Protein 2M7O (pdb70)

B-factor: mean 37.81, std 23.3, range [0.01, 75.54]

InterPro domains:
  IPR028105 Protein of unknown function DUF4651 [PF15513] (37-97)

Secondary structure (DSSP, 8-state):
---------HHHHHHHHHHHHTTT--EEE---SEE-SSSSEEE--EEETTS-EEEEEEETTEEEEEE---

Sequence (70 aa):
GDDRKLMKTQEELTEIVRDHFSDMGEIATLYVQVYESSLESLVGGVIFEDGRHYTFVYENEDLVYEEEVLGDDRKLMKTQEELTEIVRDHFSDMGEIATLYVQVYESSLESLVGGVIFEDGRHYTFVYENEDLVYEEEVLGDDRKLMKTQEELTEIVRDHFSDMGEIATLYVQVYESSLESLVGGVIFEDGRHYTFVYENEDLVYEEEVLGDDRKLMKTQEELTEIVRDHFSDMGEIATLYVQVYESSLESLVGGVIFEDGRHYTFVYENEDLVYEEEVLGDDRKLMKTQEELTEIVRDHFSDMGEIATLYVQVYESSLESLVGGVIFEDGRHYTFVYENEDLVYEEEVLGDDRKLMKTQEELTEIVRDHFSDMGEIATLYVQVYESSLESLVGGVIFEDGRHYTFVYENEDLVYEEEVLGDDRKLMKTQEELTEIVRDHFSDMGEIATLYVQVYESSLESLVGGVIFEDGRHYTFVYENEDLVYEEEVLGDDRKLMKTQEELTEIVRDHFSDMGEIATLYVQVYESSLESLVGGVIFEDGRHYTFVYENEDLVYEEEVLGDDRKLMKTQEELTEIVRDHFSDMGEIATLYVQVYESSLESLVGGVIFEDGRHYTFVYENEDLVYEEEVLGDDRKLMKTQEELTEIVRDHFSDMGEIATLYVQVYESSLESLVGGVIFEDGRHYTFVYENEDLVYEEEVLGDDRKLMKTQEELTEIVRDHFSDMGEIATLYVQVYESSLESLVGGVIFEDGRHYTFVYENEDLVYEEEVLGDDRKLMKTQEELTEIVRDHFSDMGEIATLYVQVYESSLESLVGGVIFEDGRHYTFVYENEDLVYEEEVLGDDRKLMKTQEELTEIVRDHFSDMGEIATLYVQVYESSLESLVGGVIFEDGRHYTFVYENEDLVYEEEVLGDDRKLMKTQEELTEIVRDHFSDMGEIATLYVQVYESSLESLVGGVIFEDGRHYTFVYENEDLVYEEEVLGDDRKLMKTQEELTEIVRDHFSDMGEIATLYVQVYESSLESLVGGVIFEDGRHYTFVYENEDLVYEEEVLGDDRKLMKTQEELTEIVRDHFSDMGEIATLYVQVYESSLESLVGGVIFEDGRHYTFVYENEDLVYEEEVLGDDRKLMKTQEELTEIVRDHFSDMGEIATLYVQVYESSLESLVGGVIFEDGRHYTFVYENEDLVYEEEVLGDDRKLMKTQEELTEIVRDHFSDMGEIATLYVQVYESSLESLVGGVIFEDGRHYTFVYENEDLVYEEEVLGDDRKLMKTQEELTEIVRDHFSDMGEIATLYVQVYESSLESLVGGVIFEDGRHYTFVYENEDLVYEEEVLGDDRKLMKTQEELTEIVRDHFSDMGEIATLYVQVYESSLESLVGGVIFEDGRHYTFVYENEDLVYEEEVL

CATH classification: 3.10.450.400

Radius of gyration: 13.52 Å; Cα contacts (8 Å, |Δi|>4): 108; chains: 1; bounding box: 52×24×19 Å

Foldseek 3Di:
DPPPDAEQDLCRLQVVVLVVCVVPPAFDDGDFPDDPRVANWTWDWTQGPVGWTWTWTDDRHDIDIDGDDD

Solvent-accessible surface area: 5642 Å² total; per-residue (Å²): 122,151,138,219,205,163,74,72,64,84,122,69,0,22,80,41,1,121,107,79,17,60,130,111,34,137,46,49,69,47,95,32,126,76,79,37,74,97,124,81,26,2,52,3,5,0,51,17,144,124,68,116,71,54,55,4,51,40,82,115,151,86,48,62,132,126,107,67,115,214

Nearest PDB structures (foldseek):
  2m7o-assembly1_A  TM=9.252E-01  e=2.414E-10  Streptococcus pneumoniae TIGR4
  4yhc-assembly1_A  TM=7.033E-01  e=2.924E+00  Schizosaccharomyces pombe 972h-
  5igw-assembly1_A  TM=5.290E-01  e=4.435E+00  Escherichia coli
  4yhc-assembly2_B  TM=6.800E-01  e=8.537E+00  Schizosaccharomyces pombe 972h-
  7w19-assembly1_A  TM=5.124E-01  e=7.579E+00  Acinetobacter baumannii

Structure (mmCIF, N/CA/C/O backbone):
data_2M7O
#
_entry.id   2M7O
#
loop_
_atom_site.group_PDB
_atom_site.id
_atom_site.type_symbol
_atom_site.label_atom_id
_atom_site.label_alt_id
_atom_site.label_comp_id
_atom_site.label_asym_id
_atom_site.label_entity_id
_atom_site.label_seq_id
_atom_site.pdbx_PDB_ins_code
_atom_site.Cartn_x
_atom_site.Cartn_y
_atom_site.Cartn_z
_atom_site.occupancy
_atom_site.B_iso_or_equiv
_atom_site.auth_seq_id
_atom_site.auth_comp_id
_atom_site.auth_asym_id
_atom_site.auth_atom_id
_atom_site.pdbx_PDB_model_num
ATOM 1 N N . GLY A 1 1 ? 33.043 2.507 3.102 1.00 13.03 1 GLY A N 1
ATOM 2 C CA . GLY A 1 1 ? 32.685 2.834 1.715 1.00 71.35 1 GLY A CA 1
ATOM 3 C C . GLY A 1 1 ? 31.410 2.076 1.419 1.00 22.43 1 GLY A C 1
ATOM 4 O O . GLY A 1 1 ? 31.398 0.855 1.568 1.00 72.21 1 GLY A O 1
ATOM 8 N N . ASP A 1 2 ? 30.320 2.787 1.137 1.00 23.54 2 ASP A N 1
ATOM 9 C CA . ASP A 1 2 ? 29.009 2.379 1.630 1.00 42.42 2 ASP A CA 1
ATOM 10 C C . ASP A 1 2 ? 28.024 2.427 0.473 1.00 63.53 2 ASP A C 1
ATOM 11 O O . ASP A 1 2 ? 27.350 3.430 0.238 1.00 12.02 2 ASP A O 1
ATOM 19 N N . ASP A 1 3 ? 28.011 1.330 -0.279 1.00 62.34 3 ASP A N 1
ATOM 20 C CA . ASP A 1 3 ? 27.242 1.103 -1.500 1.00 54.24 3 ASP A CA 1
ATOM 21 C C . ASP A 1 3 ? 26.726 -0.338 -1.441 1.00 32.12 3 ASP A C 1
ATOM 22 O O . ASP A 1 3 ? 27.172 -1.225 -2.174 1.00 14.34 3 ASP A O 1
ATOM 30 N N . ARG A 1 4 ? 25.876 -0.625 -0.451 1.00 51.42 4 ARG A N 1
ATOM 31 C CA . ARG A 1 4 ? 25.207 -1.922 -0.296 1.00 54.04 4 ARG A CA 1
ATOM 32 C C . ARG A 1 4 ? 23.837 -1.765 0.375 1.00 74.22 4 ARG A C 1
ATOM 33 O O . ARG A 1 4 ? 23.279 -2.718 0.929 1.00 23.23 4 ARG A O 1
ATOM 51 N N . LYS A 1 5 ? 23.283 -0.550 0.380 1.00 53.24 5 LYS A N 1
ATOM 52 C CA . LYS A 1 5 ? 21.988 -0.253 0.963 1.00 54.22 5 LYS A CA 1
ATOM 53 C C . LYS A 1 5 ? 20.903 -0.889 0.099 1.00 62.51 5 LYS A C 1
ATOM 54 O O . LYS A 1 5 ? 20.704 -0.464 -1.041 1.00 72.31 5 LYS A O 1
ATOM 69 N N . LEU A 1 6 ? 20.222 -1.914 0.606 1.00 4.01 6 LEU A N 1
ATOM 70 C CA . LEU A 1 6 ? 19.155 -2.600 -0.109 1.00 64.42 6 LEU A CA 1
ATOM 71 C C . LEU A 1 6 ? 17.846 -2.103 0.473 1.00 42.01 6 LEU A C 1
ATOM 72 O O . LEU A 1 6 ? 17.692 -2.112 1.699 1.00 12.22 6 LEU A O 1
ATOM 87 N N . MET A 1 7 ? 16.920 -1.664 -0.376 1.00 24.14 7 MET A N 1
ATOM 88 C CA . MET A 1 7 ? 15.602 -1.210 0.023 1.00 34.42 7 MET A CA 1
ATOM 89 C C . MET A 1 7 ? 14.535 -2.193 -0.469 1.00 75.24 7 MET A C 1
ATOM 90 O O . MET A 1 7 ? 14.832 -3.351 -0.784 1.00 73.44 7 MET A O 1
ATOM 102 N N . LYS A 1 8 ? 13.271 -1.791 -0.378 1.00 22.42 8 LYS A N 1
ATOM 103 C CA . LYS A 1 8 ? 12.105 -2.605 -0.710 1.00 1.04 8 LYS A CA 1
ATOM 104 C C . LYS A 1 8 ? 11.978 -2.802 -2.226 1.00 42.41 8 LYS A C 1
ATOM 105 O O . LYS A 1 8 ? 12.898 -2.482 -2.981 1.00 73.13 8 LYS A O 1
ATOM 120 N N . THR A 1 9 ? 10.873 -3.377 -2.685 1.00 14.44 9 THR A N 1
ATOM 121 C CA . THR A 1 9 ? 10.567 -3.562 -4.097 1.00 13.40 9 THR A CA 1
ATOM 122 C C . THR A 1 9 ? 9.095 -3.220 -4.322 1.00 52.24 9 THR A C 1
ATOM 123 O O . THR A 1 9 ? 8.335 -3.055 -3.359 1.00 75.15 9 THR A O 1
ATOM 134 N N . GLN A 1 10 ? 8.681 -3.179 -5.590 1.00 3.04 10 GLN A N 1
ATOM 135 C CA . GLN A 1 10 ? 7.289 -3.023 -5.978 1.00 35.41 10 GLN A CA 1
ATOM 136 C C . GLN A 1 10 ? 6.488 -4.263 -5.567 1.00 72.14 10 GLN A C 1
ATOM 137 O O . GLN A 1 10 ? 5.286 -4.163 -5.353 1.00 41.03 10 GLN A O 1
ATOM 149 N N . GLU A 1 11 ? 7.144 -5.419 -5.431 1.00 53.11 11 GLU A N 1
ATOM 150 C CA . GLU A 1 11 ? 6.606 -6.576 -4.742 1.00 43.24 11 GLU A CA 1
ATOM 151 C C . GLU A 1 11 ? 6.382 -6.229 -3.276 1.00 63.22 11 GLU A C 1
ATOM 152 O O . GLU A 1 11 ? 5.238 -6.219 -2.841 1.00 33.50 11 GLU A O 1
ATOM 162 N N . GLU A 1 12 ? 7.443 -5.941 -2.515 1.00 41.34 12 GLU A N 1
ATOM 163 C CA . GLU A 1 12 ? 7.362 -5.866 -1.063 1.00 73.31 12 GLU A CA 1
ATOM 164 C C . GLU A 1 12 ? 6.407 -4.778 -0.580 1.00 55.43 12 GLU A C 1
ATOM 165 O O . GLU A 1 12 ? 5.577 -5.061 0.278 1.00 60.51 12 GLU A O 1
ATOM 175 N N . LEU A 1 13 ? 6.501 -3.543 -1.094 1.00 34.13 13 LEU A N 1
ATOM 176 C CA . LEU A 1 13 ? 5.622 -2.460 -0.634 1.00 64.32 13 LEU A CA 1
ATOM 177 C C . LEU A 1 13 ? 4.159 -2.841 -0.859 1.00 72.15 13 LEU A C 1
ATOM 178 O O . LEU A 1 13 ? 3.312 -2.574 -0.007 1.00 22.33 13 LEU A O 1
ATOM 193 N N . THR A 1 14 ? 3.864 -3.501 -1.978 1.00 31.13 14 THR A N 1
ATOM 194 C CA . THR A 1 14 ? 2.528 -3.981 -2.272 1.00 55.14 14 THR A CA 1
ATOM 195 C C . THR A 1 14 ? 2.173 -5.167 -1.370 1.00 1.41 14 THR A C 1
ATOM 196 O O . THR A 1 14 ? 1.066 -5.206 -0.842 1.00 55.02 14 THR A O 1
ATOM 207 N N . GLU A 1 15 ? 3.084 -6.122 -1.158 1.00 43.24 15 GLU A N 1
ATOM 208 C CA . GLU A 1 15 ? 2.851 -7.297 -0.332 1.00 21.41 15 GLU A CA 1
ATOM 209 C C . GLU A 1 15 ? 2.561 -6.916 1.108 1.00 1.14 15 GLU A C 1
ATOM 210 O O . GLU A 1 15 ? 1.745 -7.594 1.722 1.00 60.21 15 GLU A O 1
ATOM 220 N N . ILE A 1 16 ? 3.162 -5.846 1.634 1.00 74.52 16 ILE A N 1
ATOM 221 C CA . ILE A 1 16 ? 2.847 -5.330 2.960 1.00 40.32 16 ILE A CA 1
ATOM 222 C C . ILE A 1 16 ? 1.364 -4.957 2.980 1.00 15.32 16 ILE A C 1
ATOM 223 O O . ILE A 1 16 ? 0.581 -5.519 3.746 1.00 22.54 16 ILE A O 1
ATOM 238 N N . VAL A 1 17 ? 0.965 -4.028 2.115 1.00 40.22 17 VAL A N 1
ATOM 239 C CA . VAL A 1 17 ? -0.387 -3.489 2.038 1.00 75.24 17 VAL A CA 1
ATOM 240 C C . VAL A 1 17 ? -1.416 -4.598 1.763 1.00 44.14 17 VAL A C 1
ATOM 241 O O . VAL A 1 17 ? -2.513 -4.608 2.331 1.00 51.03 17 VAL A O 1
ATOM 254 N N . ARG A 1 18 ? -1.080 -5.551 0.897 1.00 14.42 18 ARG A N 1
ATOM 255 C CA . ARG A 1 18 ? -1.948 -6.655 0.524 1.00 12.40 18 ARG A CA 1
ATOM 256 C C . ARG A 1 18 ? -2.099 -7.624 1.684 1.00 54.23 18 ARG A C 1
ATOM 257 O O . ARG A 1 18 ? -3.233 -7.950 2.029 1.00 0.20 18 ARG A O 1
ATOM 275 N N . ASP A 1 19 ? -0.993 -8.054 2.296 1.00 55.42 19 ASP A N 1
ATOM 276 C CA . ASP A 1 19 ? -0.994 -8.970 3.440 1.00 52.14 19 ASP A CA 1
ATOM 277 C C . ASP A 1 19 ? -1.791 -8.366 4.590 1.00 73.21 19 ASP A C 1
ATOM 278 O O . ASP A 1 19 ? -2.494 -9.080 5.298 1.00 62.24 19 ASP A O 1
ATOM 286 N N . HIS A 1 20 ? -1.747 -7.034 4.719 1.00 32.32 20 HIS A N 1
ATOM 287 C CA . HIS A 1 20 ? -2.510 -6.333 5.742 1.00 14.10 20 HIS A CA 1
ATOM 288 C C . HIS A 1 20 ? -4.006 -6.477 5.477 1.00 31.02 20 HIS A C 1
ATOM 289 O O . HIS A 1 20 ? -4.757 -6.977 6.314 1.00 73.01 20 HIS A O 1
ATOM 302 N N . PHE A 1 21 ? -4.472 -6.002 4.322 1.00 40.45 21 PHE A N 1
ATOM 303 C CA . PHE A 1 21 ? -5.908 -5.920 4.078 1.00 20.02 21 PHE A CA 1
ATOM 304 C C . PHE A 1 21 ? -6.539 -7.294 3.836 1.00 33.33 21 PHE A C 1
ATOM 305 O O . PHE A 1 21 ? -7.731 -7.466 4.082 1.00 52.24 21 PHE A O 1
ATOM 321 N N . SER A 1 22 ? -5.754 -8.298 3.441 1.00 74.31 22 SER A N 1
ATOM 322 C CA . SER A 1 22 ? -6.214 -9.684 3.387 1.00 12.42 22 SER A CA 1
ATOM 323 C C . SER A 1 22 ? -6.683 -10.181 4.762 1.00 35.01 22 SER A C 1
ATOM 324 O O . SER A 1 22 ? -7.437 -11.151 4.851 1.00 32.01 22 SER A O 1
ATOM 331 N N . ASP A 1 23 ? -6.286 -9.510 5.842 1.00 44.33 23 ASP A N 1
ATOM 332 C CA . ASP A 1 23 ? -6.639 -9.872 7.208 1.00 34.35 23 ASP A CA 1
ATOM 333 C C . ASP A 1 23 ? -7.819 -9.034 7.716 1.00 24.33 23 ASP A C 1
ATOM 334 O O . ASP A 1 23 ? -8.165 -9.074 8.897 1.00 43.13 23 ASP A O 1
ATOM 342 N N . MET A 1 24 ? -8.416 -8.221 6.837 1.00 35.40 24 MET A N 1
ATOM 343 C CA . MET A 1 24 ? -9.467 -7.265 7.164 1.00 74.01 24 MET A CA 1
ATOM 344 C C . MET A 1 24 ? -10.614 -7.283 6.144 1.00 74.42 24 MET A C 1
ATOM 345 O O . MET A 1 24 ? -11.543 -6.480 6.284 1.00 43.12 24 MET A O 1
ATOM 357 N N . GLY A 1 25 ? -10.575 -8.153 5.130 1.00 12.10 25 GLY A N 1
ATOM 358 C CA . GLY A 1 25 ? -11.676 -8.370 4.197 1.00 61.11 25 GLY A CA 1
ATOM 359 C C . GLY A 1 25 ? -11.171 -8.904 2.862 1.00 61.33 25 GLY A C 1
ATOM 360 O O . GLY A 1 25 ? -10.169 -9.628 2.816 1.00 11.41 25 GLY A O 1
ATOM 364 N N . GLU A 1 26 ? -11.885 -8.592 1.778 1.00 24.11 26 GLU A N 1
ATOM 365 C CA . GLU A 1 26 ? -11.649 -9.142 0.454 1.00 55.40 26 GLU A CA 1
ATOM 366 C C . GLU A 1 26 ? -11.663 -8.029 -0.583 1.00 74.33 26 GLU A C 1
ATOM 367 O O . GLU A 1 26 ? -12.578 -7.205 -0.645 1.00 63.42 26 GLU A O 1
ATOM 377 N N . ILE A 1 27 ? -10.632 -8.036 -1.413 1.00 55.43 27 ILE A N 1
ATOM 378 C CA . ILE A 1 27 ? -10.330 -7.007 -2.375 1.00 71.25 27 ILE A CA 1
ATOM 379 C C . ILE A 1 27 ? -10.920 -7.433 -3.730 1.00 24.51 27 ILE A C 1
ATOM 380 O O . ILE A 1 27 ? -10.755 -8.573 -4.166 1.00 32.53 27 ILE A O 1
ATOM 395 N N . ALA A 1 28 ? -11.628 -6.514 -4.389 1.00 71.03 28 ALA A N 1
ATOM 396 C CA . ALA A 1 28 ? -12.007 -6.605 -5.791 1.00 4.20 28 ALA A CA 1
ATOM 397 C C . ALA A 1 28 ? -10.792 -6.337 -6.671 1.00 74.32 28 ALA A C 1
ATOM 398 O O . ALA A 1 28 ? -10.547 -7.102 -7.601 1.00 41.33 28 ALA A O 1
ATOM 405 N N . THR A 1 29 ? -10.052 -5.257 -6.414 1.00 21.24 29 THR A N 1
ATOM 406 C CA . THR A 1 29 ? -8.891 -4.859 -7.197 1.00 41.34 29 THR A CA 1
ATOM 407 C C . THR A 1 29 ? -7.868 -4.227 -6.269 1.00 23.54 29 THR A C 1
ATOM 408 O O . THR A 1 29 ? -8.195 -3.344 -5.469 1.00 34.53 29 THR A O 1
ATOM 419 N N . LEU A 1 30 ? -6.622 -4.674 -6.420 1.00 0.41 30 LEU A N 1
ATOM 420 C CA . LEU A 1 30 ? -5.437 -4.085 -5.830 1.00 52.24 30 LEU A CA 1
ATOM 421 C C . LEU A 1 30 ? -4.545 -3.678 -7.005 1.00 20.20 30 LEU A C 1
ATOM 422 O O . LEU A 1 30 ? -4.482 -4.352 -8.037 1.00 11.41 30 LEU A O 1
ATOM 437 N N . TYR A 1 31 ? -3.902 -2.531 -6.882 1.00 12.02 31 TYR A N 1
ATOM 438 C CA . TYR A 1 31 ? -2.894 -1.986 -7.781 1.00 14.04 31 TYR A CA 1
ATOM 439 C C . TYR A 1 31 ? -2.141 -0.933 -6.988 1.00 4.02 31 TYR A C 1
ATOM 440 O O . TYR A 1 31 ? -2.466 -0.653 -5.830 1.00 41.34 31 TYR A O 1
ATOM 457 N N . VAL A 1 32 ? -1.144 -0.332 -7.610 1.00 22.52 32 VAL A N 1
ATOM 458 C CA . VAL A 1 32 ? -0.441 0.799 -7.054 1.00 60.35 32 VAL A CA 1
ATOM 459 C C . VAL A 1 32 ? -0.582 1.878 -8.105 1.00 41.35 32 VAL A C 1
ATOM 460 O O . VAL A 1 32 ? -0.523 1.604 -9.308 1.00 12.00 32 VAL A O 1
ATOM 473 N N . GLN A 1 33 ? -0.819 3.107 -7.672 1.00 63.51 33 GLN A N 1
ATOM 474 C CA . GLN A 1 33 ? -0.851 4.237 -8.588 1.00 23.33 33 GLN A CA 1
ATOM 475 C C . GLN A 1 33 ? 0.446 5.042 -8.529 1.00 21.12 33 GLN A C 1
ATOM 476 O O . GLN A 1 33 ? 0.629 5.972 -9.318 1.00 53.22 33 GLN A O 1
ATOM 488 N N . VAL A 1 34 ? 1.374 4.670 -7.647 1.00 54.32 34 VAL A N 1
ATOM 489 C CA . VAL A 1 34 ? 2.541 5.469 -7.294 1.00 13.33 34 VAL A CA 1
ATOM 490 C C . VAL A 1 34 ? 3.442 4.557 -6.476 1.00 24.32 34 VAL A C 1
ATOM 491 O O . VAL A 1 34 ? 3.013 4.018 -5.461 1.00 53.13 34 VAL A O 1
ATOM 504 N N . TYR A 1 35 ? 4.629 4.273 -7.005 1.00 53.11 35 TYR A N 1
ATOM 505 C CA . TYR A 1 35 ? 5.579 3.360 -6.401 1.00 0.21 35 TYR A CA 1
ATOM 506 C C . TYR A 1 35 ? 6.915 4.054 -6.349 1.00 72.55 35 TYR A C 1
ATOM 507 O O . TYR A 1 35 ? 7.415 4.607 -7.334 1.00 53.15 35 TYR A O 1
ATOM 524 N N . GLU A 1 36 ? 7.490 3.970 -5.170 1.00 15.00 36 GLU A N 1
ATOM 525 C CA . GLU A 1 36 ? 8.770 4.510 -4.822 1.00 40.25 36 GLU A CA 1
ATOM 526 C C . GLU A 1 36 ? 9.806 3.402 -4.855 1.00 75.51 36 GLU A C 1
ATOM 527 O O . GLU A 1 36 ? 9.977 2.661 -3.900 1.00 3.10 36 GLU A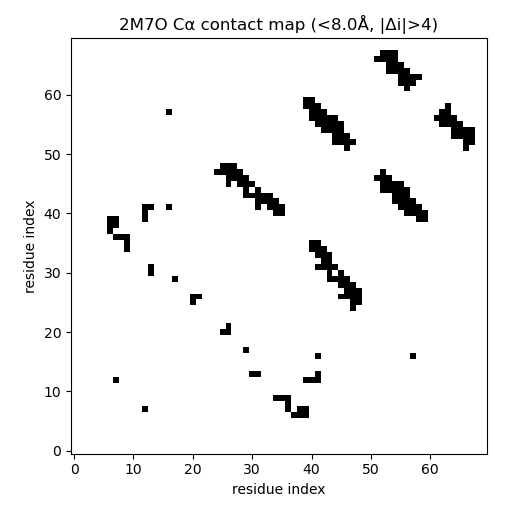 O 1
ATOM 537 N N . SER A 1 37 ? 10.533 3.304 -5.963 1.00 15.22 37 SER A N 1
ATOM 538 C CA . SER A 1 37 ? 11.768 2.537 -6.040 1.00 4.10 37 SER A CA 1
ATOM 539 C C . SER A 1 37 ? 12.947 3.248 -5.343 1.00 15.40 37 SER A C 1
ATOM 540 O O . SER A 1 37 ? 14.081 2.773 -5.441 1.00 34.31 37 SER A O 1
ATOM 547 N N . SER A 1 38 ? 12.708 4.380 -4.666 1.00 54.41 38 SER A N 1
ATOM 548 C CA . SER A 1 38 ? 13.729 5.226 -4.039 1.00 20.21 38 SER A CA 1
ATOM 549 C C . SER A 1 38 ? 13.481 5.444 -2.539 1.00 32.52 38 SER A C 1
ATOM 550 O O . SER A 1 38 ? 14.363 5.950 -1.849 1.00 14.30 38 SER A O 1
ATOM 557 N N . LEU A 1 39 ? 12.293 5.086 -2.042 1.00 54.15 39 LEU A N 1
ATOM 558 C CA . LEU A 1 39 ? 11.836 5.209 -0.660 1.00 11.31 39 LEU A CA 1
ATOM 559 C C . LEU A 1 39 ? 10.971 3.976 -0.385 1.00 23.51 39 LEU A C 1
ATOM 560 O O . LEU A 1 39 ? 10.844 3.117 -1.253 1.00 12.42 39 LEU A O 1
ATOM 575 N N . GLU A 1 40 ? 10.355 3.850 0.785 1.00 13.13 40 GLU A N 1
ATOM 576 C CA . GLU A 1 40 ? 9.553 2.702 1.156 1.00 34.31 40 GLU A CA 1
ATOM 577 C C . GLU A 1 40 ? 8.159 3.238 1.490 1.00 64.33 40 GLU A C 1
ATOM 578 O O . GLU A 1 40 ? 7.828 3.445 2.657 1.00 35.30 40 GLU A O 1
ATOM 588 N N . SER A 1 41 ? 7.355 3.514 0.463 1.00 11.21 41 SER A N 1
ATOM 589 C CA . SER A 1 41 ? 6.029 4.109 0.591 1.00 0.41 41 SER A CA 1
ATOM 590 C C . SER A 1 41 ? 5.087 3.381 -0.383 1.00 20.14 41 SER A C 1
ATOM 591 O O . SER A 1 41 ? 5.562 2.732 -1.319 1.00 42.41 41 SER A O 1
ATOM 598 N N . LEU A 1 42 ? 3.766 3.432 -0.176 1.00 24.41 42 LEU A N 1
ATOM 599 C CA . LEU A 1 42 ? 2.824 2.756 -1.072 1.00 35.53 42 LEU A CA 1
ATOM 600 C C . LEU A 1 42 ? 1.466 3.464 -1.034 1.00 4.01 42 LEU A C 1
ATOM 601 O O . LEU A 1 42 ? 0.850 3.504 0.040 1.00 74.53 42 LEU A O 1
ATOM 616 N N . VAL A 1 43 ? 0.966 3.948 -2.178 1.00 3.01 43 VAL A N 1
ATOM 617 C CA . VAL A 1 43 ? -0.399 4.456 -2.334 1.00 4.43 43 VAL A CA 1
ATOM 618 C C . VAL A 1 43 ? -1.041 3.888 -3.610 1.00 73.35 43 VAL A C 1
ATOM 619 O O . VAL A 1 43 ? -0.425 3.712 -4.670 1.00 15.11 43 VAL A O 1
ATOM 632 N N . GLY A 1 44 ? -2.340 3.620 -3.521 1.00 52.13 44 GLY A N 1
ATOM 633 C CA . GLY A 1 44 ? -3.204 3.274 -4.638 1.00 60.22 44 GLY A CA 1
ATOM 634 C C . GLY A 1 44 ? -4.633 2.978 -4.188 1.00 64.45 44 GLY A C 1
ATOM 635 O O . GLY A 1 44 ? -5.360 2.317 -4.939 1.00 12.13 44 GLY A O 1
ATOM 639 N N . GLY A 1 45 ? -5.048 3.400 -2.981 1.00 32.24 45 GLY A N 1
ATOM 640 C CA . GLY A 1 45 ? -6.266 2.933 -2.352 1.00 24.32 45 GLY A CA 1
ATOM 641 C C . GLY A 1 45 ? -6.404 1.422 -2.402 1.00 33.21 45 GLY A C 1
ATOM 642 O O . GLY A 1 45 ? -5.402 0.703 -2.425 1.00 35.24 45 GLY A O 1
ATOM 646 N N . VAL A 1 46 ? -7.638 0.935 -2.367 1.00 11.32 46 VAL A N 1
ATOM 647 C CA . VAL A 1 46 ? -8.006 -0.465 -2.491 1.00 63.31 46 VAL A CA 1
ATOM 648 C C . VAL A 1 46 ? -9.522 -0.520 -2.652 1.00 23.14 46 VAL A C 1
ATOM 649 O O . VAL A 1 46 ? -10.242 0.274 -2.036 1.00 73.03 46 VAL A O 1
ATOM 662 N N . ILE A 1 47 ? -9.996 -1.420 -3.511 1.00 33.24 47 ILE A N 1
ATOM 663 C CA . ILE A 1 47 ? -11.374 -1.518 -3.968 1.00 55.22 47 ILE A CA 1
ATOM 664 C C . ILE A 1 47 ? -11.857 -2.877 -3.465 1.00 62.45 47 ILE A C 1
ATOM 665 O O . ILE A 1 47 ? -11.222 -3.880 -3.792 1.00 31.04 47 ILE A O 1
ATOM 680 N N . PHE A 1 48 ? -12.905 -2.929 -2.641 1.00 72.24 48 PHE A N 1
ATOM 681 C CA . PHE A 1 48 ? -13.537 -4.168 -2.172 1.00 61.33 48 PHE A CA 1
ATOM 682 C C . PHE A 1 48 ? -14.646 -4.578 -3.143 1.00 75.02 48 PHE A C 1
ATOM 683 O O . PHE A 1 48 ? -15.247 -3.711 -3.776 1.00 41.12 48 PHE A O 1
ATOM 699 N N . GLU A 1 49 ? -15.008 -5.865 -3.172 1.00 32.31 49 GLU A N 1
ATOM 700 C CA . GLU A 1 49 ? -16.148 -6.373 -3.957 1.00 54.15 49 GLU A CA 1
ATOM 701 C C . GLU A 1 49 ? -17.456 -5.694 -3.551 1.00 60.31 49 GLU A C 1
ATOM 702 O O . GLU A 1 49 ? -18.342 -5.467 -4.375 1.00 0.14 49 GLU A O 1
ATOM 712 N N . ASP A 1 50 ? -17.553 -5.345 -2.270 1.00 21.22 50 ASP A N 1
ATOM 713 C CA . ASP A 1 50 ? -18.782 -4.902 -1.623 1.00 63.13 50 ASP A CA 1
ATOM 714 C C . ASP A 1 50 ? -19.051 -3.411 -1.831 1.00 74.01 50 ASP A C 1
ATOM 715 O O . ASP A 1 50 ? -20.057 -2.887 -1.357 1.00 12.33 50 ASP A O 1
ATOM 723 N N . GLY A 1 51 ? -18.150 -2.723 -2.537 1.00 13.44 51 GLY A N 1
ATOM 724 C CA . GLY A 1 51 ? -18.287 -1.324 -2.898 1.00 13.14 51 GLY A CA 1
ATOM 725 C C . GLY A 1 51 ? -17.819 -0.403 -1.779 1.00 2.24 51 GLY A C 1
ATOM 726 O O . GLY A 1 51 ? -18.593 0.418 -1.276 1.00 22.20 51 GLY A O 1
ATOM 730 N N . ARG A 1 52 ? -16.552 -0.527 -1.375 1.00 21.23 52 ARG A N 1
ATOM 731 C CA . ARG A 1 52 ? -15.916 0.226 -0.305 1.00 13.21 52 ARG A CA 1
ATOM 732 C C . ARG A 1 52 ? -14.532 0.625 -0.817 1.00 11.42 52 ARG A C 1
ATOM 733 O O . ARG A 1 52 ? -13.575 -0.130 -0.641 1.00 51.11 52 ARG A O 1
ATOM 751 N N . HIS A 1 53 ? -14.420 1.753 -1.518 1.00 12.40 53 HIS A N 1
ATOM 752 C CA . HIS A 1 53 ? -13.132 2.271 -1.980 1.00 53.54 53 HIS A CA 1
ATOM 753 C C . HIS A 1 53 ? -12.520 3.076 -0.836 1.00 24.42 53 HIS A C 1
ATOM 754 O O . HIS A 1 53 ? -13.129 4.037 -0.356 1.00 4.42 53 HIS A O 1
ATOM 767 N N . TYR A 1 54 ? -11.318 2.693 -0.407 1.00 24.00 54 TYR A N 1
ATOM 768 C CA . TYR A 1 54 ? -10.554 3.420 0.597 1.00 52.33 54 TYR A CA 1
ATOM 769 C C . TYR A 1 54 ? -9.233 3.836 -0.033 1.00 0.12 54 TYR A C 1
ATOM 770 O O . TYR A 1 54 ? -8.666 3.063 -0.803 1.00 0.42 54 TYR A O 1
ATOM 787 N N . THR A 1 55 ? -8.723 5.020 0.291 1.00 1.34 55 THR A N 1
ATOM 788 C CA . THR A 1 55 ? -7.330 5.407 0.078 1.00 51.13 55 THR A CA 1
ATOM 789 C C . THR A 1 55 ? -6.501 4.776 1.206 1.00 0.41 55 THR A C 1
ATOM 790 O O . THR A 1 55 ? -7.038 4.406 2.254 1.00 15.50 55 THR A O 1
ATOM 801 N N . PHE A 1 56 ? -5.205 4.594 0.974 1.00 23.23 56 PHE A N 1
ATOM 802 C CA . PHE A 1 56 ? -4.268 3.870 1.822 1.00 23.12 56 PHE A CA 1
ATOM 803 C C . PHE A 1 56 ? -2.924 4.532 1.544 1.00 12.32 56 PHE A C 1
ATOM 804 O O . PHE A 1 56 ? -2.576 4.695 0.371 1.00 75.52 56 PHE A O 1
ATOM 820 N N . VAL A 1 57 ? -2.206 4.937 2.589 1.00 33.10 57 VAL A N 1
ATOM 821 C CA . VAL A 1 57 ? -0.862 5.478 2.502 1.00 72.54 57 VAL A CA 1
ATOM 822 C C . VAL A 1 57 ? -0.058 4.841 3.623 1.00 12.24 57 VAL A C 1
ATOM 823 O O . VAL A 1 57 ? -0.309 5.063 4.808 1.00 63.53 57 VAL A O 1
ATOM 836 N N . TYR A 1 58 ? 0.846 3.950 3.228 1.00 52.22 58 TYR A N 1
ATOM 837 C CA . TYR A 1 58 ? 1.869 3.427 4.111 1.00 51.22 58 TYR A CA 1
ATOM 838 C C . TYR A 1 58 ? 3.058 4.365 3.982 1.00 62.52 58 TYR A C 1
ATOM 839 O O . TYR A 1 58 ? 3.666 4.419 2.913 1.00 63.21 58 TYR A O 1
ATOM 856 N N . GLU A 1 59 ? 3.356 5.116 5.039 1.00 63.22 59 GLU A N 1
ATOM 857 C CA . GLU A 1 59 ? 4.458 6.064 5.113 1.00 35.44 59 GLU A CA 1
ATOM 858 C C . GLU A 1 59 ? 5.300 5.701 6.340 1.00 2.11 59 GLU A C 1
ATOM 859 O O . GLU A 1 59 ? 4.957 6.047 7.469 1.00 52.42 59 GLU A O 1
ATOM 869 N N . ASN A 1 60 ? 6.401 4.971 6.129 1.00 21.42 60 ASN A N 1
ATOM 870 C CA . ASN A 1 60 ? 7.358 4.503 7.140 1.00 32.52 60 ASN A CA 1
ATOM 871 C C . ASN A 1 60 ? 6.741 3.483 8.107 1.00 33.10 60 ASN A C 1
ATOM 872 O O . ASN A 1 60 ? 7.078 2.296 8.083 1.00 24.50 60 ASN A O 1
ATOM 882 N N . GLU A 1 61 ? 5.856 3.953 8.982 1.00 13.21 61 GLU A N 1
ATOM 883 C CA . GLU A 1 61 ? 5.197 3.244 10.070 1.00 41.03 61 GLU A CA 1
ATOM 884 C C . GLU A 1 61 ? 3.766 3.752 10.302 1.00 52.04 61 GLU A C 1
ATOM 885 O O . GLU A 1 61 ? 2.982 3.067 10.958 1.00 12.11 61 GLU A O 1
ATOM 895 N N . ASP A 1 62 ? 3.396 4.907 9.741 1.00 40.15 62 ASP A N 1
ATOM 896 C CA . ASP A 1 62 ? 2.027 5.400 9.697 1.00 74.43 62 ASP A CA 1
ATOM 897 C C . ASP A 1 62 ? 1.363 4.665 8.531 1.00 22.53 62 ASP A C 1
ATOM 898 O O . ASP A 1 62 ? 1.720 4.894 7.375 1.00 72.45 62 ASP A O 1
ATOM 906 N N . LEU A 1 63 ? 0.421 3.758 8.791 1.00 61.43 63 LEU A N 1
ATOM 907 C CA . LEU A 1 63 ? -0.429 3.206 7.744 1.00 42.25 63 LEU A CA 1
ATOM 908 C C . LEU A 1 63 ? -1.784 3.889 7.856 1.00 44.15 63 LEU A C 1
ATOM 909 O O . LEU A 1 63 ? -2.704 3.394 8.512 1.00 62.33 63 LEU A O 1
ATOM 924 N N . VAL A 1 64 ? -1.877 5.074 7.261 1.00 4.12 64 VAL A N 1
ATOM 925 C CA . VAL A 1 64 ? -3.084 5.885 7.262 1.00 61.32 64 VAL A CA 1
ATOM 926 C C . VAL A 1 64 ? -4.005 5.386 6.145 1.00 34.42 64 VAL A C 1
ATOM 927 O O . VAL A 1 64 ? -3.553 4.824 5.142 1.00 33.20 64 VAL A O 1
ATOM 940 N N . TYR A 1 65 ? -5.304 5.634 6.284 1.00 24.21 65 TYR A N 1
ATOM 941 C CA . TYR A 1 65 ? -6.314 5.316 5.288 1.00 13.53 65 TYR A CA 1
ATOM 942 C C . TYR A 1 65 ? -7.527 6.211 5.518 1.00 64.12 65 TYR A C 1
ATOM 943 O O . TYR A 1 65 ? -7.678 6.781 6.601 1.00 54.51 65 TYR A O 1
ATOM 960 N N . GLU A 1 66 ? -8.422 6.300 4.536 1.00 53.43 66 GLU A N 1
ATOM 961 C CA . GLU A 1 66 ? -9.711 6.969 4.680 1.00 41.33 66 GLU A CA 1
ATOM 962 C C . GLU A 1 66 ? -10.620 6.545 3.528 1.00 73.14 66 GLU A C 1
ATOM 963 O O . GLU A 1 66 ? -10.151 5.912 2.582 1.00 23.41 66 GLU A O 1
ATOM 973 N N . GLU A 1 67 ? -11.921 6.831 3.609 1.00 61.11 67 GLU A N 1
ATOM 974 C CA . GLU A 1 67 ? -12.859 6.568 2.518 1.00 55.14 67 GLU A CA 1
ATOM 975 C C . GLU A 1 67 ? -12.526 7.508 1.360 1.00 71.23 67 GLU A C 1
ATOM 976 O O . GLU A 1 67 ? -12.130 8.653 1.590 1.00 15.33 67 GLU A O 1
ATOM 986 N N . GLU A 1 68 ? -12.687 7.053 0.120 1.00 75.34 68 GLU A N 1
ATOM 987 C CA . GLU A 1 68 ? -12.648 7.936 -1.035 1.00 71.13 68 GLU A CA 1
ATOM 988 C C . GLU A 1 68 ? -14.004 8.639 -1.147 1.00 75.04 68 GLU A C 1
ATOM 989 O O . GLU A 1 68 ? -15.016 7.999 -1.447 1.00 0.11 68 GLU A O 1
ATOM 999 N N . VAL A 1 69 ? -14.030 9.939 -0.864 1.00 11.14 69 VAL A N 1
ATOM 1000 C CA . VAL A 1 69 ? -15.160 10.846 -1.008 1.00 52.43 69 VAL A CA 1
ATOM 1001 C C . VAL A 1 69 ? -14.600 12.156 -1.556 1.00 45.34 69 VAL A C 1
ATOM 1002 O O . VAL A 1 69 ? -13.783 12.817 -0.906 1.00 61.12 69 VAL A O 1
ATOM 1015 N N . LEU A 1 70 ? -14.996 12.490 -2.779 1.00 14.53 70 LEU A N 1
ATOM 1016 C CA . LEU A 1 70 ? -14.740 13.763 -3.441 1.00 52.45 70 LEU A CA 1
ATOM 1017 C C . LEU A 1 70 ? -15.997 14.599 -3.347 1.00 71.13 70 LEU A C 1
ATOM 1018 O O . LEU A 1 70 ? -15.901 15.735 -2.845 1.00 11.11 70 LEU A O 1
ATOM 1033 N N . GLY A 1 1 ? 32.550 0.883 0.589 1.00 40.42 1 GLY A N 2
ATOM 1034 C CA . GLY A 1 1 ? 32.096 2.136 1.201 1.00 33.30 1 GLY A CA 2
ATOM 1035 C C . GLY A 1 1 ? 30.680 1.960 1.720 1.00 12.30 1 GLY A C 2
ATOM 1036 O O . GLY A 1 1 ? 30.382 0.957 2.362 1.00 0.21 1 GLY A O 2
ATOM 1040 N N . ASP A 1 2 ? 29.821 2.949 1.480 1.00 60.12 2 ASP A N 2
ATOM 1041 C CA . ASP A 1 2 ? 28.395 2.956 1.825 1.00 3.01 2 ASP A CA 2
ATOM 1042 C C . ASP A 1 2 ? 27.548 2.158 0.826 1.00 0.10 2 ASP A C 2
ATOM 1043 O O . ASP A 1 2 ? 26.398 1.829 1.118 1.00 61.54 2 ASP A O 2
ATOM 1051 N N . ASP A 1 3 ? 28.130 1.828 -0.323 1.00 0.15 3 ASP A N 2
ATOM 1052 C CA . ASP A 1 3 ? 27.586 1.267 -1.560 1.00 51.41 3 ASP A CA 2
ATOM 1053 C C . ASP A 1 3 ? 27.010 -0.154 -1.464 1.00 41.32 3 ASP A C 2
ATOM 1054 O O . ASP A 1 3 ? 26.579 -0.701 -2.478 1.00 72.13 3 ASP A O 2
ATOM 1062 N N . ARG A 1 4 ? 27.006 -0.797 -0.294 1.00 24.30 4 ARG A N 2
ATOM 1063 C CA . ARG A 1 4 ? 26.817 -2.246 -0.171 1.00 25.41 4 ARG A CA 2
ATOM 1064 C C . ARG A 1 4 ? 25.447 -2.562 0.432 1.00 14.32 4 ARG A C 2
ATOM 1065 O O . ARG A 1 4 ? 25.366 -3.226 1.477 1.00 22.24 4 ARG A O 2
ATOM 1083 N N . LYS A 1 5 ? 24.369 -2.012 -0.133 1.00 75.53 5 LYS A N 2
ATOM 1084 C CA . LYS A 1 5 ? 23.057 -1.975 0.489 1.00 31.42 5 LYS A CA 2
ATOM 1085 C C . LYS A 1 5 ? 21.958 -1.706 -0.524 1.00 41.14 5 LYS A C 2
ATOM 1086 O O . LYS A 1 5 ? 22.166 -0.895 -1.429 1.00 5.33 5 LYS A O 2
ATOM 1101 N N . LEU A 1 6 ? 20.795 -2.328 -0.328 1.00 32.53 6 LEU A N 2
ATOM 1102 C CA . LEU A 1 6 ? 19.649 -2.311 -1.232 1.00 60.31 6 LEU A CA 2
ATOM 1103 C C . LEU A 1 6 ? 18.369 -1.997 -0.454 1.00 14.14 6 LEU A C 2
ATOM 1104 O O . LEU A 1 6 ? 18.389 -1.920 0.780 1.00 32.20 6 LEU A O 2
ATOM 1119 N N . MET A 1 7 ? 17.255 -1.816 -1.170 1.00 75.24 7 MET A N 2
ATOM 1120 C CA . MET A 1 7 ? 15.950 -1.440 -0.636 1.00 2.41 7 MET A CA 2
ATOM 1121 C C . MET A 1 7 ? 14.839 -2.409 -1.062 1.00 21.52 7 MET A C 2
ATOM 1122 O O . MET A 1 7 ? 15.058 -3.332 -1.855 1.00 52.05 7 MET A O 2
ATOM 1134 N N . LYS A 1 8 ? 13.630 -2.179 -0.535 1.00 74.34 8 LYS A N 2
ATOM 1135 C CA . LYS A 1 8 ? 12.407 -2.919 -0.850 1.00 42.23 8 LYS A CA 2
ATOM 1136 C C . LYS A 1 8 ? 12.017 -2.769 -2.329 1.00 0.22 8 LYS A C 2
ATOM 1137 O O . LYS A 1 8 ? 12.475 -1.854 -3.022 1.00 20.42 8 LYS A O 2
ATOM 1152 N N . THR A 1 9 ? 11.179 -3.672 -2.819 1.00 20.41 9 THR A N 2
ATOM 1153 C CA . THR A 1 9 ? 10.636 -3.713 -4.174 1.00 74.41 9 THR A CA 2
ATOM 1154 C C . THR A 1 9 ? 9.248 -3.060 -4.211 1.00 35.30 9 THR A C 2
ATOM 1155 O O . THR A 1 9 ? 8.700 -2.693 -3.166 1.00 0.31 9 THR A O 2
ATOM 1166 N N . GLN A 1 10 ? 8.640 -2.957 -5.401 1.00 64.32 10 GLN A N 2
ATOM 1167 C CA . GLN A 1 10 ? 7.206 -2.709 -5.489 1.00 64.13 10 GLN A CA 2
ATOM 1168 C C . GLN A 1 10 ? 6.459 -3.891 -4.865 1.00 23.15 10 GLN A C 2
ATOM 1169 O O . GLN A 1 10 ? 5.474 -3.671 -4.161 1.00 1.20 10 GLN A O 2
ATOM 1181 N N . GLU A 1 11 ? 6.908 -5.130 -5.108 1.00 14.31 11 GLU A N 2
ATOM 1182 C CA . GLU A 1 11 ? 6.293 -6.323 -4.564 1.00 20.34 11 GLU A CA 2
ATOM 1183 C C . GLU A 1 11 ? 6.241 -6.253 -3.038 1.00 42.22 11 GLU A C 2
ATOM 1184 O O . GLU A 1 11 ? 5.153 -6.382 -2.499 1.00 22.42 11 GLU A O 2
ATOM 1194 N N . GLU A 1 12 ? 7.355 -5.941 -2.364 1.00 73.31 12 GLU A N 2
ATOM 1195 C CA . GLU A 1 12 ? 7.445 -5.734 -0.915 1.00 52.11 12 GLU A CA 2
ATOM 1196 C C . GLU A 1 12 ? 6.363 -4.778 -0.431 1.00 13.12 12 GLU A C 2
ATOM 1197 O O . GLU A 1 12 ? 5.561 -5.122 0.430 1.00 23.12 12 GLU A O 2
ATOM 1207 N N . LEU A 1 13 ? 6.338 -3.564 -0.983 1.00 31.20 13 LEU A N 2
ATOM 1208 C CA . LEU A 1 13 ? 5.396 -2.524 -0.583 1.00 0.03 13 LEU A CA 2
ATOM 1209 C C . LEU A 1 13 ? 3.957 -3.016 -0.748 1.00 63.41 13 LEU A C 2
ATOM 1210 O O . LEU A 1 13 ? 3.123 -2.792 0.125 1.00 12.42 13 LEU A O 2
ATOM 1225 N N . THR A 1 14 ? 3.663 -3.707 -1.848 1.00 0.10 14 THR A N 2
ATOM 1226 C CA . THR A 1 14 ? 2.350 -4.286 -2.096 1.00 3.30 14 THR A CA 2
ATOM 1227 C C . THR A 1 14 ? 2.055 -5.386 -1.061 1.00 24.10 14 THR A C 2
ATOM 1228 O O . THR A 1 14 ? 0.938 -5.483 -0.553 1.00 63.21 14 THR A O 2
ATOM 1239 N N . GLU A 1 15 ? 3.033 -6.241 -0.767 1.00 5.41 15 GLU A N 2
ATOM 1240 C CA . GLU A 1 15 ? 2.928 -7.400 0.099 1.00 32.33 15 GLU A CA 2
ATOM 1241 C C . GLU A 1 15 ? 2.715 -7.007 1.549 1.00 23.30 15 GLU A C 2
ATOM 1242 O O . GLU A 1 15 ? 1.971 -7.714 2.225 1.00 71.15 15 GLU A O 2
ATOM 1252 N N . ILE A 1 16 ? 3.334 -5.922 2.025 1.00 20.24 16 ILE A N 2
ATOM 1253 C CA . ILE A 1 16 ? 3.129 -5.410 3.378 1.00 13.32 16 ILE A CA 2
ATOM 1254 C C . ILE A 1 16 ? 1.648 -5.064 3.500 1.00 14.02 16 ILE A C 2
ATOM 1255 O O . ILE A 1 16 ? 0.936 -5.671 4.297 1.00 62.45 16 ILE A O 2
ATOM 1270 N N . VAL A 1 17 ? 1.168 -4.115 2.689 1.00 43.05 17 VAL A N 2
ATOM 1271 C CA . VAL A 1 17 ? -0.200 -3.632 2.798 1.00 42.35 17 VAL A CA 2
ATOM 1272 C C . VAL A 1 17 ? -1.164 -4.809 2.662 1.00 35.21 17 VAL A C 2
ATOM 1273 O O . VAL A 1 17 ? -2.041 -4.969 3.501 1.00 72.32 17 VAL A O 2
ATOM 1286 N N . ARG A 1 18 ? -1.008 -5.663 1.647 1.00 53.01 18 ARG A N 2
ATOM 1287 C CA . ARG A 1 18 ? -1.938 -6.764 1.404 1.00 22.24 18 ARG A CA 2
ATOM 1288 C C . ARG A 1 18 ? -1.927 -7.782 2.548 1.00 74.14 18 ARG A C 2
ATOM 1289 O O . ARG A 1 18 ? -2.998 -8.235 2.951 1.00 62.31 18 ARG A O 2
ATOM 1307 N N . ASP A 1 19 ? -0.753 -8.128 3.088 1.00 22.11 19 ASP A N 2
ATOM 1308 C CA . ASP A 1 19 ? -0.635 -9.037 4.236 1.00 55.23 19 ASP A CA 2
ATOM 1309 C C . ASP A 1 19 ? -1.414 -8.490 5.424 1.00 62.23 19 ASP A C 2
ATOM 1310 O O . ASP A 1 19 ? -2.023 -9.245 6.182 1.00 41.43 19 ASP A O 2
ATOM 1318 N N . HIS A 1 20 ? -1.435 -7.167 5.549 1.00 15.41 20 HIS A N 2
ATOM 1319 C CA . HIS A 1 20 ? -2.108 -6.463 6.629 1.00 75.12 20 HIS A CA 2
ATOM 1320 C C . HIS A 1 20 ? -3.587 -6.224 6.335 1.00 4.01 20 HIS A C 2
ATOM 1321 O O . HIS A 1 20 ? -4.252 -5.546 7.124 1.00 62.12 20 HIS A O 2
ATOM 1334 N N . PHE A 1 21 ? -4.109 -6.758 5.228 1.00 40.55 21 PHE A N 2
ATOM 1335 C CA . PHE A 1 21 ? -5.443 -6.435 4.759 1.00 13.40 21 PHE A CA 2
ATOM 1336 C C . PHE A 1 21 ? -6.320 -7.604 4.366 1.00 31.45 21 PHE A C 2
ATOM 1337 O O . PHE A 1 21 ? -7.528 -7.397 4.247 1.00 41.02 21 PHE A O 2
ATOM 1353 N N . SER A 1 22 ? -5.793 -8.828 4.279 1.00 24.22 22 SER A N 2
ATOM 1354 C CA . SER A 1 22 ? -6.672 -9.978 4.120 1.00 63.41 22 SER A CA 2
ATOM 1355 C C . SER A 1 22 ? -7.639 -10.095 5.305 1.00 63.15 22 SER A C 2
ATOM 1356 O O . SER A 1 22 ? -8.684 -10.731 5.169 1.00 4.21 22 SER A O 2
ATOM 1363 N N . ASP A 1 23 ? -7.335 -9.470 6.453 1.00 45.34 23 ASP A N 2
ATOM 1364 C CA . ASP A 1 23 ? -8.157 -9.627 7.653 1.00 31.20 23 ASP A CA 2
ATOM 1365 C C . ASP A 1 23 ? -9.194 -8.515 7.772 1.00 65.52 23 ASP A C 2
ATOM 1366 O O . ASP A 1 23 ? -9.991 -8.520 8.710 1.00 14.45 23 ASP A O 2
ATOM 1374 N N . MET A 1 24 ? -9.203 -7.558 6.840 1.00 25.20 24 MET A N 2
ATOM 1375 C CA . MET A 1 24 ? -10.073 -6.390 6.866 1.00 15.44 24 MET A CA 2
ATOM 1376 C C . MET A 1 24 ? -10.999 -6.328 5.653 1.00 75.35 24 MET A C 2
ATOM 1377 O O . MET A 1 24 ? -11.708 -5.331 5.501 1.00 61.24 24 MET A O 2
ATOM 1389 N N . GLY A 1 25 ? -11.066 -7.393 4.845 1.00 11.54 25 GLY A N 2
ATOM 1390 C CA . GLY A 1 25 ? -12.162 -7.589 3.903 1.00 20.32 25 GLY A CA 2
ATOM 1391 C C . GLY A 1 25 ? -11.718 -8.117 2.546 1.00 72.12 25 GLY A C 2
ATOM 1392 O O . GLY A 1 25 ? -10.587 -8.566 2.353 1.00 1.33 25 GLY A O 2
ATOM 1396 N N . GLU A 1 26 ? -12.656 -8.076 1.604 1.00 15.21 26 GLU A N 2
ATOM 1397 C CA . GLU A 1 26 ? -12.568 -8.638 0.266 1.00 54.41 26 GLU A CA 2
ATOM 1398 C C . GLU A 1 26 ? -12.268 -7.514 -0.740 1.00 73.21 26 GLU A C 2
ATOM 1399 O O . GLU A 1 26 ? -13.111 -6.866 -1.364 1.00 74.44 26 GLU A O 2
ATOM 1409 N N . ILE A 1 27 ? -10.983 -7.268 -0.863 1.00 73.34 27 ILE A N 2
ATOM 1410 C CA . ILE A 1 27 ? -10.378 -6.447 -1.888 1.00 33.32 27 ILE A CA 2
ATOM 1411 C C . ILE A 1 27 ? -10.694 -7.090 -3.249 1.00 45.04 27 ILE A C 2
ATOM 1412 O O . ILE A 1 27 ? -10.696 -8.316 -3.391 1.00 51.44 27 ILE A O 2
ATOM 1427 N N . ALA A 1 28 ? -10.961 -6.249 -4.246 1.00 44.22 28 ALA A N 2
ATOM 1428 C CA . ALA A 1 28 ? -11.133 -6.593 -5.650 1.00 75.43 28 ALA A CA 2
ATOM 1429 C C . ALA A 1 28 ? -9.895 -6.191 -6.450 1.00 0.35 28 ALA A C 2
ATOM 1430 O O . ALA A 1 28 ? -9.368 -6.949 -7.264 1.00 14.55 28 ALA A O 2
ATOM 1437 N N . THR A 1 29 ? -9.476 -4.938 -6.266 1.00 15.45 29 THR A N 2
ATOM 1438 C CA . THR A 1 29 ? -8.402 -4.321 -7.014 1.00 23.10 29 THR A CA 2
ATOM 1439 C C . THR A 1 29 ? -7.478 -3.684 -5.985 1.00 53.04 29 THR A C 2
ATOM 1440 O O . THR A 1 29 ? -7.785 -2.638 -5.406 1.00 75.42 29 THR A O 2
ATOM 1451 N N . LEU A 1 30 ? -6.383 -4.386 -5.704 1.00 74.33 30 LEU A N 2
ATOM 1452 C CA . LEU A 1 30 ? -5.217 -3.909 -4.988 1.00 20.53 30 LEU A CA 2
ATOM 1453 C C . LEU A 1 30 ? -4.211 -3.614 -6.093 1.00 43.43 30 LEU A C 2
ATOM 1454 O O . LEU A 1 30 ? -3.894 -4.501 -6.889 1.00 4.24 30 LEU A O 2
ATOM 1469 N N . TYR A 1 31 ? -3.781 -2.364 -6.250 1.00 24.13 31 TYR A N 2
ATOM 1470 C CA . TYR A 1 31 ? -2.674 -2.030 -7.141 1.00 44.11 31 TYR A CA 2
ATOM 1471 C C . TYR A 1 31 ? -1.930 -0.846 -6.551 1.00 64.43 31 TYR A C 2
ATOM 1472 O O . TYR A 1 31 ? -2.234 -0.377 -5.450 1.00 1.20 31 TYR A O 2
ATOM 1489 N N . VAL A 1 32 ? -0.950 -0.357 -7.292 1.00 73.14 32 VAL A N 2
ATOM 1490 C CA . VAL A 1 32 ? -0.184 0.802 -6.915 1.00 13.15 32 VAL A CA 2
ATOM 1491 C C . VAL A 1 32 ? -0.298 1.766 -8.074 1.00 15.11 32 VAL A C 2
ATOM 1492 O O . VAL A 1 32 ? -0.068 1.389 -9.224 1.00 74.14 32 VAL A O 2
ATOM 1505 N N . GLN A 1 33 ? -0.628 3.020 -7.777 1.00 51.05 33 GLN A N 2
ATOM 1506 C CA . GLN A 1 33 ? -0.565 4.087 -8.760 1.00 24.22 33 GLN A CA 2
ATOM 1507 C C . GLN A 1 33 ? 0.724 4.904 -8.650 1.00 54.42 33 GLN A C 2
ATOM 1508 O O . GLN A 1 33 ? 0.968 5.771 -9.491 1.00 63.33 33 GLN A O 2
ATOM 1520 N N . VAL A 1 34 ? 1.571 4.593 -7.669 1.00 61.42 34 VAL A N 2
ATOM 1521 C CA . VAL A 1 34 ? 2.701 5.422 -7.245 1.00 31.51 34 VAL A CA 2
ATOM 1522 C C . VAL A 1 34 ? 3.596 4.517 -6.393 1.00 62.34 34 VAL A C 2
ATOM 1523 O O . VAL A 1 34 ? 3.212 4.138 -5.292 1.00 21.31 34 VAL A O 2
ATOM 1536 N N . TYR A 1 35 ? 4.723 4.073 -6.955 1.00 64.12 35 TYR A N 2
ATOM 1537 C CA . TYR A 1 35 ? 5.698 3.195 -6.311 1.00 52.03 35 TYR A CA 2
ATOM 1538 C C . TYR A 1 35 ? 6.976 3.995 -6.147 1.00 4.01 35 TYR A C 2
ATOM 1539 O O . TYR A 1 35 ? 7.479 4.576 -7.116 1.00 75.34 35 TYR A O 2
ATOM 1556 N N . GLU A 1 36 ? 7.512 4.011 -4.930 1.00 60.51 36 GLU A N 2
ATOM 1557 C CA . GLU A 1 36 ? 8.706 4.776 -4.624 1.00 23.54 36 GLU A CA 2
ATOM 1558 C C . GLU A 1 36 ? 9.951 3.948 -4.944 1.00 11.10 36 GLU A C 2
ATOM 1559 O O . GLU A 1 36 ? 10.361 3.096 -4.172 1.00 22.44 36 GLU A O 2
ATOM 1569 N N . SER A 1 37 ? 10.567 4.210 -6.100 1.00 34.13 37 SER A N 2
ATOM 1570 C CA . SER A 1 37 ? 11.780 3.544 -6.578 1.00 64.23 37 SER A CA 2
ATOM 1571 C C . SER A 1 37 ? 13.027 3.929 -5.759 1.00 25.45 37 SER A C 2
ATOM 1572 O O . SER A 1 37 ? 14.103 3.385 -6.013 1.00 72.52 37 SER A O 2
ATOM 1579 N N . SER A 1 38 ? 12.917 4.838 -4.783 1.00 12.11 38 SER A N 2
ATOM 1580 C CA . SER A 1 38 ? 14.035 5.260 -3.937 1.00 72.14 38 SER A CA 2
ATOM 1581 C C . SER A 1 38 ? 13.697 5.294 -2.437 1.00 55.24 38 SER A C 2
ATOM 1582 O O . SER A 1 38 ? 14.593 5.507 -1.616 1.00 33.40 38 SER A O 2
ATOM 1589 N N . LEU A 1 39 ? 12.418 5.149 -2.069 1.00 0.05 39 LEU A N 2
ATOM 1590 C CA . LEU A 1 39 ? 11.916 5.074 -0.703 1.00 64.51 39 LEU A CA 2
ATOM 1591 C C . LEU A 1 39 ? 11.172 3.743 -0.567 1.00 72.55 39 LEU A C 2
ATOM 1592 O O . LEU A 1 39 ? 11.307 2.880 -1.428 1.00 33.21 39 LEU A O 2
ATOM 1607 N N . GLU A 1 40 ? 10.353 3.557 0.463 1.00 71.25 40 GLU A N 2
ATOM 1608 C CA . GLU A 1 40 ? 9.603 2.336 0.688 1.00 22.32 40 GLU A CA 2
ATOM 1609 C C . GLU A 1 40 ? 8.108 2.667 0.868 1.00 3.31 40 GLU A C 2
ATOM 1610 O O . GLU A 1 40 ? 7.437 2.120 1.741 1.00 53.21 40 GLU A O 2
ATOM 1620 N N . SER A 1 41 ? 7.591 3.602 0.072 1.00 22.43 41 SER A N 2
ATOM 1621 C CA . SER A 1 41 ? 6.286 4.234 0.227 1.00 54.31 41 SER A CA 2
ATOM 1622 C C . SER A 1 41 ? 5.293 3.599 -0.752 1.00 3.14 41 SER A C 2
ATOM 1623 O O . SER A 1 41 ? 5.691 3.182 -1.844 1.00 64.33 41 SER A O 2
ATOM 1630 N N . LEU A 1 42 ? 4.018 3.498 -0.352 1.00 3.10 42 LEU A N 2
ATOM 1631 C CA . LEU A 1 42 ? 2.989 2.779 -1.099 1.00 40.03 42 LEU A CA 2
ATOM 1632 C C . LEU A 1 42 ? 1.664 3.526 -1.014 1.00 24.12 42 LEU A C 2
ATOM 1633 O O . LEU A 1 42 ? 1.103 3.669 0.078 1.00 33.12 42 LEU A O 2
ATOM 1648 N N . VAL A 1 43 ? 1.149 3.977 -2.159 1.00 20.10 43 VAL A N 2
ATOM 1649 C CA . VAL A 1 43 ? -0.159 4.618 -2.261 1.00 41.14 43 VAL A CA 2
ATOM 1650 C C . VAL A 1 43 ? -0.901 4.090 -3.495 1.00 23.31 43 VAL A C 2
ATOM 1651 O O . VAL A 1 43 ? -0.318 3.554 -4.447 1.00 32.53 43 VAL A O 2
ATOM 1664 N N . GLY A 1 44 ? -2.216 4.284 -3.487 1.00 41.33 44 GLY A N 2
ATOM 1665 C CA . GLY A 1 44 ? -3.095 4.078 -4.616 1.00 11.32 44 GLY A CA 2
ATOM 1666 C C . GLY A 1 44 ? -4.385 3.393 -4.217 1.00 35.14 44 GLY A C 2
ATOM 1667 O O . GLY A 1 44 ? -4.882 2.542 -4.965 1.00 4.04 44 GLY A O 2
ATOM 1671 N N . GLY A 1 45 ? -4.917 3.744 -3.038 1.00 42.34 45 GLY A N 2
ATOM 1672 C CA . GLY A 1 45 ? -6.187 3.248 -2.578 1.00 4.21 45 GLY A CA 2
ATOM 1673 C C . GLY A 1 45 ? -6.261 1.736 -2.505 1.00 61.25 45 GLY A C 2
ATOM 1674 O O . GLY A 1 45 ? -5.244 1.033 -2.476 1.00 5.23 45 GLY A O 2
ATOM 1678 N N . VAL A 1 46 ? -7.484 1.237 -2.420 1.00 53.21 46 VAL A N 2
ATOM 1679 C CA . VAL A 1 46 ? -7.829 -0.171 -2.399 1.00 75.52 46 VAL A CA 2
ATOM 1680 C C . VAL A 1 46 ? -9.335 -0.236 -2.636 1.00 43.22 46 VAL A C 2
ATOM 1681 O O . VAL A 1 46 ? -10.087 0.541 -2.044 1.00 61.53 46 VAL A O 2
ATOM 1694 N N . ILE A 1 47 ? -9.761 -1.093 -3.559 1.00 53.42 47 ILE A N 2
ATOM 1695 C CA . ILE A 1 47 ? -11.129 -1.157 -4.058 1.00 42.23 47 ILE A CA 2
ATOM 1696 C C . ILE A 1 47 ? -11.643 -2.533 -3.678 1.00 43.04 47 ILE A C 2
ATOM 1697 O O . ILE A 1 47 ? -10.989 -3.516 -4.026 1.00 35.31 47 ILE A O 2
ATOM 1712 N N . PHE A 1 48 ? -12.756 -2.609 -2.956 1.00 31.44 48 PHE A N 2
ATOM 1713 C CA . PHE A 1 48 ? -13.406 -3.863 -2.571 1.00 33.30 48 PHE A CA 2
ATOM 1714 C C . PHE A 1 48 ? -14.349 -4.342 -3.674 1.00 3.21 48 PHE A C 2
ATOM 1715 O O . PHE A 1 48 ? -14.777 -3.556 -4.527 1.00 42.41 48 PHE A O 2
ATOM 1731 N N . GLU A 1 49 ? -14.737 -5.617 -3.604 1.00 34.25 49 GLU A N 2
ATOM 1732 C CA . GLU A 1 49 ? -15.749 -6.202 -4.481 1.00 5.34 49 GLU A CA 2
ATOM 1733 C C . GLU A 1 49 ? -17.121 -5.565 -4.216 1.00 3.34 49 GLU A C 2
ATOM 1734 O O . GLU A 1 49 ? -17.937 -5.434 -5.126 1.00 22.45 49 GLU A O 2
ATOM 1744 N N . ASP A 1 50 ? -17.338 -5.103 -2.981 1.00 3.11 50 ASP A N 2
ATOM 1745 C CA . ASP A 1 50 ? -18.603 -4.627 -2.415 1.00 3.34 50 ASP A CA 2
ATOM 1746 C C . ASP A 1 50 ? -18.852 -3.134 -2.693 1.00 34.20 50 ASP A C 2
ATOM 1747 O O . ASP A 1 50 ? -19.749 -2.518 -2.117 1.00 43.13 50 ASP A O 2
ATOM 1755 N N . GLY A 1 51 ? -18.021 -2.534 -3.548 1.00 15.21 51 GLY A N 2
ATOM 1756 C CA . GLY A 1 51 ? -18.114 -1.151 -3.997 1.00 3.21 51 GLY A CA 2
ATOM 1757 C C . GLY A 1 51 ? -17.612 -0.161 -2.981 1.00 22.12 51 GLY A C 2
ATOM 1758 O O . GLY A 1 51 ? -18.284 0.838 -2.706 1.00 60.31 51 GLY A O 2
ATOM 1762 N N . ARG A 1 52 ? -16.445 -0.439 -2.413 1.00 25.43 52 ARG A N 2
ATOM 1763 C CA . ARG A 1 52 ? -15.910 0.325 -1.303 1.00 73.33 52 ARG A CA 2
ATOM 1764 C C . ARG A 1 52 ? -14.499 0.703 -1.708 1.00 61.14 52 ARG A C 2
ATOM 1765 O O . ARG A 1 52 ? -13.611 -0.154 -1.687 1.00 42.25 52 ARG A O 2
ATOM 1783 N N . HIS A 1 53 ? -14.321 1.922 -2.202 1.00 11.35 53 HIS A N 2
ATOM 1784 C CA . HIS A 1 53 ? -12.994 2.466 -2.473 1.00 23.23 53 HIS A CA 2
ATOM 1785 C C . HIS A 1 53 ? -12.525 3.191 -1.218 1.00 71.11 53 HIS A C 2
ATOM 1786 O O . HIS A 1 53 ? -13.299 3.892 -0.555 1.00 23.42 53 HIS A O 2
ATOM 1799 N N . TYR A 1 54 ? -11.245 3.030 -0.915 1.00 21.54 54 TYR A N 2
ATOM 1800 C CA . TYR A 1 54 ? -10.546 3.625 0.204 1.00 65.12 54 TYR A CA 2
ATOM 1801 C C . TYR A 1 54 ? -9.210 4.153 -0.314 1.00 21.31 54 TYR A C 2
ATOM 1802 O O . TYR A 1 54 ? -8.729 3.697 -1.349 1.00 3.53 54 TYR A O 2
ATOM 1819 N N . THR A 1 55 ? -8.570 5.062 0.410 1.00 35.40 55 THR A N 2
ATOM 1820 C CA . THR A 1 55 ? -7.369 5.788 0.030 1.00 43.42 55 THR A CA 2
ATOM 1821 C C . THR A 1 55 ? -6.315 5.488 1.096 1.00 14.02 55 THR A C 2
ATOM 1822 O O . THR A 1 55 ? -6.344 6.073 2.183 1.00 71.22 55 THR A O 2
ATOM 1833 N N . PHE A 1 56 ? -5.461 4.497 0.826 1.00 40.23 56 PHE A N 2
ATOM 1834 C CA . PHE A 1 56 ? -4.354 4.144 1.703 1.00 51.51 56 PHE A CA 2
ATOM 1835 C C . PHE A 1 56 ? -3.246 5.180 1.620 1.00 52.11 56 PHE A C 2
ATOM 1836 O O . PHE A 1 56 ? -2.974 5.707 0.537 1.00 21.12 56 PHE A O 2
ATOM 1852 N N . VAL A 1 57 ? -2.511 5.324 2.720 1.00 23.43 57 VAL A N 2
ATOM 1853 C CA . VAL A 1 57 ? -1.169 5.868 2.720 1.00 4.34 57 VAL A CA 2
ATOM 1854 C C . VAL A 1 57 ? -0.307 5.015 3.653 1.00 14.45 57 VAL A C 2
ATOM 1855 O O . VAL A 1 57 ? -0.569 4.944 4.852 1.00 20.23 57 VAL A O 2
ATOM 1868 N N . TYR A 1 58 ? 0.679 4.310 3.098 1.00 64.24 58 TYR A N 2
ATOM 1869 C CA . TYR A 1 58 ? 1.816 3.804 3.860 1.00 42.11 58 TYR A CA 2
ATOM 1870 C C . TYR A 1 58 ? 2.902 4.881 3.803 1.00 14.01 58 TYR A C 2
ATOM 1871 O O . TYR A 1 58 ? 3.329 5.263 2.707 1.00 20.10 58 TYR A O 2
ATOM 1888 N N . GLU A 1 59 ? 3.314 5.405 4.958 1.00 60.12 59 GLU A N 2
ATOM 1889 C CA . GLU A 1 59 ? 4.226 6.540 5.079 1.00 33.13 59 GLU A CA 2
ATOM 1890 C C . GLU A 1 59 ? 5.353 6.166 6.042 1.00 40.41 59 GLU A C 2
ATOM 1891 O O . GLU A 1 59 ? 5.322 6.449 7.239 1.00 71.42 59 GLU A O 2
ATOM 1901 N N . ASN A 1 60 ? 6.375 5.495 5.522 1.00 40.24 60 ASN A N 2
ATOM 1902 C CA . ASN A 1 60 ? 7.509 4.986 6.284 1.00 22.54 60 ASN A CA 2
ATOM 1903 C C . ASN A 1 60 ? 7.117 3.827 7.197 1.00 21.43 60 ASN A C 2
ATOM 1904 O O . ASN A 1 60 ? 7.483 2.686 6.915 1.00 24.22 60 ASN A O 2
ATOM 1914 N N . GLU A 1 61 ? 6.413 4.102 8.292 1.00 73.43 61 GLU A N 2
ATOM 1915 C CA . GLU A 1 61 ? 6.162 3.141 9.375 1.00 23.34 61 GLU A CA 2
ATOM 1916 C C . GLU A 1 61 ? 4.731 3.223 9.905 1.00 44.03 61 GLU A C 2
ATOM 1917 O O . GLU A 1 61 ? 4.364 2.421 10.769 1.00 4.44 61 GLU A O 2
ATOM 1927 N N . ASP A 1 62 ? 3.911 4.109 9.341 1.00 72.54 62 ASP A N 2
ATOM 1928 C CA . ASP A 1 62 ? 2.486 4.243 9.613 1.00 13.01 62 ASP A CA 2
ATOM 1929 C C . ASP A 1 62 ? 1.731 3.778 8.363 1.00 44.01 62 ASP A C 2
ATOM 1930 O O . ASP A 1 62 ? 2.162 4.057 7.240 1.00 61.11 62 ASP A O 2
ATOM 1938 N N . LEU A 1 63 ? 0.617 3.062 8.539 1.00 43.42 63 LEU A N 2
ATOM 1939 C CA . LEU A 1 63 ? -0.338 2.682 7.501 1.00 61.44 63 LEU A CA 2
ATOM 1940 C C . LEU A 1 63 ? -1.662 3.311 7.905 1.00 25.10 63 LEU A C 2
ATOM 1941 O O . LEU A 1 63 ? -2.339 2.804 8.801 1.00 54.01 63 LEU A O 2
ATOM 1956 N N . VAL A 1 64 ? -2.041 4.408 7.261 1.00 23.30 64 VAL A N 2
ATOM 1957 C CA . VAL A 1 64 ? -3.281 5.106 7.560 1.00 13.53 64 VAL A CA 2
ATOM 1958 C C . VAL A 1 64 ? -4.253 4.875 6.398 1.00 0.02 64 VAL A C 2
ATOM 1959 O O . VAL A 1 64 ? -3.842 4.644 5.253 1.00 32.30 64 VAL A O 2
ATOM 1972 N N . TYR A 1 65 ? -5.551 4.885 6.699 1.00 55.41 65 TYR A N 2
ATOM 1973 C CA . TYR A 1 65 ? -6.613 4.551 5.767 1.00 41.32 65 TYR A CA 2
ATOM 1974 C C . TYR A 1 65 ? -7.816 5.453 5.957 1.00 11.21 65 TYR A C 2
ATOM 1975 O O . TYR A 1 65 ? -8.044 5.990 7.042 1.00 52.52 65 TYR A O 2
ATOM 1992 N N . GLU A 1 66 ? -8.602 5.590 4.895 1.00 71.52 66 GLU A N 2
ATOM 1993 C CA . GLU A 1 66 ? -9.749 6.469 4.792 1.00 5.30 66 GLU A CA 2
ATOM 1994 C C . GLU A 1 66 ? -10.580 5.993 3.612 1.00 64.21 66 GLU A C 2
ATOM 1995 O O . GLU A 1 66 ? -10.086 5.335 2.699 1.00 55.22 66 GLU A O 2
ATOM 2005 N N . GLU A 1 67 ? -11.868 6.270 3.678 1.00 13.12 67 GLU A N 2
ATOM 2006 C CA . GLU A 1 67 ? -12.870 5.887 2.710 1.00 31.41 67 GLU A CA 2
ATOM 2007 C C . GLU A 1 67 ? -12.994 7.038 1.712 1.00 60.13 67 GLU A C 2
ATOM 2008 O O . GLU A 1 67 ? -12.927 8.213 2.085 1.00 11.01 67 GLU A O 2
ATOM 2018 N N . GLU A 1 68 ? -13.155 6.709 0.434 1.00 31.23 68 GLU A N 2
ATOM 2019 C CA . GLU A 1 68 ? -13.310 7.713 -0.597 1.00 44.52 68 GLU A CA 2
ATOM 2020 C C . GLU A 1 68 ? -14.700 8.316 -0.426 1.00 13.20 68 GLU A C 2
ATOM 2021 O O . GLU A 1 68 ? -15.700 7.589 -0.478 1.00 11.42 68 GLU A O 2
ATOM 2031 N N . VAL A 1 69 ? -14.767 9.630 -0.220 1.00 20.42 69 VAL A N 2
ATOM 2032 C CA . VAL A 1 69 ? -16.008 10.386 -0.249 1.00 3.41 69 VAL A CA 2
ATOM 2033 C C . VAL A 1 69 ? -15.916 11.322 -1.449 1.00 0.50 69 VAL A C 2
ATOM 2034 O O . VAL A 1 69 ? -15.124 12.272 -1.468 1.00 75.43 69 VAL A O 2
ATOM 2047 N N . LEU A 1 70 ? -16.696 11.015 -2.479 1.00 20.41 70 LEU A N 2
ATOM 2048 C CA . LEU A 1 70 ? -17.063 11.915 -3.557 1.00 73.43 70 LEU A CA 2
ATOM 2049 C C . LEU A 1 70 ? -18.549 12.183 -3.428 1.00 4.30 70 LEU A C 2
ATOM 2050 O O . LEU A 1 70 ? -19.003 13.224 -3.946 1.00 24.22 70 LEU A O 2
ATOM 2065 N N . GLY A 1 1 ? 28.612 2.570 -2.850 1.00 74.41 1 GLY A N 3
ATOM 2066 C CA . GLY A 1 1 ? 27.818 1.594 -2.102 1.00 72.20 1 GLY A CA 3
ATOM 2067 C C . GLY A 1 1 ? 27.871 0.267 -2.826 1.00 41.34 1 GLY A C 3
ATOM 2068 O O . GLY A 1 1 ? 28.962 -0.277 -2.984 1.00 73.24 1 GLY A O 3
ATOM 2072 N N . ASP A 1 2 ? 26.719 -0.204 -3.309 1.00 33.45 2 ASP A N 3
ATOM 2073 C CA . ASP A 1 2 ? 26.526 -1.400 -4.132 1.00 62.14 2 ASP A CA 3
ATOM 2074 C C . ASP A 1 2 ? 27.299 -2.611 -3.607 1.00 15.25 2 ASP A C 3
ATOM 2075 O O . ASP A 1 2 ? 28.288 -3.060 -4.186 1.00 3.43 2 ASP A O 3
ATOM 2083 N N . ASP A 1 3 ? 26.805 -3.141 -2.491 1.00 44.11 3 ASP A N 3
ATOM 2084 C CA . ASP A 1 3 ? 27.405 -4.190 -1.672 1.00 61.21 3 ASP A CA 3
ATOM 2085 C C . ASP A 1 3 ? 26.270 -5.048 -1.108 1.00 52.32 3 ASP A C 3
ATOM 2086 O O . ASP A 1 3 ? 26.061 -6.190 -1.531 1.00 21.05 3 ASP A O 3
ATOM 2094 N N . ARG A 1 4 ? 25.457 -4.462 -0.223 1.00 72.22 4 ARG A N 3
ATOM 2095 C CA . ARG A 1 4 ? 24.334 -5.125 0.445 1.00 23.13 4 ARG A CA 3
ATOM 2096 C C . ARG A 1 4 ? 23.243 -4.118 0.825 1.00 71.23 4 ARG A C 3
ATOM 2097 O O . ARG A 1 4 ? 22.571 -4.281 1.845 1.00 64.10 4 ARG A O 3
ATOM 2115 N N . LYS A 1 5 ? 23.104 -3.020 0.073 1.00 71.10 5 LYS A N 3
ATOM 2116 C CA . LYS A 1 5 ? 22.469 -1.797 0.509 1.00 42.31 5 LYS A CA 3
ATOM 2117 C C . LYS A 1 5 ? 21.396 -1.329 -0.447 1.00 22.33 5 LYS A C 3
ATOM 2118 O O . LYS A 1 5 ? 21.639 -0.480 -1.312 1.00 54.30 5 LYS A O 3
ATOM 2133 N N . LEU A 1 6 ? 20.209 -1.909 -0.307 1.00 35.05 6 LEU A N 3
ATOM 2134 C CA . LEU A 1 6 ? 19.074 -1.670 -1.189 1.00 44.23 6 LEU A CA 3
ATOM 2135 C C . LEU A 1 6 ? 17.932 -1.088 -0.363 1.00 41.52 6 LEU A C 3
ATOM 2136 O O . LEU A 1 6 ? 17.788 -1.429 0.816 1.00 72.03 6 LEU A O 3
ATOM 2151 N N . MET A 1 7 ? 17.128 -0.224 -0.982 1.00 3.12 7 MET A N 3
ATOM 2152 C CA . MET A 1 7 ? 15.863 0.251 -0.447 1.00 61.35 7 MET A CA 3
ATOM 2153 C C . MET A 1 7 ? 14.836 -0.882 -0.515 1.00 63.44 7 MET A C 3
ATOM 2154 O O . MET A 1 7 ? 15.088 -1.947 -1.100 1.00 62.22 7 MET A O 3
ATOM 2166 N N . LYS A 1 8 ? 13.627 -0.605 -0.020 1.00 42.31 8 LYS A N 3
ATOM 2167 C CA . LYS A 1 8 ? 12.439 -1.367 -0.400 1.00 33.14 8 LYS A CA 3
ATOM 2168 C C . LYS A 1 8 ? 12.242 -1.335 -1.919 1.00 20.30 8 LYS A C 3
ATOM 2169 O O . LYS A 1 8 ? 12.985 -0.681 -2.658 1.00 15.13 8 LYS A O 3
ATOM 2184 N N . THR A 1 9 ? 11.302 -2.140 -2.388 1.00 24.00 9 THR A N 3
ATOM 2185 C CA . THR A 1 9 ? 10.937 -2.329 -3.780 1.00 21.41 9 THR A CA 3
ATOM 2186 C C . THR A 1 9 ? 9.412 -2.331 -3.858 1.00 1.40 9 THR A C 3
ATOM 2187 O O . THR A 1 9 ? 8.740 -2.384 -2.821 1.00 3.10 9 THR A O 3
ATOM 2198 N N . GLN A 1 10 ? 8.852 -2.294 -5.070 1.00 21.04 10 GLN A N 3
ATOM 2199 C CA . GLN A 1 10 ? 7.407 -2.277 -5.237 1.00 40.45 10 G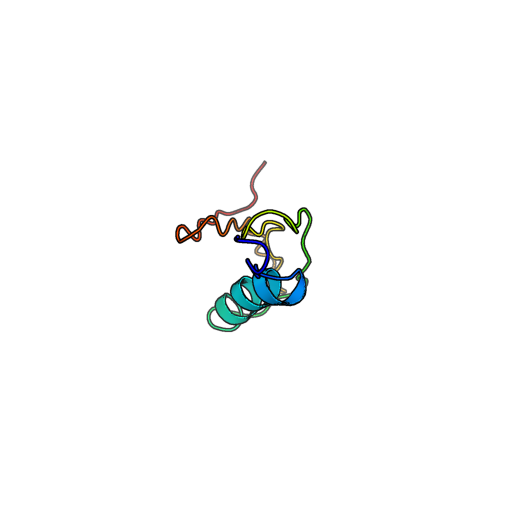LN A CA 3
ATOM 2200 C C . GLN A 1 10 ? 6.790 -3.531 -4.617 1.00 31.13 10 GLN A C 3
ATOM 2201 O O . GLN A 1 10 ? 5.707 -3.435 -4.049 1.00 41.35 10 GLN A O 3
ATOM 2213 N N . GLU A 1 11 ? 7.501 -4.666 -4.653 1.00 41.31 11 GLU A N 3
ATOM 2214 C CA . GLU A 1 11 ? 7.075 -5.907 -4.016 1.00 23.23 11 GLU A CA 3
ATOM 2215 C C . GLU A 1 11 ? 6.917 -5.739 -2.520 1.00 41.14 11 GLU A C 3
ATOM 2216 O O . GLU A 1 11 ? 5.832 -5.997 -2.017 1.00 34.04 11 GLU A O 3
ATOM 2226 N N . GLU A 1 12 ? 7.981 -5.307 -1.838 1.00 31.30 12 GLU A N 3
ATOM 2227 C CA . GLU A 1 12 ? 8.007 -5.078 -0.398 1.00 72.42 12 GLU A CA 3
ATOM 2228 C C . GLU A 1 12 ? 6.818 -4.214 -0.008 1.00 20.00 12 GLU A C 3
ATOM 2229 O O . GLU A 1 12 ? 5.989 -4.599 0.810 1.00 61.13 12 GLU A O 3
ATOM 2239 N N . LEU A 1 13 ? 6.724 -3.041 -0.625 1.00 3.34 13 LEU A N 3
ATOM 2240 C CA . LEU A 1 13 ? 5.741 -2.034 -0.274 1.00 14.40 13 LEU A CA 3
ATOM 2241 C C . LEU A 1 13 ? 4.327 -2.597 -0.481 1.00 3.21 13 LEU A C 3
ATOM 2242 O O . LEU A 1 13 ? 3.461 -2.433 0.382 1.00 31.33 13 LEU A O 3
ATOM 2257 N N . THR A 1 14 ? 4.103 -3.302 -1.589 1.00 74.02 14 THR A N 3
ATOM 2258 C CA . THR A 1 14 ? 2.843 -3.974 -1.875 1.00 34.21 14 THR A CA 3
ATOM 2259 C C . THR A 1 14 ? 2.573 -5.105 -0.865 1.00 52.31 14 THR A C 3
ATOM 2260 O O . THR A 1 14 ? 1.442 -5.187 -0.395 1.00 73.15 14 THR A O 3
ATOM 2271 N N . GLU A 1 15 ? 3.553 -5.938 -0.484 1.00 42.43 15 GLU A N 3
ATOM 2272 C CA . GLU A 1 15 ? 3.383 -7.045 0.464 1.00 33.10 15 GLU A CA 3
ATOM 2273 C C . GLU A 1 15 ? 2.902 -6.488 1.797 1.00 51.35 15 GLU A C 3
ATOM 2274 O O . GLU A 1 15 ? 1.936 -6.987 2.365 1.00 51.11 15 GLU A O 3
ATOM 2284 N N . ILE A 1 16 ? 3.566 -5.439 2.280 1.00 0.14 16 ILE A N 3
ATOM 2285 C CA . ILE A 1 16 ? 3.297 -4.830 3.572 1.00 3.53 16 ILE A CA 3
ATOM 2286 C C . ILE A 1 16 ? 1.837 -4.357 3.621 1.00 75.34 16 ILE A C 3
ATOM 2287 O O . ILE A 1 16 ? 1.119 -4.628 4.586 1.00 13.33 16 ILE A O 3
ATOM 2302 N N . VAL A 1 17 ? 1.384 -3.650 2.583 1.00 0.23 17 VAL A N 3
ATOM 2303 C CA . VAL A 1 17 ? -0.010 -3.248 2.431 1.00 22.10 17 VAL A CA 3
ATOM 2304 C C . VAL A 1 17 ? -0.929 -4.465 2.346 1.00 75.22 17 VAL A C 3
ATOM 2305 O O . VAL A 1 17 ? -1.943 -4.530 3.044 1.00 35.43 17 VAL A O 3
ATOM 2318 N N . ARG A 1 18 ? -0.597 -5.430 1.491 1.00 1.24 18 ARG A N 3
ATOM 2319 C CA . ARG A 1 18 ? -1.425 -6.590 1.212 1.00 62.15 18 ARG A CA 3
ATOM 2320 C C . ARG A 1 18 ? -1.706 -7.362 2.481 1.00 60.12 18 ARG A C 3
ATOM 2321 O O . ARG A 1 18 ? -2.871 -7.647 2.739 1.00 20.04 18 ARG A O 3
ATOM 2339 N N . ASP A 1 19 ? -0.672 -7.657 3.268 1.00 44.34 19 ASP A N 3
ATOM 2340 C CA . ASP A 1 19 ? -0.756 -8.542 4.427 1.00 11.43 19 ASP A CA 3
ATOM 2341 C C . ASP A 1 19 ? -1.689 -7.981 5.500 1.00 20.20 19 ASP A C 3
ATOM 2342 O O . ASP A 1 19 ? -2.191 -8.706 6.358 1.00 24.14 19 ASP A O 3
ATOM 2350 N N . HIS A 1 20 ? -1.953 -6.675 5.437 1.00 61.02 20 HIS A N 3
ATOM 2351 C CA . HIS A 1 20 ? -2.836 -6.001 6.381 1.00 53.53 20 HIS A CA 3
ATOM 2352 C C . HIS A 1 20 ? -4.273 -5.944 5.865 1.00 35.12 20 HIS A C 3
ATOM 2353 O O . HIS A 1 20 ? -5.194 -5.703 6.649 1.00 74.02 20 HIS A O 3
ATOM 2366 N N . PHE A 1 21 ? -4.493 -6.158 4.568 1.00 54.55 21 PHE A N 3
ATOM 2367 C CA . PHE A 1 21 ? -5.747 -5.851 3.899 1.00 35.31 21 PHE A CA 3
ATOM 2368 C C . PHE A 1 21 ? -6.474 -7.093 3.381 1.00 22.42 21 PHE A C 3
ATOM 2369 O O . PHE A 1 21 ? -7.708 -7.123 3.380 1.00 64.41 21 PHE A O 3
ATOM 2385 N N . SER A 1 22 ? -5.749 -8.157 3.010 1.00 74.21 22 SER A N 3
ATOM 2386 C CA . SER A 1 22 ? -6.376 -9.434 2.651 1.00 3.10 22 SER A CA 3
ATOM 2387 C C . SER A 1 22 ? -7.272 -9.941 3.777 1.00 2.24 22 SER A C 3
ATOM 2388 O O . SER A 1 22 ? -8.247 -10.646 3.547 1.00 75.02 22 SER A O 3
ATOM 2395 N N . ASP A 1 23 ? -6.959 -9.545 5.005 1.00 55.15 23 ASP A N 3
ATOM 2396 C CA . ASP A 1 23 ? -7.597 -10.036 6.206 1.00 63.34 23 ASP A CA 3
ATOM 2397 C C . ASP A 1 23 ? -8.906 -9.315 6.493 1.00 31.43 23 ASP A C 3
ATOM 2398 O O . ASP A 1 23 ? -9.690 -9.788 7.307 1.00 63.44 23 ASP A O 3
ATOM 2406 N N . MET A 1 24 ? -9.179 -8.180 5.842 1.00 21.33 24 MET A N 3
ATOM 2407 C CA . MET A 1 24 ? -10.050 -7.142 6.347 1.00 24.22 24 MET A CA 3
ATOM 2408 C C . MET A 1 24 ? -11.340 -7.031 5.502 1.00 11.51 24 MET A C 3
ATOM 2409 O O . MET A 1 24 ? -12.025 -6.001 5.499 1.00 24.34 24 MET A O 3
ATOM 2421 N N . GLY A 1 25 ? -11.703 -8.110 4.803 1.00 34.24 25 GLY A N 3
ATOM 2422 C CA . GLY A 1 25 ? -12.911 -8.253 4.005 1.00 15.42 25 GLY A CA 3
ATOM 2423 C C . GLY A 1 25 ? -12.540 -8.883 2.670 1.00 35.44 25 GLY A C 3
ATOM 2424 O O . GLY A 1 25 ? -11.846 -9.902 2.651 1.00 12.21 25 GLY A O 3
ATOM 2428 N N . GLU A 1 26 ? -12.998 -8.305 1.559 1.00 21.13 26 GLU A N 3
ATOM 2429 C CA . GLU A 1 26 ? -12.739 -8.799 0.209 1.00 0.11 26 GLU A CA 3
ATOM 2430 C C . GLU A 1 26 ? -12.361 -7.651 -0.713 1.00 72.11 26 GLU A C 3
ATOM 2431 O O . GLU A 1 26 ? -13.228 -6.968 -1.269 1.00 4.24 26 GLU A O 3
ATOM 2441 N N . ILE A 1 27 ? -11.055 -7.451 -0.864 1.00 63.03 27 ILE A N 3
ATOM 2442 C CA . ILE A 1 27 ? -10.503 -6.569 -1.877 1.00 60.02 27 ILE A CA 3
ATOM 2443 C C . ILE A 1 27 ? -10.888 -7.139 -3.245 1.00 24.41 27 ILE A C 3
ATOM 2444 O O . ILE A 1 27 ? -10.899 -8.357 -3.449 1.00 60.35 27 ILE A O 3
ATOM 2459 N N . ALA A 1 28 ? -11.144 -6.245 -4.193 1.00 63.01 28 ALA A N 3
ATOM 2460 C CA . ALA A 1 28 ? -11.331 -6.537 -5.601 1.00 12.22 28 ALA A CA 3
ATOM 2461 C C . ALA A 1 28 ? -10.038 -6.172 -6.337 1.00 41.11 28 ALA A C 3
ATOM 2462 O O . ALA A 1 28 ? -9.399 -7.033 -6.938 1.00 11.20 28 ALA A O 3
ATOM 2469 N N . THR A 1 29 ? -9.601 -4.917 -6.242 1.00 43.33 29 THR A N 3
ATOM 2470 C CA . THR A 1 29 ? -8.530 -4.315 -7.041 1.00 12.23 29 THR A CA 3
ATOM 2471 C C . THR A 1 29 ? -7.514 -3.757 -6.034 1.00 23.41 29 THR A C 3
ATOM 2472 O O . THR A 1 29 ? -7.865 -2.868 -5.254 1.00 12.43 29 THR A O 3
ATOM 2483 N N . LEU A 1 30 ? -6.296 -4.330 -5.996 1.00 3.52 30 LEU A N 3
ATOM 2484 C CA . LEU A 1 30 ? -5.141 -3.858 -5.220 1.00 1.11 30 LEU A CA 3
ATOM 2485 C C . LEU A 1 30 ? -4.012 -3.481 -6.181 1.00 55.55 30 LEU A C 3
ATOM 2486 O O . LEU A 1 30 ? -3.564 -4.320 -6.963 1.00 60.45 30 LEU A O 3
ATOM 2501 N N . TYR A 1 31 ? -3.603 -2.209 -6.185 1.00 75.35 31 TYR A N 3
ATOM 2502 C CA . TYR A 1 31 ? -2.632 -1.626 -7.108 1.00 34.01 31 TYR A CA 3
ATOM 2503 C C . TYR A 1 31 ? -1.964 -0.474 -6.373 1.00 34.31 31 TYR A C 3
ATOM 2504 O O . TYR A 1 31 ? -2.213 -0.266 -5.181 1.00 34.33 31 TYR A O 3
ATOM 2521 N N . VAL A 1 32 ? -1.134 0.285 -7.076 1.00 3.54 32 VAL A N 3
ATOM 2522 C CA . VAL A 1 32 ? -0.439 1.420 -6.512 1.00 20.14 32 VAL A CA 3
ATOM 2523 C C . VAL A 1 32 ? -0.497 2.514 -7.563 1.00 3.32 32 VAL A C 3
ATOM 2524 O O . VAL A 1 32 ? -0.197 2.257 -8.728 1.00 44.43 32 VAL A O 3
ATOM 2537 N N . GLN A 1 33 ? -0.885 3.732 -7.197 1.00 73.24 33 GLN A N 3
ATOM 2538 C CA . GLN A 1 33 ? -0.855 4.849 -8.141 1.00 31.21 33 GLN A CA 3
ATOM 2539 C C . GLN A 1 33 ? 0.495 5.577 -8.134 1.00 62.14 33 GLN A C 3
ATOM 2540 O O . GLN A 1 33 ? 0.715 6.429 -9.000 1.00 31.11 33 GLN A O 3
ATOM 2552 N N . VAL A 1 34 ? 1.400 5.230 -7.214 1.00 40.43 34 VAL A N 3
ATOM 2553 C CA . VAL A 1 34 ? 2.664 5.912 -6.944 1.00 43.15 34 VAL A CA 3
ATOM 2554 C C . VAL A 1 34 ? 3.587 4.928 -6.204 1.00 63.25 34 VAL A C 3
ATOM 2555 O O . VAL A 1 34 ? 3.373 4.631 -5.031 1.00 63.02 34 VAL A O 3
ATOM 2568 N N . TYR A 1 35 ? 4.550 4.335 -6.916 1.00 52.15 35 TYR A N 3
ATOM 2569 C CA . TYR A 1 35 ? 5.616 3.522 -6.335 1.00 14.23 35 TYR A CA 3
ATOM 2570 C C . TYR A 1 35 ? 6.798 4.451 -6.088 1.00 43.31 35 TYR A C 3
ATOM 2571 O O . TYR A 1 35 ? 7.387 4.965 -7.043 1.00 34.10 35 TYR A O 3
ATOM 2588 N N . GLU A 1 36 ? 7.145 4.673 -4.821 1.00 41.24 36 GLU A N 3
ATOM 2589 C CA . GLU A 1 36 ? 8.378 5.364 -4.490 1.00 72.24 36 GLU A CA 3
ATOM 2590 C C . GLU A 1 36 ? 9.514 4.354 -4.584 1.00 15.31 36 GLU A C 3
ATOM 2591 O O . GLU A 1 36 ? 9.633 3.460 -3.747 1.00 13.40 36 GLU A O 3
ATOM 2601 N N . SER A 1 37 ? 10.348 4.488 -5.609 1.00 44.25 37 SER A N 3
ATOM 2602 C CA . SER A 1 37 ? 11.517 3.646 -5.818 1.00 72.43 37 SER A CA 3
ATOM 2603 C C . SER A 1 37 ? 12.725 4.084 -4.966 1.00 20.22 37 SER A C 3
ATOM 2604 O O . SER A 1 37 ? 13.661 3.297 -4.775 1.00 62.15 37 SER A O 3
ATOM 2611 N N . SER A 1 38 ? 12.698 5.305 -4.414 1.00 61.33 38 SER A N 3
ATOM 2612 C CA . SER A 1 38 ? 13.785 5.903 -3.634 1.00 73.43 38 SER A CA 3
ATOM 2613 C C . SER A 1 38 ? 13.371 6.337 -2.222 1.00 73.44 38 SER A C 3
ATOM 2614 O O . SER A 1 38 ? 14.238 6.502 -1.361 1.00 51.11 38 SER A O 3
ATOM 2621 N N . LEU A 1 39 ? 12.072 6.465 -1.950 1.00 12.44 39 LEU A N 3
ATOM 2622 C CA . LEU A 1 39 ? 11.531 6.493 -0.592 1.00 21.30 39 LEU A CA 3
ATOM 2623 C C . LEU A 1 39 ? 10.904 5.123 -0.351 1.00 23.22 39 LEU A C 3
ATOM 2624 O O . LEU A 1 39 ? 11.121 4.196 -1.135 1.00 15.51 39 LEU A O 3
ATOM 2639 N N . GLU A 1 40 ? 10.116 4.974 0.707 1.00 32.42 40 GLU A N 3
ATOM 2640 C CA . GLU A 1 40 ? 9.430 3.742 1.036 1.00 42.15 40 GLU A CA 3
ATOM 2641 C C . GLU A 1 40 ? 7.991 4.139 1.371 1.00 43.54 40 GLU A C 3
ATOM 2642 O O . GLU A 1 40 ? 7.650 4.413 2.525 1.00 40.34 40 GLU A O 3
ATOM 2652 N N . SER A 1 41 ? 7.190 4.289 0.316 1.00 33.43 41 SER A N 3
ATOM 2653 C CA . SER A 1 41 ? 5.814 4.769 0.330 1.00 23.04 41 SER A CA 3
ATOM 2654 C C . SER A 1 41 ? 4.978 3.839 -0.544 1.00 63.42 41 SER A C 3
ATOM 2655 O O . SER A 1 41 ? 5.455 3.384 -1.587 1.00 40.15 41 SER A O 3
ATOM 2662 N N . LEU A 1 42 ? 3.727 3.608 -0.148 1.00 53.11 42 LEU A N 3
ATOM 2663 C CA . LEU A 1 42 ? 2.728 2.879 -0.918 1.00 62.34 42 LEU A CA 3
ATOM 2664 C C . LEU A 1 42 ? 1.427 3.654 -0.778 1.00 62.22 42 LEU A C 3
ATOM 2665 O O . LEU A 1 42 ? 0.877 3.708 0.324 1.00 0.12 42 LEU A O 3
ATOM 2680 N N . VAL A 1 43 ? 0.951 4.269 -1.864 1.00 3.11 43 VAL A N 3
ATOM 2681 C CA . VAL A 1 43 ? -0.328 4.977 -1.909 1.00 20.22 43 VAL A CA 3
ATOM 2682 C C . VAL A 1 43 ? -1.046 4.591 -3.215 1.00 52.45 43 VAL A C 3
ATOM 2683 O O . VAL A 1 43 ? -0.427 4.092 -4.167 1.00 75.32 43 VAL A O 3
ATOM 2696 N N . GLY A 1 44 ? -2.364 4.787 -3.275 1.00 53.21 44 GLY A N 3
ATOM 2697 C CA . GLY A 1 44 ? -3.186 4.395 -4.413 1.00 55.52 44 GLY A CA 3
ATOM 2698 C C . GLY A 1 44 ? -4.539 3.823 -4.021 1.00 35.12 44 GLY A C 3
ATOM 2699 O O . GLY A 1 44 ? -5.361 3.618 -4.913 1.00 20.43 44 GLY A O 3
ATOM 2703 N N . GLY A 1 45 ? -4.770 3.542 -2.731 1.00 71.14 45 GLY A N 3
ATOM 2704 C CA . GLY A 1 45 ? -5.941 2.831 -2.265 1.00 75.21 45 GLY A CA 3
ATOM 2705 C C . GLY A 1 45 ? -6.167 1.436 -2.859 1.00 35.03 45 GLY A C 3
ATOM 2706 O O . GLY A 1 45 ? -5.325 0.890 -3.578 1.00 52.55 45 GLY A O 3
ATOM 2710 N N . VAL A 1 46 ? -7.293 0.820 -2.485 1.00 42.43 46 VAL A N 3
ATOM 2711 C CA . VAL A 1 46 ? -7.822 -0.418 -3.054 1.00 60.11 46 VAL A CA 3
ATOM 2712 C C . VAL A 1 46 ? -9.342 -0.317 -3.139 1.00 0.21 46 VAL A C 3
ATOM 2713 O O . VAL A 1 46 ? -9.950 0.390 -2.334 1.00 31.42 46 VAL A O 3
ATOM 2726 N N . ILE A 1 47 ? -9.950 -1.059 -4.061 1.00 63.14 47 ILE A N 3
ATOM 2727 C CA . ILE A 1 47 ? -11.394 -1.161 -4.238 1.00 21.12 47 ILE A CA 3
ATOM 2728 C C . ILE A 1 47 ? -11.801 -2.548 -3.746 1.00 75.42 47 ILE A C 3
ATOM 2729 O O . ILE A 1 47 ? -11.066 -3.503 -3.999 1.00 21.32 47 ILE A O 3
ATOM 2744 N N . PHE A 1 48 ? -12.956 -2.673 -3.091 1.00 54.13 48 PHE A N 3
ATOM 2745 C CA . PHE A 1 48 ? -13.565 -3.926 -2.634 1.00 21.44 48 PHE A CA 3
ATOM 2746 C C . PHE A 1 48 ? -14.774 -4.269 -3.504 1.00 63.42 48 PHE A C 3
ATOM 2747 O O . PHE A 1 48 ? -15.311 -3.397 -4.183 1.00 41.23 48 PHE A O 3
ATOM 2763 N N . GLU A 1 49 ? -15.250 -5.510 -3.428 1.00 62.25 49 GLU A N 3
ATOM 2764 C CA . GLU A 1 49 ? -16.469 -5.962 -4.100 1.00 40.42 49 GLU A CA 3
ATOM 2765 C C . GLU A 1 49 ? -17.722 -5.310 -3.495 1.00 64.11 49 GLU A C 3
ATOM 2766 O O . GLU A 1 49 ? -18.588 -4.846 -4.233 1.00 41.22 49 GLU A O 3
ATOM 2776 N N . ASP A 1 50 ? -17.787 -5.160 -2.169 1.00 32.03 50 ASP A N 3
ATOM 2777 C CA . ASP A 1 50 ? -18.954 -4.650 -1.429 1.00 74.24 50 ASP A CA 3
ATOM 2778 C C . ASP A 1 50 ? -18.981 -3.112 -1.445 1.00 33.00 50 ASP A C 3
ATOM 2779 O O . ASP A 1 50 ? -19.570 -2.462 -0.577 1.00 60.11 50 ASP A O 3
ATOM 2787 N N . GLY A 1 51 ? -18.292 -2.508 -2.410 1.00 61.35 51 GLY A N 3
ATOM 2788 C CA . GLY A 1 51 ? -18.204 -1.079 -2.620 1.00 75.01 51 GLY A CA 3
ATOM 2789 C C . GLY A 1 51 ? -17.486 -0.378 -1.471 1.00 60.11 51 GLY A C 3
ATOM 2790 O O . GLY A 1 51 ? -18.053 0.489 -0.803 1.00 63.11 51 GLY A O 3
ATOM 2794 N N . ARG A 1 52 ? -16.229 -0.753 -1.221 1.00 53.12 52 ARG A N 3
ATOM 2795 C CA . ARG A 1 52 ? -15.440 -0.256 -0.094 1.00 40.42 52 ARG A CA 3
ATOM 2796 C C . ARG A 1 52 ? -14.099 0.215 -0.661 1.00 73.44 52 ARG A C 3
ATOM 2797 O O . ARG A 1 52 ? -13.192 -0.595 -0.848 1.00 20.10 52 ARG A O 3
ATOM 2815 N N . HIS A 1 53 ? -14.001 1.477 -1.066 1.00 71.45 53 HIS A N 3
ATOM 2816 C CA . HIS A 1 53 ? -12.787 2.037 -1.655 1.00 34.00 53 HIS A CA 3
ATOM 2817 C C . HIS A 1 53 ? -12.008 2.685 -0.516 1.00 1.20 53 HIS A C 3
ATOM 2818 O O . HIS A 1 53 ? -12.575 3.497 0.208 1.00 60.44 53 HIS A O 3
ATOM 2831 N N . TYR A 1 54 ? -10.736 2.343 -0.315 1.00 53.51 54 TYR A N 3
ATOM 2832 C CA . TYR A 1 54 ? -9.978 2.800 0.848 1.00 53.21 54 TYR A CA 3
ATOM 2833 C C . TYR A 1 54 ? -8.608 3.287 0.436 1.00 12.13 54 TYR A C 3
ATOM 2834 O O . TYR A 1 54 ? -7.898 2.565 -0.254 1.00 41.25 54 TYR A O 3
ATOM 2851 N N . THR A 1 55 ? -8.197 4.460 0.908 1.00 54.45 55 THR A N 3
ATOM 2852 C CA . THR A 1 55 ? -6.929 5.101 0.564 1.00 51.21 55 THR A CA 3
ATOM 2853 C C . THR A 1 55 ? -5.847 4.729 1.577 1.00 53.55 55 THR A C 3
ATOM 2854 O O . THR A 1 55 ? -5.461 5.532 2.431 1.00 74.22 55 THR A O 3
ATOM 2865 N N . PHE A 1 56 ? -5.351 3.494 1.481 1.00 41.51 56 PHE A N 3
ATOM 2866 C CA . PHE A 1 56 ? -4.148 3.103 2.200 1.00 32.40 56 PHE A CA 3
ATOM 2867 C C . PHE A 1 56 ? -2.992 4.019 1.815 1.00 14.10 56 PHE A C 3
ATOM 2868 O O . PHE A 1 56 ? -2.758 4.281 0.631 1.00 42.31 56 PHE A O 3
ATOM 2884 N N . VAL A 1 57 ? -2.273 4.472 2.834 1.00 24.03 57 VAL A N 3
ATOM 2885 C CA . VAL A 1 57 ? -1.024 5.196 2.744 1.00 43.54 57 VAL A CA 3
ATOM 2886 C C . VAL A 1 57 ? -0.129 4.621 3.831 1.00 22.34 57 VAL A C 3
ATOM 2887 O O . VAL A 1 57 ? -0.390 4.802 5.019 1.00 74.25 57 VAL A O 3
ATOM 2900 N N . TYR A 1 58 ? 0.879 3.861 3.422 1.00 42.12 58 TYR A N 3
ATOM 2901 C CA . TYR A 1 58 ? 1.980 3.466 4.290 1.00 1.23 58 TYR A CA 3
ATOM 2902 C C . TYR A 1 58 ? 3.084 4.494 4.104 1.00 51.54 58 TYR A C 3
ATOM 2903 O O . TYR A 1 58 ? 3.518 4.723 2.970 1.00 71.24 58 TYR A O 3
ATOM 2920 N N . GLU A 1 59 ? 3.514 5.152 5.174 1.00 71.44 59 GLU A N 3
ATOM 2921 C CA . GLU A 1 59 ? 4.594 6.119 5.167 1.00 73.14 59 GLU A CA 3
ATOM 2922 C C . GLU A 1 59 ? 5.674 5.633 6.125 1.00 62.11 59 GLU A C 3
ATOM 2923 O O . GLU A 1 59 ? 5.503 5.660 7.339 1.00 34.40 59 GLU A O 3
ATOM 2933 N N . ASN A 1 60 ? 6.760 5.112 5.553 1.00 60.21 60 ASN A N 3
ATOM 2934 C CA . ASN A 1 60 ? 7.921 4.516 6.203 1.00 61.15 60 ASN A CA 3
ATOM 2935 C C . ASN A 1 60 ? 7.618 3.312 7.089 1.00 24.14 60 ASN A C 3
ATOM 2936 O O . ASN A 1 60 ? 8.097 2.216 6.785 1.00 55.11 60 ASN A O 3
ATOM 2946 N N . GLU A 1 61 ? 6.864 3.516 8.165 1.00 34.33 61 GLU A N 3
ATOM 2947 C CA . GLU A 1 61 ? 6.398 2.508 9.108 1.00 63.25 61 GLU A CA 3
ATOM 2948 C C . GLU A 1 61 ? 4.962 2.746 9.615 1.00 3.51 61 GLU A C 3
ATOM 2949 O O . GLU A 1 61 ? 4.432 1.888 10.326 1.00 55.53 61 GLU A O 3
ATOM 2959 N N . ASP A 1 62 ? 4.323 3.879 9.316 1.00 51.25 62 ASP A N 3
ATOM 2960 C CA . ASP A 1 62 ? 2.971 4.218 9.782 1.00 74.12 62 ASP A CA 3
ATOM 2961 C C . ASP A 1 62 ? 1.981 3.904 8.661 1.00 3.22 62 ASP A C 3
ATOM 2962 O O . ASP A 1 62 ? 2.322 4.089 7.493 1.00 42.21 62 ASP A O 3
ATOM 2970 N N . LEU A 1 63 ? 0.762 3.442 8.976 1.00 43.44 63 LEU A N 3
ATOM 2971 C CA . LEU A 1 63 ? -0.279 3.152 7.985 1.00 55.41 63 LEU A CA 3
ATOM 2972 C C . LEU A 1 63 ? -1.568 3.871 8.376 1.00 12.21 63 LEU A C 3
ATOM 2973 O O . LEU A 1 63 ? -2.065 3.679 9.490 1.00 71.05 63 LEU A O 3
ATOM 2988 N N . VAL A 1 64 ? -2.116 4.677 7.465 1.00 75.11 64 VAL A N 3
ATOM 2989 C CA . VAL A 1 64 ? -3.347 5.440 7.655 1.00 13.24 64 VAL A CA 3
ATOM 2990 C C . VAL A 1 64 ? -4.302 5.135 6.487 1.00 52.15 64 VAL A C 3
ATOM 2991 O O . VAL A 1 64 ? -3.854 4.825 5.377 1.00 0.30 64 VAL A O 3
ATOM 3004 N N . TYR A 1 65 ? -5.616 5.239 6.707 1.00 32.31 65 TYR A N 3
ATOM 3005 C CA . TYR A 1 65 ? -6.673 5.185 5.697 1.00 31.32 65 TYR A CA 3
ATOM 3006 C C . TYR A 1 65 ? -7.929 5.902 6.207 1.00 32.30 65 TYR A C 3
ATOM 3007 O O . TYR A 1 65 ? -7.997 6.265 7.380 1.00 2.34 65 TYR A O 3
ATOM 3024 N N . GLU A 1 66 ? -8.959 6.054 5.365 1.00 23.32 66 GLU A N 3
ATOM 3025 C CA . GLU A 1 66 ? -10.313 6.363 5.830 1.00 55.34 66 GLU A CA 3
ATOM 3026 C C . GLU A 1 66 ? -11.334 5.707 4.907 1.00 54.21 66 GLU A C 3
ATOM 3027 O O . GLU A 1 66 ? -11.792 4.618 5.236 1.00 24.13 66 GLU A O 3
ATOM 3037 N N . GLU A 1 67 ? -11.641 6.315 3.765 1.00 74.25 67 GLU A N 3
ATOM 3038 C CA . GLU A 1 67 ? -12.439 5.835 2.651 1.00 22.42 67 GLU A CA 3
ATOM 3039 C C . GLU A 1 67 ? -12.075 6.750 1.467 1.00 1.12 67 GLU A C 3
ATOM 3040 O O . GLU A 1 67 ? -11.575 7.860 1.681 1.00 20.20 67 GLU A O 3
ATOM 3050 N N . GLU A 1 68 ? -12.272 6.295 0.231 1.00 71.15 68 GLU A N 3
ATOM 3051 C CA . GLU A 1 68 ? -12.026 7.059 -0.981 1.00 2.23 68 GLU A CA 3
ATOM 3052 C C . GLU A 1 68 ? -13.364 7.564 -1.506 1.00 75.35 68 GLU A C 3
ATOM 3053 O O . GLU A 1 68 ? -14.222 6.772 -1.907 1.00 61.14 68 GLU A O 3
ATOM 3063 N N . VAL A 1 69 ? -13.537 8.881 -1.522 1.00 44.12 69 VAL A N 3
ATOM 3064 C CA . VAL A 1 69 ? -14.662 9.562 -2.140 1.00 35.12 69 VAL A CA 3
ATOM 3065 C C . VAL A 1 69 ? -14.068 10.688 -2.981 1.00 22.02 69 VAL A C 3
ATOM 3066 O O . VAL A 1 69 ? -13.626 11.717 -2.451 1.00 54.43 69 VAL A O 3
ATOM 3079 N N . LEU A 1 70 ? -13.933 10.420 -4.278 1.00 4.33 70 LEU A N 3
ATOM 3080 C CA . LEU A 1 70 ? -13.599 11.403 -5.296 1.00 71.12 70 LEU A CA 3
ATOM 3081 C C . LEU A 1 70 ? -14.674 12.466 -5.379 1.00 15.23 70 LEU A C 3
ATOM 3082 O O . LEU A 1 70 ? -14.311 13.606 -5.746 1.00 55.32 70 LEU A O 3
ATOM 3097 N N . GLY A 1 1 ? 30.070 -7.867 1.640 1.00 44.22 1 GLY A N 4
ATOM 3098 C CA . GLY A 1 1 ? 30.458 -6.896 2.670 1.00 54.44 1 GLY A CA 4
ATOM 3099 C C . GLY A 1 1 ? 29.229 -6.211 3.242 1.00 12.30 1 GLY A C 4
ATOM 3100 O O . GLY A 1 1 ? 28.093 -6.559 2.895 1.00 11.10 1 GLY A O 4
ATOM 3104 N N . ASP A 1 2 ? 29.465 -5.256 4.135 1.00 2.40 2 ASP A N 4
ATOM 3105 C CA . ASP A 1 2 ? 28.496 -4.290 4.634 1.00 23.11 2 ASP A CA 4
ATOM 3106 C C . ASP A 1 2 ? 28.314 -3.130 3.654 1.00 75.13 2 ASP A C 4
ATOM 3107 O O . ASP A 1 2 ? 28.883 -3.135 2.564 1.00 11.24 2 ASP A O 4
ATOM 3115 N N . ASP A 1 3 ? 27.434 -2.202 4.041 1.00 61.15 3 ASP A N 4
ATOM 3116 C CA . ASP A 1 3 ? 27.100 -0.914 3.428 1.00 41.02 3 ASP A CA 4
ATOM 3117 C C . ASP A 1 3 ? 26.921 -0.978 1.907 1.00 33.41 3 ASP A C 4
ATOM 3118 O O . ASP A 1 3 ? 27.652 -0.369 1.126 1.00 53.31 3 ASP A O 4
ATOM 3126 N N . ARG A 1 4 ? 25.906 -1.738 1.485 1.00 64.33 4 ARG A N 4
ATOM 3127 C CA . ARG A 1 4 ? 25.599 -2.006 0.075 1.00 42.34 4 ARG A CA 4
ATOM 3128 C C . ARG A 1 4 ? 24.096 -2.250 -0.111 1.00 53.12 4 ARG A C 4
ATOM 3129 O O . ARG A 1 4 ? 23.692 -3.195 -0.804 1.00 72.25 4 ARG A O 4
ATOM 3147 N N . LYS A 1 5 ? 23.261 -1.513 0.626 1.00 11.41 5 LYS A N 4
ATOM 3148 C CA . LYS A 1 5 ? 21.825 -1.733 0.724 1.00 3.10 5 LYS A CA 4
ATOM 3149 C C . LYS A 1 5 ? 21.079 -1.355 -0.561 1.00 1.13 5 LYS A C 4
ATOM 3150 O O . LYS A 1 5 ? 21.678 -0.973 -1.570 1.00 63.33 5 LYS A O 4
ATOM 3165 N N . LEU A 1 6 ? 19.755 -1.489 -0.528 1.00 41.34 6 LEU A N 4
ATOM 3166 C CA . LEU A 1 6 ? 18.823 -1.054 -1.564 1.00 55.02 6 LEU A CA 4
ATOM 3167 C C . LEU A 1 6 ? 17.611 -0.352 -0.941 1.00 15.21 6 LEU A C 4
ATOM 3168 O O . LEU A 1 6 ? 17.480 -0.343 0.285 1.00 74.54 6 LEU A O 4
ATOM 3183 N N . MET A 1 7 ? 16.737 0.234 -1.760 1.00 53.32 7 MET A N 4
ATOM 3184 C CA . MET A 1 7 ? 15.405 0.673 -1.363 1.00 1.03 7 MET A CA 4
ATOM 3185 C C . MET A 1 7 ? 14.387 -0.415 -1.701 1.00 41.02 7 MET A C 4
ATOM 3186 O O . MET A 1 7 ? 14.662 -1.272 -2.544 1.00 20.22 7 MET A O 4
ATOM 3198 N N . LYS A 1 8 ? 13.206 -0.361 -1.083 1.00 12.23 8 LYS A N 4
ATOM 3199 C CA . LYS A 1 8 ? 12.147 -1.348 -1.289 1.00 64.54 8 LYS A CA 4
ATOM 3200 C C . LYS A 1 8 ? 11.637 -1.338 -2.728 1.00 72.12 8 LYS A C 4
ATOM 3201 O O . LYS A 1 8 ? 11.502 -0.286 -3.365 1.00 35.54 8 LYS A O 4
ATOM 3216 N N . THR A 1 9 ? 11.345 -2.526 -3.250 1.00 44.13 9 THR A N 4
ATOM 3217 C CA . THR A 1 9 ? 10.825 -2.687 -4.597 1.00 64.22 9 THR A CA 4
ATOM 3218 C C . THR A 1 9 ? 9.333 -2.358 -4.656 1.00 24.22 9 THR A C 4
ATOM 3219 O O . THR A 1 9 ? 8.668 -2.181 -3.632 1.00 44.24 9 THR A O 4
ATOM 3230 N N . GLN A 1 10 ? 8.806 -2.302 -5.879 1.00 23.30 10 GLN A N 4
ATOM 3231 C CA . GLN A 1 10 ? 7.384 -2.230 -6.159 1.00 44.11 10 GLN A CA 4
ATOM 3232 C C . GLN A 1 10 ? 6.695 -3.408 -5.475 1.00 34.42 10 GLN A C 4
ATOM 3233 O O . GLN A 1 10 ? 5.691 -3.172 -4.799 1.00 44.32 10 GLN A O 4
ATOM 3245 N N . GLU A 1 11 ? 7.252 -4.623 -5.614 1.00 72.34 11 GLU A N 4
ATOM 3246 C CA . GLU A 1 11 ? 6.765 -5.823 -4.969 1.00 54.12 11 GLU A CA 4
ATOM 3247 C C . GLU A 1 11 ? 6.664 -5.611 -3.463 1.00 22.20 11 GLU A C 4
ATOM 3248 O O . GLU A 1 11 ? 5.562 -5.741 -2.952 1.00 44.43 11 GLU A O 4
ATOM 3258 N N . GLU A 1 12 ? 7.744 -5.234 -2.761 1.00 4.21 12 GLU A N 4
ATOM 3259 C CA . GLU A 1 12 ? 7.712 -5.089 -1.305 1.00 40.25 12 GLU A CA 4
ATOM 3260 C C . GLU A 1 12 ? 6.620 -4.117 -0.872 1.00 3.00 12 GLU A C 4
ATOM 3261 O O . GLU A 1 12 ? 5.846 -4.419 0.031 1.00 72.54 12 GLU A O 4
ATOM 3271 N N . LEU A 1 13 ? 6.555 -2.939 -1.491 1.00 1.42 13 LEU A N 4
ATOM 3272 C CA . LEU A 1 13 ? 5.618 -1.913 -1.050 1.00 3.30 13 LEU A CA 4
ATOM 3273 C C . LEU A 1 13 ? 4.167 -2.366 -1.272 1.00 20.11 13 LEU A C 4
ATOM 3274 O O . LEU A 1 13 ? 3.322 -2.186 -0.392 1.00 72.21 13 LEU A O 4
ATOM 3289 N N . THR A 1 14 ? 3.864 -2.985 -2.414 1.00 64.15 14 THR A N 4
ATOM 3290 C CA . THR A 1 14 ? 2.565 -3.605 -2.672 1.00 31.54 14 THR A CA 4
ATOM 3291 C C . THR A 1 14 ? 2.285 -4.742 -1.681 1.00 31.43 14 THR A C 4
ATOM 3292 O O . THR A 1 14 ? 1.175 -4.815 -1.147 1.00 40.14 14 THR A O 4
ATOM 3303 N N . GLU A 1 15 ? 3.266 -5.607 -1.429 1.00 4.30 15 GLU A N 4
ATOM 3304 C CA . GLU A 1 15 ? 3.179 -6.743 -0.528 1.00 22.51 15 GLU A CA 4
ATOM 3305 C C . GLU A 1 15 ? 2.790 -6.266 0.857 1.00 3.42 15 GLU A C 4
ATOM 3306 O O . GLU A 1 15 ? 1.781 -6.728 1.363 1.00 4.03 15 GLU A O 4
ATOM 3316 N N . ILE A 1 16 ? 3.514 -5.304 1.436 1.00 75.51 16 ILE A N 4
ATOM 3317 C CA . ILE A 1 16 ? 3.230 -4.747 2.757 1.00 12.03 16 ILE A CA 4
ATOM 3318 C C . ILE A 1 16 ? 1.753 -4.334 2.834 1.00 53.33 16 ILE A C 4
ATOM 3319 O O . ILE A 1 16 ? 1.042 -4.699 3.771 1.00 12.23 16 ILE A O 4
ATOM 3334 N N . VAL A 1 17 ? 1.265 -3.584 1.839 1.00 24.24 17 VAL A N 4
ATOM 3335 C CA . VAL A 1 17 ? -0.112 -3.111 1.847 1.00 43.11 17 VAL A CA 4
ATOM 3336 C C . VAL A 1 17 ? -1.094 -4.291 1.781 1.00 1.13 17 VAL A C 4
ATOM 3337 O O . VAL A 1 17 ? -2.098 -4.308 2.506 1.00 12.10 17 VAL A O 4
ATOM 3350 N N . ARG A 1 18 ? -0.829 -5.285 0.933 1.00 43.35 18 ARG A N 4
ATOM 3351 C CA . ARG A 1 18 ? -1.697 -6.446 0.785 1.00 40.41 18 ARG A CA 4
ATOM 3352 C C . ARG A 1 18 ? -1.697 -7.289 2.040 1.00 74.11 18 ARG A C 4
ATOM 3353 O O . ARG A 1 18 ? -2.765 -7.650 2.510 1.00 35.34 18 ARG A O 4
ATOM 3371 N N . ASP A 1 19 ? -0.520 -7.605 2.556 1.00 40.42 19 ASP A N 4
ATOM 3372 C CA . ASP A 1 19 ? -0.269 -8.591 3.594 1.00 23.14 19 ASP A CA 4
ATOM 3373 C C . ASP A 1 19 ? -0.843 -8.158 4.942 1.00 64.52 19 ASP A C 4
ATOM 3374 O O . ASP A 1 19 ? -0.961 -8.966 5.863 1.00 32.43 19 ASP A O 4
ATOM 3382 N N . HIS A 1 20 ? -1.220 -6.882 5.046 1.00 43.43 20 HIS A N 4
ATOM 3383 C CA . HIS A 1 20 ? -2.073 -6.360 6.108 1.00 63.14 20 HIS A CA 4
ATOM 3384 C C . HIS A 1 20 ? -3.538 -6.650 5.766 1.00 15.32 20 HIS A C 4
ATOM 3385 O O . HIS A 1 20 ? -4.255 -7.309 6.522 1.00 71.13 20 HIS A O 4
ATOM 3398 N N . PHE A 1 21 ? -4.022 -6.104 4.644 1.00 31.13 21 PHE A N 4
ATOM 3399 C CA . PHE A 1 21 ? -5.444 -6.107 4.311 1.00 60.25 21 PHE A CA 4
ATOM 3400 C C . PHE A 1 21 ? -5.972 -7.526 4.009 1.00 42.04 21 PHE A C 4
ATOM 3401 O O . PHE A 1 21 ? -7.172 -7.766 4.122 1.00 35.52 21 PHE A O 4
ATOM 3417 N N . SER A 1 22 ? -5.103 -8.494 3.698 1.00 35.20 22 SER A N 4
ATOM 3418 C CA . SER A 1 22 ? -5.464 -9.891 3.475 1.00 51.33 22 SER A CA 4
ATOM 3419 C C . SER A 1 22 ? -6.242 -10.460 4.652 1.00 31.30 22 SER A C 4
ATOM 3420 O O . SER A 1 22 ? -7.113 -11.313 4.477 1.00 13.03 22 SER A O 4
ATOM 3427 N N . ASP A 1 23 ? -5.922 -9.974 5.847 1.00 44.34 23 ASP A N 4
ATOM 3428 C CA . ASP A 1 23 ? -6.400 -10.535 7.093 1.00 21.50 23 ASP A CA 4
ATOM 3429 C C . ASP A 1 23 ? -7.706 -9.859 7.505 1.00 13.41 23 ASP A C 4
ATOM 3430 O O . ASP A 1 23 ? -8.363 -10.324 8.433 1.00 31.10 23 ASP A O 4
ATOM 3438 N N . MET A 1 24 ? -8.096 -8.767 6.832 1.00 72.42 24 MET A N 4
ATOM 3439 C CA . MET A 1 24 ? -9.185 -7.876 7.237 1.00 23.31 24 MET A CA 4
ATOM 3440 C C . MET A 1 24 ? -10.392 -7.970 6.289 1.00 73.43 24 MET A C 4
ATOM 3441 O O . MET A 1 24 ? -11.320 -7.165 6.394 1.00 23.42 24 MET A O 4
ATOM 3453 N N . GLY A 1 25 ? -10.417 -8.937 5.365 1.00 11.14 25 GLY A N 4
ATOM 3454 C CA . GLY A 1 25 ? -11.574 -9.211 4.516 1.00 4.20 25 GLY A CA 4
ATOM 3455 C C . GLY A 1 25 ? -11.144 -9.587 3.104 1.00 42.14 25 GLY A C 4
ATOM 3456 O O . GLY A 1 25 ? -10.067 -10.154 2.919 1.00 3.41 25 GLY A O 4
ATOM 3460 N N . GLU A 1 26 ? -11.996 -9.325 2.111 1.00 43.52 26 GLU A N 4
ATOM 3461 C CA . GLU A 1 26 ? -11.775 -9.690 0.716 1.00 35.31 26 GLU A CA 4
ATOM 3462 C C . GLU A 1 26 ? -11.749 -8.431 -0.138 1.00 14.52 26 GLU A C 4
ATOM 3463 O O . GLU A 1 26 ? -12.782 -7.834 -0.467 1.00 52.34 26 GLU A O 4
ATOM 3473 N N . ILE A 1 27 ? -10.523 -8.029 -0.454 1.00 11.20 27 ILE A N 4
ATOM 3474 C CA . ILE A 1 27 ? -10.197 -6.964 -1.381 1.00 35.33 27 ILE A CA 4
ATOM 3475 C C . ILE A 1 27 ? -10.611 -7.470 -2.768 1.00 20.44 27 ILE A C 4
ATOM 3476 O O . ILE A 1 27 ? -10.313 -8.611 -3.126 1.00 42.33 27 ILE A O 4
ATOM 3491 N N . ALA A 1 28 ? -11.266 -6.624 -3.554 1.00 55.51 28 ALA A N 4
ATOM 3492 C CA . ALA A 1 28 ? -11.509 -6.866 -4.969 1.00 22.00 28 ALA A CA 4
ATOM 3493 C C . ALA A 1 28 ? -10.234 -6.523 -5.735 1.00 72.22 28 ALA A C 4
ATOM 3494 O O . ALA A 1 28 ? -9.644 -7.394 -6.375 1.00 71.35 28 ALA A O 4
ATOM 3501 N N . THR A 1 29 ? -9.781 -5.272 -5.646 1.00 43.32 29 THR A N 4
ATOM 3502 C CA . THR A 1 29 ? -8.680 -4.752 -6.447 1.00 22.24 29 THR A CA 4
ATOM 3503 C C . THR A 1 29 ? -7.670 -4.076 -5.532 1.00 44.32 29 THR A C 4
ATOM 3504 O O . THR A 1 29 ? -8.024 -3.208 -4.725 1.00 23.24 29 THR A O 4
ATOM 3515 N N . LEU A 1 30 ? -6.406 -4.466 -5.689 1.00 1.50 30 LEU A N 4
ATOM 3516 C CA . LEU A 1 30 ? -5.253 -3.880 -5.031 1.00 35.11 30 LEU A CA 4
ATOM 3517 C C . LEU A 1 30 ? -4.257 -3.551 -6.135 1.00 13.53 30 LEU A C 4
ATOM 3518 O O . LEU A 1 30 ? -3.894 -4.421 -6.929 1.00 32.32 30 LEU A O 4
ATOM 3533 N N . TYR A 1 31 ? -3.901 -2.276 -6.256 1.00 62.03 31 TYR A N 4
ATOM 3534 C CA . TYR A 1 31 ? -3.042 -1.720 -7.295 1.00 40.53 31 TYR A CA 4
ATOM 3535 C C . TYR A 1 31 ? -2.387 -0.465 -6.733 1.00 1.12 31 TYR A C 4
ATOM 3536 O O . TYR A 1 31 ? -2.631 -0.104 -5.577 1.00 64.04 31 TYR A O 4
ATOM 3553 N N . VAL A 1 32 ? -1.563 0.199 -7.529 1.00 54.15 32 VAL A N 4
ATOM 3554 C CA . VAL A 1 32 ? -0.816 1.369 -7.122 1.00 60.35 32 VAL A CA 4
ATOM 3555 C C . VAL A 1 32 ? -1.077 2.420 -8.192 1.00 55.12 32 VAL A C 4
ATOM 3556 O O . VAL A 1 32 ? -1.107 2.130 -9.395 1.00 11.11 32 VAL A O 4
ATOM 3569 N N . GLN A 1 33 ? -1.284 3.660 -7.762 1.00 3.30 33 GLN A N 4
ATOM 3570 C CA . GLN A 1 33 ? -1.377 4.793 -8.674 1.00 74.24 33 GLN A CA 4
ATOM 3571 C C . GLN A 1 33 ? -0.101 5.645 -8.651 1.00 3.24 33 GLN A C 4
ATOM 3572 O O . GLN A 1 33 ? 0.029 6.577 -9.448 1.00 52.54 33 GLN A O 4
ATOM 3584 N N . VAL A 1 34 ? 0.880 5.310 -7.809 1.00 3.31 34 VAL A N 4
ATOM 3585 C CA . VAL A 1 34 ? 2.031 6.164 -7.512 1.00 10.42 34 VAL A CA 4
ATOM 3586 C C . VAL A 1 34 ? 3.046 5.311 -6.731 1.00 73.15 34 VAL A C 4
ATOM 3587 O O . VAL A 1 34 ? 2.710 4.791 -5.671 1.00 64.34 34 VAL A O 4
ATOM 3600 N N . TYR A 1 35 ? 4.243 5.069 -7.272 1.00 43.11 35 TYR A N 4
ATOM 3601 C CA . TYR A 1 35 ? 5.278 4.233 -6.661 1.00 61.31 35 TYR A CA 4
ATOM 3602 C C . TYR A 1 35 ? 6.509 5.094 -6.393 1.00 23.40 35 TYR A C 4
ATOM 3603 O O . TYR A 1 35 ? 7.074 5.695 -7.316 1.00 63.15 35 TYR A O 4
ATOM 3620 N N . GLU A 1 36 ? 6.929 5.140 -5.131 1.00 50.21 36 GLU A N 4
ATOM 3621 C CA . GLU A 1 36 ? 8.085 5.900 -4.692 1.00 24.30 36 GLU A CA 4
ATOM 3622 C C . GLU A 1 36 ? 9.332 5.017 -4.783 1.00 10.12 36 GLU A C 4
ATOM 3623 O O . GLU A 1 36 ? 9.680 4.303 -3.850 1.00 12.40 36 GLU A O 4
ATOM 3633 N N . SER A 1 37 ? 10.014 5.070 -5.926 1.00 21.50 37 SER A N 4
ATOM 3634 C CA . SER A 1 37 ? 11.220 4.306 -6.228 1.00 43.45 37 SER A CA 4
ATOM 3635 C C . SER A 1 37 ? 12.446 4.775 -5.429 1.00 25.11 37 SER A C 4
ATOM 3636 O O . SER A 1 37 ? 13.483 4.106 -5.448 1.00 61.25 37 SER A O 4
ATOM 3643 N N . SER A 1 38 ? 12.361 5.920 -4.748 1.00 23.41 38 SER A N 4
ATOM 3644 C CA . SER A 1 38 ? 13.477 6.546 -4.048 1.00 41.05 38 SER A CA 4
ATOM 3645 C C . SER A 1 38 ? 13.191 6.689 -2.548 1.00 21.12 38 SER A C 4
ATOM 3646 O O . SER A 1 38 ? 14.019 7.228 -1.814 1.00 52.01 38 SER A O 4
ATOM 3653 N N . LEU A 1 39 ? 12.030 6.219 -2.083 1.00 42.14 39 LEU A N 4
ATOM 3654 C CA . LEU A 1 39 ? 11.572 6.226 -0.700 1.00 21.12 39 LEU A CA 4
ATOM 3655 C C . LEU A 1 39 ? 10.855 4.887 -0.489 1.00 3.20 39 LEU A C 4
ATOM 3656 O O . LEU A 1 39 ? 11.184 3.918 -1.174 1.00 0.24 39 LEU A O 4
ATOM 3671 N N . GLU A 1 40 ? 9.929 4.787 0.465 1.00 62.11 40 GLU A N 4
ATOM 3672 C CA . GLU A 1 40 ? 9.216 3.555 0.771 1.00 71.14 40 GLU A CA 4
ATOM 3673 C C . GLU A 1 40 ? 7.737 3.924 0.988 1.00 52.24 40 GLU A C 4
ATOM 3674 O O . GLU A 1 40 ? 7.225 3.819 2.101 1.00 75.24 40 GLU A O 4
ATOM 3684 N N . SER A 1 41 ? 7.055 4.407 -0.060 1.00 13.43 41 SER A N 4
ATOM 3685 C CA . SER A 1 41 ? 5.683 4.913 0.010 1.00 41.01 41 SER A CA 4
ATOM 3686 C C . SER A 1 41 ? 4.792 4.093 -0.925 1.00 61.43 41 SER A C 4
ATOM 3687 O O . SER A 1 41 ? 5.213 3.767 -2.043 1.00 52.15 41 SER A O 4
ATOM 3694 N N . LEU A 1 42 ? 3.568 3.780 -0.485 1.00 22.21 42 LEU A N 4
ATOM 3695 C CA . LEU A 1 42 ? 2.569 3.081 -1.288 1.00 24.50 42 LEU A CA 4
ATOM 3696 C C . LEU A 1 42 ? 1.227 3.795 -1.130 1.00 61.22 42 LEU A C 4
ATOM 3697 O O . LEU A 1 42 ? 0.630 3.762 -0.050 1.00 11.44 42 LEU A O 4
ATOM 3712 N N . VAL A 1 43 ? 0.734 4.412 -2.204 1.00 54.42 43 VAL A N 4
ATOM 3713 C CA . VAL A 1 43 ? -0.580 5.047 -2.272 1.00 70.22 43 VAL A CA 4
ATOM 3714 C C . VAL A 1 43 ? -1.288 4.587 -3.564 1.00 12.20 43 VAL A C 4
ATOM 3715 O O . VAL A 1 43 ? -0.652 4.159 -4.539 1.00 1.21 43 VAL A O 4
ATOM 3728 N N . GLY A 1 44 ? -2.624 4.643 -3.593 1.00 23.43 44 GLY A N 4
ATOM 3729 C CA . GLY A 1 44 ? -3.416 4.287 -4.768 1.00 44.21 44 GLY A CA 4
ATOM 3730 C C . GLY A 1 44 ? -4.763 3.648 -4.467 1.00 51.21 44 GLY A C 4
ATOM 3731 O O . GLY A 1 44 ? -5.369 3.132 -5.401 1.00 52.44 44 GLY A O 4
ATOM 3735 N N . GLY A 1 45 ? -5.240 3.649 -3.221 1.00 21.32 45 GLY A N 4
ATOM 3736 C CA . GLY A 1 45 ? -6.500 3.036 -2.855 1.00 54.12 45 GLY A CA 4
ATOM 3737 C C . GLY A 1 45 ? -6.532 1.506 -2.930 1.00 24.21 45 GLY A C 4
ATOM 3738 O O . GLY A 1 45 ? -5.629 0.844 -3.449 1.00 61.45 45 GLY A O 4
ATOM 3742 N N . VAL A 1 46 ? -7.607 0.937 -2.387 1.00 24.33 46 VAL A N 4
ATOM 3743 C CA . VAL A 1 46 ? -7.939 -0.486 -2.376 1.00 40.44 46 VAL A CA 4
ATOM 3744 C C . VAL A 1 46 ? -9.456 -0.597 -2.367 1.00 33.03 46 VAL A C 4
ATOM 3745 O O . VAL A 1 46 ? -10.128 0.077 -1.584 1.00 41.54 46 VAL A O 4
ATOM 3758 N N . ILE A 1 47 ? -9.987 -1.401 -3.283 1.00 72.04 47 ILE A N 4
ATOM 3759 C CA . ILE A 1 47 ? -11.404 -1.545 -3.570 1.00 0.34 47 ILE A CA 4
ATOM 3760 C C . ILE A 1 47 ? -11.797 -2.888 -2.956 1.00 72.15 47 ILE A C 4
ATOM 3761 O O . ILE A 1 47 ? -11.166 -3.891 -3.289 1.00 42.55 47 ILE A O 4
ATOM 3776 N N . PHE A 1 48 ? -12.785 -2.938 -2.061 1.00 51.31 48 PHE A N 4
ATOM 3777 C CA . PHE A 1 48 ? -13.330 -4.191 -1.532 1.00 63.23 48 PHE A CA 4
ATOM 3778 C C . PHE A 1 48 ? -14.442 -4.739 -2.415 1.00 52.44 48 PHE A C 4
ATOM 3779 O O . PHE A 1 48 ? -15.163 -3.969 -3.046 1.00 54.44 48 PHE A O 4
ATOM 3795 N N . GLU A 1 49 ? -14.648 -6.057 -2.365 1.00 32.34 49 GLU A N 4
ATOM 3796 C CA . GLU A 1 49 ? -15.730 -6.736 -3.068 1.00 72.25 49 GLU A CA 4
ATOM 3797 C C . GLU A 1 49 ? -17.075 -6.189 -2.587 1.00 31.21 49 GLU A C 4
ATOM 3798 O O . GLU A 1 49 ? -17.950 -5.849 -3.384 1.00 33.11 49 GLU A O 4
ATOM 3808 N N . ASP A 1 50 ? -17.210 -6.048 -1.268 1.00 3.12 50 ASP A N 4
ATOM 3809 C CA . ASP A 1 50 ? -18.429 -5.650 -0.568 1.00 60.11 50 ASP A CA 4
ATOM 3810 C C . ASP A 1 50 ? -18.485 -4.130 -0.386 1.00 75.01 50 ASP A C 4
ATOM 3811 O O . ASP A 1 50 ? -19.111 -3.604 0.534 1.00 72.12 50 ASP A O 4
ATOM 3819 N N . GLY A 1 51 ? -17.782 -3.410 -1.260 1.00 4.44 51 GLY A N 4
ATOM 3820 C CA . GLY A 1 51 ? -18.051 -2.019 -1.551 1.00 13.41 51 GLY A CA 4
ATOM 3821 C C . GLY A 1 51 ? -17.454 -1.052 -0.549 1.00 32.12 51 GLY A C 4
ATOM 3822 O O . GLY A 1 51 ? -18.172 -0.201 -0.022 1.00 31.41 51 GLY A O 4
ATOM 3826 N N . ARG A 1 52 ? -16.154 -1.183 -0.275 1.00 40.42 52 ARG A N 4
ATOM 3827 C CA . ARG A 1 52 ? -15.459 -0.421 0.762 1.00 0.52 52 ARG A CA 4
ATOM 3828 C C . ARG A 1 52 ? -14.161 0.090 0.145 1.00 2.11 52 ARG A C 4
ATOM 3829 O O . ARG A 1 52 ? -13.156 -0.621 0.125 1.00 43.43 52 ARG A O 4
ATOM 3847 N N . HIS A 1 53 ? -14.224 1.238 -0.524 1.00 63.21 53 HIS A N 4
ATOM 3848 C CA . HIS A 1 53 ? -13.096 1.823 -1.230 1.00 15.53 53 HIS A CA 4
ATOM 3849 C C . HIS A 1 53 ? -12.370 2.744 -0.251 1.00 61.05 53 HIS A C 4
ATOM 3850 O O . HIS A 1 53 ? -12.968 3.682 0.283 1.00 33.21 53 HIS A O 4
ATOM 3863 N N . TYR A 1 54 ? -11.080 2.497 -0.027 1.00 33.02 54 TYR A N 4
ATOM 3864 C CA . TYR A 1 54 ? -10.277 3.199 0.968 1.00 32.31 54 TYR A CA 4
ATOM 3865 C C . TYR A 1 54 ? -8.973 3.653 0.339 1.00 24.23 54 TYR A C 4
ATOM 3866 O O . TYR A 1 54 ? -8.309 2.859 -0.321 1.00 51.24 54 TYR A O 4
ATOM 3883 N N . THR A 1 55 ? -8.592 4.910 0.549 1.00 44.23 55 THR A N 4
ATOM 3884 C CA . THR A 1 55 ? -7.519 5.614 -0.168 1.00 52.42 55 THR A CA 4
ATOM 3885 C C . THR A 1 55 ? -6.178 5.421 0.558 1.00 33.00 55 THR A C 4
ATOM 3886 O O . THR A 1 55 ? -5.514 6.398 0.905 1.00 13.40 55 THR A O 4
ATOM 3897 N N . PHE A 1 56 ? -5.825 4.159 0.840 1.00 31.21 56 PHE A N 4
ATOM 3898 C CA . PHE A 1 56 ? -4.697 3.766 1.686 1.00 44.15 56 PHE A CA 4
ATOM 3899 C C . PHE A 1 56 ? -3.446 4.580 1.353 1.00 71.35 56 PHE A C 4
ATOM 3900 O O . PHE A 1 56 ? -2.980 4.543 0.213 1.00 64.51 56 PHE A O 4
ATOM 3916 N N . VAL A 1 57 ? -2.918 5.282 2.356 1.00 10.21 57 VAL A N 4
ATOM 3917 C CA . VAL A 1 57 ? -1.600 5.885 2.334 1.00 52.22 57 VAL A CA 4
ATOM 3918 C C . VAL A 1 57 ? -0.761 5.062 3.300 1.00 1.32 57 VAL A C 4
ATOM 3919 O O . VAL A 1 57 ? -1.130 4.932 4.468 1.00 52.32 57 VAL A O 4
ATOM 3932 N N . TYR A 1 58 ? 0.341 4.499 2.818 1.00 42.24 58 TYR A N 4
ATOM 3933 C CA . TYR A 1 58 ? 1.447 4.047 3.642 1.00 43.41 58 TYR A CA 4
ATOM 3934 C C . TYR A 1 58 ? 2.593 5.022 3.396 1.00 13.43 58 TYR A C 4
ATOM 3935 O O . TYR A 1 58 ? 3.262 4.938 2.368 1.00 41.11 58 TYR A O 4
ATOM 3952 N N . GLU A 1 59 ? 2.756 5.992 4.297 1.00 54.12 59 GLU A N 4
ATOM 3953 C CA . GLU A 1 59 ? 3.903 6.889 4.335 1.00 61.22 59 GLU A CA 4
ATOM 3954 C C . GLU A 1 59 ? 4.964 6.170 5.144 1.00 3.03 59 GLU A C 4
ATOM 3955 O O . GLU A 1 59 ? 4.816 6.074 6.359 1.00 10.33 59 GLU A O 4
ATOM 3965 N N . ASN A 1 60 ? 6.024 5.697 4.490 1.00 54.01 60 ASN A N 4
ATOM 3966 C CA . ASN A 1 60 ? 7.306 5.316 5.080 1.00 5.14 60 ASN A CA 4
ATOM 3967 C C . ASN A 1 60 ? 7.244 4.090 5.983 1.00 64.14 60 ASN A C 4
ATOM 3968 O O . ASN A 1 60 ? 7.85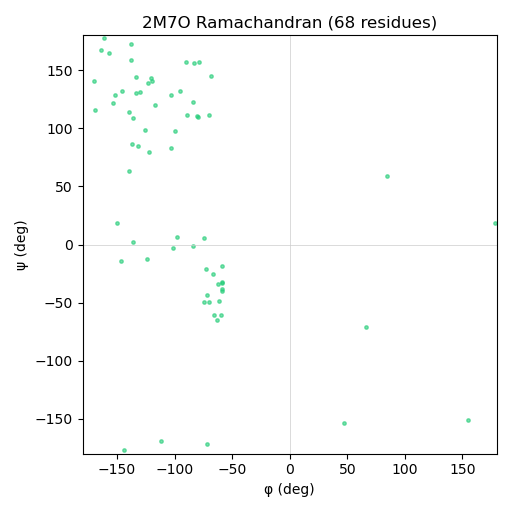5 3.071 5.675 1.00 72.12 60 ASN A O 4
ATOM 3978 N N . GLU A 1 61 ? 6.593 4.216 7.131 1.00 34.23 61 GLU A N 4
ATOM 3979 C CA . GLU A 1 61 ? 6.404 3.208 8.154 1.00 31.41 61 GLU A CA 4
ATOM 3980 C C . GLU A 1 61 ? 4.982 3.310 8.745 1.00 1.02 61 GLU A C 4
ATOM 3981 O O . GLU A 1 61 ? 4.735 2.717 9.798 1.00 3.32 61 GLU A O 4
ATOM 3991 N N . ASP A 1 62 ? 4.061 4.082 8.151 1.00 54.14 62 ASP A N 4
ATOM 3992 C CA . ASP A 1 62 ? 2.804 4.508 8.772 1.00 24.32 62 ASP A CA 4
ATOM 3993 C C . ASP A 1 62 ? 1.625 4.416 7.800 1.00 63.53 62 ASP A C 4
ATOM 3994 O O . ASP A 1 62 ? 1.467 5.243 6.895 1.00 2.03 62 ASP A O 4
ATOM 4002 N N . LEU A 1 63 ? 0.803 3.374 7.965 1.00 51.15 63 LEU A N 4
ATOM 4003 C CA . LEU A 1 63 ? -0.458 3.188 7.248 1.00 11.24 63 LEU A CA 4
ATOM 4004 C C . LEU A 1 63 ? -1.532 4.023 7.932 1.00 52.05 63 LEU A C 4
ATOM 4005 O O . LEU A 1 63 ? -1.833 3.779 9.104 1.00 11.02 63 LEU A O 4
ATOM 4020 N N . VAL A 1 64 ? -2.170 4.931 7.195 1.00 55.12 64 VAL A N 4
ATOM 4021 C CA . VAL A 1 64 ? -3.405 5.569 7.625 1.00 13.31 64 VAL A CA 4
ATOM 4022 C C . VAL A 1 64 ? -4.392 5.536 6.460 1.00 4.04 64 VAL A C 4
ATOM 4023 O O . VAL A 1 64 ? -4.066 5.915 5.327 1.00 53.31 64 VAL A O 4
ATOM 4036 N N . TYR A 1 65 ? -5.622 5.112 6.740 1.00 13.31 65 TYR A N 4
ATOM 4037 C CA . TYR A 1 65 ? -6.704 5.071 5.768 1.00 54.22 65 TYR A CA 4
ATOM 4038 C C . TYR A 1 65 ? -7.901 5.909 6.213 1.00 23.54 65 TYR A C 4
ATOM 4039 O O . TYR A 1 65 ? -7.927 6.416 7.333 1.00 14.00 65 TYR A O 4
ATOM 4056 N N . GLU A 1 66 ? -8.886 6.066 5.329 1.00 31.42 66 GLU A N 4
ATOM 4057 C CA . GLU A 1 66 ? -10.072 6.880 5.534 1.00 65.22 66 GLU A CA 4
ATOM 4058 C C . GLU A 1 66 ? -11.196 6.404 4.611 1.00 21.00 66 GLU A C 4
ATOM 4059 O O . GLU A 1 66 ? -11.944 5.522 5.028 1.00 4.51 66 GLU A O 4
ATOM 4069 N N . GLU A 1 67 ? -11.278 6.874 3.360 1.00 71.03 67 GLU A N 4
ATOM 4070 C CA . GLU A 1 67 ? -12.337 6.590 2.392 1.00 74.15 67 GLU A CA 4
ATOM 4071 C C . GLU A 1 67 ? -11.967 7.210 1.035 1.00 50.11 67 GLU A C 4
ATOM 4072 O O . GLU A 1 67 ? -11.085 8.067 0.952 1.00 10.21 67 GLU A O 4
ATOM 4082 N N . GLU A 1 68 ? -12.581 6.722 -0.043 1.00 61.01 68 GLU A N 4
ATOM 4083 C CA . GLU A 1 68 ? -12.476 7.257 -1.393 1.00 41.45 68 GLU A CA 4
ATOM 4084 C C . GLU A 1 68 ? -13.111 8.653 -1.469 1.00 73.31 68 GLU A C 4
ATOM 4085 O O . GLU A 1 68 ? -14.239 8.865 -1.028 1.00 73.03 68 GLU A O 4
ATOM 4095 N N . VAL A 1 69 ? -12.354 9.623 -1.976 1.00 50.52 69 VAL A N 4
ATOM 4096 C CA . VAL A 1 69 ? -12.807 10.974 -2.249 1.00 73.01 69 VAL A CA 4
ATOM 4097 C C . VAL A 1 69 ? -12.058 11.342 -3.533 1.00 74.15 69 VAL A C 4
ATOM 4098 O O . VAL A 1 69 ? -10.830 11.488 -3.523 1.00 4.43 69 VAL A O 4
ATOM 4111 N N . LEU A 1 70 ? -12.777 11.328 -4.658 1.00 1.43 70 LEU A N 4
ATOM 4112 C CA . LEU A 1 70 ? -12.250 11.430 -6.019 1.00 74.03 70 LEU A CA 4
ATOM 4113 C C . LEU A 1 70 ? -13.128 12.352 -6.849 1.00 74.25 70 LEU A C 4
ATOM 4114 O O . LEU A 1 70 ? -13.768 13.247 -6.255 1.00 12.50 70 LEU A O 4
ATOM 4129 N N . GLY A 1 1 ? 30.571 -7.206 4.270 1.00 4.40 1 GLY A N 5
ATOM 4130 C CA . GLY A 1 1 ? 31.054 -5.879 3.867 1.00 62.31 1 GLY A CA 5
ATOM 4131 C C . GLY A 1 1 ? 29.886 -4.928 3.963 1.00 35.12 1 GLY A C 5
ATOM 4132 O O . GLY A 1 1 ? 28.825 -5.230 3.415 1.00 11.24 1 GLY A O 5
ATOM 4136 N N . ASP A 1 2 ? 30.042 -3.842 4.724 1.00 33.10 2 ASP A N 5
ATOM 4137 C CA . ASP A 1 2 ? 28.910 -3.031 5.169 1.00 55.31 2 ASP A CA 5
ATOM 4138 C C . ASP A 1 2 ? 28.607 -1.870 4.226 1.00 73.43 2 ASP A C 5
ATOM 4139 O O . ASP A 1 2 ? 27.727 -1.069 4.524 1.00 0.34 2 ASP A O 5
ATOM 4147 N N . ASP A 1 3 ? 29.253 -1.795 3.061 1.00 62.13 3 ASP A N 5
ATOM 4148 C CA . ASP A 1 3 ? 28.696 -1.103 1.900 1.00 40.01 3 ASP A CA 5
ATOM 4149 C C . ASP A 1 3 ? 28.170 -2.161 0.935 1.00 71.41 3 ASP A C 5
ATOM 4150 O O . ASP A 1 3 ? 28.940 -2.799 0.207 1.00 40.43 3 ASP A O 5
ATOM 4158 N N . ARG A 1 4 ? 26.861 -2.396 0.999 1.00 62.33 4 ARG A N 5
ATOM 4159 C CA . ARG A 1 4 ? 26.036 -2.964 -0.062 1.00 33.51 4 ARG A CA 5
ATOM 4160 C C . ARG A 1 4 ? 24.578 -2.591 0.234 1.00 64.25 4 ARG A C 5
ATOM 4161 O O . ARG A 1 4 ? 23.694 -3.452 0.177 1.00 32.20 4 ARG A O 5
ATOM 4179 N N . LYS A 1 5 ? 24.296 -1.371 0.705 1.00 23.14 5 LYS A N 5
ATOM 4180 C CA . LYS A 1 5 ? 22.971 -1.070 1.213 1.00 40.01 5 LYS A CA 5
ATOM 4181 C C . LYS A 1 5 ? 22.025 -0.844 0.047 1.00 60.51 5 LYS A C 5
ATOM 4182 O O . LYS A 1 5 ? 22.179 0.118 -0.707 1.00 11.44 5 LYS A O 5
ATOM 4197 N N . LEU A 1 6 ? 21.053 -1.737 -0.098 1.00 55.45 6 LEU A N 5
ATOM 4198 C CA . LEU A 1 6 ? 20.055 -1.694 -1.156 1.00 22.42 6 LEU A CA 5
ATOM 4199 C C . LEU A 1 6 ? 18.727 -1.344 -0.501 1.00 55.01 6 LEU A C 5
ATOM 4200 O O . LEU A 1 6 ? 18.395 -1.947 0.524 1.00 63.22 6 LEU A O 5
ATOM 4215 N N . MET A 1 7 ? 17.990 -0.385 -1.060 1.00 54.33 7 MET A N 5
ATOM 4216 C CA . MET A 1 7 ? 16.642 -0.054 -0.619 1.00 55.33 7 MET A CA 5
ATOM 4217 C C . MET A 1 7 ? 15.649 -1.136 -1.072 1.00 11.11 7 MET A C 5
ATOM 4218 O O . MET A 1 7 ? 16.017 -2.059 -1.810 1.00 0.22 7 MET A O 5
ATOM 4230 N N . LYS A 1 8 ? 14.397 -0.989 -0.631 1.00 0.12 8 LYS A N 5
ATOM 4231 C CA . LYS A 1 8 ? 13.265 -1.871 -0.923 1.00 13.44 8 LYS A CA 5
ATOM 4232 C C . LYS A 1 8 ? 12.961 -1.970 -2.419 1.00 33.12 8 LYS A C 5
ATOM 4233 O O . LYS A 1 8 ? 13.615 -1.336 -3.252 1.00 12.14 8 LYS A O 5
ATOM 4248 N N . THR A 1 9 ? 11.965 -2.788 -2.754 1.00 35.53 9 THR A N 5
ATOM 4249 C CA . THR A 1 9 ? 11.482 -2.980 -4.108 1.00 14.03 9 THR A CA 5
ATOM 4250 C C . THR A 1 9 ? 9.964 -2.769 -4.151 1.00 55.24 9 THR A C 5
ATOM 4251 O O . THR A 1 9 ? 9.304 -2.684 -3.108 1.00 11.41 9 THR A O 5
ATOM 4262 N N . GLN A 1 10 ? 9.419 -2.707 -5.371 1.00 75.55 10 GLN A N 5
ATOM 4263 C CA . GLN A 1 10 ? 7.995 -2.558 -5.670 1.00 73.42 10 GLN A CA 5
ATOM 4264 C C . GLN A 1 10 ? 7.195 -3.673 -4.987 1.00 20.32 10 GLN A C 5
ATOM 4265 O O . GLN A 1 10 ? 6.109 -3.410 -4.473 1.00 11.32 10 GLN A O 5
ATOM 4277 N N . GLU A 1 11 ? 7.777 -4.877 -4.911 1.00 22.22 11 GLU A N 5
ATOM 4278 C CA . GLU A 1 11 ? 7.262 -6.027 -4.177 1.00 62.45 11 GLU A CA 5
ATOM 4279 C C . GLU A 1 11 ? 6.927 -5.641 -2.746 1.00 23.23 11 GLU A C 5
ATOM 4280 O O . GLU A 1 11 ? 5.771 -5.758 -2.348 1.00 31.21 11 GLU A O 5
ATOM 4290 N N . GLU A 1 12 ? 7.945 -5.223 -1.984 1.00 14.00 12 GLU A N 5
ATOM 4291 C CA . GLU A 1 12 ? 7.872 -5.071 -0.539 1.00 40.01 12 GLU A CA 5
ATOM 4292 C C . GLU A 1 12 ? 6.766 -4.091 -0.167 1.00 32.52 12 GLU A C 5
ATOM 4293 O O . GLU A 1 12 ? 5.915 -4.402 0.660 1.00 42.35 12 GLU A O 5
ATOM 4303 N N . LEU A 1 13 ? 6.754 -2.915 -0.791 1.00 40.31 13 LEU A N 5
ATOM 4304 C CA . LEU A 1 13 ? 5.777 -1.867 -0.508 1.00 63.25 13 LEU A CA 5
ATOM 4305 C C . LEU A 1 13 ? 4.364 -2.391 -0.740 1.00 3.30 13 LEU A C 5
ATOM 4306 O O . LEU A 1 13 ? 3.481 -2.203 0.097 1.00 32.42 13 LEU A O 5
ATOM 4321 N N . THR A 1 14 ? 4.131 -3.028 -1.885 1.00 63.23 14 THR A N 5
ATOM 4322 C CA . THR A 1 14 ? 2.821 -3.551 -2.213 1.00 3.14 14 THR A CA 5
ATOM 4323 C C . THR A 1 14 ? 2.448 -4.686 -1.259 1.00 40.12 14 THR A C 5
ATOM 4324 O O . THR A 1 14 ? 1.290 -4.733 -0.840 1.00 12.10 14 THR A O 5
ATOM 4335 N N . GLU A 1 15 ? 3.384 -5.568 -0.902 1.00 4.14 15 GLU A N 5
ATOM 4336 C CA . GLU A 1 15 ? 3.134 -6.705 -0.029 1.00 41.23 15 GLU A CA 5
ATOM 4337 C C . GLU A 1 15 ? 2.793 -6.270 1.385 1.00 23.12 15 GLU A C 5
ATOM 4338 O O . GLU A 1 15 ? 1.882 -6.858 1.959 1.00 14.00 15 GLU A O 5
ATOM 4348 N N . ILE A 1 16 ? 3.434 -5.222 1.915 1.00 71.55 16 ILE A N 5
ATOM 4349 C CA . ILE A 1 16 ? 3.070 -4.638 3.202 1.00 4.34 16 ILE A CA 5
ATOM 4350 C C . ILE A 1 16 ? 1.585 -4.287 3.139 1.00 22.42 16 ILE A C 5
ATOM 4351 O O . ILE A 1 16 ? 0.780 -4.790 3.920 1.00 24.40 16 ILE A O 5
ATOM 4366 N N . VAL A 1 17 ? 1.201 -3.446 2.182 1.00 12.00 17 VAL A N 5
ATOM 4367 C CA . VAL A 1 17 ? -0.165 -2.961 2.082 1.00 34.10 17 VAL A CA 5
ATOM 4368 C C . VAL A 1 17 ? -1.146 -4.108 1.762 1.00 21.23 17 VAL A C 5
ATOM 4369 O O . VAL A 1 17 ? -2.298 -4.064 2.193 1.00 14.31 17 VAL A O 5
ATOM 4382 N N . ARG A 1 18 ? -0.715 -5.169 1.065 1.00 34.34 18 ARG A N 5
ATOM 4383 C CA . ARG A 1 18 ? -1.529 -6.363 0.838 1.00 35.44 18 ARG A CA 5
ATOM 4384 C C . ARG A 1 18 ? -1.790 -7.068 2.156 1.00 41.14 18 ARG A C 5
ATOM 4385 O O . ARG A 1 18 ? -2.948 -7.226 2.522 1.00 2.32 18 ARG A O 5
ATOM 4403 N N . ASP A 1 19 ? -0.735 -7.476 2.858 1.00 2.31 19 ASP A N 5
ATOM 4404 C CA . ASP A 1 19 ? -0.786 -8.182 4.134 1.00 75.31 19 ASP A CA 5
ATOM 4405 C C . ASP A 1 19 ? -1.668 -7.406 5.104 1.00 2.01 19 ASP A C 5
ATOM 4406 O O . ASP A 1 19 ? -2.562 -7.966 5.733 1.00 60.31 19 ASP A O 5
ATOM 4414 N N . HIS A 1 20 ? -1.488 -6.083 5.129 1.00 23.40 20 HIS A N 5
ATOM 4415 C CA . HIS A 1 20 ? -2.182 -5.200 6.061 1.00 62.41 20 HIS A CA 5
ATOM 4416 C C . HIS A 1 20 ? -3.675 -5.041 5.754 1.00 24.31 20 HIS A C 5
ATOM 4417 O O . HIS A 1 20 ? -4.379 -4.440 6.569 1.00 71.22 20 HIS A O 5
ATOM 4430 N N . PHE A 1 21 ? -4.182 -5.582 4.643 1.00 24.12 21 PHE A N 5
ATOM 4431 C CA . PHE A 1 21 ? -5.601 -5.646 4.329 1.00 1.00 21 PHE A CA 5
ATOM 4432 C C . PHE A 1 21 ? -6.100 -7.079 4.134 1.00 20.43 21 PHE A C 5
ATOM 4433 O O . PHE A 1 21 ? -7.297 -7.333 4.248 1.00 2.05 21 PHE A O 5
ATOM 4449 N N . SER A 1 22 ? -5.222 -8.040 3.862 1.00 75.14 22 SER A N 5
ATOM 4450 C CA . SER A 1 22 ? -5.581 -9.411 3.528 1.00 62.32 22 SER A CA 5
ATOM 4451 C C . SER A 1 22 ? -6.365 -10.087 4.661 1.00 75.40 22 SER A C 5
ATOM 4452 O O . SER A 1 22 ? -7.107 -11.034 4.405 1.00 20.45 22 SER A O 5
ATOM 4459 N N . ASP A 1 23 ? -6.293 -9.564 5.887 1.00 34.14 23 ASP A N 5
ATOM 4460 C CA . ASP A 1 23 ? -7.006 -10.091 7.051 1.00 60.53 23 ASP A CA 5
ATOM 4461 C C . ASP A 1 23 ? -8.161 -9.145 7.421 1.00 23.33 23 ASP A C 5
ATOM 4462 O O . ASP A 1 23 ? -8.481 -8.947 8.595 1.00 64.14 23 ASP A O 5
ATOM 4470 N N . MET A 1 24 ? -8.784 -8.502 6.430 1.00 3.22 24 MET A N 5
ATOM 4471 C CA . MET A 1 24 ? -9.980 -7.675 6.600 1.00 44.40 24 MET A CA 5
ATOM 4472 C C . MET A 1 24 ? -11.043 -7.927 5.514 1.00 60.51 24 MET A C 5
ATOM 4473 O O . MET A 1 24 ? -12.013 -7.168 5.441 1.00 72.54 24 MET A O 5
ATOM 4485 N N . GLY A 1 25 ? -10.922 -8.980 4.695 1.00 2.03 25 GLY A N 5
ATOM 4486 C CA . GLY A 1 25 ? -11.932 -9.332 3.693 1.00 13.14 25 GLY A CA 5
ATOM 4487 C C . GLY A 1 25 ? -11.342 -9.647 2.325 1.00 42.00 25 GLY A C 5
ATOM 4488 O O . GLY A 1 25 ? -10.158 -9.982 2.213 1.00 72.34 25 GLY A O 5
ATOM 4492 N N . GLU A 1 26 ? -12.173 -9.532 1.285 1.00 35.42 26 GLU A N 5
ATOM 4493 C CA . GLU A 1 26 ? -11.807 -9.768 -0.106 1.00 71.13 26 GLU A CA 5
ATOM 4494 C C . GLU A 1 26 ? -11.721 -8.441 -0.845 1.00 15.43 26 GLU A C 5
ATOM 4495 O O . GLU A 1 26 ? -12.741 -7.786 -1.110 1.00 21.51 26 GLU A O 5
ATOM 4505 N N . ILE A 1 27 ? -10.486 -8.081 -1.181 1.00 55.40 27 ILE A N 5
ATOM 4506 C CA . ILE A 1 27 ? -10.182 -7.031 -2.133 1.00 61.54 27 ILE A CA 5
ATOM 4507 C C . ILE A 1 27 ? -10.735 -7.469 -3.501 1.00 31.23 27 ILE A C 5
ATOM 4508 O O . ILE A 1 27 ? -10.462 -8.583 -3.946 1.00 72.34 27 ILE A O 5
ATOM 4523 N N . ALA A 1 28 ? -11.467 -6.593 -4.195 1.00 43.41 28 ALA A N 5
ATOM 4524 C CA . ALA A 1 28 ? -11.874 -6.797 -5.583 1.00 60.43 28 ALA A CA 5
ATOM 4525 C C . ALA A 1 28 ? -10.753 -6.431 -6.549 1.00 0.01 28 ALA A C 5
ATOM 4526 O O . ALA A 1 28 ? -10.639 -7.032 -7.611 1.00 33.55 28 ALA A O 5
ATOM 4533 N N . THR A 1 29 ? -9.971 -5.399 -6.249 1.00 13.42 29 THR A N 5
ATOM 4534 C CA . THR A 1 29 ? -8.872 -4.936 -7.081 1.00 33.33 29 THR A CA 5
ATOM 4535 C C . THR A 1 29 ? -7.839 -4.381 -6.125 1.00 0.35 29 THR A C 5
ATOM 4536 O O . THR A 1 29 ? -8.157 -3.470 -5.353 1.00 31.41 29 THR A O 5
ATOM 4547 N N . LEU A 1 30 ? -6.624 -4.913 -6.182 1.00 4.24 30 LEU A N 5
ATOM 4548 C CA . LEU A 1 30 ? -5.445 -4.401 -5.506 1.00 0.22 30 LEU A CA 5
ATOM 4549 C C . LEU A 1 30 ? -4.526 -3.905 -6.624 1.00 14.43 30 LEU A C 5
ATOM 4550 O O . LEU A 1 30 ? -4.364 -4.585 -7.638 1.00 60.53 30 LEU A O 5
ATOM 4565 N N . TYR A 1 31 ? -3.991 -2.697 -6.507 1.00 60.14 31 TYR A N 5
ATOM 4566 C CA . TYR A 1 31 ? -3.013 -2.124 -7.426 1.00 1.00 31 TYR A CA 5
ATOM 4567 C C . TYR A 1 31 ? -2.171 -1.112 -6.657 1.00 61.53 31 TYR A C 5
ATOM 4568 O O . TYR A 1 31 ? -2.238 -1.022 -5.430 1.00 22.51 31 TYR A O 5
ATOM 4585 N N . VAL A 1 32 ? -1.355 -0.366 -7.383 1.00 1.33 32 VAL A N 5
ATOM 4586 C CA . VAL A 1 32 ? -0.610 0.776 -6.896 1.00 35.20 32 VAL A CA 5
ATOM 4587 C C . VAL A 1 32 ? -0.881 1.852 -7.932 1.00 73.41 32 VAL A C 5
ATOM 4588 O O . VAL A 1 32 ? -1.032 1.544 -9.120 1.00 4.02 32 VAL A O 5
ATOM 4601 N N . GLN A 1 33 ? -0.957 3.107 -7.512 1.00 21.51 33 GLN A N 5
ATOM 4602 C CA . GLN A 1 33 ? -0.962 4.229 -8.443 1.00 44.31 33 GLN A CA 5
ATOM 4603 C C . GLN A 1 33 ? 0.348 5.010 -8.397 1.00 52.24 33 GLN A C 5
ATOM 4604 O O . GLN A 1 33 ? 0.536 5.926 -9.198 1.00 61.41 33 GLN A O 5
ATOM 4616 N N . VAL A 1 34 ? 1.281 4.624 -7.529 1.00 2.43 34 VAL A N 5
ATOM 4617 C CA . VAL A 1 34 ? 2.493 5.386 -7.260 1.00 64.54 34 VAL A CA 5
ATOM 4618 C C . VAL A 1 34 ? 3.469 4.452 -6.548 1.00 40.42 34 VAL A C 5
ATOM 4619 O O . VAL A 1 34 ? 3.194 3.965 -5.453 1.00 3.20 34 VAL A O 5
ATOM 4632 N N . TYR A 1 35 ? 4.561 4.120 -7.230 1.00 55.15 35 TYR A N 5
ATOM 4633 C CA . TYR A 1 35 ? 5.643 3.312 -6.704 1.00 11.34 35 TYR A CA 5
ATOM 4634 C C . TYR A 1 35 ? 6.829 4.255 -6.529 1.00 32.21 35 TYR A C 5
ATOM 4635 O O . TYR A 1 35 ? 7.418 4.703 -7.520 1.00 14.33 35 TYR A O 5
ATOM 4652 N N . GLU A 1 36 ? 7.171 4.575 -5.284 1.00 43.12 36 GLU A N 5
ATOM 4653 C CA . GLU A 1 36 ? 8.382 5.323 -4.989 1.00 3.24 36 GLU A CA 5
ATOM 4654 C C . GLU A 1 36 ? 9.603 4.456 -5.324 1.00 53.34 36 GLU A C 5
ATOM 4655 O O . GLU A 1 36 ? 9.975 3.567 -4.568 1.00 31.52 36 GLU A O 5
ATOM 4665 N N . SER A 1 37 ? 10.229 4.711 -6.472 1.00 3.20 37 SER A N 5
ATOM 4666 C CA . SER A 1 37 ? 11.419 4.001 -6.924 1.00 24.23 37 SER A CA 5
ATOM 4667 C C . SER A 1 37 ? 12.676 4.394 -6.133 1.00 53.24 37 SER A C 5
ATOM 4668 O O . SER A 1 37 ? 13.666 3.664 -6.187 1.00 42.13 37 SER A O 5
ATOM 4675 N N . SER A 1 38 ? 12.670 5.522 -5.416 1.00 55.05 38 SER A N 5
ATOM 4676 C CA . SER A 1 38 ? 13.817 5.988 -4.640 1.00 3.01 38 SER A CA 5
ATOM 4677 C C . SER A 1 38 ? 13.494 6.141 -3.153 1.00 24.34 38 SER A C 5
ATOM 4678 O O . SER A 1 38 ? 14.363 6.576 -2.398 1.00 24.10 38 SER A O 5
ATOM 4685 N N . LEU A 1 39 ? 12.274 5.828 -2.712 1.00 21.31 39 LEU A N 5
ATOM 4686 C CA . LEU A 1 39 ? 11.865 5.871 -1.314 1.00 22.41 39 LEU A CA 5
ATOM 4687 C C . LEU A 1 39 ? 11.006 4.634 -1.054 1.00 42.43 39 LEU A C 5
ATOM 4688 O O . LEU A 1 39 ? 10.936 3.745 -1.897 1.00 13.20 39 LEU A O 5
ATOM 4703 N N . GLU A 1 40 ? 10.339 4.552 0.090 1.00 52.23 40 GLU A N 5
ATOM 4704 C CA . GLU A 1 40 ? 9.657 3.365 0.547 1.00 24.53 40 GLU A CA 5
ATOM 4705 C C . GLU A 1 40 ? 8.259 3.830 0.962 1.00 75.41 40 GLU A C 5
ATOM 4706 O O . GLU A 1 40 ? 8.004 4.121 2.133 1.00 15.31 40 GLU A O 5
ATOM 4716 N N . SER A 1 41 ? 7.389 4.033 -0.031 1.00 4.01 41 SER A N 5
ATOM 4717 C CA . SER A 1 41 ? 6.032 4.565 0.117 1.00 44.05 41 SER A CA 5
ATOM 4718 C C . SER A 1 41 ? 5.074 3.794 -0.796 1.00 42.13 41 SER A C 5
ATOM 4719 O O . SER A 1 41 ? 5.510 3.253 -1.816 1.00 64.35 41 SER A O 5
ATOM 4726 N N . LEU A 1 42 ? 3.784 3.742 -0.445 1.00 4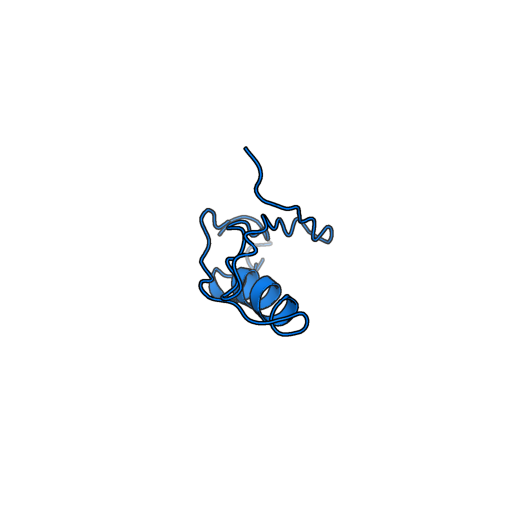.44 42 LEU A N 5
ATOM 4727 C CA . LEU A 1 42 ? 2.776 3.016 -1.210 1.00 13.22 42 LEU A CA 5
ATOM 4728 C C . LEU A 1 42 ? 1.424 3.703 -1.068 1.00 75.32 42 LEU A C 5
ATOM 4729 O O . LEU A 1 42 ? 0.857 3.717 0.032 1.00 14.00 42 LEU A O 5
ATOM 4744 N N . VAL A 1 43 ? 0.873 4.217 -2.169 1.00 35.20 43 VAL A N 5
ATOM 4745 C CA . VAL A 1 43 ? -0.498 4.723 -2.198 1.00 51.32 43 VAL A CA 5
ATOM 4746 C C . VAL A 1 43 ? -1.229 4.158 -3.426 1.00 23.24 43 VAL A C 5
ATOM 4747 O O . VAL A 1 43 ? -0.626 3.702 -4.409 1.00 44.14 43 VAL A O 5
ATOM 4760 N N . GLY A 1 44 ? -2.558 4.184 -3.371 1.00 61.22 44 GLY A N 5
ATOM 4761 C CA . GLY A 1 44 ? -3.418 3.748 -4.450 1.00 44.14 44 GLY A CA 5
ATOM 4762 C C . GLY A 1 44 ? -4.846 3.420 -4.022 1.00 3.40 44 GLY A C 5
ATOM 4763 O O . GLY A 1 44 ? -5.594 2.959 -4.886 1.00 15.22 44 GLY A O 5
ATOM 4767 N N . GLY A 1 45 ? -5.275 3.629 -2.764 1.00 75.13 45 GLY A N 5
ATOM 4768 C CA . GLY A 1 45 ? -6.501 3.033 -2.260 1.00 73.54 45 GLY A CA 5
ATOM 4769 C C . GLY A 1 45 ? -6.596 1.528 -2.504 1.00 22.13 45 GLY A C 5
ATOM 4770 O O . GLY A 1 45 ? -5.593 0.871 -2.799 1.00 41.05 45 GLY A O 5
ATOM 4774 N N . VAL A 1 46 ? -7.781 0.957 -2.289 1.00 41.20 46 VAL A N 5
ATOM 4775 C CA . VAL A 1 46 ? -8.083 -0.462 -2.451 1.00 41.01 46 VAL A CA 5
ATOM 4776 C C . VAL A 1 46 ? -9.607 -0.616 -2.538 1.00 75.30 46 VAL A C 5
ATOM 4777 O O . VAL A 1 46 ? -10.337 0.004 -1.758 1.00 55.43 46 VAL A O 5
ATOM 4790 N N . ILE A 1 47 ? -10.091 -1.362 -3.539 1.00 55.41 47 ILE A N 5
ATOM 4791 C CA . ILE A 1 47 ? -11.508 -1.566 -3.869 1.00 32.15 47 ILE A CA 5
ATOM 4792 C C . ILE A 1 47 ? -11.888 -2.958 -3.342 1.00 74.14 47 ILE A C 5
ATOM 4793 O O . ILE A 1 47 ? -11.111 -3.899 -3.516 1.00 60.32 47 ILE A O 5
ATOM 4808 N N . PHE A 1 48 ? -13.069 -3.122 -2.740 1.00 4.33 48 PHE A N 5
ATOM 4809 C CA . PHE A 1 48 ? -13.540 -4.387 -2.161 1.00 23.25 48 PHE A CA 5
ATOM 4810 C C . PHE A 1 48 ? -14.654 -4.991 -3.012 1.00 74.43 48 PHE A C 5
ATOM 4811 O O . PHE A 1 48 ? -15.365 -4.280 -3.723 1.00 31.51 48 PHE A O 5
ATOM 4827 N N . GLU A 1 49 ? -14.867 -6.301 -2.904 1.00 55.43 49 GLU A N 5
ATOM 4828 C CA . GLU A 1 49 ? -15.949 -7.000 -3.602 1.00 44.31 49 GLU A CA 5
ATOM 4829 C C . GLU A 1 49 ? -17.315 -6.602 -3.051 1.00 4.25 49 GLU A C 5
ATOM 4830 O O . GLU A 1 49 ? -18.263 -6.438 -3.812 1.00 20.31 49 GLU A O 5
ATOM 4840 N N . ASP A 1 50 ? -17.419 -6.372 -1.743 1.00 34.54 50 ASP A N 5
ATOM 4841 C CA . ASP A 1 50 ? -18.666 -5.928 -1.112 1.00 64.40 50 ASP A CA 5
ATOM 4842 C C . ASP A 1 50 ? -18.929 -4.431 -1.360 1.00 3.25 50 ASP A C 5
ATOM 4843 O O . ASP A 1 50 ? -19.944 -3.893 -0.922 1.00 22.21 50 ASP A O 5
ATOM 4851 N N . GLY A 1 51 ? -18.028 -3.755 -2.085 1.00 40.20 51 GLY A N 5
ATOM 4852 C CA . GLY A 1 51 ? -18.160 -2.384 -2.553 1.00 72.13 51 GLY A CA 5
ATOM 4853 C C . GLY A 1 51 ? -17.727 -1.379 -1.498 1.00 4.04 51 GLY A C 5
ATOM 4854 O O . GLY A 1 51 ? -18.526 -0.547 -1.071 1.00 42.12 51 GLY A O 5
ATOM 4858 N N . ARG A 1 52 ? -16.469 -1.447 -1.052 1.00 61.22 52 ARG A N 5
ATOM 4859 C CA . ARG A 1 52 ? -15.964 -0.716 0.109 1.00 33.15 52 ARG A CA 5
ATOM 4860 C C . ARG A 1 52 ? -14.613 -0.087 -0.255 1.00 54.12 52 ARG A C 5
ATOM 4861 O O . ARG A 1 52 ? -13.567 -0.695 -0.028 1.00 72.21 52 ARG A O 5
ATOM 4879 N N . HIS A 1 53 ? -14.616 1.074 -0.912 1.00 72.32 53 HIS A N 5
ATOM 4880 C CA . HIS A 1 53 ? -13.398 1.734 -1.381 1.00 51.24 53 HIS A CA 5
ATOM 4881 C C . HIS A 1 53 ? -12.762 2.470 -0.202 1.00 4.23 53 HIS A C 5
ATOM 4882 O O . HIS A 1 53 ? -13.465 3.224 0.479 1.00 73.34 53 HIS A O 5
ATOM 4895 N N . TYR A 1 54 ? -11.452 2.302 0.016 1.00 74.51 54 TYR A N 5
ATOM 4896 C CA . TYR A 1 54 ? -10.696 3.065 1.006 1.00 51.43 54 TYR A CA 5
ATOM 4897 C C . TYR A 1 54 ? -9.379 3.543 0.396 1.00 55.24 54 TYR A C 5
ATOM 4898 O O . TYR A 1 54 ? -8.728 2.789 -0.325 1.00 3.42 54 TYR A O 5
ATOM 4915 N N . THR A 1 55 ? -8.967 4.772 0.697 1.00 71.23 55 THR A N 5
ATOM 4916 C CA . THR A 1 55 ? -7.743 5.446 0.270 1.00 2.41 55 THR A CA 5
ATOM 4917 C C . THR A 1 55 ? -6.672 5.239 1.350 1.00 73.23 55 THR A C 5
ATOM 4918 O O . THR A 1 55 ? -6.357 6.128 2.142 1.00 52.21 55 THR A O 5
ATOM 4929 N N . PHE A 1 56 ? -6.132 4.019 1.386 1.00 74.13 56 PHE A N 5
ATOM 4930 C CA . PHE A 1 56 ? -4.885 3.687 2.066 1.00 13.00 56 PHE A CA 5
ATOM 4931 C C . PHE A 1 56 ? -3.748 4.541 1.500 1.00 21.14 56 PHE A C 5
ATOM 4932 O O . PHE A 1 56 ? -3.614 4.684 0.278 1.00 24.32 56 PHE A O 5
ATOM 4948 N N . VAL A 1 57 ? -2.952 5.091 2.416 1.00 2.40 57 VAL A N 5
ATOM 4949 C CA . VAL A 1 57 ? -1.770 5.908 2.222 1.00 51.41 57 VAL A CA 5
ATOM 4950 C C . VAL A 1 57 ? -0.745 5.376 3.227 1.00 63.22 57 VAL A C 5
ATOM 4951 O O . VAL A 1 57 ? -0.949 5.488 4.433 1.00 12.00 57 VAL A O 5
ATOM 4964 N N . TYR A 1 58 ? 0.318 4.725 2.755 1.00 63.51 58 TYR A N 5
ATOM 4965 C CA . TYR A 1 58 ? 1.419 4.254 3.596 1.00 35.51 58 TYR A CA 5
ATOM 4966 C C . TYR A 1 58 ? 2.605 5.204 3.468 1.00 32.54 58 TYR A C 5
ATOM 4967 O O . TYR A 1 58 ? 3.202 5.289 2.391 1.00 43.12 58 TYR A O 5
ATOM 4984 N N . GLU A 1 59 ? 2.942 5.899 4.556 1.00 30.33 59 GLU A N 5
ATOM 4985 C CA . GLU A 1 59 ? 4.095 6.787 4.651 1.00 72.55 59 GLU A CA 5
ATOM 4986 C C . GLU A 1 59 ? 5.061 6.230 5.705 1.00 34.40 59 GLU A C 5
ATOM 4987 O O . GLU A 1 59 ? 4.898 6.429 6.908 1.00 63.51 59 GLU A O 5
ATOM 4997 N N . ASN A 1 60 ? 6.051 5.475 5.224 1.00 44.23 60 ASN A N 5
ATOM 4998 C CA . ASN A 1 60 ? 7.105 4.701 5.883 1.00 63.23 60 ASN A CA 5
ATOM 4999 C C . ASN A 1 60 ? 6.650 3.680 6.922 1.00 61.21 60 ASN A C 5
ATOM 5000 O O . ASN A 1 60 ? 7.121 2.544 6.888 1.00 70.21 60 ASN A O 5
ATOM 5010 N N . GLU A 1 61 ? 5.823 4.088 7.882 1.00 71.55 61 GLU A N 5
ATOM 5011 C CA . GLU A 1 61 ? 5.301 3.288 8.989 1.00 71.32 61 GLU A CA 5
ATOM 5012 C C . GLU A 1 61 ? 3.864 3.700 9.348 1.00 14.22 61 GLU A C 5
ATOM 5013 O O . GLU A 1 61 ? 3.149 2.903 9.956 1.00 65.12 61 GLU A O 5
ATOM 5023 N N . ASP A 1 62 ? 3.426 4.912 8.991 1.00 74.13 62 ASP A N 5
ATOM 5024 C CA . ASP A 1 62 ? 2.077 5.416 9.252 1.00 34.12 62 ASP A CA 5
ATOM 5025 C C . ASP A 1 62 ? 1.166 4.865 8.155 1.00 70.52 62 ASP A C 5
ATOM 5026 O O . ASP A 1 62 ? 1.453 5.075 6.972 1.00 33.50 62 ASP A O 5
ATOM 5034 N N . LEU A 1 63 ? 0.101 4.133 8.502 1.00 30.40 63 LEU A N 5
ATOM 5035 C CA . LEU A 1 63 ? -0.882 3.637 7.537 1.00 74.42 63 LEU A CA 5
ATOM 5036 C C . LEU A 1 63 ? -2.159 4.464 7.695 1.00 74.54 63 LEU A C 5
ATOM 5037 O O . LEU A 1 63 ? -3.031 4.162 8.516 1.00 24.22 63 LEU A O 5
ATOM 5052 N N . VAL A 1 64 ? -2.288 5.528 6.913 1.00 10.24 64 VAL A N 5
ATOM 5053 C CA . VAL A 1 64 ? -3.419 6.442 6.963 1.00 43.25 64 VAL A CA 5
ATOM 5054 C C . VAL A 1 64 ? -4.502 5.947 5.996 1.00 24.33 64 VAL A C 5
ATOM 5055 O O . VAL A 1 64 ? -4.199 5.599 4.856 1.00 43.41 64 VAL A O 5
ATOM 5068 N N . TYR A 1 65 ? -5.763 5.928 6.433 1.00 52.12 65 TYR A N 5
ATOM 5069 C CA . TYR A 1 65 ? -6.907 5.468 5.648 1.00 25.41 65 TYR A CA 5
ATOM 5070 C C . TYR A 1 65 ? -7.980 6.538 5.624 1.00 30.45 65 TYR A C 5
ATOM 5071 O O . TYR A 1 65 ? -8.149 7.272 6.595 1.00 31.13 65 TYR A O 5
ATOM 5088 N N . GLU A 1 66 ? -8.764 6.589 4.556 1.00 44.40 66 GLU A N 5
ATOM 5089 C CA . GLU A 1 66 ? -10.102 7.145 4.593 1.00 11.33 66 GLU A CA 5
ATOM 5090 C C . GLU A 1 66 ? -10.933 6.447 3.511 1.00 50.10 66 GLU A C 5
ATOM 5091 O O . GLU A 1 66 ? -10.486 5.441 2.962 1.00 15.15 66 GLU A O 5
ATOM 5101 N N . GLU A 1 67 ? -12.152 6.913 3.250 1.00 73.43 67 GLU A N 5
ATOM 5102 C CA . GLU A 1 67 ? -13.204 6.242 2.491 1.00 3.22 67 GLU A CA 5
ATOM 5103 C C . GLU A 1 67 ? -13.549 7.168 1.324 1.00 34.42 67 GLU A C 5
ATOM 5104 O O . GLU A 1 67 ? -13.782 8.351 1.572 1.00 4.22 67 GLU A O 5
ATOM 5114 N N . GLU A 1 68 ? -13.499 6.709 0.066 1.00 60.42 68 GLU A N 5
ATOM 5115 C CA . GLU A 1 68 ? -13.574 7.627 -1.075 1.00 14.42 68 GLU A CA 5
ATOM 5116 C C . GLU A 1 68 ? -14.964 8.250 -1.174 1.00 51.44 68 GLU A C 5
ATOM 5117 O O . GLU A 1 68 ? -15.942 7.564 -1.504 1.00 60.43 68 GLU A O 5
ATOM 5127 N N . VAL A 1 69 ? -15.038 9.557 -0.939 1.00 20.44 69 VAL A N 5
ATOM 5128 C CA . VAL A 1 69 ? -16.223 10.356 -1.155 1.00 13.15 69 VAL A CA 5
ATOM 5129 C C . VAL A 1 69 ? -15.753 11.712 -1.697 1.00 3.41 69 VAL A C 5
ATOM 5130 O O . VAL A 1 69 ? -14.974 12.408 -1.031 1.00 52.10 69 VAL A O 5
ATOM 5143 N N . LEU A 1 70 ? -16.186 12.068 -2.909 1.00 34.11 70 LEU A N 5
ATOM 5144 C CA . LEU A 1 70 ? -16.146 13.428 -3.461 1.00 13.03 70 LEU A CA 5
ATOM 5145 C C . LEU A 1 70 ? -17.550 13.817 -3.886 1.00 62.21 70 LEU A C 5
ATOM 5146 O O . LEU A 1 70 ? -18.249 12.967 -4.477 1.00 63.13 70 LEU A O 5
ATOM 5161 N N . GLY A 1 1 ? 30.857 -7.340 -1.805 1.00 10.21 1 GLY A N 6
ATOM 5162 C CA . GLY A 1 1 ? 31.375 -5.967 -1.785 1.00 22.45 1 GLY A CA 6
ATOM 5163 C C . GLY A 1 1 ? 30.207 -5.041 -2.030 1.00 22.31 1 GLY A C 6
ATOM 5164 O O . GLY A 1 1 ? 29.840 -4.787 -3.176 1.00 61.23 1 GLY A O 6
ATOM 5168 N N . ASP A 1 2 ? 29.564 -4.628 -0.948 1.00 31.05 2 ASP A N 6
ATOM 5169 C CA . ASP A 1 2 ? 28.203 -4.124 -0.865 1.00 44.32 2 ASP A CA 6
ATOM 5170 C C . ASP A 1 2 ? 28.024 -3.537 0.536 1.00 13.43 2 ASP A C 6
ATOM 5171 O O . ASP A 1 2 ? 28.899 -3.705 1.391 1.00 30.25 2 ASP A O 6
ATOM 5179 N N . ASP A 1 3 ? 26.920 -2.816 0.758 1.00 42.33 3 ASP A N 6
ATOM 5180 C CA . ASP A 1 3 ? 26.585 -2.259 2.070 1.00 72.40 3 ASP A CA 6
ATOM 5181 C C . ASP A 1 3 ? 25.066 -2.237 2.287 1.00 42.12 3 ASP A C 6
ATOM 5182 O O . ASP A 1 3 ? 24.541 -3.113 2.972 1.00 65.31 3 ASP A O 6
ATOM 5190 N N . ARG A 1 4 ? 24.323 -1.263 1.734 1.00 63.21 4 ARG A N 6
ATOM 5191 C CA . ARG A 1 4 ? 22.891 -1.138 2.055 1.00 51.34 4 ARG A CA 6
ATOM 5192 C C . ARG A 1 4 ? 22.056 -0.543 0.920 1.00 42.52 4 ARG A C 6
ATOM 5193 O O . ARG A 1 4 ? 20.891 -0.210 1.119 1.00 42.24 4 ARG A O 6
ATOM 5211 N N . LYS A 1 5 ? 22.628 -0.356 -0.267 1.00 63.23 5 LYS A N 6
ATOM 5212 C CA . LYS A 1 5 ? 22.092 0.500 -1.326 1.00 63.13 5 LYS A CA 6
ATOM 5213 C C . LYS A 1 5 ? 20.885 -0.068 -2.084 1.00 52.52 5 LYS A C 6
ATOM 5214 O O . LYS A 1 5 ? 20.866 -0.048 -3.313 1.00 32.42 5 LYS A O 6
ATOM 5229 N N . LEU A 1 6 ? 19.884 -0.603 -1.398 1.00 54.30 6 LEU A N 6
ATOM 5230 C CA . LEU A 1 6 ? 18.844 -1.451 -1.961 1.00 52.52 6 LEU A CA 6
ATOM 5231 C C . LEU A 1 6 ? 17.544 -1.025 -1.299 1.00 73.30 6 LEU A C 6
ATOM 5232 O O . LEU A 1 6 ? 17.393 -1.239 -0.095 1.00 3.33 6 LEU A O 6
ATOM 5247 N N . MET A 1 7 ? 16.642 -0.360 -2.022 1.00 22.44 7 MET A N 6
ATOM 5248 C CA . MET A 1 7 ? 15.387 0.097 -1.457 1.00 52.10 7 MET A CA 6
ATOM 5249 C C . MET A 1 7 ? 14.375 -1.036 -1.483 1.00 30.31 7 MET A C 6
ATOM 5250 O O . MET A 1 7 ? 14.545 -2.023 -2.211 1.00 5.31 7 MET A O 6
ATOM 5262 N N . LYS A 1 8 ? 13.295 -0.862 -0.720 1.00 45.23 8 LYS A N 6
ATOM 5263 C CA . LYS A 1 8 ? 12.151 -1.761 -0.758 1.00 30.33 8 LYS A CA 6
ATOM 5264 C C . LYS A 1 8 ? 11.681 -1.926 -2.199 1.00 5.32 8 LYS A C 6
ATOM 5265 O O . LYS A 1 8 ? 11.523 -0.942 -2.929 1.00 63.34 8 LYS A O 6
ATOM 5280 N N . THR A 1 9 ? 11.549 -3.169 -2.636 1.00 25.32 9 THR A N 6
ATOM 5281 C CA . THR A 1 9 ? 11.054 -3.483 -3.958 1.00 1.15 9 THR A CA 6
ATOM 5282 C C . THR A 1 9 ? 9.559 -3.173 -4.032 1.00 52.10 9 THR A C 6
ATOM 5283 O O . THR A 1 9 ? 8.900 -2.919 -3.015 1.00 63.20 9 THR A O 6
ATOM 5294 N N . GLN A 1 10 ? 9.009 -3.224 -5.246 1.00 45.42 10 GLN A N 6
ATOM 5295 C CA . GLN A 1 10 ? 7.574 -3.142 -5.459 1.00 2.21 10 GLN A CA 6
ATOM 5296 C C . GLN A 1 10 ? 6.908 -4.316 -4.730 1.00 43.24 10 GLN A C 6
ATOM 5297 O O . GLN A 1 10 ? 5.814 -4.149 -4.189 1.00 71.30 10 GLN A O 6
ATOM 5309 N N . GLU A 1 11 ? 7.603 -5.462 -4.680 1.00 32.21 11 GLU A N 6
ATOM 5310 C CA . GLU A 1 11 ? 7.262 -6.608 -3.857 1.00 44.34 11 GLU A CA 6
ATOM 5311 C C . GLU A 1 11 ? 7.160 -6.211 -2.395 1.00 52.10 11 GLU A C 6
ATOM 5312 O O . GLU A 1 11 ? 6.066 -6.331 -1.871 1.00 22.43 11 GLU A O 6
ATOM 5322 N N . GLU A 1 12 ? 8.234 -5.754 -1.740 1.00 25.25 12 GLU A N 6
ATOM 5323 C CA . GLU A 1 12 ? 8.229 -5.467 -0.300 1.00 42.51 12 GLU A CA 6
ATOM 5324 C C . GLU A 1 12 ? 7.038 -4.582 0.086 1.00 5.12 12 GLU A C 6
ATOM 5325 O O . GLU A 1 12 ? 6.277 -4.917 0.992 1.00 42.20 12 GLU A O 6
ATOM 5335 N N . LEU A 1 13 ? 6.864 -3.457 -0.613 1.00 74.21 13 LEU A N 6
ATOM 5336 C CA . LEU A 1 13 ? 5.796 -2.500 -0.327 1.00 2.42 13 LEU A CA 6
ATOM 5337 C C . LEU A 1 13 ? 4.428 -3.162 -0.517 1.00 72.12 13 LEU A C 6
ATOM 5338 O O . LEU A 1 13 ? 3.542 -3.008 0.322 1.00 51.13 13 LEU A O 6
ATOM 5353 N N . THR A 1 14 ? 4.242 -3.917 -1.599 1.00 30.21 14 THR A N 6
ATOM 5354 C CA . THR A 1 14 ? 3.003 -4.649 -1.845 1.00 62.21 14 THR A CA 6
ATOM 5355 C C . THR A 1 14 ? 2.767 -5.737 -0.795 1.00 30.43 14 THR A C 6
ATOM 5356 O O . THR A 1 14 ? 1.638 -5.855 -0.330 1.00 51.31 14 THR A O 6
ATOM 5367 N N . GLU A 1 15 ? 3.777 -6.526 -0.424 1.00 2.44 15 GLU A N 6
ATOM 5368 C CA . GLU A 1 15 ? 3.682 -7.610 0.546 1.00 24.42 15 GLU A CA 6
ATOM 5369 C C . GLU A 1 15 ? 3.193 -7.038 1.873 1.00 52.41 15 GLU A C 6
ATOM 5370 O O . GLU A 1 15 ? 2.253 -7.584 2.435 1.00 70.02 15 GLU A O 6
ATOM 5380 N N . ILE A 1 16 ? 3.767 -5.919 2.333 1.00 30.03 16 ILE A N 6
ATOM 5381 C CA . ILE A 1 16 ? 3.336 -5.198 3.532 1.00 44.10 16 ILE A CA 6
ATOM 5382 C C . ILE A 1 16 ? 1.825 -4.929 3.457 1.00 23.45 16 ILE A C 6
ATOM 5383 O O . ILE A 1 16 ? 1.053 -5.361 4.316 1.00 21.05 16 ILE A O 6
ATOM 5398 N N . VAL A 1 17 ? 1.389 -4.205 2.428 1.00 62.14 17 VAL A N 6
ATOM 5399 C CA . VAL A 1 17 ? 0.011 -3.740 2.335 1.00 73.32 17 VAL A CA 6
ATOM 5400 C C . VAL A 1 17 ? -0.958 -4.915 2.125 1.00 43.22 17 VAL A C 6
ATOM 5401 O O . VAL A 1 17 ? -2.087 -4.891 2.625 1.00 32.23 17 VAL A O 6
ATOM 5414 N N . ARG A 1 18 ? -0.542 -5.964 1.411 1.00 65.43 18 ARG A N 6
ATOM 5415 C CA . ARG A 1 18 ? -1.358 -7.151 1.191 1.00 14.21 18 ARG A CA 6
ATOM 5416 C C . ARG A 1 18 ? -1.515 -7.909 2.490 1.00 2.13 18 ARG A C 6
ATOM 5417 O O . ARG A 1 18 ? -2.643 -8.227 2.844 1.00 52.34 18 ARG A O 6
ATOM 5435 N N . ASP A 1 19 ? -0.413 -8.177 3.188 1.00 64.10 19 ASP A N 6
ATOM 5436 C CA . ASP A 1 19 ? -0.377 -8.866 4.474 1.00 11.25 19 ASP A CA 6
ATOM 5437 C C . ASP A 1 19 ? -1.339 -8.195 5.446 1.00 22.04 19 ASP A C 6
ATOM 5438 O O . ASP A 1 19 ? -2.051 -8.874 6.182 1.00 23.34 19 ASP A O 6
ATOM 5446 N N . HIS A 1 20 ? -1.439 -6.864 5.379 1.00 53.30 20 HIS A N 6
ATOM 5447 C CA . HIS A 1 20 ? -2.384 -6.120 6.203 1.00 32.14 20 HIS A CA 6
ATOM 5448 C C . HIS A 1 20 ? -3.828 -6.326 5.720 1.00 44.53 20 HIS A C 6
ATOM 5449 O O . HIS A 1 20 ? -4.689 -6.729 6.508 1.00 12.11 20 HIS A O 6
ATOM 5462 N N . PHE A 1 21 ? -4.144 -6.009 4.458 1.00 33.34 21 PHE A N 6
ATOM 5463 C CA . PHE A 1 21 ? -5.543 -5.978 4.023 1.00 70.24 21 PHE A CA 6
ATOM 5464 C C . PHE A 1 21 ? -6.141 -7.374 3.786 1.00 43.32 21 PHE A C 6
ATOM 5465 O O . PHE A 1 21 ? -7.361 -7.525 3.817 1.00 5.14 21 PHE A O 6
ATOM 5481 N N . SER A 1 22 ? -5.331 -8.418 3.598 1.00 33.41 22 SER A N 6
ATOM 5482 C CA . SER A 1 22 ? -5.827 -9.779 3.385 1.00 51.23 22 SER A CA 6
ATOM 5483 C C . SER A 1 22 ? -6.664 -10.261 4.581 1.00 63.41 22 SER A C 6
ATOM 5484 O O . SER A 1 22 ? -7.507 -11.148 4.429 1.00 45.02 22 SER A O 6
ATOM 5491 N N . ASP A 1 23 ? -6.482 -9.660 5.758 1.00 54.44 23 ASP A N 6
ATOM 5492 C CA . ASP A 1 23 ? -7.173 -10.029 6.992 1.00 44.01 23 ASP A CA 6
ATOM 5493 C C . ASP A 1 23 ? -8.348 -9.091 7.284 1.00 62.32 23 ASP A C 6
ATOM 5494 O O . ASP A 1 23 ? -8.966 -9.171 8.346 1.00 10.14 23 ASP A O 6
ATOM 5502 N N . MET A 1 24 ? -8.676 -8.204 6.338 1.00 22.34 24 MET A N 6
ATOM 5503 C CA . MET A 1 24 ? -9.782 -7.260 6.436 1.00 13.02 24 MET A CA 6
ATOM 5504 C C . MET A 1 24 ? -10.741 -7.378 5.242 1.00 14.13 24 MET A C 6
ATOM 5505 O O . MET A 1 24 ? -11.631 -6.536 5.106 1.00 43.03 24 MET A O 6
ATOM 5517 N N . GLY A 1 25 ? -10.611 -8.409 4.397 1.00 23.32 25 GLY A N 6
ATOM 5518 C CA . GLY A 1 25 ? -11.662 -8.773 3.450 1.00 5.14 25 GLY A CA 6
ATOM 5519 C C . GLY A 1 25 ? -11.142 -9.289 2.116 1.00 51.42 25 GLY A C 6
ATOM 5520 O O . GLY A 1 25 ? -10.145 -10.012 2.059 1.00 12.32 25 GLY A O 6
ATOM 5524 N N . GLU A 1 26 ? -11.888 -8.977 1.052 1.00 45.42 26 GLU A N 6
ATOM 5525 C CA . GLU A 1 26 ? -11.751 -9.528 -0.290 1.00 11.03 26 GLU A CA 6
ATOM 5526 C C . GLU A 1 26 ? -11.593 -8.363 -1.261 1.00 4.31 26 GLU A C 6
ATOM 5527 O O . GLU A 1 26 ? -12.551 -7.704 -1.672 1.00 3.42 26 GLU A O 6
ATOM 5537 N N . ILE A 1 27 ? -10.327 -8.069 -1.539 1.00 45.15 27 ILE A N 6
ATOM 5538 C CA . ILE A 1 27 ? -9.872 -6.993 -2.398 1.00 23.41 27 ILE A CA 6
ATOM 5539 C C . ILE A 1 27 ? -10.325 -7.305 -3.835 1.00 21.13 27 ILE A C 6
ATOM 5540 O O . ILE A 1 27 ? -10.255 -8.461 -4.261 1.00 5.42 27 ILE A O 6
ATOM 5555 N N . ALA A 1 28 ? -10.733 -6.290 -4.611 1.00 34.11 28 ALA A N 6
ATOM 5556 C CA . ALA A 1 28 ? -11.219 -6.502 -5.984 1.00 63.35 28 ALA A CA 6
ATOM 5557 C C . ALA A 1 28 ? -10.186 -6.124 -7.046 1.00 30.20 28 ALA A C 6
ATOM 5558 O O . ALA A 1 28 ? -10.238 -6.640 -8.163 1.00 5.40 28 ALA A O 6
ATOM 5565 N N . THR A 1 29 ? -9.280 -5.193 -6.746 1.00 32.24 29 THR A N 6
ATOM 5566 C CA . THR A 1 29 ? -8.183 -4.783 -7.615 1.00 50.35 29 THR A CA 6
ATOM 5567 C C . THR A 1 29 ? -7.157 -4.108 -6.724 1.00 23.43 29 THR A C 6
ATOM 5568 O O . THR A 1 29 ? -7.273 -2.915 -6.438 1.00 1.21 29 THR A O 6
ATOM 5579 N N . LEU A 1 30 ? -6.194 -4.869 -6.213 1.00 1.34 30 LEU A N 6
ATOM 5580 C CA . LEU A 1 30 ? -5.028 -4.293 -5.564 1.00 71.25 30 LEU A CA 6
ATOM 5581 C C . LEU A 1 30 ? -4.081 -3.835 -6.682 1.00 12.52 30 LEU A C 6
ATOM 5582 O O . LEU A 1 30 ? -3.909 -4.538 -7.678 1.00 41.45 30 LEU A O 6
ATOM 5597 N N . TYR A 1 31 ? -3.522 -2.633 -6.573 1.00 2.13 31 TYR A N 6
ATOM 5598 C CA . TYR A 1 31 ? -2.534 -2.064 -7.492 1.00 51.30 31 TYR A CA 6
ATOM 5599 C C . TYR A 1 31 ? -1.848 -0.912 -6.773 1.00 54.21 31 TYR A C 6
ATOM 5600 O O . TYR A 1 31 ? -2.301 -0.503 -5.696 1.00 62.03 31 TYR A O 6
ATOM 5617 N N . VAL A 1 32 ? -0.799 -0.351 -7.363 1.00 74.33 32 VAL A N 6
ATOM 5618 C CA . VAL A 1 32 ? -0.117 0.808 -6.813 1.00 61.34 32 VAL A CA 6
ATOM 5619 C C . VAL A 1 32 ? 0.040 1.805 -7.948 1.00 14.42 32 VAL A C 6
ATOM 5620 O O . VAL A 1 32 ? 0.568 1.438 -8.999 1.00 63.23 32 VAL A O 6
ATOM 5633 N N . GLN A 1 33 ? -0.378 3.059 -7.759 1.00 63.02 33 GLN A N 6
ATOM 5634 C CA . GLN A 1 33 ? -0.234 4.039 -8.831 1.00 73.24 33 GLN A CA 6
ATOM 5635 C C . GLN A 1 33 ? 1.191 4.606 -8.875 1.00 4.41 33 GLN A C 6
ATOM 5636 O O . GLN A 1 33 ? 1.615 5.191 -9.879 1.00 45.20 33 GLN A O 6
ATOM 5648 N N . VAL A 1 34 ? 1.927 4.443 -7.777 1.00 30.13 34 VAL A N 6
ATOM 5649 C CA . VAL A 1 34 ? 3.038 5.294 -7.378 1.00 74.00 34 VAL A CA 6
ATOM 5650 C C . VAL A 1 34 ? 3.927 4.449 -6.463 1.00 44.23 34 VAL A C 6
ATOM 5651 O O . VAL A 1 34 ? 3.860 4.509 -5.240 1.00 10.43 34 VAL A O 6
ATOM 5664 N N . TYR A 1 35 ? 4.705 3.560 -7.072 1.00 61.03 35 TYR A N 6
ATOM 5665 C CA . TYR A 1 35 ? 5.731 2.800 -6.383 1.00 62.21 35 TYR A CA 6
ATOM 5666 C C . TYR A 1 35 ? 6.896 3.759 -6.149 1.00 13.24 35 TYR A C 6
ATOM 5667 O O . TYR A 1 35 ? 7.498 4.227 -7.123 1.00 30.42 35 TYR A O 6
ATOM 5684 N N . GLU A 1 36 ? 7.172 4.141 -4.899 1.00 72.32 36 GLU A N 6
ATOM 5685 C CA . GLU A 1 36 ? 8.425 4.823 -4.599 1.00 42.53 36 GLU A CA 6
ATOM 5686 C C . GLU A 1 36 ? 9.542 3.784 -4.616 1.00 74.42 36 GLU A C 6
ATOM 5687 O O . GLU A 1 36 ? 9.380 2.705 -4.051 1.00 62.20 36 GLU A O 6
ATOM 5697 N N . SER A 1 37 ? 10.650 4.098 -5.288 1.00 51.43 37 SER A N 6
ATOM 5698 C CA . SER A 1 37 ? 11.765 3.203 -5.503 1.00 31.41 37 SER A CA 6
ATOM 5699 C C . SER A 1 37 ? 13.099 3.807 -5.067 1.00 51.42 37 SER A C 6
ATOM 5700 O O . SER A 1 37 ? 14.120 3.107 -5.063 1.00 1.15 37 SER A O 6
ATOM 5707 N N . SER A 1 38 ? 13.115 5.098 -4.723 1.00 42.24 38 SER A N 6
ATOM 5708 C CA . SER A 1 38 ? 14.218 5.752 -4.038 1.00 61.04 38 SER A CA 6
ATOM 5709 C C . SER A 1 38 ? 13.858 5.958 -2.565 1.00 23.23 38 SER A C 6
ATOM 5710 O O . SER A 1 38 ? 14.738 6.264 -1.761 1.00 50.24 38 SER A O 6
ATOM 5717 N N . LEU A 1 39 ? 12.592 5.756 -2.200 1.00 2.13 39 LEU A N 6
ATOM 5718 C CA . LEU A 1 39 ? 12.049 5.785 -0.853 1.00 30.05 39 LEU A CA 6
ATOM 5719 C C . LEU A 1 39 ? 11.190 4.525 -0.702 1.00 2.33 39 LEU A C 6
ATOM 5720 O O . LEU A 1 39 ? 11.221 3.647 -1.569 1.00 44.40 39 LEU A O 6
ATOM 5735 N N . GLU A 1 40 ? 10.431 4.411 0.387 1.00 10.23 40 GLU A N 6
ATOM 5736 C CA . GLU A 1 40 ? 9.702 3.211 0.746 1.00 4.22 40 GLU A CA 6
ATOM 5737 C C . GLU A 1 40 ? 8.282 3.615 1.166 1.00 61.22 40 GLU A C 6
ATOM 5738 O O . GLU A 1 40 ? 7.976 3.702 2.356 1.00 2.11 40 GLU A O 6
ATOM 5748 N N . SER A 1 41 ? 7.430 3.911 0.180 1.00 25.34 41 SER A N 6
ATOM 5749 C CA . SER A 1 41 ? 6.092 4.467 0.368 1.00 34.12 41 SER A CA 6
ATOM 5750 C C . SER A 1 41 ? 5.132 3.759 -0.589 1.00 2.11 41 SER A C 6
ATOM 5751 O O . SER A 1 41 ? 5.467 3.597 -1.768 1.00 25.33 41 SER A O 6
ATOM 5758 N N . LEU A 1 42 ? 3.954 3.337 -0.113 1.00 31.13 42 LEU A N 6
ATOM 5759 C CA . LEU A 1 42 ? 2.931 2.711 -0.952 1.00 1.14 42 LEU A CA 6
ATOM 5760 C C . LEU A 1 42 ? 1.656 3.544 -0.865 1.00 22.04 42 LEU A C 6
ATOM 5761 O O . LEU A 1 42 ? 1.035 3.597 0.201 1.00 61.13 42 LEU A O 6
ATOM 5776 N N . VAL A 1 43 ? 1.223 4.139 -1.977 1.00 74.11 43 VAL A N 6
ATOM 5777 C CA . VAL A 1 43 ? -0.078 4.800 -2.091 1.00 32.35 43 VAL A CA 6
ATOM 5778 C C . VAL A 1 43 ? -0.808 4.220 -3.299 1.00 74.02 43 VAL A C 6
ATOM 5779 O O . VAL A 1 43 ? -0.171 3.796 -4.274 1.00 25.05 43 VAL A O 6
ATOM 5792 N N . GLY A 1 44 ? -2.143 4.248 -3.277 1.00 43.33 44 GLY A N 6
ATOM 5793 C CA . GLY A 1 44 ? -2.878 3.894 -4.474 1.00 65.44 44 GLY A CA 6
ATOM 5794 C C . GLY A 1 44 ? -4.381 3.714 -4.374 1.00 53.33 44 GLY A C 6
ATOM 5795 O O . GLY A 1 44 ? -4.973 3.351 -5.395 1.00 65.33 44 GLY A O 6
ATOM 5799 N N . GLY A 1 45 ? -5.012 3.908 -3.210 1.00 73.41 45 GLY A N 6
ATOM 5800 C CA . GLY A 1 45 ? -6.354 3.415 -2.982 1.00 3.02 45 GLY A CA 6
ATOM 5801 C C . GLY A 1 45 ? -6.465 1.894 -3.100 1.00 42.01 45 GLY A C 6
ATOM 5802 O O . GLY A 1 45 ? -5.552 1.190 -3.545 1.00 64.44 45 GLY A O 6
ATOM 5806 N N . VAL A 1 46 ? -7.607 1.374 -2.668 1.00 4.24 46 VAL A N 6
ATOM 5807 C CA . VAL A 1 46 ? -7.930 -0.040 -2.694 1.00 3.34 46 VAL A CA 6
ATOM 5808 C C . VAL A 1 46 ? -9.417 -0.198 -2.987 1.00 11.32 46 VAL A C 6
ATOM 5809 O O . VAL A 1 46 ? -10.258 0.222 -2.194 1.00 43.11 46 VAL A O 6
ATOM 5822 N N . ILE A 1 47 ? -9.735 -0.743 -4.158 1.00 44.03 47 ILE A N 6
ATOM 5823 C CA . ILE A 1 47 ? -11.066 -1.124 -4.606 1.00 30.13 47 ILE A CA 6
ATOM 5824 C C . ILE A 1 47 ? -11.372 -2.533 -4.063 1.00 11.20 47 ILE A C 6
ATOM 5825 O O . ILE A 1 47 ? -10.490 -3.408 -4.067 1.00 72.55 47 ILE A O 6
ATOM 5840 N N . PHE A 1 48 ? -12.616 -2.763 -3.638 1.00 13.21 48 PHE A N 6
ATOM 5841 C CA . PHE A 1 48 ? -13.100 -3.976 -2.979 1.00 50.45 48 PHE A CA 6
ATOM 5842 C C . PHE A 1 48 ? -14.307 -4.556 -3.708 1.00 2.33 48 PHE A C 6
ATOM 5843 O O . PHE A 1 48 ? -14.944 -3.875 -4.510 1.00 13.31 48 PHE A O 6
ATOM 5859 N N . GLU A 1 49 ? -14.665 -5.796 -3.373 1.00 41.05 49 GLU A N 6
ATOM 5860 C CA . GLU A 1 49 ? -15.792 -6.514 -3.978 1.00 10.23 49 GLU A CA 6
ATOM 5861 C C . GLU A 1 49 ? -17.169 -5.944 -3.601 1.00 2.00 49 GLU A C 6
ATOM 5862 O O . GLU A 1 49 ? -18.199 -6.374 -4.120 1.00 1.12 49 GLU A O 6
ATOM 5872 N N . ASP A 1 50 ? -17.212 -5.006 -2.659 1.00 74.33 50 ASP A N 6
ATOM 5873 C CA . ASP A 1 50 ? -18.450 -4.522 -2.037 1.00 44.32 50 ASP A CA 6
ATOM 5874 C C . ASP A 1 50 ? -18.653 -3.015 -2.190 1.00 24.12 50 ASP A C 6
ATOM 5875 O O . ASP A 1 50 ? -19.576 -2.453 -1.606 1.00 1.30 50 ASP A O 6
ATOM 5883 N N . GLY A 1 51 ? -17.784 -2.346 -2.955 1.00 24.10 51 GLY A N 6
ATOM 5884 C CA . GLY A 1 51 ? -17.863 -0.908 -3.218 1.00 5.21 51 GLY A CA 6
ATOM 5885 C C . GLY A 1 51 ? -17.075 -0.059 -2.219 1.00 31.44 51 GLY A C 6
ATOM 5886 O O . GLY A 1 51 ? -16.978 1.156 -2.393 1.00 52.11 51 GLY A O 6
ATOM 5890 N N . ARG A 1 52 ? -16.488 -0.682 -1.194 1.00 11.43 52 ARG A N 6
ATOM 5891 C CA . ARG A 1 52 ? -15.669 -0.045 -0.167 1.00 34.12 52 ARG A CA 6
ATOM 5892 C C . ARG A 1 52 ? -14.321 0.395 -0.730 1.00 42.03 52 ARG A C 6
ATOM 5893 O O . ARG A 1 52 ? -13.315 -0.294 -0.572 1.00 73.25 52 ARG A O 6
ATOM 5911 N N . HIS A 1 53 ? -14.292 1.548 -1.378 1.00 13.43 53 HIS A N 6
ATOM 5912 C CA . HIS A 1 53 ? -13.068 2.177 -1.842 1.00 41.13 53 HIS A CA 6
ATOM 5913 C C . HIS A 1 53 ? -12.511 3.020 -0.698 1.00 5.00 53 HIS A C 6
ATOM 5914 O O . HIS A 1 53 ? -13.228 3.854 -0.130 1.00 73.13 53 HIS A O 6
ATOM 5927 N N . TYR A 1 54 ? -11.235 2.802 -0.383 1.00 24.41 54 TYR A N 6
ATOM 5928 C CA . TYR A 1 54 ? -10.487 3.537 0.626 1.00 45.04 54 TYR A CA 6
ATOM 5929 C C . TYR A 1 54 ? -9.132 3.953 0.045 1.00 41.21 54 TYR A C 6
ATOM 5930 O O . TYR A 1 54 ? -8.584 3.246 -0.800 1.00 4.02 54 TYR A O 6
ATOM 5947 N N . THR A 1 55 ? -8.572 5.072 0.499 1.00 53.02 55 THR A N 6
ATOM 5948 C CA . THR A 1 55 ? -7.341 5.710 0.037 1.00 33.42 55 THR A CA 6
ATOM 5949 C C . THR A 1 55 ? -6.205 5.362 1.008 1.00 11.04 55 THR A C 6
ATOM 5950 O O . THR A 1 55 ? -5.835 6.133 1.890 1.00 74.15 55 THR A O 6
ATOM 5961 N N . PHE A 1 56 ? -5.673 4.147 0.865 1.00 2.23 56 PHE A N 6
ATOM 5962 C CA . PHE A 1 56 ? -4.507 3.676 1.608 1.00 73.23 56 PHE A CA 6
ATOM 5963 C C . PHE A 1 56 ? -3.255 4.460 1.216 1.00 61.22 56 PHE A C 6
ATOM 5964 O O . PHE A 1 56 ? -2.988 4.678 0.026 1.00 25.04 56 PHE A O 6
ATOM 5980 N N . VAL A 1 57 ? -2.485 4.830 2.240 1.00 72.21 57 VAL A N 6
ATOM 5981 C CA . VAL A 1 57 ? -1.186 5.473 2.169 1.00 62.42 57 VAL A CA 6
ATOM 5982 C C . VAL A 1 57 ? -0.366 4.929 3.342 1.00 24.04 57 VAL A C 6
ATOM 5983 O O . VAL A 1 57 ? -0.718 5.101 4.509 1.00 44.10 57 VAL A O 6
ATOM 5996 N N . TYR A 1 58 ? 0.690 4.190 3.017 1.00 13.12 58 TYR A N 6
ATOM 5997 C CA . TYR A 1 58 ? 1.667 3.648 3.956 1.00 70.13 58 TYR A CA 6
ATOM 5998 C C . TYR A 1 58 ? 2.997 4.372 3.789 1.00 65.30 58 TYR A C 6
ATOM 5999 O O . TYR A 1 58 ? 3.479 4.497 2.659 1.00 4.12 58 TYR A O 6
ATOM 6016 N N . GLU A 1 59 ? 3.585 4.809 4.903 1.00 51.54 59 GLU A N 6
ATOM 6017 C CA . GLU A 1 59 ? 4.824 5.572 4.958 1.00 25.42 59 GLU A CA 6
ATOM 6018 C C . GLU A 1 59 ? 5.620 5.147 6.203 1.00 11.12 59 GLU A C 6
ATOM 6019 O O . GLU A 1 59 ? 5.371 5.619 7.317 1.00 14.15 59 GLU A O 6
ATOM 6029 N N . ASN A 1 60 ? 6.579 4.232 6.010 1.00 52.51 60 ASN A N 6
ATOM 6030 C CA . ASN A 1 60 ? 7.554 3.685 6.967 1.00 44.23 60 ASN A CA 6
ATOM 6031 C C . ASN A 1 60 ? 6.955 2.836 8.082 1.00 50.22 60 ASN A C 6
ATOM 6032 O O . ASN A 1 60 ? 7.436 1.743 8.366 1.00 70.00 60 ASN A O 6
ATOM 6042 N N . GLU A 1 61 ? 5.986 3.393 8.793 1.00 73.31 61 GLU A N 6
ATOM 6043 C CA . GLU A 1 61 ? 5.329 2.808 9.946 1.00 63.30 61 GLU A CA 6
ATOM 6044 C C . GLU A 1 61 ? 3.952 3.432 10.198 1.00 63.04 61 GLU A C 6
ATOM 6045 O O . GLU A 1 61 ? 3.162 2.845 10.938 1.00 32.33 61 GLU A O 6
ATOM 6055 N N . ASP A 1 62 ? 3.636 4.572 9.569 1.00 1.23 62 ASP A N 6
ATOM 6056 C CA . ASP A 1 62 ? 2.285 5.119 9.563 1.00 22.32 62 ASP A CA 6
ATOM 6057 C C . ASP A 1 62 ? 1.531 4.432 8.435 1.00 21.25 62 ASP A C 6
ATOM 6058 O O . ASP A 1 62 ? 2.079 4.244 7.345 1.00 54.14 62 ASP A O 6
ATOM 6066 N N . LEU A 1 63 ? 0.273 4.074 8.676 1.00 62.10 63 LEU A N 6
ATOM 6067 C CA . LEU A 1 63 ? -0.636 3.576 7.658 1.00 11.24 63 LEU A CA 6
ATOM 6068 C C . LEU A 1 63 ? -1.951 4.321 7.840 1.00 11.44 63 LEU A C 6
ATOM 6069 O O . LEU A 1 63 ? -2.719 4.012 8.755 1.00 32.32 63 LEU A O 6
ATOM 6084 N N . VAL A 1 64 ? -2.189 5.322 6.999 1.00 32.33 64 VAL A N 6
ATOM 6085 C CA . VAL A 1 64 ? -3.348 6.197 7.085 1.00 54.34 64 VAL A CA 6
ATOM 6086 C C . VAL A 1 64 ? -4.337 5.754 5.999 1.00 2.54 64 VAL A C 6
ATOM 6087 O O . VAL A 1 64 ? -3.964 5.121 5.003 1.00 30.03 64 VAL A O 6
ATOM 6100 N N . TYR A 1 65 ? -5.607 6.099 6.182 1.00 72.22 65 TYR A N 6
ATOM 6101 C CA . TYR A 1 65 ? -6.699 5.732 5.300 1.00 72.32 65 TYR A CA 6
ATOM 6102 C C . TYR A 1 65 ? -7.777 6.800 5.359 1.00 30.33 65 TYR A C 6
ATOM 6103 O O . TYR A 1 65 ? -7.913 7.500 6.357 1.00 4.42 65 TYR A O 6
ATOM 6120 N N . GLU A 1 66 ? -8.577 6.878 4.307 1.00 62.44 66 GLU A N 6
ATOM 6121 C CA . GLU A 1 66 ? -9.853 7.563 4.253 1.00 3.43 66 GLU A CA 6
ATOM 6122 C C . GLU A 1 66 ? -10.662 6.915 3.134 1.00 70.35 66 GLU A C 6
ATOM 6123 O O . GLU A 1 66 ? -10.242 5.882 2.612 1.00 14.30 66 GLU A O 6
ATOM 6133 N N . GLU A 1 67 ? -11.833 7.448 2.792 1.00 34.23 67 GLU A N 6
ATOM 6134 C CA . GLU A 1 67 ? -12.814 6.805 1.958 1.00 32.13 67 GLU A CA 6
ATOM 6135 C C . GLU A 1 67 ? -13.287 7.748 0.854 1.00 44.34 67 GLU A C 6
ATOM 6136 O O . GLU A 1 67 ? -13.318 8.973 1.026 1.00 71.53 67 GLU A O 6
ATOM 6146 N N . GLU A 1 68 ? -13.708 7.174 -0.270 1.00 43.44 68 GLU A N 6
ATOM 6147 C CA . GLU A 1 68 ? -14.203 7.923 -1.423 1.00 63.55 68 GLU A CA 6
ATOM 6148 C C . GLU A 1 68 ? -15.713 8.175 -1.255 1.00 52.11 68 GLU A C 6
ATOM 6149 O O . GLU A 1 68 ? -16.535 7.735 -2.068 1.00 11.12 68 GLU A O 6
ATOM 6159 N N . VAL A 1 69 ? -16.098 8.838 -0.165 1.00 23.42 69 VAL A N 6
ATOM 6160 C CA . VAL A 1 69 ? -17.472 9.242 0.106 1.00 50.41 69 VAL A CA 6
ATOM 6161 C C . VAL A 1 69 ? -17.400 10.711 0.524 1.00 62.32 69 VAL A C 6
ATOM 6162 O O . VAL A 1 69 ? -17.354 11.025 1.714 1.00 2.32 69 VAL A O 6
ATOM 6175 N N . LEU A 1 70 ? -17.289 11.591 -0.473 1.00 14.20 70 LEU A N 6
ATOM 6176 C CA . LEU A 1 70 ? -17.284 13.043 -0.288 1.00 72.31 70 LEU A CA 6
ATOM 6177 C C . LEU A 1 70 ? -18.708 13.498 -0.009 1.00 32.14 70 LEU A C 6
ATOM 6178 O O . LEU A 1 70 ? -19.096 13.582 1.178 1.00 45.13 70 LEU A O 6
ATOM 6193 N N . GLY A 1 1 ? 20.858 8.729 2.280 1.00 3.43 1 GLY A N 7
ATOM 6194 C CA . GLY A 1 1 ? 20.800 7.917 3.503 1.00 12.33 1 GLY A CA 7
ATOM 6195 C C . GLY A 1 1 ? 21.417 6.548 3.326 1.00 33.54 1 GLY A C 7
ATOM 6196 O O . GLY A 1 1 ? 22.196 6.108 4.172 1.00 51.14 1 GLY A O 7
ATOM 6200 N N . ASP A 1 2 ? 21.040 5.824 2.273 1.00 32.54 2 ASP A N 7
ATOM 6201 C CA . ASP A 1 2 ? 21.745 4.616 1.853 1.00 42.14 2 ASP A CA 7
ATOM 6202 C C . ASP A 1 2 ? 23.225 4.901 1.607 1.00 25.13 2 ASP A C 7
ATOM 6203 O O . ASP A 1 2 ? 23.628 6.031 1.320 1.00 64.22 2 ASP A O 7
ATOM 6211 N N . ASP A 1 3 ? 24.002 3.824 1.673 1.00 11.44 3 ASP A N 7
ATOM 6212 C CA . ASP A 1 3 ? 25.396 3.727 1.264 1.00 10.01 3 ASP A CA 7
ATOM 6213 C C . ASP A 1 3 ? 25.595 2.427 0.482 1.00 21.12 3 ASP A C 7
ATOM 6214 O O . ASP A 1 3 ? 26.127 2.450 -0.628 1.00 72.50 3 ASP A O 7
ATOM 6222 N N . ARG A 1 4 ? 25.150 1.285 1.021 1.00 33.22 4 ARG A N 7
ATOM 6223 C CA . ARG A 1 4 ? 25.423 -0.028 0.463 1.00 74.20 4 ARG A CA 7
ATOM 6224 C C . ARG A 1 4 ? 24.446 -1.025 1.075 1.00 11.11 4 ARG A C 7
ATOM 6225 O O . ARG A 1 4 ? 24.753 -1.689 2.071 1.00 3.14 4 ARG A O 7
ATOM 6243 N N . LYS A 1 5 ? 23.248 -1.105 0.506 1.00 14.01 5 LYS A N 7
ATOM 6244 C CA . LYS A 1 5 ? 22.210 -2.063 0.857 1.00 22.25 5 LYS A CA 7
ATOM 6245 C C . LYS A 1 5 ? 21.236 -2.196 -0.309 1.00 42.13 5 LYS A C 7
ATOM 6246 O O . LYS A 1 5 ? 21.420 -1.547 -1.344 1.00 31.25 5 LYS A O 7
ATOM 6261 N N . LEU A 1 6 ? 20.184 -2.993 -0.117 1.00 70.31 6 LEU A N 7
ATOM 6262 C CA . LEU A 1 6 ? 19.093 -3.183 -1.063 1.00 70.20 6 LEU A CA 7
ATOM 6263 C C . LEU A 1 6 ? 17.849 -2.540 -0.477 1.00 11.01 6 LEU A C 7
ATOM 6264 O O . LEU A 1 6 ? 17.505 -2.850 0.668 1.00 52.03 6 LEU A O 7
ATOM 6279 N N . MET A 1 7 ? 17.137 -1.715 -1.242 1.00 4.33 7 MET A N 7
ATOM 6280 C CA . MET A 1 7 ? 15.834 -1.197 -0.849 1.00 10.34 7 MET A CA 7
ATOM 6281 C C . MET A 1 7 ? 14.786 -2.313 -0.907 1.00 73.44 7 MET A C 7
ATOM 6282 O O . MET A 1 7 ? 15.075 -3.449 -1.307 1.00 4.12 7 MET A O 7
ATOM 6294 N N . LYS A 1 8 ? 13.555 -2.013 -0.500 1.00 50.13 8 LYS A N 7
ATOM 6295 C CA . LYS A 1 8 ? 12.418 -2.900 -0.751 1.00 22.41 8 LYS A CA 7
ATOM 6296 C C . LYS A 1 8 ? 12.061 -2.843 -2.239 1.00 73.50 8 LYS A C 7
ATOM 6297 O O . LYS A 1 8 ? 12.425 -1.882 -2.922 1.00 13.02 8 LYS A O 7
ATOM 6312 N N . THR A 1 9 ? 11.324 -3.830 -2.744 1.00 22.34 9 THR A N 7
ATOM 6313 C CA . THR A 1 9 ? 10.904 -3.875 -4.142 1.00 65.54 9 THR A CA 7
ATOM 6314 C C . THR A 1 9 ? 9.388 -3.724 -4.247 1.00 5.41 9 THR A C 7
ATOM 6315 O O . THR A 1 9 ? 8.676 -3.708 -3.239 1.00 25.55 9 THR A O 7
ATOM 6326 N N . GLN A 1 10 ? 8.900 -3.655 -5.489 1.00 71.52 10 GLN A N 7
ATOM 6327 C CA . GLN A 1 10 ? 7.485 -3.602 -5.821 1.00 45.32 10 GLN A CA 7
ATOM 6328 C C . GLN A 1 10 ? 6.742 -4.756 -5.150 1.00 21.15 10 GLN A C 7
ATOM 6329 O O . GLN A 1 10 ? 5.637 -4.543 -4.655 1.00 50.30 10 GLN A O 7
ATOM 6341 N N . GLU A 1 11 ? 7.349 -5.949 -5.124 1.00 70.32 11 GLU A N 7
ATOM 6342 C CA . GLU A 1 11 ? 6.809 -7.110 -4.443 1.00 72.23 11 GLU A CA 7
ATOM 6343 C C . GLU A 1 11 ? 6.550 -6.764 -2.993 1.00 44.11 11 GLU A C 7
ATOM 6344 O O . GLU A 1 11 ? 5.385 -6.727 -2.610 1.00 33.41 11 GLU A O 7
ATOM 6354 N N . GLU A 1 12 ? 7.608 -6.480 -2.228 1.00 73.42 12 GLU A N 7
ATOM 6355 C CA . GLU A 1 12 ? 7.525 -6.381 -0.785 1.00 13.23 12 GLU A CA 7
ATOM 6356 C C . GLU A 1 12 ? 6.531 -5.295 -0.408 1.00 44.12 12 GLU A C 7
ATOM 6357 O O . GLU A 1 12 ? 5.625 -5.545 0.381 1.00 32.44 12 GLU A O 7
ATOM 6367 N N . LEU A 1 13 ? 6.648 -4.100 -1.004 1.00 44.03 13 LEU A N 7
ATOM 6368 C CA . LEU A 1 13 ? 5.749 -3.004 -0.668 1.00 24.32 13 LEU A CA 7
ATOM 6369 C C . LEU A 1 13 ? 4.293 -3.420 -0.901 1.00 65.10 13 LEU A C 7
ATOM 6370 O O . LEU A 1 13 ? 3.448 -3.075 -0.074 1.00 33.41 13 LEU A O 7
ATOM 6385 N N . THR A 1 14 ? 3.998 -4.159 -1.975 1.00 24.35 14 THR A N 7
ATOM 6386 C CA . THR A 1 14 ? 2.657 -4.658 -2.251 1.00 65.33 14 THR A CA 7
ATOM 6387 C C . THR A 1 14 ? 2.265 -5.749 -1.247 1.00 1.04 14 THR A C 7
ATOM 6388 O O . THR A 1 14 ? 1.200 -5.631 -0.646 1.00 2.41 14 THR A O 7
ATOM 6399 N N . GLU A 1 15 ? 3.084 -6.794 -1.062 1.00 4.02 15 GLU A N 7
ATOM 6400 C CA . GLU A 1 15 ? 2.825 -7.953 -0.200 1.00 21.23 15 GLU A CA 7
ATOM 6401 C C . GLU A 1 15 ? 2.495 -7.506 1.214 1.00 11.05 15 GLU A C 7
ATOM 6402 O O . GLU A 1 15 ? 1.557 -8.023 1.809 1.00 61.20 15 GLU A O 7
ATOM 6412 N N . ILE A 1 16 ? 3.232 -6.528 1.734 1.00 52.00 16 ILE A N 7
ATOM 6413 C CA . ILE A 1 16 ? 3.008 -5.922 3.034 1.00 62.54 16 ILE A CA 7
ATOM 6414 C C . ILE A 1 16 ? 1.556 -5.421 3.113 1.00 13.03 16 ILE A C 7
ATOM 6415 O O . ILE A 1 16 ? 0.804 -5.787 4.020 1.00 64.43 16 ILE A O 7
ATOM 6430 N N . VAL A 1 17 ? 1.167 -4.556 2.175 1.00 4.14 17 VAL A N 7
ATOM 6431 C CA . VAL A 1 17 ? -0.128 -3.884 2.142 1.00 71.53 17 VAL A CA 7
ATOM 6432 C C . VAL A 1 17 ? -1.261 -4.894 1.924 1.00 65.44 17 VAL A C 7
ATOM 6433 O O . VAL A 1 17 ? -2.352 -4.736 2.481 1.00 62.41 17 VAL A O 7
ATOM 6446 N N . ARG A 1 18 ? -1.009 -5.911 1.098 1.00 41.02 18 ARG A N 7
ATOM 6447 C CA . ARG A 1 18 ? -1.861 -7.072 0.899 1.00 33.23 18 ARG A CA 7
ATOM 6448 C C . ARG A 1 18 ? -2.096 -7.733 2.244 1.00 5.01 18 ARG A C 7
ATOM 6449 O O . ARG A 1 18 ? -3.235 -7.754 2.687 1.00 62.52 18 ARG A O 7
ATOM 6467 N N . ASP A 1 19 ? -1.044 -8.203 2.913 1.00 42.22 19 ASP A N 7
ATOM 6468 C CA . ASP A 1 19 ? -1.166 -9.010 4.124 1.00 42.20 19 ASP A CA 7
ATOM 6469 C C . ASP A 1 19 ? -1.838 -8.259 5.273 1.00 24.15 19 ASP A C 7
ATOM 6470 O O . ASP A 1 19 ? -2.533 -8.873 6.080 1.00 70.14 19 ASP A O 7
ATOM 6478 N N . HIS A 1 20 ? -1.701 -6.927 5.346 1.00 12.13 20 HIS A N 7
ATOM 6479 C CA . HIS A 1 20 ? -2.461 -6.155 6.321 1.00 24.23 20 HIS A CA 7
ATOM 6480 C C . HIS A 1 20 ? -3.963 -6.231 6.016 1.00 30.42 20 HIS A C 7
ATOM 6481 O O . HIS A 1 20 ? -4.772 -6.399 6.931 1.00 31.15 20 HIS A O 7
ATOM 6494 N N . PHE A 1 21 ? -4.357 -6.039 4.750 1.00 5.12 21 PHE A N 7
ATOM 6495 C CA . PHE A 1 21 ? -5.758 -5.868 4.374 1.00 73.03 21 PHE A CA 7
ATOM 6496 C C . PHE A 1 21 ? -6.471 -7.188 4.061 1.00 51.51 21 PHE A C 7
ATOM 6497 O O . PHE A 1 21 ? -7.689 -7.268 4.217 1.00 44.13 21 PHE A O 7
ATOM 6513 N N . SER A 1 22 ? -5.761 -8.242 3.670 1.00 65.14 22 SER A N 7
ATOM 6514 C CA . SER A 1 22 ? -6.355 -9.522 3.300 1.00 23.32 22 SER A CA 7
ATOM 6515 C C . SER A 1 22 ? -7.070 -10.172 4.492 1.00 52.41 22 SER A C 7
ATOM 6516 O O . SER A 1 22 ? -7.910 -11.059 4.322 1.00 45.51 22 SER A O 7
ATOM 6523 N N . ASP A 1 23 ? -6.776 -9.720 5.711 1.00 31.42 23 ASP A N 7
ATOM 6524 C CA . ASP A 1 23 ? -7.376 -10.194 6.956 1.00 63.14 23 ASP A CA 7
ATOM 6525 C C . ASP A 1 23 ? -8.501 -9.263 7.411 1.00 34.25 23 ASP A C 7
ATOM 6526 O O . ASP A 1 23 ? -9.135 -9.521 8.434 1.00 54.40 23 ASP A O 7
ATOM 6534 N N . MET A 1 24 ? -8.779 -8.195 6.661 1.00 71.44 24 MET A N 7
ATOM 6535 C CA . MET A 1 24 ? -9.772 -7.170 6.958 1.00 41.32 24 MET A CA 7
ATOM 6536 C C . MET A 1 24 ? -10.807 -7.042 5.827 1.00 25.23 24 MET A C 7
ATOM 6537 O O . MET A 1 24 ? -11.570 -6.075 5.820 1.00 2.45 24 MET A O 7
ATOM 6549 N N . GLY A 1 25 ? -10.864 -7.998 4.890 1.00 10.25 25 GLY A N 7
ATOM 6550 C CA . GLY A 1 25 ? -12.031 -8.210 4.038 1.00 63.21 25 GLY A CA 7
ATOM 6551 C C . GLY A 1 25 ? -11.703 -8.392 2.557 1.00 71.53 25 GLY A C 7
ATOM 6552 O O . GLY A 1 25 ? -10.550 -8.609 2.173 1.00 4.23 25 GLY A O 7
ATOM 6556 N N . GLU A 1 26 ? -12.748 -8.381 1.724 1.00 3.21 26 GLU A N 7
ATOM 6557 C CA . GLU A 1 26 ? -12.669 -8.753 0.316 1.00 42.12 26 GLU A CA 7
ATOM 6558 C C . GLU A 1 26 ? -12.381 -7.539 -0.557 1.00 21.21 26 GLU A C 7
ATOM 6559 O O . GLU A 1 26 ? -13.269 -6.781 -0.964 1.00 63.22 26 GLU A O 7
ATOM 6569 N N . ILE A 1 27 ? -11.096 -7.380 -0.853 1.00 32.44 27 ILE A N 7
ATOM 6570 C CA . ILE A 1 27 ? -10.623 -6.479 -1.883 1.00 10.33 27 ILE A CA 7
ATOM 6571 C C . ILE A 1 27 ? -11.117 -7.024 -3.232 1.00 63.21 27 ILE A C 7
ATOM 6572 O O . ILE A 1 27 ? -10.858 -8.178 -3.581 1.00 45.42 27 ILE A O 7
ATOM 6587 N N . ALA A 1 28 ? -11.825 -6.186 -3.990 1.00 31.54 28 ALA A N 7
ATOM 6588 C CA . ALA A 1 28 ? -12.135 -6.411 -5.394 1.00 52.20 28 ALA A CA 7
ATOM 6589 C C . ALA A 1 28 ? -10.870 -6.162 -6.212 1.00 13.01 28 ALA A C 7
ATOM 6590 O O . ALA A 1 28 ? -10.359 -7.070 -6.870 1.00 14.43 28 ALA A O 7
ATOM 6597 N N . THR A 1 29 ? -10.333 -4.942 -6.154 1.00 22.13 29 THR A N 7
ATOM 6598 C CA . THR A 1 29 ? -9.238 -4.483 -6.998 1.00 51.42 29 THR A CA 7
ATOM 6599 C C . THR A 1 29 ? -8.109 -3.954 -6.109 1.00 31.53 29 THR A C 7
ATOM 6600 O O . THR A 1 29 ? -8.307 -3.009 -5.334 1.00 63.53 29 THR A O 7
ATOM 6611 N N . LEU A 1 30 ? -6.933 -4.580 -6.235 1.00 44.01 30 LEU A N 7
ATOM 6612 C CA . LEU A 1 30 ? -5.695 -4.268 -5.527 1.00 63.30 30 LEU A CA 7
ATOM 6613 C C . LEU A 1 30 ? -4.651 -3.931 -6.584 1.00 44.21 30 LEU A C 7
ATOM 6614 O O . LEU A 1 30 ? -4.300 -4.773 -7.419 1.00 22.15 30 LEU A O 7
ATOM 6629 N N . TYR A 1 31 ? -4.220 -2.675 -6.627 1.00 42.22 31 TYR A N 7
ATOM 6630 C CA . TYR A 1 31 ? -3.284 -2.118 -7.601 1.00 4.41 31 TYR A CA 7
ATOM 6631 C C . TYR A 1 31 ? -2.435 -1.046 -6.937 1.00 31.44 31 TYR A C 7
ATOM 6632 O O . TYR A 1 31 ? -2.712 -0.654 -5.800 1.00 34.51 31 TYR A O 7
ATOM 6649 N N . VAL A 1 32 ? -1.428 -0.560 -7.661 1.00 2.12 32 VAL A N 7
ATOM 6650 C CA . VAL A 1 32 ? -0.595 0.529 -7.192 1.00 41.21 32 VAL A CA 7
ATOM 6651 C C . VAL A 1 32 ? -0.459 1.547 -8.330 1.00 3.32 32 VAL A C 7
ATOM 6652 O O . VAL A 1 32 ? -0.150 1.173 -9.474 1.00 61.23 32 VAL A O 7
ATOM 6665 N N . GLN A 1 33 ? -0.684 2.834 -8.040 1.00 70.42 33 GLN A N 7
ATOM 6666 C CA . GLN A 1 33 ? -0.463 3.917 -9.001 1.00 14.31 33 GLN A CA 7
ATOM 6667 C C . GLN A 1 33 ? 0.980 4.451 -8.902 1.00 52.15 33 GLN A C 7
ATOM 6668 O O . GLN A 1 33 ? 1.426 5.207 -9.768 1.00 12.41 33 GLN A O 7
ATOM 6680 N N . VAL A 1 34 ? 1.771 4.032 -7.910 1.00 62.44 34 VAL A N 7
ATOM 6681 C CA . VAL A 1 34 ? 3.064 4.639 -7.606 1.00 23.23 34 VAL A CA 7
ATOM 6682 C C . VAL A 1 34 ? 3.905 3.673 -6.763 1.00 32.14 34 VAL A C 7
ATOM 6683 O O . VAL A 1 34 ? 3.478 3.230 -5.700 1.00 64.45 34 VAL A O 7
ATOM 6696 N N . TYR A 1 35 ? 5.085 3.310 -7.259 1.00 25.32 35 TYR A N 7
ATOM 6697 C CA . TYR A 1 35 ? 6.018 2.402 -6.608 1.00 61.23 35 TYR A CA 7
ATOM 6698 C C . TYR A 1 35 ? 7.318 3.173 -6.433 1.00 74.14 35 TYR A C 7
ATOM 6699 O O . TYR A 1 35 ? 7.939 3.576 -7.425 1.00 41.41 35 TYR A O 7
ATOM 6716 N N . GLU A 1 36 ? 7.705 3.397 -5.177 1.00 71.41 36 GLU A N 7
ATOM 6717 C CA . GLU A 1 36 ? 8.996 3.970 -4.851 1.00 53.05 36 GLU A CA 7
ATOM 6718 C C . GLU A 1 36 ? 10.077 2.907 -5.077 1.00 45.11 36 GLU A C 7
ATOM 6719 O O . GLU A 1 36 ? 10.290 2.056 -4.217 1.00 45.32 36 GLU A O 7
ATOM 6729 N N . SER A 1 37 ? 10.764 2.944 -6.222 1.00 1.02 37 SER A N 7
ATOM 6730 C CA . SER A 1 37 ? 11.860 2.026 -6.530 1.00 45.21 37 SER A CA 7
ATOM 6731 C C . SER A 1 37 ? 13.229 2.482 -5.984 1.00 54.11 37 SER A C 7
ATOM 6732 O O . SER A 1 37 ? 14.255 1.897 -6.344 1.00 74.50 37 SER A O 7
ATOM 6739 N N . SER A 1 38 ? 13.248 3.536 -5.161 1.00 30.53 38 SER A N 7
ATOM 6740 C CA . SER A 1 38 ? 14.408 3.952 -4.380 1.00 54.15 38 SER A CA 7
ATOM 6741 C C . SER A 1 38 ? 14.081 4.058 -2.885 1.00 43.13 38 SER A C 7
ATOM 6742 O O . SER A 1 38 ? 14.975 4.380 -2.107 1.00 70.21 38 SER A O 7
ATOM 6749 N N . LEU A 1 39 ? 12.830 3.869 -2.455 1.00 31.24 39 LEU A N 7
ATOM 6750 C CA . LEU A 1 39 ? 12.364 4.124 -1.090 1.00 74.43 39 LEU A CA 7
ATOM 6751 C C . LEU A 1 39 ? 11.351 3.036 -0.721 1.00 4.20 39 LEU A C 7
ATOM 6752 O O . LEU A 1 39 ? 11.209 2.051 -1.443 1.00 12.32 39 LEU A O 7
ATOM 6767 N N . GLU A 1 40 ? 10.666 3.169 0.412 1.00 30.50 40 GLU A N 7
ATOM 6768 C CA . GLU A 1 40 ? 9.750 2.174 0.931 1.00 50.42 40 GLU A CA 7
ATOM 6769 C C . GLU A 1 40 ? 8.395 2.854 1.149 1.00 30.14 40 GLU A C 7
ATOM 6770 O O . GLU A 1 40 ? 8.027 3.209 2.269 1.00 42.01 40 GLU A O 7
ATOM 6780 N N . SER A 1 41 ? 7.674 3.085 0.056 1.00 51.34 41 SER A N 7
ATOM 6781 C CA . SER A 1 41 ? 6.408 3.811 0.016 1.00 64.31 41 SER A CA 7
ATOM 6782 C C . SER A 1 41 ? 5.471 3.044 -0.912 1.00 62.42 41 SER A C 7
ATOM 6783 O O . SER A 1 41 ? 5.922 2.539 -1.948 1.00 74.45 41 SER A O 7
ATOM 6790 N N . LEU A 1 42 ? 4.187 2.952 -0.553 1.00 43.05 42 LEU A N 7
ATOM 6791 C CA . LEU A 1 42 ? 3.190 2.222 -1.329 1.00 34.42 42 LEU A CA 7
ATOM 6792 C C . LEU A 1 42 ? 1.861 2.954 -1.216 1.00 2.33 42 LEU A C 7
ATOM 6793 O O . LEU A 1 42 ? 1.279 3.028 -0.129 1.00 32.22 42 LEU A O 7
ATOM 6808 N N . VAL A 1 43 ? 1.361 3.503 -2.320 1.00 70.33 43 VAL A N 7
ATOM 6809 C CA . VAL A 1 43 ? 0.096 4.228 -2.354 1.00 1.23 43 VAL A CA 7
ATOM 6810 C C . VAL A 1 43 ? -0.691 3.756 -3.568 1.00 44.34 43 VAL A C 7
ATOM 6811 O O . VAL A 1 43 ? -0.112 3.420 -4.609 1.00 53.03 43 VAL A O 7
ATOM 6824 N N . GLY A 1 44 ? -2.017 3.779 -3.454 1.00 31.33 44 GLY A N 7
ATOM 6825 C CA . GLY A 1 44 ? -2.865 3.553 -4.606 1.00 41.23 44 GLY A CA 7
ATOM 6826 C C . GLY A 1 44 ? -4.246 3.047 -4.237 1.00 23.30 44 GLY A C 7
ATOM 6827 O O . GLY A 1 44 ? -4.730 2.143 -4.921 1.00 45.24 44 GLY A O 7
ATOM 6831 N N . GLY A 1 45 ? -4.874 3.569 -3.176 1.00 2.44 45 GLY A N 7
ATOM 6832 C CA . GLY A 1 45 ? -6.213 3.135 -2.828 1.00 1.04 45 GLY A CA 7
ATOM 6833 C C . GLY A 1 45 ? -6.301 1.641 -2.517 1.00 11.11 45 GLY A C 7
ATOM 6834 O O . GLY A 1 45 ? -5.300 0.969 -2.244 1.00 23.13 45 GLY A O 7
ATOM 6838 N N . VAL A 1 46 ? -7.527 1.130 -2.537 1.00 1.32 46 VAL A N 7
ATOM 6839 C CA . VAL A 1 46 ? -7.930 -0.271 -2.528 1.00 25.23 46 VAL A CA 7
ATOM 6840 C C . VAL A 1 46 ? -9.449 -0.255 -2.668 1.00 22.51 46 VAL A C 7
ATOM 6841 O O . VAL A 1 46 ? -10.112 0.565 -2.029 1.00 24.40 46 VAL A O 7
ATOM 6854 N N . ILE A 1 47 ? -10.007 -1.092 -3.540 1.00 25.32 47 ILE A N 7
ATOM 6855 C CA . ILE A 1 47 ? -11.428 -1.068 -3.876 1.00 4.02 47 ILE A CA 7
ATOM 6856 C C . ILE A 1 47 ? -11.976 -2.413 -3.434 1.00 72.34 47 ILE A C 7
ATOM 6857 O O . ILE A 1 47 ? -11.480 -3.454 -3.867 1.00 52.21 47 ILE A O 7
ATOM 6872 N N . PHE A 1 48 ? -12.946 -2.397 -2.529 1.00 52.12 48 PHE A N 7
ATOM 6873 C CA . PHE A 1 48 ? -13.610 -3.593 -2.026 1.00 62.44 48 PHE A CA 7
ATOM 6874 C C . PHE A 1 48 ? -14.744 -4.033 -2.942 1.00 51.30 48 PHE A C 7
ATOM 6875 O O . PHE A 1 48 ? -15.329 -3.225 -3.669 1.00 14.31 48 PHE A O 7
ATOM 6891 N N . GLU A 1 49 ? -15.124 -5.299 -2.789 1.00 53.14 49 GLU A N 7
ATOM 6892 C CA . GLU A 1 49 ? -16.325 -5.899 -3.365 1.00 52.14 49 GLU A CA 7
ATOM 6893 C C . GLU A 1 49 ? -17.597 -5.181 -2.900 1.00 43.33 49 GLU A C 7
ATOM 6894 O O . GLU A 1 49 ? -18.581 -5.052 -3.628 1.00 70.31 49 GLU A O 7
ATOM 6904 N N . ASP A 1 50 ? -17.555 -4.638 -1.686 1.00 62.42 50 ASP A N 7
ATOM 6905 C CA . ASP A 1 50 ? -18.689 -3.995 -1.027 1.00 44.14 50 ASP A CA 7
ATOM 6906 C C . ASP A 1 50 ? -18.709 -2.486 -1.305 1.00 30.44 50 ASP A C 7
ATOM 6907 O O . ASP A 1 50 ? -19.278 -1.702 -0.546 1.00 25.41 50 ASP A O 7
ATOM 6915 N N . GLY A 1 51 ? -18.067 -2.069 -2.403 1.00 14.14 51 GLY A N 7
ATOM 6916 C CA . GLY A 1 51 ? -18.002 -0.693 -2.877 1.00 2.32 51 GLY A CA 7
ATOM 6917 C C . GLY A 1 51 ? -17.384 0.225 -1.841 1.00 4.44 51 GLY A C 7
ATOM 6918 O O . GLY A 1 51 ? -18.023 1.174 -1.382 1.00 72.55 51 GLY A O 7
ATOM 6922 N N . ARG A 1 52 ? -16.146 -0.071 -1.450 1.00 62.23 52 ARG A N 7
ATOM 6923 C CA . ARG A 1 52 ? -15.430 0.670 -0.422 1.00 31.23 52 ARG A CA 7
ATOM 6924 C C . ARG A 1 52 ? -14.088 1.009 -1.040 1.00 24.20 52 ARG A C 7
ATOM 6925 O O . ARG A 1 52 ? -13.235 0.129 -1.150 1.00 32.52 52 ARG A O 7
ATOM 6943 N N . HIS A 1 53 ? -13.955 2.214 -1.577 1.00 51.44 53 HIS A N 7
ATOM 6944 C CA . HIS A 1 53 ? -12.666 2.744 -2.007 1.00 54.22 53 HIS A CA 7
ATOM 6945 C C . HIS A 1 53 ? -12.034 3.389 -0.782 1.00 14.10 53 HIS A C 7
ATOM 6946 O O . HIS A 1 53 ? -12.613 4.327 -0.223 1.00 61.52 53 HIS A O 7
ATOM 6959 N N . TYR A 1 54 ? -10.863 2.909 -0.370 1.00 74.43 54 TYR A N 7
ATOM 6960 C CA . TYR A 1 54 ? -10.107 3.477 0.735 1.00 61.42 54 TYR A CA 7
ATOM 6961 C C . TYR A 1 54 ? -8.723 3.878 0.224 1.00 11.14 54 TYR A C 7
ATOM 6962 O O . TYR A 1 54 ? -7.995 3.045 -0.312 1.00 12.40 54 TYR A O 7
ATOM 6979 N N . THR A 1 55 ? -8.358 5.149 0.359 1.00 51.22 55 THR A N 7
ATOM 6980 C CA . THR A 1 55 ? -7.067 5.727 -0.025 1.00 11.12 55 THR A CA 7
ATOM 6981 C C . THR A 1 55 ? -5.941 5.233 0.895 1.00 64.15 55 THR A C 7
ATOM 6982 O O . THR A 1 55 ? -5.609 5.871 1.892 1.00 24.33 55 THR A O 7
ATOM 6993 N N . PHE A 1 56 ? -5.420 4.031 0.655 1.00 74.14 56 PHE A N 7
ATOM 6994 C CA . PHE A 1 56 ? -4.307 3.498 1.432 1.00 33.20 56 PHE A CA 7
ATOM 6995 C C . PHE A 1 56 ? -3.029 4.216 1.028 1.00 13.32 56 PHE A C 7
ATOM 6996 O O . PHE A 1 56 ? -2.691 4.285 -0.162 1.00 45.45 56 PHE A O 7
ATOM 7012 N N . VAL A 1 57 ? -2.339 4.734 2.041 1.00 30.22 57 VAL A N 7
ATOM 7013 C CA . VAL A 1 57 ? -1.066 5.410 1.949 1.00 44.33 57 VAL A CA 7
ATOM 7014 C C . VAL A 1 57 ? -0.196 4.856 3.075 1.00 1.41 57 VAL A C 7
ATOM 7015 O O . VAL A 1 57 ? -0.584 4.850 4.243 1.00 72.32 57 VAL A O 7
ATOM 7028 N N . TYR A 1 58 ? 0.952 4.311 2.692 1.00 70.53 58 TYR A N 7
ATOM 7029 C CA . TYR A 1 58 ? 2.010 3.901 3.604 1.00 14.22 58 TYR A CA 7
ATOM 7030 C C . TYR A 1 58 ? 3.306 4.660 3.324 1.00 33.10 58 TYR A C 7
ATOM 7031 O O . TYR A 1 58 ? 3.777 4.669 2.182 1.00 22.20 58 TYR A O 7
ATOM 7048 N N . GLU A 1 59 ? 3.909 5.199 4.384 1.00 63.21 59 GLU A N 7
ATOM 7049 C CA . GLU A 1 59 ? 5.302 5.622 4.479 1.00 4.20 59 GLU A CA 7
ATOM 7050 C C . GLU A 1 59 ? 5.856 5.065 5.801 1.00 73.23 59 GLU A C 7
ATOM 7051 O O . GLU A 1 59 ? 5.084 4.890 6.740 1.00 44.13 59 GLU A O 7
ATOM 7061 N N . ASN A 1 60 ? 7.163 4.789 5.873 1.00 74.23 60 ASN A N 7
ATOM 7062 C CA . ASN A 1 60 ? 7.984 4.294 6.987 1.00 34.11 60 ASN A CA 7
ATOM 7063 C C . ASN A 1 60 ? 7.402 3.157 7.816 1.00 74.21 60 ASN A C 7
ATOM 7064 O O . ASN A 1 60 ? 7.890 2.028 7.759 1.00 31.04 60 ASN A O 7
ATOM 7074 N N . GLU A 1 61 ? 6.424 3.499 8.650 1.00 53.54 61 GLU A N 7
ATOM 7075 C CA . GLU A 1 61 ? 5.684 2.640 9.547 1.00 34.33 61 GLU A CA 7
ATOM 7076 C C . GLU A 1 61 ? 4.306 3.244 9.891 1.00 11.33 61 GLU A C 7
ATOM 7077 O O . GLU A 1 61 ? 3.664 2.795 10.843 1.00 42.34 61 GLU A O 7
ATOM 7087 N N . ASP A 1 62 ? 3.835 4.243 9.150 1.00 73.42 62 ASP A N 7
ATOM 7088 C CA . ASP A 1 62 ? 2.636 5.021 9.432 1.00 34.43 62 ASP A CA 7
ATOM 7089 C C . ASP A 1 62 ? 1.663 4.781 8.280 1.00 10.52 62 ASP A C 7
ATOM 7090 O O . ASP A 1 62 ? 1.566 5.564 7.333 1.00 2.12 62 ASP A O 7
ATOM 7098 N N . LEU A 1 63 ? 0.962 3.645 8.332 1.00 3.23 63 LEU A N 7
ATOM 7099 C CA . LEU A 1 63 ? -0.192 3.368 7.482 1.00 42.13 63 LEU A CA 7
ATOM 7100 C C . LEU A 1 63 ? -1.307 4.320 7.904 1.00 50.44 63 LEU A C 7
ATOM 7101 O O . LEU A 1 63 ? -1.774 4.233 9.044 1.00 74.21 63 LEU A O 7
ATOM 7116 N N . VAL A 1 64 ? -1.750 5.200 7.009 1.00 1.42 64 VAL A N 7
ATOM 7117 C CA . VAL A 1 64 ? -2.930 6.028 7.229 1.00 1.33 64 VAL A CA 7
ATOM 7118 C C . VAL A 1 64 ? -4.011 5.580 6.243 1.00 54.12 64 VAL A C 7
ATOM 7119 O O . VAL A 1 64 ? -3.714 5.132 5.128 1.00 44.21 64 VAL A O 7
ATOM 7132 N N . TYR A 1 65 ? -5.274 5.672 6.664 1.00 64.12 65 TYR A N 7
ATOM 7133 C CA . TYR A 1 65 ? -6.417 5.310 5.852 1.00 3.52 65 TYR A CA 7
ATOM 7134 C C . TYR A 1 65 ? -7.569 6.286 6.032 1.00 1.51 65 TYR A C 7
ATOM 7135 O O . TYR A 1 65 ? -7.823 6.814 7.121 1.00 2.10 65 TYR A O 7
ATOM 7152 N N . GLU A 1 66 ? -8.302 6.471 4.939 1.00 24.23 66 GLU A N 7
ATOM 7153 C CA . GLU A 1 66 ? -9.553 7.188 4.813 1.00 31.04 66 GLU A CA 7
ATOM 7154 C C . GLU A 1 66 ? -10.369 6.535 3.675 1.00 50.03 66 GLU A C 7
ATOM 7155 O O . GLU A 1 66 ? -9.847 5.705 2.925 1.00 71.54 66 GLU A O 7
ATOM 7165 N N . GLU A 1 67 ? -11.654 6.866 3.555 1.00 53.22 67 GLU A N 7
ATOM 7166 C CA . GLU A 1 67 ? -12.575 6.475 2.488 1.00 21.50 67 GLU A CA 7
ATOM 7167 C C . GLU A 1 67 ? -12.456 7.539 1.390 1.00 34.41 67 GLU A C 7
ATOM 7168 O O . GLU A 1 67 ? -12.418 8.724 1.727 1.00 42.12 67 GLU A O 7
ATOM 7178 N N . GLU A 1 68 ? -12.367 7.167 0.104 1.00 11.11 68 GLU A N 7
ATOM 7179 C CA . GLU A 1 68 ? -12.303 8.164 -0.967 1.00 22.21 68 GLU A CA 7
ATOM 7180 C C . GLU A 1 68 ? -13.706 8.710 -1.216 1.00 43.25 68 GLU A C 7
ATOM 7181 O O . GLU A 1 68 ? -14.545 8.027 -1.813 1.00 41.45 68 GLU A O 7
ATOM 7191 N N . VAL A 1 69 ? -13.972 9.934 -0.768 1.00 24.13 69 VAL A N 7
ATOM 7192 C CA . VAL A 1 69 ? -15.286 10.574 -0.799 1.00 62.44 69 VAL A CA 7
ATOM 7193 C C . VAL A 1 69 ? -15.196 12.003 -1.361 1.00 33.53 69 VAL A C 7
ATOM 7194 O O . VAL A 1 69 ? -16.045 12.849 -1.065 1.00 33.10 69 VAL A O 7
ATOM 7207 N N . LEU A 1 70 ? -14.184 12.235 -2.203 1.00 52.04 70 LEU A N 7
ATOM 7208 C CA . LEU A 1 70 ? -13.646 13.514 -2.641 1.00 52.31 70 LEU A CA 7
ATOM 7209 C C . LEU A 1 70 ? -13.238 14.391 -1.470 1.00 41.34 70 LEU A C 7
ATOM 7210 O O . LEU A 1 70 ? -13.204 13.940 -0.305 1.00 74.31 70 LEU A O 7
ATOM 7225 N N . GLY A 1 1 ? 30.743 -4.328 6.883 1.00 45.44 1 GLY A N 8
ATOM 7226 C CA . GLY A 1 1 ? 30.735 -3.284 5.853 1.00 4.24 1 GLY A CA 8
ATOM 7227 C C . GLY A 1 1 ? 29.658 -3.619 4.845 1.00 55.41 1 GLY A C 8
ATOM 7228 O O . GLY A 1 1 ? 29.649 -4.718 4.287 1.00 42.22 1 GLY A O 8
ATOM 7232 N N . ASP A 1 2 ? 28.716 -2.701 4.657 1.00 1.24 2 ASP A N 8
ATOM 7233 C CA . ASP A 1 2 ? 27.544 -2.902 3.828 1.00 53.10 2 ASP A CA 8
ATOM 7234 C C . ASP A 1 2 ? 27.963 -2.614 2.382 1.00 42.01 2 ASP A C 8
ATOM 7235 O O . ASP A 1 2 ? 27.809 -1.481 1.922 1.00 52.34 2 ASP A O 8
ATOM 7243 N N . ASP A 1 3 ? 28.489 -3.599 1.647 1.00 64.20 3 ASP A N 8
ATOM 7244 C CA . ASP A 1 3 ? 28.387 -3.598 0.178 1.00 73.10 3 ASP A CA 8
ATOM 7245 C C . ASP A 1 3 ? 27.098 -4.336 -0.163 1.00 14.15 3 ASP A C 8
ATOM 7246 O O . ASP A 1 3 ? 27.103 -5.541 -0.417 1.00 51.24 3 ASP A O 8
ATOM 7254 N N . ARG A 1 4 ? 25.971 -3.652 0.067 1.00 71.43 4 ARG A N 8
ATOM 7255 C CA . ARG A 1 4 ? 24.589 -4.138 -0.075 1.00 72.30 4 ARG A CA 8
ATOM 7256 C C . ARG A 1 4 ? 23.566 -3.119 0.428 1.00 34.13 4 ARG A C 8
ATOM 7257 O O . ARG A 1 4 ? 22.406 -3.491 0.619 1.00 61.42 4 ARG A O 8
ATOM 7275 N N . LYS A 1 5 ? 23.956 -1.877 0.738 1.00 20.15 5 LYS A N 8
ATOM 7276 C CA . LYS A 1 5 ? 23.097 -0.896 1.381 1.00 23.24 5 LYS A CA 8
ATOM 7277 C C . LYS A 1 5 ? 22.090 -0.368 0.365 1.00 2.04 5 LYS A C 8
ATOM 7278 O O . LYS A 1 5 ? 22.287 0.691 -0.229 1.00 73.54 5 LYS A O 8
ATOM 7293 N N . LEU A 1 6 ? 21.031 -1.131 0.125 1.00 15.21 6 LEU A N 8
ATOM 7294 C CA . LEU A 1 6 ? 20.132 -0.958 -1.003 1.00 52.43 6 LEU A CA 8
ATOM 7295 C C . LEU A 1 6 ? 18.745 -0.554 -0.529 1.00 35.43 6 LEU A C 8
ATOM 7296 O O . LEU A 1 6 ? 18.471 -0.501 0.671 1.00 3.43 6 LEU A O 8
ATOM 7311 N N . MET A 1 7 ? 17.890 -0.227 -1.488 1.00 40.22 7 MET A N 8
ATOM 7312 C CA . MET A 1 7 ? 16.557 0.303 -1.285 1.00 4.42 7 MET A CA 8
ATOM 7313 C C . MET A 1 7 ? 15.544 -0.836 -1.242 1.00 2.13 7 MET A C 8
ATOM 7314 O O . MET A 1 7 ? 15.904 -1.983 -1.513 1.00 20.55 7 MET A O 8
ATOM 7326 N N . LYS A 1 8 ? 14.287 -0.520 -0.907 1.00 74.24 8 LYS A N 8
ATOM 7327 C CA . LYS A 1 8 ? 13.191 -1.457 -1.141 1.00 62.50 8 LYS A CA 8
ATOM 7328 C C . LYS A 1 8 ? 12.849 -1.489 -2.641 1.00 71.24 8 LYS A C 8
ATOM 7329 O O . LYS A 1 8 ? 13.507 -0.831 -3.451 1.00 71.20 8 LYS A O 8
ATOM 7344 N N . THR A 1 9 ? 11.828 -2.259 -3.008 1.00 61.40 9 THR A N 8
ATOM 7345 C CA . THR A 1 9 ? 11.328 -2.466 -4.362 1.00 21.41 9 THR A CA 8
ATOM 7346 C C . THR A 1 9 ? 9.799 -2.338 -4.364 1.00 63.24 9 THR A C 8
ATOM 7347 O O . THR A 1 9 ? 9.179 -2.342 -3.293 1.00 1.22 9 THR A O 8
ATOM 7358 N N . GLN A 1 10 ? 9.173 -2.281 -5.553 1.00 35.12 10 GLN A N 8
ATOM 7359 C CA . GLN A 1 10 ? 7.713 -2.271 -5.641 1.00 53.04 10 GLN A CA 8
ATOM 7360 C C . GLN A 1 10 ? 7.123 -3.514 -4.981 1.00 41.24 10 GLN A C 8
ATOM 7361 O O . GLN A 1 10 ? 6.098 -3.390 -4.316 1.00 24.31 10 GLN A O 8
ATOM 7373 N N . GLU A 1 11 ? 7.754 -4.682 -5.161 1.00 71.11 11 GLU A N 8
ATOM 7374 C CA . GLU A 1 11 ? 7.246 -5.935 -4.639 1.00 52.41 11 GLU A CA 8
ATOM 7375 C C . GLU A 1 11 ? 7.027 -5.805 -3.142 1.00 74.13 11 GLU A C 8
ATOM 7376 O O . GLU A 1 11 ? 5.932 -6.077 -2.670 1.00 43.23 11 GLU A O 8
ATOM 7386 N N . GLU A 1 12 ? 8.037 -5.332 -2.411 1.00 20.25 12 GLU A N 8
ATOM 7387 C CA . GLU A 1 12 ? 7.938 -5.168 -0.974 1.00 31.44 12 GLU A CA 8
ATOM 7388 C C . GLU A 1 12 ? 6.792 -4.241 -0.610 1.00 13.04 12 GLU A C 8
ATOM 7389 O O . GLU A 1 12 ? 5.971 -4.598 0.230 1.00 54.21 12 GLU A O 8
ATOM 7399 N N . LEU A 1 13 ? 6.749 -3.054 -1.218 1.00 60.41 13 LEU A N 8
ATOM 7400 C CA . LEU A 1 13 ? 5.759 -2.038 -0.897 1.00 54.34 13 LEU A CA 8
ATOM 7401 C C . LEU A 1 13 ? 4.348 -2.599 -1.103 1.00 40.42 13 LEU A C 8
ATOM 7402 O O . LEU A 1 13 ? 3.507 -2.479 -0.209 1.00 33.45 13 LEU A O 8
ATOM 7417 N N . THR A 1 14 ? 4.090 -3.229 -2.248 1.00 64.54 14 THR A N 8
ATOM 7418 C CA . THR A 1 14 ? 2.843 -3.920 -2.527 1.00 60.10 14 THR A CA 8
ATOM 7419 C C . THR A 1 14 ? 2.572 -5.014 -1.493 1.00 40.14 14 THR A C 8
ATOM 7420 O O . THR A 1 14 ? 1.466 -5.051 -0.949 1.00 72.42 14 THR A O 8
ATOM 7431 N N . GLU A 1 15 ? 3.526 -5.902 -1.225 1.00 62.53 15 GLU A N 8
ATOM 7432 C CA . GLU A 1 15 ? 3.291 -7.057 -0.374 1.00 64.12 15 GLU A CA 8
ATOM 7433 C C . GLU A 1 15 ? 2.981 -6.636 1.056 1.00 31.23 15 GLU A C 8
ATOM 7434 O O . GLU A 1 15 ? 2.071 -7.213 1.634 1.00 14.23 15 GLU A O 8
ATOM 7444 N N . ILE A 1 16 ? 3.630 -5.597 1.596 1.00 55.13 16 ILE A N 8
ATOM 7445 C CA . ILE A 1 16 ? 3.299 -5.051 2.914 1.00 4.04 16 ILE A CA 8
ATOM 7446 C C . ILE A 1 16 ? 1.806 -4.721 2.955 1.00 1.02 16 ILE A C 8
ATOM 7447 O O . ILE A 1 16 ? 1.094 -5.120 3.871 1.00 34.31 16 ILE A O 8
ATOM 7462 N N . VAL A 1 17 ? 1.331 -3.956 1.973 1.00 32.44 17 VAL A N 8
ATOM 7463 C CA . VAL A 1 17 ? -0.022 -3.425 1.977 1.00 1.41 17 VAL A CA 8
ATOM 7464 C C . VAL A 1 17 ? -1.058 -4.529 1.699 1.00 32.43 17 VAL A C 8
ATOM 7465 O O . VAL A 1 17 ? -2.172 -4.489 2.237 1.00 53.11 17 VAL A O 8
ATOM 7478 N N . ARG A 1 18 ? -0.709 -5.537 0.896 1.00 15.45 18 ARG A N 8
ATOM 7479 C CA . ARG A 1 18 ? -1.477 -6.764 0.734 1.00 0.12 18 ARG A CA 8
ATOM 7480 C C . ARG A 1 18 ? -1.592 -7.457 2.098 1.00 1.44 18 ARG A C 8
ATOM 7481 O O . ARG A 1 18 ? -2.703 -7.636 2.597 1.00 42.22 18 ARG A O 8
ATOM 7499 N N . ASP A 1 19 ? -0.457 -7.749 2.732 1.00 34.25 19 ASP A N 8
ATOM 7500 C CA . ASP A 1 19 ? -0.282 -8.411 4.032 1.00 53.33 19 ASP A CA 8
ATOM 7501 C C . ASP A 1 19 ? -0.777 -7.578 5.232 1.00 12.45 19 ASP A C 8
ATOM 7502 O O . ASP A 1 19 ? -0.673 -8.007 6.387 1.00 62.11 19 ASP A O 8
ATOM 7510 N N . HIS A 1 20 ? -1.321 -6.381 4.982 1.00 31.12 20 HIS A N 8
ATOM 7511 C CA . HIS A 1 20 ? -1.947 -5.523 5.982 1.00 23.12 20 HIS A CA 8
ATOM 7512 C C . HIS A 1 20 ? -3.466 -5.524 5.912 1.00 40.24 20 HIS A C 8
ATOM 7513 O O . HIS A 1 20 ? -4.107 -5.249 6.931 1.00 72.42 20 HIS A O 8
ATOM 7526 N N . PHE A 1 21 ? -4.046 -5.794 4.741 1.00 42.41 21 PHE A N 8
ATOM 7527 C CA . PHE A 1 21 ? -5.471 -5.688 4.509 1.00 62.30 21 PHE A CA 8
ATOM 7528 C C . PHE A 1 21 ? -6.094 -7.067 4.223 1.00 40.54 21 PHE A C 8
ATOM 7529 O O . PHE A 1 21 ? -7.308 -7.231 4.316 1.00 31.22 21 PHE A O 8
ATOM 7545 N N . SER A 1 22 ? -5.281 -8.093 3.967 1.00 41.10 22 SER A N 8
ATOM 7546 C CA . SER A 1 22 ? -5.743 -9.456 3.747 1.00 44.41 22 SER A CA 8
ATOM 7547 C C . SER A 1 22 ? -6.510 -10.020 4.954 1.00 64.04 22 SER A C 8
ATOM 7548 O O . SER A 1 22 ? -7.330 -10.919 4.769 1.00 60.24 22 SER A O 8
ATOM 7555 N N . ASP A 1 23 ? -6.260 -9.535 6.172 1.00 54.31 23 ASP A N 8
ATOM 7556 C CA . ASP A 1 23 ? -6.903 -10.057 7.388 1.00 4.22 23 ASP A CA 8
ATOM 7557 C C . ASP A 1 23 ? -8.186 -9.285 7.687 1.00 51.32 23 ASP A C 8
ATOM 7558 O O . ASP A 1 23 ? -8.988 -9.696 8.522 1.00 64.23 23 ASP A O 8
ATOM 7566 N N . MET A 1 24 ? -8.386 -8.143 7.029 1.00 44.44 24 MET A N 8
ATOM 7567 C CA . MET A 1 24 ? -9.453 -7.185 7.289 1.00 22.45 24 MET A CA 8
ATOM 7568 C C . MET A 1 24 ? -10.574 -7.302 6.248 1.00 15.54 24 MET A C 8
ATOM 7569 O O . MET A 1 24 ? -11.523 -6.520 6.300 1.00 51.22 24 MET A O 8
ATOM 7581 N N . GLY A 1 25 ? -10.504 -8.269 5.327 1.00 0.44 25 GLY A N 8
ATOM 7582 C CA . GLY A 1 25 ? -11.555 -8.589 4.373 1.00 53.30 25 GLY A CA 8
ATOM 7583 C C . GLY A 1 25 ? -10.945 -9.039 3.053 1.00 33.03 25 GLY A C 8
ATOM 7584 O O . GLY A 1 25 ? -9.885 -9.676 3.050 1.00 52.44 25 GLY A O 8
ATOM 7588 N N . GLU A 1 26 ? -11.616 -8.755 1.934 1.00 54.14 26 GLU A N 8
ATOM 7589 C CA . GLU A 1 26 ? -11.164 -9.158 0.611 1.00 44.02 26 GLU A CA 8
ATOM 7590 C C . GLU A 1 26 ? -11.201 -7.983 -0.347 1.00 0.04 26 GLU A C 8
ATOM 7591 O O . GLU A 1 26 ? -12.237 -7.380 -0.626 1.00 55.20 26 GLU A O 8
ATOM 7601 N N . ILE A 1 27 ? -10.018 -7.663 -0.849 1.00 32.55 27 ILE A N 8
ATOM 7602 C CA . ILE A 1 27 ? -9.811 -6.703 -1.898 1.00 54.34 27 ILE A CA 8
ATOM 7603 C C . ILE A 1 27 ? -10.344 -7.318 -3.190 1.00 62.12 27 ILE A C 8
ATOM 7604 O O . ILE A 1 27 ? -9.944 -8.421 -3.568 1.00 21.45 27 ILE A O 8
ATOM 7619 N N . ALA A 1 28 ? -11.207 -6.568 -3.870 1.00 72.11 28 ALA A N 8
ATOM 7620 C CA . ALA A 1 28 ? -11.505 -6.748 -5.277 1.00 3.42 28 ALA A CA 8
ATOM 7621 C C . ALA A 1 28 ? -10.316 -6.193 -6.055 1.00 21.42 28 ALA A C 8
ATOM 7622 O O . ALA A 1 28 ? -9.417 -6.941 -6.444 1.00 4.03 28 ALA A O 8
ATOM 7629 N N . THR A 1 29 ? -10.288 -4.879 -6.264 1.00 54.02 29 THR A N 8
ATOM 7630 C CA . THR A 1 29 ? -9.261 -4.217 -7.045 1.00 15.02 29 THR A CA 8
ATOM 7631 C C . THR A 1 29 ? -8.197 -3.714 -6.082 1.00 61.13 29 THR A C 8
ATOM 7632 O O . THR A 1 29 ? -8.449 -2.827 -5.261 1.00 20.35 29 THR A O 8
ATOM 7643 N N . LEU A 1 30 ? -7.006 -4.293 -6.209 1.00 74.52 30 LEU A N 8
ATOM 7644 C CA . LEU A 1 30 ? -5.774 -3.763 -5.661 1.00 71.23 30 LEU A CA 8
ATOM 7645 C C . LEU A 1 30 ? -4.990 -3.138 -6.816 1.00 11.11 30 LEU A C 8
ATOM 7646 O O . LEU A 1 30 ? -4.896 -3.758 -7.885 1.00 2.04 30 LEU A O 8
ATOM 7661 N N . TYR A 1 31 ? -4.426 -1.940 -6.651 1.00 73.54 31 TYR A N 8
ATOM 7662 C CA . TYR A 1 31 ? -3.380 -1.425 -7.517 1.00 12.05 31 TYR A CA 8
ATOM 7663 C C . TYR A 1 31 ? -2.701 -0.295 -6.783 1.00 12.25 31 TYR A C 8
ATOM 7664 O O . TYR A 1 31 ? -3.062 0.071 -5.664 1.00 4.31 31 TYR A O 8
ATOM 7681 N N . VAL A 1 32 ? -1.713 0.272 -7.442 1.00 0.33 32 VAL A N 8
ATOM 7682 C CA . VAL A 1 32 ? -1.030 1.440 -6.972 1.00 14.21 32 VAL A CA 8
ATOM 7683 C C . VAL A 1 32 ? -1.173 2.418 -8.118 1.00 2.12 32 VAL A C 8
ATOM 7684 O O . VAL A 1 32 ? -0.826 2.081 -9.252 1.00 62.42 32 VAL A O 8
ATOM 7697 N N . GLN A 1 33 ? -1.702 3.605 -7.856 1.00 12.41 33 GLN A N 8
ATOM 7698 C CA . GLN A 1 33 ? -1.643 4.670 -8.848 1.00 72.14 33 GLN A CA 8
ATOM 7699 C C . GLN A 1 33 ? -0.293 5.401 -8.818 1.00 20.52 33 GLN A C 8
ATOM 7700 O O . GLN A 1 33 ? 0.076 6.054 -9.797 1.00 3.13 33 GLN A O 8
ATOM 7712 N N . VAL A 1 34 ? 0.468 5.258 -7.735 1.00 73.40 34 VAL A N 8
ATOM 7713 C CA . VAL A 1 34 ? 1.608 6.104 -7.396 1.00 4.33 34 VAL A CA 8
ATOM 7714 C C . VAL A 1 34 ? 2.546 5.257 -6.532 1.00 73.10 34 VAL A C 8
ATOM 7715 O O . VAL A 1 34 ? 2.347 5.089 -5.327 1.00 32.31 34 VAL A O 8
ATOM 7728 N N . TYR A 1 35 ? 3.491 4.608 -7.205 1.00 31.51 35 TYR A N 8
ATOM 7729 C CA . TYR A 1 35 ? 4.593 3.838 -6.650 1.00 75.24 35 TYR A CA 8
ATOM 7730 C C . TYR A 1 35 ? 5.825 4.734 -6.695 1.00 31.24 35 TYR A C 8
ATOM 7731 O O . TYR A 1 35 ? 6.058 5.389 -7.714 1.00 51.12 35 TYR A O 8
ATOM 7748 N N . GLU A 1 36 ? 6.609 4.759 -5.615 1.00 24.10 36 GLU A N 8
ATOM 7749 C CA . GLU A 1 36 ? 7.826 5.567 -5.584 1.00 23.31 36 GLU A CA 8
ATOM 7750 C C . GLU A 1 36 ? 9.038 4.676 -5.859 1.00 63.44 36 GLU A C 8
ATOM 7751 O O . GLU A 1 36 ? 9.261 3.684 -5.165 1.00 15.21 36 GLU A O 8
ATOM 7761 N N . SER A 1 37 ? 9.835 5.040 -6.866 1.00 35.34 37 SER A N 8
ATOM 7762 C CA . SER A 1 37 ? 11.074 4.371 -7.251 1.00 51.24 37 SER A CA 8
ATOM 7763 C C . SER A 1 37 ? 12.322 5.070 -6.674 1.00 15.44 37 SER A C 8
ATOM 7764 O O . SER A 1 37 ? 13.456 4.654 -6.930 1.00 24.42 37 SER A O 8
ATOM 7771 N N . SER A 1 38 ? 12.136 6.105 -5.849 1.00 24.54 38 SER A N 8
ATOM 7772 C CA . SER A 1 38 ? 13.176 6.768 -5.075 1.00 53.11 38 SER A CA 8
ATOM 7773 C C . SER A 1 38 ? 12.880 6.713 -3.568 1.00 50.32 38 SER A C 8
ATOM 7774 O O . SER A 1 38 ? 13.769 7.040 -2.781 1.00 42.44 38 SER A O 8
ATOM 7781 N N . LEU A 1 39 ? 11.677 6.301 -3.148 1.00 2.23 39 LEU A N 8
ATOM 7782 C CA . LEU A 1 39 ? 11.246 6.237 -1.748 1.00 5.11 39 LEU A CA 8
ATOM 7783 C C . LEU A 1 39 ? 10.444 4.947 -1.525 1.00 3.24 39 LEU A C 8
ATOM 7784 O O . LEU A 1 39 ? 10.214 4.182 -2.464 1.00 30.14 39 LEU A O 8
ATOM 7799 N N . GLU A 1 40 ? 9.998 4.675 -0.299 1.00 1.22 40 GLU A N 8
ATOM 7800 C CA . GLU A 1 40 ? 9.436 3.396 0.103 1.00 53.41 40 GLU A CA 8
ATOM 7801 C C . GLU A 1 40 ? 7.939 3.577 0.410 1.00 5.03 40 GLU A C 8
ATOM 7802 O O . GLU A 1 40 ? 7.491 3.385 1.543 1.00 10.41 40 GLU A O 8
ATOM 7812 N N . SER A 1 41 ? 7.163 3.962 -0.605 1.00 54.43 41 SER A N 8
ATOM 7813 C CA . SER A 1 41 ? 5.798 4.464 -0.468 1.00 24.24 41 SER A CA 8
ATOM 7814 C C . SER A 1 41 ? 4.841 3.710 -1.395 1.00 63.54 41 SER A C 8
ATOM 7815 O O . SER A 1 41 ? 5.216 3.357 -2.519 1.00 42.33 41 SER A O 8
ATOM 7822 N N . LEU A 1 42 ? 3.599 3.489 -0.942 1.00 51.34 42 LEU A N 8
ATOM 7823 C CA . LEU A 1 42 ? 2.591 2.707 -1.652 1.00 74.52 42 LEU A CA 8
ATOM 7824 C C . LEU A 1 42 ? 1.226 3.363 -1.455 1.00 63.32 42 LEU A C 8
ATOM 7825 O O . LEU A 1 42 ? 0.693 3.340 -0.339 1.00 11.05 42 LEU A O 8
ATOM 7840 N N . VAL A 1 43 ? 0.652 3.950 -2.511 1.00 11.13 43 VAL A N 8
ATOM 7841 C CA . VAL A 1 43 ? -0.635 4.640 -2.425 1.00 21.13 43 VAL A CA 8
ATOM 7842 C C . VAL A 1 43 ? -1.485 4.336 -3.674 1.00 4.25 43 VAL A C 8
ATOM 7843 O O . VAL A 1 43 ? -0.968 4.164 -4.784 1.00 62.51 43 VAL A O 8
ATOM 7856 N N . GLY A 1 44 ? -2.809 4.303 -3.517 1.00 25.13 44 GLY A N 8
ATOM 7857 C CA . GLY A 1 44 ? -3.752 4.390 -4.630 1.00 74.24 44 GLY A CA 8
ATOM 7858 C C . GLY A 1 44 ? -5.152 3.917 -4.273 1.00 53.13 44 GLY A C 8
ATOM 7859 O O . GLY A 1 44 ? -5.856 3.383 -5.134 1.00 73.43 44 GLY A O 8
ATOM 7863 N N . GLY A 1 45 ? -5.556 4.078 -3.011 1.00 43.11 45 GLY A N 8
ATOM 7864 C CA . GLY A 1 45 ? -6.725 3.440 -2.469 1.00 13.43 45 GLY A CA 8
ATOM 7865 C C . GLY A 1 45 ? -6.718 1.939 -2.699 1.00 74.52 45 GLY A C 8
ATOM 7866 O O . GLY A 1 45 ? -5.697 1.342 -3.054 1.00 13.35 45 GLY A O 8
ATOM 7870 N N . VAL A 1 46 ? -7.856 1.314 -2.431 1.00 73.24 46 VAL A N 8
ATOM 7871 C CA . VAL A 1 46 ? -8.089 -0.108 -2.600 1.00 42.02 46 VAL A CA 8
ATOM 7872 C C . VAL A 1 46 ? -9.588 -0.346 -2.484 1.00 4.43 46 VAL A C 8
ATOM 7873 O O . VAL A 1 46 ? -10.232 0.318 -1.671 1.00 44.02 46 VAL A O 8
ATOM 7886 N N . ILE A 1 47 ? -10.139 -1.260 -3.282 1.00 52.14 47 ILE A N 8
ATOM 7887 C CA . ILE A 1 47 ? -11.577 -1.442 -3.455 1.00 14.41 47 ILE A CA 8
ATOM 7888 C C . ILE A 1 47 ? -11.890 -2.869 -3.034 1.00 60.43 47 ILE A C 8
ATOM 7889 O O . ILE A 1 47 ? -11.320 -3.810 -3.587 1.00 72.21 47 ILE A O 8
ATOM 7904 N N . PHE A 1 48 ? -12.749 -3.028 -2.033 1.00 51.42 48 PHE A N 8
ATOM 7905 C CA . PHE A 1 48 ? -13.216 -4.327 -1.552 1.00 20.45 48 PHE A CA 8
ATOM 7906 C C . PHE A 1 48 ? -14.232 -4.965 -2.493 1.00 51.01 48 PHE A C 8
ATOM 7907 O O . PHE A 1 48 ? -14.924 -4.276 -3.241 1.00 62.24 48 PHE A O 8
ATOM 7923 N N . GLU A 1 49 ? -14.384 -6.279 -2.352 1.00 60.34 49 GLU A N 8
ATOM 7924 C CA . GLU A 1 49 ? -15.387 -7.123 -2.997 1.00 55.33 49 GLU A CA 8
ATOM 7925 C C . GLU A 1 49 ? -16.812 -6.725 -2.598 1.00 41.12 49 GLU A C 8
ATOM 7926 O O . GLU A 1 49 ? -17.722 -6.760 -3.428 1.00 13.14 49 GLU A O 8
ATOM 7936 N N . ASP A 1 50 ? -16.994 -6.258 -1.362 1.00 13.11 50 ASP A N 8
ATOM 7937 C CA . ASP A 1 50 ? -18.251 -5.696 -0.850 1.00 14.05 50 ASP A CA 8
ATOM 7938 C C . ASP A 1 50 ? -18.547 -4.305 -1.435 1.00 53.12 50 ASP A C 8
ATOM 7939 O O . ASP A 1 50 ? -19.586 -3.716 -1.131 1.00 31.21 50 ASP A O 8
ATOM 7947 N N . GLY A 1 51 ? -17.633 -3.750 -2.241 1.00 20.14 51 GLY A N 8
ATOM 7948 C CA . GLY A 1 51 ? -17.621 -2.354 -2.650 1.00 62.54 51 GLY A CA 8
ATOM 7949 C C . GLY A 1 51 ? -17.377 -1.484 -1.429 1.00 11.03 51 GLY A C 8
ATOM 7950 O O . GLY A 1 51 ? -18.304 -0.926 -0.841 1.00 3.44 51 GLY A O 8
ATOM 7954 N N . ARG A 1 52 ? -16.123 -1.427 -0.982 1.00 1.31 52 ARG A N 8
ATOM 7955 C CA . ARG A 1 52 ? -15.712 -0.563 0.119 1.00 40.20 52 ARG A CA 8
ATOM 7956 C C . ARG A 1 52 ? -14.348 -0.009 -0.282 1.00 3.43 52 ARG A C 8
ATOM 7957 O O . ARG A 1 52 ? -13.364 -0.747 -0.248 1.00 23.21 52 ARG A O 8
ATOM 7975 N N . HIS A 1 53 ? -14.297 1.213 -0.805 1.00 35.14 53 HIS A N 8
ATOM 7976 C CA . HIS A 1 53 ? -13.068 1.847 -1.275 1.00 1.22 53 HIS A CA 8
ATOM 7977 C C . HIS A 1 53 ? -12.505 2.757 -0.183 1.00 65.40 53 HIS A C 8
ATOM 7978 O O . HIS A 1 53 ? -13.223 3.633 0.309 1.00 62.13 53 HIS A O 8
ATOM 7991 N N . TYR A 1 54 ? -11.226 2.566 0.163 1.00 51.13 54 TYR A N 8
ATOM 7992 C CA . TYR A 1 54 ? -10.498 3.307 1.193 1.00 54.00 54 TYR A CA 8
ATOM 7993 C C . TYR A 1 54 ? -9.168 3.817 0.643 1.00 12.25 54 TYR A C 8
ATOM 7994 O O . TYR A 1 54 ? -8.521 3.105 -0.119 1.00 42.41 54 TYR A O 8
ATOM 8011 N N . THR A 1 55 ? -8.738 5.020 1.037 1.00 12.31 55 THR A N 8
ATOM 8012 C CA . THR A 1 55 ? -7.579 5.764 0.494 1.00 42.44 55 THR A CA 8
ATOM 8013 C C . THR A 1 55 ? -6.287 5.337 1.192 1.00 54.22 55 THR A C 8
ATOM 8014 O O . THR A 1 55 ? -5.567 6.146 1.784 1.00 54.11 55 THR A O 8
ATOM 8025 N N . PHE A 1 56 ? -6.011 4.037 1.117 1.00 41.04 56 PHE A N 8
ATOM 8026 C CA . PHE A 1 56 ? -4.792 3.423 1.601 1.00 2.05 56 PHE A CA 8
ATOM 8027 C C . PHE A 1 56 ? -3.571 4.198 1.116 1.00 64.53 56 PHE A C 8
ATOM 8028 O O . PHE A 1 56 ? -3.265 4.252 -0.082 1.00 43.13 56 PHE A O 8
ATOM 8044 N N . VAL A 1 57 ? -2.902 4.801 2.091 1.00 31.21 57 VAL A N 8
ATOM 8045 C CA . VAL A 1 57 ? -1.601 5.417 2.012 1.00 70.50 57 VAL A CA 8
ATOM 8046 C C . VAL A 1 57 ? -0.767 4.671 3.037 1.00 34.33 57 VAL A C 8
ATOM 8047 O O . VAL A 1 57 ? -1.175 4.532 4.189 1.00 12.33 57 VAL A O 8
ATOM 8060 N N . TYR A 1 58 ? 0.362 4.130 2.597 1.00 11.43 58 TYR A N 8
ATOM 8061 C CA . TYR A 1 58 ? 1.408 3.655 3.480 1.00 2.31 58 TYR A CA 8
ATOM 8062 C C . TYR A 1 58 ? 2.566 4.623 3.325 1.00 61.50 58 TYR A C 8
ATOM 8063 O O . TYR A 1 58 ? 2.905 4.998 2.198 1.00 72.51 58 TYR A O 8
ATOM 8080 N N . GLU A 1 59 ? 3.133 5.069 4.436 1.00 4.23 59 GLU A N 8
ATOM 8081 C CA . GLU A 1 59 ? 4.100 6.151 4.480 1.00 50.02 59 GLU A CA 8
ATOM 8082 C C . GLU A 1 59 ? 5.191 5.765 5.471 1.00 73.55 59 GLU A C 8
ATOM 8083 O O . GLU A 1 59 ? 5.068 6.004 6.671 1.00 44.32 59 GLU A O 8
ATOM 8093 N N . ASN A 1 60 ? 6.243 5.113 4.968 1.00 1.34 60 ASN A N 8
ATOM 8094 C CA . ASN A 1 60 ? 7.405 4.575 5.684 1.00 51.12 60 ASN A CA 8
ATOM 8095 C C . ASN A 1 60 ? 7.089 3.399 6.601 1.00 22.11 60 ASN A C 8
ATOM 8096 O O . ASN A 1 60 ? 7.865 2.446 6.669 1.00 44.40 60 ASN A O 8
ATOM 8106 N N . GLU A 1 61 ? 6.003 3.523 7.360 1.00 21.41 61 GLU A N 8
ATOM 8107 C CA . GLU A 1 61 ? 5.507 2.548 8.306 1.00 12.55 61 GLU A CA 8
ATOM 8108 C C . GLU A 1 61 ? 4.096 2.880 8.798 1.00 65.12 61 GLU A C 8
ATOM 8109 O O . GLU A 1 61 ? 3.405 1.978 9.273 1.00 11.55 61 GLU A O 8
ATOM 8119 N N . ASP A 1 62 ? 3.650 4.136 8.699 1.00 74.33 62 ASP A N 8
ATOM 8120 C CA . ASP A 1 62 ? 2.292 4.512 9.084 1.00 1.53 62 ASP A CA 8
ATOM 8121 C C . ASP A 1 62 ? 1.339 4.106 7.959 1.00 71.14 62 ASP A C 8
ATOM 8122 O O . ASP A 1 62 ? 1.730 4.054 6.789 1.00 3.34 62 ASP A O 8
ATOM 8130 N N . LEU A 1 63 ? 0.089 3.804 8.315 1.00 34.12 63 LEU A N 8
ATOM 8131 C CA . LEU A 1 63 ? -1.002 3.422 7.419 1.00 24.25 63 LEU A CA 8
ATOM 8132 C C . LEU A 1 63 ? -2.268 4.193 7.802 1.00 4.53 63 LEU A C 8
ATOM 8133 O O . LEU A 1 63 ? -2.663 4.153 8.969 1.00 70.04 63 LEU A O 8
ATOM 8148 N N . VAL A 1 64 ? -2.927 4.858 6.844 1.00 22.11 64 VAL A N 8
ATOM 8149 C CA . VAL A 1 64 ? -4.133 5.662 7.084 1.00 50.44 64 VAL A CA 8
ATOM 8150 C C . VAL A 1 64 ? -5.138 5.470 5.929 1.00 54.20 64 VAL A C 8
ATOM 8151 O O . VAL A 1 64 ? -4.744 5.090 4.822 1.00 71.23 64 VAL A O 8
ATOM 8164 N N . TYR A 1 65 ? -6.424 5.757 6.178 1.00 14.15 65 TYR A N 8
ATOM 8165 C CA . TYR A 1 65 ? -7.543 5.843 5.234 1.00 4.45 65 TYR A CA 8
ATOM 8166 C C . TYR A 1 65 ? -8.759 6.463 5.957 1.00 64.11 65 TYR A C 8
ATOM 8167 O O . TYR A 1 65 ? -8.670 6.752 7.151 1.00 12.14 65 TYR A O 8
ATOM 8184 N N . GLU A 1 66 ? -9.900 6.623 5.266 1.00 10.41 66 GLU A N 8
ATOM 8185 C CA . GLU A 1 66 ? -11.165 7.136 5.803 1.00 30.31 66 GLU A CA 8
ATOM 8186 C C . GLU A 1 66 ? -12.387 6.518 5.102 1.00 32.41 66 GLU A C 8
ATOM 8187 O O . GLU A 1 66 ? -12.953 5.551 5.608 1.00 2.34 66 GLU A O 8
ATOM 8197 N N . GLU A 1 67 ? -12.807 7.072 3.966 1.00 74.32 67 GLU A N 8
ATOM 8198 C CA . GLU A 1 67 ? -13.666 6.535 2.911 1.00 44.44 67 GLU A CA 8
ATOM 8199 C C . GLU A 1 67 ? -13.201 7.271 1.635 1.00 34.44 67 GLU A C 8
ATOM 8200 O O . GLU A 1 67 ? -12.670 8.385 1.737 1.00 45.32 67 GLU A O 8
ATOM 8210 N N . GLU A 1 68 ? -13.222 6.633 0.462 1.00 12.32 68 GLU A N 8
ATOM 8211 C CA . GLU A 1 68 ? -12.752 7.256 -0.776 1.00 24.53 68 GLU A CA 8
ATOM 8212 C C . GLU A 1 68 ? -13.888 8.073 -1.380 1.00 62.34 68 GLU A C 8
ATOM 8213 O O . GLU A 1 68 ? -14.895 7.512 -1.817 1.00 34.23 68 GLU A O 8
ATOM 8223 N N . VAL A 1 69 ? -13.755 9.399 -1.348 1.00 5.02 69 VAL A N 8
ATOM 8224 C CA . VAL A 1 69 ? -14.795 10.325 -1.768 1.00 2.23 69 VAL A CA 8
ATOM 8225 C C . VAL A 1 69 ? -14.211 11.286 -2.807 1.00 14.41 69 VAL A C 8
ATOM 8226 O O . VAL A 1 69 ? -13.905 12.448 -2.528 1.00 3.03 69 VAL A O 8
ATOM 8239 N N . LEU A 1 70 ? -13.985 10.761 -4.017 1.00 1.33 70 LEU A N 8
ATOM 8240 C CA . LEU A 1 70 ? -13.583 11.554 -5.175 1.00 31.13 70 LEU A CA 8
ATOM 8241 C C . LEU A 1 70 ? -14.812 11.986 -5.935 1.00 42.05 70 LEU A C 8
ATOM 8242 O O . LEU A 1 70 ? -15.728 11.149 -6.106 1.00 10.12 70 LEU A O 8
ATOM 8257 N N . GLY A 1 1 ? 34.246 -3.868 0.806 1.00 72.13 1 GLY A N 9
ATOM 8258 C CA . GLY A 1 1 ? 33.565 -3.104 -0.237 1.00 32.11 1 GLY A CA 9
ATOM 8259 C C . GLY A 1 1 ? 32.212 -2.689 0.301 1.00 10.51 1 GLY A C 9
ATOM 8260 O O . GLY A 1 1 ? 31.632 -3.365 1.156 1.00 32.32 1 GLY A O 9
ATOM 8264 N N . ASP A 1 2 ? 31.747 -1.536 -0.152 1.00 53.34 2 ASP A N 9
ATOM 8265 C CA . ASP A 1 2 ? 31.136 -0.582 0.772 1.00 44.24 2 ASP A CA 9
ATOM 8266 C C . ASP A 1 2 ? 29.839 -0.054 0.159 1.00 33.23 2 ASP A C 9
ATOM 8267 O O . ASP A 1 2 ? 29.218 0.884 0.657 1.00 51.45 2 ASP A O 9
ATOM 8275 N N . ASP A 1 3 ? 29.406 -0.697 -0.929 1.00 10.54 3 ASP A N 9
ATOM 8276 C CA . ASP A 1 3 ? 28.261 -0.369 -1.752 1.00 21.44 3 ASP A CA 9
ATOM 8277 C C . ASP A 1 3 ? 27.327 -1.572 -1.717 1.00 24.10 3 ASP A C 9
ATOM 8278 O O . ASP A 1 3 ? 27.533 -2.550 -2.447 1.00 71.24 3 ASP A O 9
ATOM 8286 N N . ARG A 1 4 ? 26.400 -1.563 -0.755 1.00 62.41 4 ARG A N 9
ATOM 8287 C CA . ARG A 1 4 ? 25.503 -2.682 -0.475 1.00 32.31 4 ARG A CA 9
ATOM 8288 C C . ARG A 1 4 ? 24.245 -2.181 0.248 1.00 50.54 4 ARG A C 9
ATOM 8289 O O . ARG A 1 4 ? 23.977 -2.588 1.380 1.00 32.24 4 ARG A O 9
ATOM 8307 N N . LYS A 1 5 ? 23.469 -1.279 -0.364 1.00 62.01 5 LYS A N 9
ATOM 8308 C CA . LYS A 1 5 ? 22.293 -0.647 0.207 1.00 31.13 5 LYS A CA 9
ATOM 8309 C C . LYS A 1 5 ? 21.177 -0.525 -0.827 1.00 52.22 5 LYS A C 9
ATOM 8310 O O . LYS A 1 5 ? 21.426 -0.012 -1.921 1.00 14.53 5 LYS A O 9
ATOM 8325 N N . LEU A 1 6 ? 19.954 -0.943 -0.494 1.00 74.41 6 LEU A N 9
ATOM 8326 C CA . LEU A 1 6 ? 18.748 -0.756 -1.309 1.00 74.05 6 LEU A CA 9
ATOM 8327 C C . LEU A 1 6 ? 17.627 -0.153 -0.466 1.00 31.01 6 LEU A C 9
ATOM 8328 O O . LEU A 1 6 ? 17.647 -0.292 0.760 1.00 71.34 6 LEU A O 9
ATOM 8343 N N . MET A 1 7 ? 16.641 0.447 -1.138 1.00 14.41 7 MET A N 9
ATOM 8344 C CA . MET A 1 7 ? 15.323 0.815 -0.624 1.00 71.11 7 MET A CA 9
ATOM 8345 C C . MET A 1 7 ? 14.364 -0.376 -0.755 1.00 10.21 7 MET A C 9
ATOM 8346 O O . MET A 1 7 ? 14.728 -1.397 -1.347 1.00 33.10 7 MET A O 9
ATOM 8358 N N . LYS A 1 8 ? 13.129 -0.240 -0.253 1.00 74.24 8 LYS A N 9
ATOM 8359 C CA . LYS A 1 8 ? 12.092 -1.243 -0.472 1.00 72.05 8 LYS A CA 9
ATOM 8360 C C . LYS A 1 8 ? 11.751 -1.344 -1.955 1.00 74.03 8 LYS A C 9
ATOM 8361 O O . LYS A 1 8 ? 11.627 -0.331 -2.660 1.00 11.52 8 LYS A O 9
ATOM 8376 N N . THR A 1 9 ? 11.579 -2.572 -2.429 1.00 31.41 9 THR A N 9
ATOM 8377 C CA . THR A 1 9 ? 11.135 -2.825 -3.787 1.00 13.31 9 THR A CA 9
ATOM 8378 C C . THR A 1 9 ? 9.636 -2.536 -3.900 1.00 12.13 9 THR A C 9
ATOM 8379 O O . THR A 1 9 ? 8.935 -2.364 -2.895 1.00 1.41 9 THR A O 9
ATOM 8390 N N . GLN A 1 10 ? 9.129 -2.527 -5.133 1.00 64.41 10 GLN A N 9
ATOM 8391 C CA . GLN A 1 10 ? 7.698 -2.460 -5.390 1.00 43.51 10 GLN A CA 9
ATOM 8392 C C . GLN A 1 10 ? 7.002 -3.702 -4.818 1.00 61.42 10 GLN A C 9
ATOM 8393 O O . GLN A 1 10 ? 5.841 -3.630 -4.407 1.00 44.54 10 GLN A O 9
ATOM 8405 N N . GLU A 1 11 ? 7.724 -4.826 -4.755 1.00 63.23 11 GLU A N 9
ATOM 8406 C CA . GLU A 1 11 ? 7.249 -6.061 -4.172 1.00 33.44 11 GLU A CA 9
ATOM 8407 C C . GLU A 1 11 ? 6.964 -5.856 -2.698 1.00 32.13 11 GLU A C 9
ATOM 8408 O O . GLU A 1 11 ? 5.853 -6.130 -2.252 1.00 13.11 11 GLU A O 9
ATOM 8418 N N . GLU A 1 12 ? 7.964 -5.364 -1.962 1.00 43.54 12 GLU A N 9
ATOM 8419 C CA . GLU A 1 12 ? 7.886 -5.216 -0.523 1.00 10.10 12 GLU A CA 9
ATOM 8420 C C . GLU A 1 12 ? 6.706 -4.334 -0.161 1.00 65.32 12 GLU A C 9
ATOM 8421 O O . GLU A 1 12 ? 5.905 -4.715 0.689 1.00 2.51 12 GLU A O 9
ATOM 8431 N N . LEU A 1 13 ? 6.603 -3.171 -0.810 1.00 54.14 13 LEU A N 9
ATOM 8432 C CA . LEU A 1 13 ? 5.531 -2.222 -0.562 1.00 52.24 13 LEU A CA 9
ATOM 8433 C C . LEU A 1 13 ? 4.182 -2.887 -0.832 1.00 5.12 13 LEU A C 9
ATOM 8434 O O . LEU A 1 13 ? 3.303 -2.800 0.022 1.00 12.22 13 LEU A O 9
ATOM 8449 N N . THR A 1 14 ? 4.014 -3.580 -1.963 1.00 72.04 14 THR A N 9
ATOM 8450 C CA . THR A 1 14 ? 2.764 -4.279 -2.256 1.00 30.13 14 THR A CA 9
ATOM 8451 C C . THR A 1 14 ? 2.448 -5.280 -1.148 1.00 53.24 14 THR A C 9
ATOM 8452 O O . THR A 1 14 ? 1.337 -5.282 -0.625 1.00 61.14 14 THR A O 9
ATOM 8463 N N . GLU A 1 15 ? 3.403 -6.141 -0.807 1.00 52.34 15 GLU A N 9
ATOM 8464 C CA . GLU A 1 15 ? 3.205 -7.254 0.106 1.00 50.53 15 GLU A CA 9
ATOM 8465 C C . GLU A 1 15 ? 2.854 -6.771 1.507 1.00 10.12 15 GLU A C 9
ATOM 8466 O O . GLU A 1 15 ? 2.090 -7.449 2.195 1.00 44.40 15 GLU A O 9
ATOM 8476 N N . ILE A 1 16 ? 3.352 -5.600 1.912 1.00 1.11 16 ILE A N 9
ATOM 8477 C CA . ILE A 1 16 ? 2.951 -4.963 3.154 1.00 33.11 16 ILE A CA 9
ATOM 8478 C C . ILE A 1 16 ? 1.465 -4.650 3.078 1.00 43.21 16 ILE A C 9
ATOM 8479 O O . ILE A 1 16 ? 0.684 -5.195 3.855 1.00 25.31 16 ILE A O 9
ATOM 8494 N N . VAL A 1 17 ? 1.070 -3.762 2.169 1.00 53.52 17 VAL A N 9
ATOM 8495 C CA . VAL A 1 17 ? -0.273 -3.195 2.171 1.00 21.15 17 VAL A CA 9
ATOM 8496 C C . VAL A 1 17 ? -1.315 -4.272 1.830 1.00 34.21 17 VAL A C 9
ATOM 8497 O O . VAL A 1 17 ? -2.450 -4.232 2.308 1.00 62.00 17 VAL A O 9
ATOM 8510 N N . ARG A 1 18 ? -0.922 -5.287 1.057 1.00 14.51 18 ARG A N 9
ATOM 8511 C CA . ARG A 1 18 ? -1.678 -6.513 0.867 1.00 30.35 18 ARG A CA 9
ATOM 8512 C C . ARG A 1 18 ? -1.959 -7.145 2.215 1.00 41.11 18 ARG A C 9
ATOM 8513 O O . ARG A 1 18 ? -3.121 -7.306 2.560 1.00 2.51 18 ARG A O 9
ATOM 8531 N N . ASP A 1 19 ? -0.908 -7.507 2.949 1.00 50.11 19 ASP A N 9
ATOM 8532 C CA . ASP A 1 19 ? -1.015 -8.233 4.209 1.00 52.52 19 ASP A CA 9
ATOM 8533 C C . ASP A 1 19 ? -1.737 -7.406 5.279 1.00 42.24 19 ASP A C 9
ATOM 8534 O O . ASP A 1 19 ? -2.333 -7.957 6.204 1.00 42.53 19 ASP A O 9
ATOM 8542 N N . HIS A 1 20 ? -1.741 -6.075 5.126 1.00 53.50 20 HIS A N 9
ATOM 8543 C CA . HIS A 1 20 ? -2.571 -5.184 5.938 1.00 31.05 20 HIS A CA 9
ATOM 8544 C C . HIS A 1 20 ? -4.052 -5.462 5.700 1.00 52.50 20 HIS A C 9
ATOM 8545 O O . HIS A 1 20 ? -4.838 -5.441 6.646 1.00 21.21 20 HIS A O 9
ATOM 8558 N N . PHE A 1 21 ? -4.454 -5.707 4.451 1.00 14.25 21 PHE A N 9
ATOM 8559 C CA . PHE A 1 21 ? -5.854 -5.662 4.062 1.00 2.53 21 PHE A CA 9
ATOM 8560 C C . PHE A 1 21 ? -6.484 -7.023 3.799 1.00 73.44 21 PHE A C 9
ATOM 8561 O O . PHE A 1 21 ? -7.700 -7.155 3.948 1.00 13.15 21 PHE A O 9
ATOM 8577 N N . SER A 1 22 ? -5.693 -8.059 3.516 1.00 22.42 22 SER A N 9
ATOM 8578 C CA . SER A 1 22 ? -6.155 -9.446 3.458 1.00 64.13 22 SER A CA 9
ATOM 8579 C C . SER A 1 22 ? -6.777 -9.894 4.786 1.00 54.24 22 SER A C 9
ATOM 8580 O O . SER A 1 22 ? -7.453 -10.923 4.843 1.00 30.44 22 SER A O 9
ATOM 8587 N N . ASP A 1 23 ? -6.566 -9.122 5.852 1.00 42.12 23 ASP A N 9
ATOM 8588 C CA . ASP A 1 23 ? -6.960 -9.430 7.225 1.00 51.12 23 ASP A CA 9
ATOM 8589 C C . ASP A 1 23 ? -8.167 -8.571 7.645 1.00 45.42 23 ASP A C 9
ATOM 8590 O O . ASP A 1 23 ? -8.635 -8.617 8.784 1.00 52.13 23 ASP A O 9
ATOM 8598 N N . MET A 1 24 ? -8.668 -7.736 6.725 1.00 73.40 24 MET A N 9
ATOM 8599 C CA . MET A 1 24 ? -9.682 -6.724 6.991 1.00 21.12 24 MET A CA 9
ATOM 8600 C C . MET A 1 24 ? -10.817 -6.747 5.959 1.00 25.31 24 MET A C 9
ATOM 8601 O O . MET A 1 24 ? -11.678 -5.865 6.020 1.00 30.31 24 MET A O 9
ATOM 8613 N N . GLY A 1 25 ? -10.872 -7.725 5.046 1.00 72.14 25 GLY A N 9
ATOM 8614 C CA . GLY A 1 25 ? -12.081 -7.978 4.263 1.00 63.20 25 GLY A CA 9
ATOM 8615 C C . GLY A 1 25 ? -11.845 -8.672 2.923 1.00 34.01 25 GLY A C 9
ATOM 8616 O O . GLY A 1 25 ? -11.047 -9.606 2.831 1.00 64.20 25 GLY A O 9
ATOM 8620 N N . GLU A 1 26 ? -12.626 -8.259 1.917 1.00 3.33 26 GLU A N 9
ATOM 8621 C CA . GLU A 1 26 ? -12.831 -8.943 0.643 1.00 71.23 26 GLU A CA 9
ATOM 8622 C C . GLU A 1 26 ? -12.626 -7.956 -0.500 1.00 50.11 26 GLU A C 9
ATOM 8623 O O . GLU A 1 26 ? -13.502 -7.191 -0.922 1.00 42.42 26 GLU A O 9
ATOM 8633 N N . ILE A 1 27 ? -11.373 -7.951 -0.921 1.00 53.30 27 ILE A N 9
ATOM 8634 C CA . ILE A 1 27 ? -10.786 -7.122 -1.947 1.00 41.11 27 ILE A CA 9
ATOM 8635 C C . ILE A 1 27 ? -11.192 -7.657 -3.329 1.00 73.23 27 ILE A C 9
ATOM 8636 O O . ILE A 1 27 ? -10.841 -8.772 -3.723 1.00 62.12 27 ILE A O 9
ATOM 8651 N N . ALA A 1 28 ? -11.864 -6.828 -4.128 1.00 54.34 28 ALA A N 9
ATOM 8652 C CA . ALA A 1 28 ? -11.994 -7.067 -5.558 1.00 61.12 28 ALA A CA 9
ATOM 8653 C C . ALA A 1 28 ? -10.643 -6.854 -6.247 1.00 0.35 28 ALA A C 9
ATOM 8654 O O . ALA A 1 28 ? -10.273 -7.669 -7.091 1.00 43.24 28 ALA A O 9
ATOM 8661 N N . THR A 1 29 ? -9.923 -5.766 -5.937 1.00 54.51 29 THR A N 9
ATOM 8662 C CA . THR A 1 29 ? -8.664 -5.395 -6.589 1.00 0.15 29 THR A CA 9
ATOM 8663 C C . THR A 1 29 ? -7.726 -4.706 -5.594 1.00 12.25 29 THR A C 9
ATOM 8664 O O . THR A 1 29 ? -8.152 -3.809 -4.858 1.00 15.41 29 THR A O 9
ATOM 8675 N N . LEU A 1 30 ? -6.445 -5.100 -5.624 1.00 55.13 30 LEU A N 9
ATOM 8676 C CA . LEU A 1 30 ? -5.340 -4.500 -4.885 1.00 14.13 30 LEU A CA 9
ATOM 8677 C C . LEU A 1 30 ? -4.197 -4.257 -5.867 1.00 63.14 30 LEU A C 9
ATOM 8678 O O . LEU A 1 30 ? -3.500 -5.189 -6.272 1.00 62.02 30 LEU A O 9
ATOM 8693 N N . TYR A 1 31 ? -4.020 -3.015 -6.300 1.00 44.34 31 TYR A N 9
ATOM 8694 C CA . TYR A 1 31 ? -2.924 -2.596 -7.173 1.00 4.14 31 TYR A CA 9
ATOM 8695 C C . TYR A 1 31 ? -2.385 -1.264 -6.683 1.00 43.32 31 TYR A C 9
ATOM 8696 O O . TYR A 1 31 ? -2.909 -0.687 -5.727 1.00 74.04 31 TYR A O 9
ATOM 8713 N N . VAL A 1 32 ? -1.337 -0.768 -7.323 1.00 44.33 32 VAL A N 9
ATOM 8714 C CA . VAL A 1 32 ? -0.712 0.477 -6.928 1.00 12.53 32 VAL A CA 9
ATOM 8715 C C . VAL A 1 32 ? -0.867 1.440 -8.099 1.00 44.20 32 VAL A C 9
ATOM 8716 O O . VAL A 1 32 ? -0.947 1.038 -9.264 1.00 63.14 32 VAL A O 9
ATOM 8729 N N . GLN A 1 33 ? -0.964 2.725 -7.776 1.00 74.11 33 GLN A N 9
ATOM 8730 C CA . GLN A 1 33 ? -1.129 3.796 -8.747 1.00 51.43 33 GLN A CA 9
ATOM 8731 C C . GLN A 1 33 ? 0.144 4.646 -8.864 1.00 71.01 33 GLN A C 9
ATOM 8732 O O . GLN A 1 33 ? 0.195 5.523 -9.727 1.00 40.53 33 GLN A O 9
ATOM 8744 N N . VAL A 1 34 ? 1.141 4.401 -8.004 1.00 54.23 34 VAL A N 9
ATOM 8745 C CA . VAL A 1 34 ? 2.296 5.250 -7.719 1.00 62.40 34 VAL A CA 9
ATOM 8746 C C . VAL A 1 34 ? 3.187 4.498 -6.706 1.00 61.34 34 VAL A C 9
ATOM 8747 O O . VAL A 1 34 ? 2.737 4.102 -5.628 1.00 64.21 34 VAL A O 9
ATOM 8760 N N . TYR A 1 35 ? 4.439 4.234 -7.082 1.00 55.13 35 TYR A N 9
ATOM 8761 C CA . TYR A 1 35 ? 5.426 3.467 -6.331 1.00 44.30 35 TYR A CA 9
ATOM 8762 C C . TYR A 1 35 ? 6.656 4.341 -6.165 1.00 33.13 35 TYR A C 9
ATOM 8763 O O . TYR A 1 35 ? 7.259 4.772 -7.156 1.00 35.43 35 TYR A O 9
ATOM 8780 N N . GLU A 1 36 ? 7.056 4.560 -4.917 1.00 61.00 36 GLU A N 9
ATOM 8781 C CA . GLU A 1 36 ? 8.272 5.290 -4.639 1.00 71.03 36 GLU A CA 9
ATOM 8782 C C . GLU A 1 36 ? 9.450 4.316 -4.682 1.00 70.11 36 GLU A C 9
ATOM 8783 O O . GLU A 1 36 ? 9.595 3.428 -3.846 1.00 54.55 36 GLU A O 9
ATOM 8793 N N . SER A 1 37 ? 10.311 4.480 -5.681 1.00 62.42 37 SER A N 9
ATOM 8794 C CA . SER A 1 37 ? 11.567 3.748 -5.796 1.00 73.43 37 SER A CA 9
ATOM 8795 C C . SER A 1 37 ? 12.650 4.311 -4.865 1.00 63.34 37 SER A C 9
ATOM 8796 O O . SER A 1 37 ? 13.718 3.712 -4.730 1.00 62.14 37 SER A O 9
ATOM 8803 N N . SER A 1 38 ? 12.405 5.466 -4.242 1.00 33.10 38 SER A N 9
ATOM 8804 C CA . SER A 1 38 ? 13.371 6.176 -3.411 1.00 51.32 38 SER A CA 9
ATOM 8805 C C . SER A 1 38 ? 12.936 6.264 -1.945 1.00 1.21 38 SER A C 9
ATOM 8806 O O . SER A 1 38 ? 13.715 6.702 -1.105 1.00 10.44 38 SER A O 9
ATOM 8813 N N . LEU A 1 39 ? 11.690 5.903 -1.635 1.00 41.54 39 LEU A N 9
ATOM 8814 C CA . LEU A 1 39 ? 11.050 6.016 -0.339 1.00 4.54 39 LEU A CA 9
ATOM 8815 C C . LEU A 1 39 ? 10.050 4.872 -0.251 1.00 45.21 39 LEU A C 9
ATOM 8816 O O . LEU A 1 39 ? 9.611 4.344 -1.265 1.00 34.40 39 LEU A O 9
ATOM 8831 N N . GLU A 1 40 ? 9.623 4.503 0.940 1.00 71.15 40 GLU A N 9
ATOM 8832 C CA . GLU A 1 40 ? 8.836 3.302 1.158 1.00 51.13 40 GLU A CA 9
ATOM 8833 C C . GLU A 1 40 ? 7.334 3.581 0.958 1.00 52.51 40 GLU A C 9
ATOM 8834 O O . GLU A 1 40 ? 6.503 3.079 1.713 1.00 74.11 40 GLU A O 9
ATOM 8844 N N . SER A 1 41 ? 6.957 4.420 -0.011 1.00 50.34 41 SER A N 9
ATOM 8845 C CA . SER A 1 41 ? 5.610 4.962 -0.109 1.00 22.25 41 SER A CA 9
ATOM 8846 C C . SER A 1 41 ? 4.809 4.108 -1.082 1.00 41.22 41 SER A C 9
ATOM 8847 O O . SER A 1 41 ? 5.233 3.888 -2.224 1.00 65.12 41 SER A O 9
ATOM 8854 N N . LEU A 1 42 ? 3.651 3.624 -0.628 1.00 45.50 42 LEU A N 9
ATOM 8855 C CA . LEU A 1 42 ? 2.690 2.943 -1.490 1.00 2.43 42 LEU A CA 9
ATOM 8856 C C . LEU A 1 42 ? 1.407 3.754 -1.488 1.00 52.51 42 LEU A C 9
ATOM 8857 O O . LEU A 1 42 ? 0.813 3.891 -0.415 1.00 43.31 42 LEU A O 9
ATOM 8872 N N . VAL A 1 43 ? 0.950 4.226 -2.654 1.00 30.34 43 VAL A N 9
ATOM 8873 C CA . VAL A 1 43 ? -0.356 4.867 -2.791 1.00 13.22 43 VAL A CA 9
ATOM 8874 C C . VAL A 1 43 ? -1.144 4.199 -3.934 1.00 42.23 43 VAL A C 9
ATOM 8875 O O . VAL A 1 43 ? -0.573 3.791 -4.951 1.00 63.43 43 VAL A O 9
ATOM 8888 N N . GLY A 1 44 ? -2.463 4.027 -3.767 1.00 65.23 44 GLY A N 9
ATOM 8889 C CA . GLY A 1 44 ? -3.305 3.404 -4.794 1.00 23.33 44 GLY A CA 9
ATOM 8890 C C . GLY A 1 44 ? -4.630 2.794 -4.332 1.00 45.44 44 GLY A C 9
ATOM 8891 O O . GLY A 1 44 ? -5.261 2.108 -5.138 1.00 51.14 44 GLY A O 9
ATOM 8895 N N . GLY A 1 45 ? -5.074 3.025 -3.089 1.00 32.23 45 GLY A N 9
ATOM 8896 C CA . GLY A 1 45 ? -6.327 2.492 -2.581 1.00 32.41 45 GLY A CA 9
ATOM 8897 C C . GLY A 1 45 ? -6.512 0.976 -2.663 1.00 25.24 45 GLY A C 9
ATOM 8898 O O . GLY A 1 45 ? -5.591 0.211 -2.982 1.00 65.13 45 GLY A O 9
ATOM 8902 N N . VAL A 1 46 ? -7.729 0.542 -2.342 1.00 74.22 46 VAL A N 9
ATOM 8903 C CA . VAL A 1 46 ? -8.229 -0.824 -2.460 1.00 65.00 46 VAL A CA 9
ATOM 8904 C C . VAL A 1 46 ? -9.702 -0.755 -2.828 1.00 4.33 46 VAL A C 9
ATOM 8905 O O . VAL A 1 46 ? -10.435 0.049 -2.253 1.00 72.03 46 VAL A O 9
ATOM 8918 N N . ILE A 1 47 ? -10.127 -1.593 -3.773 1.00 62.13 47 ILE A N 9
ATOM 8919 C CA . ILE A 1 47 ? -11.522 -1.700 -4.185 1.00 12.42 47 ILE A CA 9
ATOM 8920 C C . ILE A 1 47 ? -12.036 -3.035 -3.648 1.00 12.45 47 ILE A C 9
ATOM 8921 O O . ILE A 1 47 ? -11.474 -4.081 -3.974 1.00 42.31 47 ILE A O 9
ATOM 8936 N N . PHE A 1 48 ? -13.064 -3.004 -2.801 1.00 51.44 48 PHE A N 9
ATOM 8937 C CA . PHE A 1 48 ? -13.778 -4.193 -2.325 1.00 24.33 48 PHE A CA 9
ATOM 8938 C C . PHE A 1 48 ? -14.799 -4.668 -3.352 1.00 3.32 48 PHE A C 9
ATOM 8939 O O . PHE A 1 48 ? -15.305 -3.867 -4.137 1.00 75.01 48 PHE A O 9
ATOM 8955 N N . GLU A 1 49 ? -15.189 -5.941 -3.252 1.00 23.32 49 GLU A N 9
ATOM 8956 C CA . GLU A 1 49 ? -16.320 -6.514 -3.985 1.00 40.42 49 GLU A CA 9
ATOM 8957 C C . GLU A 1 49 ? -17.625 -5.783 -3.655 1.00 1.11 49 GLU A C 9
ATOM 8958 O O . GLU A 1 49 ? -18.488 -5.608 -4.512 1.00 74.44 49 GLU A O 9
ATOM 8968 N N . ASP A 1 50 ? -17.750 -5.314 -2.415 1.00 1.35 50 ASP A N 9
ATOM 8969 C CA . ASP A 1 50 ? -18.930 -4.636 -1.879 1.00 25.45 50 ASP A CA 9
ATOM 8970 C C . ASP A 1 50 ? -19.083 -3.213 -2.422 1.00 53.22 50 ASP A C 9
ATOM 8971 O O . ASP A 1 50 ? -19.996 -2.493 -2.008 1.00 21.02 50 ASP A O 9
ATOM 8979 N N . GLY A 1 51 ? -18.166 -2.774 -3.287 1.00 70.43 51 GLY A N 9
ATOM 8980 C CA . GLY A 1 51 ? -18.091 -1.412 -3.770 1.00 41.40 51 GLY A CA 9
ATOM 8981 C C . GLY A 1 51 ? -17.764 -0.492 -2.609 1.00 34.01 51 GLY A C 9
ATOM 8982 O O . GLY A 1 51 ? -18.593 0.325 -2.196 1.00 64.44 51 GLY A O 9
ATOM 8986 N N . ARG A 1 52 ? -16.565 -0.664 -2.052 1.00 30.35 52 ARG A N 9
ATOM 8987 C CA . ARG A 1 52 ? -16.017 0.155 -0.988 1.00 54.54 52 ARG A CA 9
ATOM 8988 C C . ARG A 1 52 ? -14.609 0.487 -1.461 1.00 62.43 52 ARG A C 9
ATOM 8989 O O . ARG A 1 52 ? -13.739 -0.383 -1.407 1.00 24.32 52 ARG A O 9
ATOM 9007 N N . HIS A 1 53 ? -14.408 1.658 -2.063 1.00 41.40 53 HIS A N 9
ATOM 9008 C CA . HIS A 1 53 ? -13.076 2.114 -2.451 1.00 34.13 53 HIS A CA 9
ATOM 9009 C C . HIS A 1 53 ? -12.469 2.814 -1.238 1.00 34.24 53 HIS A C 9
ATOM 9010 O O . HIS A 1 53 ? -13.016 3.810 -0.753 1.00 23.02 53 HIS A O 9
ATOM 9023 N N . TYR A 1 54 ? -11.351 2.303 -0.737 1.00 51.22 54 TYR A N 9
ATOM 9024 C CA . TYR A 1 54 ? -10.571 2.946 0.310 1.00 33.01 54 TYR A CA 9
ATOM 9025 C C . TYR A 1 54 ? -9.278 3.467 -0.285 1.00 1.14 54 TYR A C 9
ATOM 9026 O O . TYR A 1 54 ? -8.878 3.038 -1.365 1.00 42.11 54 TYR A O 9
ATOM 9043 N N . THR A 1 55 ? -8.606 4.355 0.436 1.00 21.34 55 THR A N 9
ATOM 9044 C CA . THR A 1 55 ? -7.338 4.954 0.020 1.00 4.22 55 THR A CA 9
ATOM 9045 C C . THR A 1 55 ? -6.194 4.314 0.811 1.00 5.32 55 THR A C 9
ATOM 9046 O O . THR A 1 55 ? -6.460 3.533 1.724 1.00 25.42 55 THR A O 9
ATOM 9057 N N . PHE A 1 56 ? -4.934 4.588 0.446 1.00 24.04 56 PHE A N 9
ATOM 9058 C CA . PHE A 1 56 ? -3.743 3.915 0.968 1.00 73.24 56 PHE A CA 9
ATOM 9059 C C . PHE A 1 56 ? -2.554 4.873 0.862 1.00 44.41 56 PHE A C 9
ATOM 9060 O O . PHE A 1 56 ? -2.296 5.344 -0.239 1.00 62.04 56 PHE A O 9
ATOM 9076 N N . VAL A 1 57 ? -1.869 5.173 1.973 1.00 10.43 57 VAL A N 9
ATOM 9077 C CA . VAL A 1 57 ? -0.680 6.018 2.080 1.00 13.14 57 VAL A CA 9
ATOM 9078 C C . VAL A 1 57 ? 0.082 5.521 3.309 1.00 2.35 57 VAL A C 9
ATOM 9079 O O . VAL A 1 57 ? -0.053 6.007 4.432 1.00 63.22 57 VAL A O 9
ATOM 9092 N N . TYR A 1 58 ? 0.784 4.417 3.109 1.00 45.21 58 TYR A N 9
ATOM 9093 C CA . TYR A 1 58 ? 1.594 3.790 4.136 1.00 72.11 58 TYR A CA 9
ATOM 9094 C C . TYR A 1 58 ? 2.850 4.644 4.202 1.00 10.43 58 TYR A C 9
ATOM 9095 O O . TYR A 1 58 ? 3.618 4.644 3.234 1.00 21.13 58 TYR A O 9
ATOM 9112 N N . GLU A 1 59 ? 3.064 5.386 5.281 1.00 74.24 59 GLU A N 9
ATOM 9113 C CA . GLU A 1 59 ? 4.241 6.225 5.427 1.00 2.32 59 GLU A CA 9
ATOM 9114 C C . GLU A 1 59 ? 5.042 5.724 6.618 1.00 11.54 59 GLU A C 9
ATOM 9115 O O . GLU A 1 59 ? 4.457 5.253 7.593 1.00 64.33 59 GLU A O 9
ATOM 9125 N N . ASN A 1 60 ? 6.362 5.891 6.546 1.00 53.42 60 ASN A N 9
ATOM 9126 C CA . ASN A 1 60 ? 7.392 5.437 7.474 1.00 72.12 60 ASN A CA 9
ATOM 9127 C C . ASN A 1 60 ? 7.274 3.963 7.861 1.00 52.22 60 ASN A C 9
ATOM 9128 O O . ASN A 1 60 ? 8.135 3.165 7.498 1.00 45.52 60 ASN A O 9
ATOM 9138 N N . GLU A 1 61 ? 6.250 3.598 8.622 1.00 22.13 61 GLU A N 9
ATOM 9139 C CA . GLU A 1 61 ? 5.989 2.289 9.200 1.00 5.55 61 GLU A CA 9
ATOM 9140 C C . GLU A 1 61 ? 4.537 2.191 9.719 1.00 54.41 61 GLU A C 9
ATOM 9141 O O . GLU A 1 61 ? 4.268 1.383 10.610 1.00 73.04 61 GLU A O 9
ATOM 9151 N N . ASP A 1 62 ? 3.579 2.982 9.209 1.00 33.42 62 ASP A N 9
ATOM 9152 C CA . ASP A 1 62 ? 2.165 2.942 9.608 1.00 73.24 62 ASP A CA 9
ATOM 9153 C C . ASP A 1 62 ? 1.261 3.238 8.409 1.00 62.42 62 ASP A C 9
ATOM 9154 O O . ASP A 1 62 ? 1.674 3.910 7.462 1.00 13.51 62 ASP A O 9
ATOM 9162 N N . LEU A 1 63 ? 0.025 2.729 8.424 1.00 45.32 63 LEU A N 9
ATOM 9163 C CA . LEU A 1 63 ? -1.007 3.020 7.434 1.00 72.31 63 LEU A CA 9
ATOM 9164 C C . LEU A 1 63 ? -2.327 3.175 8.165 1.00 21.33 63 LEU A C 9
ATOM 9165 O O . LEU A 1 63 ? -2.718 2.285 8.922 1.00 11.32 63 LEU A O 9
ATOM 9180 N N . VAL A 1 64 ? -3.054 4.245 7.857 1.00 5.34 64 VAL A N 9
ATOM 9181 C CA . VAL A 1 64 ? -4.362 4.512 8.476 1.00 13.35 64 VAL A CA 9
ATOM 9182 C C . VAL A 1 64 ? -5.333 5.116 7.455 1.00 70.30 64 VAL A C 9
ATOM 9183 O O . VAL A 1 64 ? -4.989 6.116 6.819 1.00 54.12 64 VAL A O 9
ATOM 9196 N N . TYR A 1 65 ? -6.552 4.573 7.320 1.00 32.31 65 TYR A N 9
ATOM 9197 C CA . TYR A 1 65 ? -7.591 5.105 6.433 1.00 52.24 65 TYR A CA 9
ATOM 9198 C C . TYR A 1 65 ? -9.019 4.727 6.812 1.00 70.40 65 TYR A C 9
ATOM 9199 O O . TYR A 1 65 ? -9.256 4.006 7.780 1.00 74.41 65 TYR A O 9
ATOM 9216 N N . GLU A 1 66 ? -9.961 5.227 6.005 1.00 61.13 66 GLU A N 9
ATOM 9217 C CA . GLU A 1 66 ? -11.334 4.789 5.922 1.00 44.10 66 GLU A CA 9
ATOM 9218 C C . GLU A 1 66 ? -11.655 4.671 4.444 1.00 41.40 66 GLU A C 9
ATOM 9219 O O . GLU A 1 66 ? -11.484 3.584 3.912 1.00 52.50 66 GLU A O 9
ATOM 9229 N N . GLU A 1 67 ? -12.053 5.745 3.767 1.00 21.31 67 GLU A N 9
ATOM 9230 C CA . GLU A 1 67 ? -12.663 5.682 2.445 1.00 50.44 67 GLU A CA 9
ATOM 9231 C C . GLU A 1 67 ? -12.038 6.701 1.484 1.00 42.41 67 GLU A C 9
ATOM 9232 O O . GLU A 1 67 ? -11.428 7.684 1.914 1.00 53.43 67 GLU A O 9
ATOM 9242 N N . GLU A 1 68 ? -12.186 6.468 0.175 1.00 33.05 68 GLU A N 9
ATOM 9243 C CA . GLU A 1 68 ? -11.926 7.465 -0.848 1.00 52.34 68 GLU A CA 9
ATOM 9244 C C . GLU A 1 68 ? -13.001 8.558 -0.737 1.00 1.11 68 GLU A C 9
ATOM 9245 O O . GLU A 1 68 ? -14.108 8.404 -1.260 1.00 21.13 68 GLU A O 9
ATOM 9255 N N . VAL A 1 69 ? -12.700 9.644 -0.023 1.00 61.23 69 VAL A N 9
ATOM 9256 C CA . VAL A 1 69 ? -13.615 10.760 0.201 1.00 73.14 69 VAL A CA 9
ATOM 9257 C C . VAL A 1 69 ? -12.972 12.057 -0.287 1.00 45.21 69 VAL A C 9
ATOM 9258 O O . VAL A 1 69 ? -12.202 12.709 0.431 1.00 73.24 69 VAL A O 9
ATOM 9271 N N . LEU A 1 70 ? -13.239 12.415 -1.539 1.00 31.05 70 LEU A N 9
ATOM 9272 C CA . LEU A 1 70 ? -12.888 13.683 -2.144 1.00 65.44 70 LEU A CA 9
ATOM 9273 C C . LEU A 1 70 ? -14.063 14.104 -2.991 1.00 12.42 70 LEU A C 9
ATOM 9274 O O . LEU A 1 70 ? -14.656 13.255 -3.687 1.00 51.21 70 LEU A O 9
ATOM 9289 N N . GLY A 1 1 ? 25.122 6.426 -1.886 1.00 42.44 1 GLY A N 10
ATOM 9290 C CA . GLY A 1 1 ? 25.845 6.476 -0.610 1.00 21.43 1 GLY A CA 10
ATOM 9291 C C . GLY A 1 1 ? 25.737 5.128 0.066 1.00 52.43 1 GLY A C 10
ATOM 9292 O O . GLY A 1 1 ? 25.962 4.111 -0.587 1.00 5.24 1 GLY A O 10
ATOM 9296 N N . ASP A 1 2 ? 25.355 5.107 1.343 1.00 51.15 2 ASP A N 10
ATOM 9297 C CA . ASP A 1 2 ? 25.270 3.905 2.176 1.00 1.23 2 ASP A CA 10
ATOM 9298 C C . ASP A 1 2 ? 26.610 3.164 2.114 1.00 32.24 2 ASP A C 10
ATOM 9299 O O . ASP A 1 2 ? 27.645 3.802 1.908 1.00 72.44 2 ASP A O 10
ATOM 9307 N N . ASP A 1 3 ? 26.636 1.852 2.351 1.00 42.24 3 ASP A N 10
ATOM 9308 C CA . ASP A 1 3 ? 27.820 1.021 2.155 1.00 2.22 3 ASP A CA 10
ATOM 9309 C C . ASP A 1 3 ? 27.408 -0.200 1.339 1.00 5.22 3 ASP A C 10
ATOM 9310 O O . ASP A 1 3 ? 27.577 -0.242 0.117 1.00 22.22 3 ASP A O 10
ATOM 9318 N N . ARG A 1 4 ? 26.836 -1.203 2.006 1.00 23.12 4 ARG A N 10
ATOM 9319 C CA . ARG A 1 4 ? 26.728 -2.575 1.528 1.00 41.14 4 ARG A CA 10
ATOM 9320 C C . ARG A 1 4 ? 25.274 -3.012 1.652 1.00 74.53 4 ARG A C 10
ATOM 9321 O O . ARG A 1 4 ? 24.952 -3.904 2.451 1.00 71.43 4 ARG A O 10
ATOM 9339 N N . LYS A 1 5 ? 24.379 -2.347 0.916 1.00 1.30 5 LYS A N 10
ATOM 9340 C CA . LYS A 1 5 ? 22.936 -2.506 1.004 1.00 62.13 5 LYS A CA 10
ATOM 9341 C C . LYS A 1 5 ? 22.265 -2.200 -0.328 1.00 23.43 5 LYS A C 10
ATOM 9342 O O . LYS A 1 5 ? 22.870 -1.577 -1.203 1.00 73.31 5 LYS A O 10
ATOM 9357 N N . LEU A 1 6 ? 20.990 -2.569 -0.426 1.00 44.41 6 LEU A N 10
ATOM 9358 C CA . LEU A 1 6 ? 20.018 -2.114 -1.406 1.00 0.21 6 LEU A CA 10
ATOM 9359 C C . LEU A 1 6 ? 18.781 -1.565 -0.686 1.00 60.45 6 LEU A C 10
ATOM 9360 O O . LEU A 1 6 ? 18.675 -1.704 0.534 1.00 20.50 6 LEU A O 10
ATOM 9375 N N . MET A 1 7 ? 17.860 -0.969 -1.445 1.00 13.30 7 MET A N 10
ATOM 9376 C CA . MET A 1 7 ? 16.562 -0.528 -0.953 1.00 12.42 7 MET A CA 10
ATOM 9377 C C . MET A 1 7 ? 15.496 -1.601 -1.218 1.00 33.14 7 MET A C 10
ATOM 9378 O O . MET A 1 7 ? 15.742 -2.562 -1.955 1.00 74.22 7 MET A O 10
ATOM 9390 N N . LYS A 1 8 ? 14.306 -1.430 -0.631 1.00 4.33 8 LYS A N 10
ATOM 9391 C CA . LYS A 1 8 ? 13.158 -2.325 -0.840 1.00 3.34 8 LYS A CA 10
ATOM 9392 C C . LYS A 1 8 ? 12.634 -2.211 -2.277 1.00 23.12 8 LYS A C 10
ATOM 9393 O O . LYS A 1 8 ? 13.094 -1.378 -3.065 1.00 21.43 8 LYS A O 10
ATOM 9408 N N . THR A 1 9 ? 11.645 -3.028 -2.636 1.00 52.14 9 THR A N 10
ATOM 9409 C CA . THR A 1 9 ? 11.097 -3.068 -3.989 1.00 62.41 9 THR A CA 10
ATOM 9410 C C . THR A 1 9 ? 9.577 -2.939 -3.961 1.00 32.11 9 THR A C 10
ATOM 9411 O O . THR A 1 9 ? 8.959 -2.958 -2.893 1.00 72.53 9 THR A O 10
ATOM 9422 N N . GLN A 1 10 ? 8.978 -2.844 -5.151 1.00 62.42 10 GLN A N 10
ATOM 9423 C CA . GLN A 1 10 ? 7.536 -2.823 -5.363 1.00 32.22 10 GLN A CA 10
ATOM 9424 C C . GLN A 1 10 ? 6.878 -4.054 -4.729 1.00 62.43 10 GLN A C 10
ATOM 9425 O O . GLN A 1 10 ? 5.738 -3.976 -4.276 1.00 41.23 10 GLN A O 10
ATOM 9437 N N . GLU A 1 11 ? 7.618 -5.168 -4.691 1.00 54.13 11 GLU A N 10
ATOM 9438 C CA . GLU A 1 11 ? 7.242 -6.438 -4.106 1.00 51.44 11 GLU A CA 10
ATOM 9439 C C . GLU A 1 11 ? 6.886 -6.262 -2.636 1.00 35.54 11 GLU A C 10
ATOM 9440 O O . GLU A 1 11 ? 5.769 -6.597 -2.248 1.00 41.24 11 GLU A O 10
ATOM 9450 N N . GLU A 1 12 ? 7.820 -5.718 -1.846 1.00 24.12 12 GLU A N 10
ATOM 9451 C CA . GLU A 1 12 ? 7.644 -5.477 -0.420 1.00 41.30 12 GLU A CA 10
ATOM 9452 C C . GLU A 1 12 ? 6.427 -4.585 -0.220 1.00 24.33 12 GLU A C 10
ATOM 9453 O O . GLU A 1 12 ? 5.466 -4.995 0.419 1.00 33.34 12 GLU A O 10
ATOM 9463 N N . LEU A 1 13 ? 6.447 -3.385 -0.803 1.00 44.30 13 LEU A N 10
ATOM 9464 C CA . LEU A 1 13 ? 5.441 -2.352 -0.561 1.00 55.21 13 LEU A CA 10
ATOM 9465 C C . LEU A 1 13 ? 4.042 -2.897 -0.875 1.00 0.43 13 LEU A C 10
ATOM 9466 O O . LEU A 1 13 ? 3.090 -2.589 -0.158 1.00 62.03 13 LEU A O 10
ATOM 9481 N N . THR A 1 14 ? 3.912 -3.718 -1.921 1.00 4.55 14 THR A N 10
ATOM 9482 C CA . THR A 1 14 ? 2.653 -4.357 -2.268 1.00 33.15 14 THR A CA 10
ATOM 9483 C C . THR A 1 14 ? 2.309 -5.483 -1.288 1.00 35.12 14 THR A C 10
ATOM 9484 O O . THR A 1 14 ? 1.177 -5.497 -0.810 1.00 53.10 14 THR A O 10
ATOM 9495 N N . GLU A 1 15 ? 3.211 -6.430 -0.992 1.00 42.23 15 GLU A N 10
ATOM 9496 C CA . GLU A 1 15 ? 2.912 -7.552 -0.096 1.00 51.54 15 GLU A CA 10
ATOM 9497 C C . GLU A 1 15 ? 2.548 -7.060 1.302 1.00 33.01 15 GLU A C 10
ATOM 9498 O O . GLU A 1 15 ? 1.645 -7.628 1.907 1.00 62.42 15 GLU A O 10
ATOM 9508 N N . ILE A 1 16 ? 3.181 -5.991 1.793 1.00 51.43 16 ILE A N 10
ATOM 9509 C CA . ILE A 1 16 ? 2.839 -5.353 3.059 1.00 4.55 16 ILE A CA 10
ATOM 9510 C C . ILE A 1 16 ? 1.361 -4.968 2.998 1.00 23.14 16 ILE A C 10
ATOM 9511 O O . ILE A 1 16 ? 0.552 -5.492 3.761 1.00 4.51 16 ILE A O 10
ATOM 9526 N N . VAL A 1 17 ? 0.997 -4.078 2.072 1.00 63.40 17 VAL A N 10
ATOM 9527 C CA . VAL A 1 17 ? -0.360 -3.569 1.916 1.00 12.32 17 VAL A CA 10
ATOM 9528 C C . VAL A 1 17 ? -1.382 -4.686 1.689 1.00 51.40 17 VAL A C 10
ATOM 9529 O O . VAL A 1 17 ? -2.498 -4.627 2.211 1.00 71.32 17 VAL A O 10
ATOM 9542 N N . ARG A 1 18 ? -1.020 -5.711 0.925 1.00 72.13 18 ARG A N 10
ATOM 9543 C CA . ARG A 1 18 ? -1.831 -6.895 0.698 1.00 4.32 18 ARG A CA 10
ATOM 9544 C C . ARG A 1 18 ? -2.123 -7.580 2.017 1.00 54.32 18 ARG A C 10
ATOM 9545 O O . ARG A 1 18 ? -3.287 -7.687 2.402 1.00 43.11 18 ARG A O 10
ATOM 9563 N N . ASP A 1 19 ? -1.074 -8.024 2.704 1.00 23.31 19 ASP A N 10
ATOM 9564 C CA . ASP A 1 19 ? -1.182 -8.829 3.907 1.00 24.31 19 ASP A CA 10
ATOM 9565 C C . ASP A 1 19 ? -1.963 -8.064 4.962 1.00 22.31 19 ASP A C 10
ATOM 9566 O O . ASP A 1 19 ? -2.827 -8.649 5.613 1.00 33.04 19 ASP A O 10
ATOM 9574 N N . HIS A 1 20 ? -1.742 -6.746 5.032 1.00 0.33 20 HIS A N 10
ATOM 9575 C CA . HIS A 1 20 ? -2.363 -5.846 6.009 1.00 20.34 20 HIS A CA 10
ATOM 9576 C C . HIS A 1 20 ? -3.855 -5.597 5.764 1.00 23.15 20 HIS A C 10
ATOM 9577 O O . HIS A 1 20 ? -4.516 -5.006 6.620 1.00 23.01 20 HIS A O 10
ATOM 9590 N N . PHE A 1 21 ? -4.400 -6.054 4.635 1.00 4.41 21 PHE A N 10
ATOM 9591 C CA . PHE A 1 21 ? -5.831 -6.064 4.375 1.00 31.02 21 PHE A CA 10
ATOM 9592 C C . PHE A 1 21 ? -6.396 -7.477 4.215 1.00 23.11 21 PHE A C 10
ATOM 9593 O O . PHE A 1 21 ? -7.614 -7.664 4.249 1.00 32.43 21 PHE A O 10
ATOM 9609 N N . SER A 1 22 ? -5.553 -8.489 4.024 1.00 33.23 22 SER A N 10
ATOM 9610 C CA . SER A 1 22 ? -5.996 -9.839 3.709 1.00 1.35 22 SER A CA 10
ATOM 9611 C C . SER A 1 22 ? -6.876 -10.447 4.816 1.00 55.34 22 SER A C 10
ATOM 9612 O O . SER A 1 22 ? -7.710 -11.308 4.532 1.00 21.31 22 SER A O 10
ATOM 9619 N N . ASP A 1 23 ? -6.750 -9.946 6.048 1.00 53.43 23 ASP A N 10
ATOM 9620 C CA . ASP A 1 23 ? -7.429 -10.425 7.257 1.00 60.02 23 ASP A CA 10
ATOM 9621 C C . ASP A 1 23 ? -8.534 -9.437 7.667 1.00 44.42 23 ASP A C 10
ATOM 9622 O O . ASP A 1 23 ? -9.171 -9.589 8.711 1.00 35.32 23 ASP A O 10
ATOM 9630 N N . MET A 1 24 ? -8.795 -8.423 6.825 1.00 2.44 24 MET A N 10
ATOM 9631 C CA . MET A 1 24 ? -9.827 -7.410 7.034 1.00 44.44 24 MET A CA 10
ATOM 9632 C C . MET A 1 24 ? -10.966 -7.531 6.007 1.00 54.12 24 MET A C 10
ATOM 9633 O O . MET A 1 24 ? -11.871 -6.697 6.004 1.00 3.12 24 MET A O 10
ATOM 9645 N N . GLY A 1 25 ? -10.968 -8.548 5.134 1.00 42.40 25 GLY A N 10
ATOM 9646 C CA . GLY A 1 25 ? -12.071 -8.840 4.218 1.00 62.43 25 GLY A CA 10
ATOM 9647 C C . GLY A 1 25 ? -11.556 -9.305 2.858 1.00 64.23 25 GLY A C 10
ATOM 9648 O O . GLY A 1 25 ? -10.646 -10.143 2.801 1.00 74.42 25 GLY A O 10
ATOM 9652 N N . GLU A 1 26 ? -12.113 -8.773 1.769 1.00 32.11 26 GLU A N 10
ATOM 9653 C CA . GLU A 1 26 ? -11.725 -9.051 0.389 1.00 4.45 26 GLU A CA 10
ATOM 9654 C C . GLU A 1 26 ? -11.680 -7.755 -0.407 1.00 64.20 26 GLU A C 10
ATOM 9655 O O . GLU A 1 26 ? -12.721 -7.165 -0.706 1.00 75.23 26 GLU A O 10
ATOM 9665 N N . ILE A 1 27 ? -10.478 -7.338 -0.789 1.00 1.23 27 ILE A N 10
ATOM 9666 C CA . ILE A 1 27 ? -10.296 -6.340 -1.828 1.00 55.13 27 ILE A CA 10
ATOM 9667 C C . ILE A 1 27 ? -10.761 -6.959 -3.149 1.00 32.31 27 ILE A C 10
ATOM 9668 O O . ILE A 1 27 ? -10.485 -8.125 -3.425 1.00 33.13 27 ILE A O 10
ATOM 9683 N N . ALA A 1 28 ? -11.417 -6.151 -3.975 1.00 40.13 28 ALA A N 10
ATOM 9684 C CA . ALA A 1 28 ? -11.681 -6.438 -5.371 1.00 74.03 28 ALA A CA 10
ATOM 9685 C C . ALA A 1 28 ? -10.461 -5.990 -6.172 1.00 4.15 28 ALA A C 10
ATOM 9686 O O . ALA A 1 28 ? -9.702 -6.823 -6.667 1.00 2.22 28 ALA A O 10
ATOM 9693 N N . THR A 1 29 ? -10.249 -4.676 -6.274 1.00 13.55 29 THR A N 10
ATOM 9694 C CA . THR A 1 29 ? -9.176 -4.079 -7.055 1.00 42.54 29 THR A CA 10
ATOM 9695 C C . THR A 1 29 ? -8.101 -3.571 -6.092 1.00 33.02 29 THR A C 10
ATOM 9696 O O . THR A 1 29 ? -8.357 -2.710 -5.244 1.00 13.11 29 THR A O 10
ATOM 9707 N N . LEU A 1 30 ? -6.899 -4.126 -6.235 1.00 61.43 30 LEU A N 10
ATOM 9708 C CA . LEU A 1 30 ? -5.679 -3.804 -5.508 1.00 61.23 30 LEU A CA 10
ATOM 9709 C C . LEU A 1 30 ? -4.673 -3.374 -6.573 1.00 15.14 30 LEU A C 10
ATOM 9710 O O . LEU A 1 30 ? -4.358 -4.151 -7.478 1.00 61.40 30 LEU A O 10
ATOM 9725 N N . TYR A 1 31 ? -4.262 -2.109 -6.566 1.00 0.45 31 TYR A N 10
ATOM 9726 C CA . TYR A 1 31 ? -3.234 -1.585 -7.460 1.00 52.30 31 TYR A CA 10
ATOM 9727 C C . TYR A 1 31 ? -2.569 -0.386 -6.785 1.00 73.05 31 TYR A C 10
ATOM 9728 O O . TYR A 1 31 ? -2.918 -0.042 -5.651 1.00 22.34 31 TYR A O 10
ATOM 9745 N N . VAL A 1 32 ? -1.641 0.265 -7.479 1.00 55.21 32 VAL A N 10
ATOM 9746 C CA . VAL A 1 32 ? -0.897 1.408 -6.982 1.00 13.40 32 VAL A CA 10
ATOM 9747 C C . VAL A 1 32 ? -1.044 2.508 -8.033 1.00 14.32 32 VAL A C 10
ATOM 9748 O O . VAL A 1 32 ? -0.971 2.251 -9.240 1.00 15.22 32 VAL A O 10
ATOM 9761 N N . GLN A 1 33 ? -1.255 3.754 -7.605 1.00 61.34 33 GLN A N 10
ATOM 9762 C CA . GLN A 1 33 ? -1.213 4.895 -8.525 1.00 25.22 33 GLN A CA 10
ATOM 9763 C C . GLN A 1 33 ? 0.175 5.537 -8.579 1.00 5.32 33 GLN A C 10
ATOM 9764 O O . GLN A 1 33 ? 0.439 6.350 -9.470 1.00 22.54 33 GLN A O 10
ATOM 9776 N N . VAL A 1 34 ? 1.076 5.168 -7.671 1.00 13.24 34 VAL A N 10
ATOM 9777 C CA . VAL A 1 34 ? 2.330 5.862 -7.405 1.00 23.40 34 VAL A CA 10
ATOM 9778 C C . VAL A 1 34 ? 3.328 4.879 -6.769 1.00 25.30 34 VAL A C 10
ATOM 9779 O O . VAL A 1 34 ? 3.396 4.774 -5.550 1.00 43.15 34 VAL A O 10
ATOM 9792 N N . TYR A 1 35 ? 4.076 4.096 -7.548 1.00 10.41 35 TYR A N 10
ATOM 9793 C CA . TYR A 1 35 ? 5.225 3.339 -7.045 1.00 61.52 35 TYR A CA 10
ATOM 9794 C C . TYR A 1 35 ? 6.339 4.310 -6.694 1.00 31.10 35 TYR A C 10
ATOM 9795 O O . TYR A 1 35 ? 6.874 5.024 -7.551 1.00 52.23 35 TYR A O 10
ATOM 9812 N N . GLU A 1 36 ? 6.663 4.354 -5.403 1.00 3.32 36 GLU A N 10
ATOM 9813 C CA . GLU A 1 36 ? 7.879 4.993 -4.937 1.00 4.33 36 GLU A CA 10
ATOM 9814 C C . GLU A 1 36 ? 9.037 4.062 -5.300 1.00 30.43 36 GLU A C 10
ATOM 9815 O O . GLU A 1 36 ? 9.367 3.159 -4.539 1.00 45.44 36 GLU A O 10
ATOM 9825 N N . SER A 1 37 ? 9.627 4.234 -6.485 1.00 10.23 37 SER A N 10
ATOM 9826 C CA . SER A 1 37 ? 10.699 3.369 -6.961 1.00 51.04 37 SER A CA 10
ATOM 9827 C C . SER A 1 37 ? 12.010 3.600 -6.204 1.00 54.15 37 SER A C 10
ATOM 9828 O O . SER A 1 37 ? 12.851 2.699 -6.163 1.00 44.02 37 SER A O 10
ATOM 9835 N N . SER A 1 38 ? 12.173 4.775 -5.586 1.00 73.35 38 SER A N 10
ATOM 9836 C CA . SER A 1 38 ? 13.377 5.165 -4.863 1.00 44.11 38 SER A CA 10
ATOM 9837 C C . SER A 1 38 ? 13.185 5.191 -3.343 1.00 21.51 38 SER A C 10
ATOM 9838 O O . SER A 1 38 ? 14.171 5.319 -2.620 1.00 61.42 38 SER A O 10
ATOM 9845 N N . LEU A 1 39 ? 11.944 5.113 -2.855 1.00 10.02 39 LEU A N 10
ATOM 9846 C CA . LEU A 1 39 ? 11.550 5.145 -1.456 1.00 74.44 39 LEU A CA 10
ATOM 9847 C C . LEU A 1 39 ? 10.789 3.850 -1.140 1.00 43.32 39 LEU A C 10
ATOM 9848 O O . LEU A 1 39 ? 10.799 2.922 -1.941 1.00 1.41 39 LEU A O 10
ATOM 9863 N N . GLU A 1 40 ? 10.108 3.758 0.002 1.00 21.32 40 GLU A N 10
ATOM 9864 C CA . GLU A 1 40 ? 9.411 2.557 0.425 1.00 72.15 40 GLU A CA 10
ATOM 9865 C C . GLU A 1 40 ? 7.956 2.936 0.743 1.00 53.54 40 GLU A C 10
ATOM 9866 O O . GLU A 1 40 ? 7.587 2.991 1.915 1.00 30.40 40 GLU A O 10
ATOM 9876 N N . SER A 1 41 ? 7.126 3.306 -0.243 1.00 1.33 41 SER A N 10
ATOM 9877 C CA . SER A 1 41 ? 5.804 3.905 0.013 1.00 3.30 41 SER A CA 10
ATOM 9878 C C . SER A 1 41 ? 4.759 3.098 -0.756 1.00 24.43 41 SER A C 10
ATOM 9879 O O . SER A 1 41 ? 5.147 2.313 -1.621 1.00 12.14 41 SER A O 10
ATOM 9886 N N . LEU A 1 42 ? 3.460 3.224 -0.472 1.00 34.10 42 LEU A N 10
ATOM 9887 C CA . LEU A 1 42 ? 2.415 2.545 -1.248 1.00 24.40 42 LEU A CA 10
ATOM 9888 C C . LEU A 1 42 ? 1.113 3.321 -1.092 1.00 54.24 42 LEU A C 10
ATOM 9889 O O . LEU A 1 42 ? 0.594 3.413 0.023 1.00 45.35 42 LEU A O 10
ATOM 9904 N N . VAL A 1 43 ? 0.592 3.895 -2.183 1.00 31.02 43 VAL A N 10
ATOM 9905 C CA . VAL A 1 43 ? -0.660 4.650 -2.180 1.00 10.30 43 VAL A CA 10
ATOM 9906 C C . VAL A 1 43 ? -1.447 4.350 -3.471 1.00 61.12 43 VAL A C 10
ATOM 9907 O O . VAL A 1 43 ? -0.860 3.960 -4.494 1.00 12.41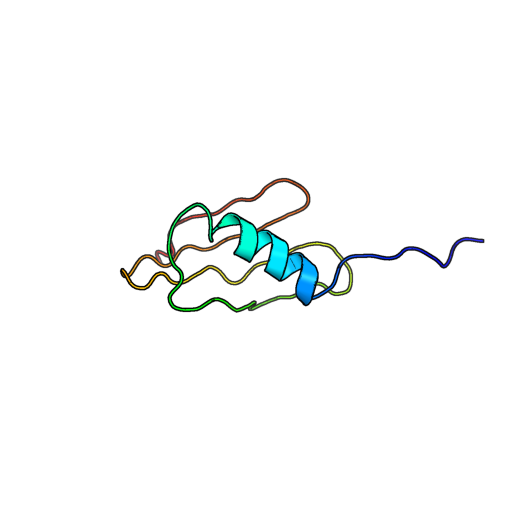 43 VAL A O 10
ATOM 9920 N N . GLY A 1 44 ? -2.769 4.554 -3.449 1.00 33.42 44 GLY A N 10
ATOM 9921 C CA . GLY A 1 44 ? -3.643 4.361 -4.605 1.00 41.11 44 GLY A CA 10
ATOM 9922 C C . GLY A 1 44 ? -5.051 3.856 -4.265 1.00 12.54 44 GLY A C 10
ATOM 9923 O O . GLY A 1 44 ? -5.773 3.448 -5.177 1.00 23.24 44 GLY A O 10
ATOM 9927 N N . GLY A 1 45 ? -5.459 3.842 -2.989 1.00 25.11 45 GLY A N 10
ATOM 9928 C CA . GLY A 1 45 ? -6.726 3.272 -2.550 1.00 30.13 45 GLY A CA 10
ATOM 9929 C C . GLY A 1 45 ? -6.828 1.759 -2.729 1.00 5.34 45 GLY A C 10
ATOM 9930 O O . GLY A 1 45 ? -5.961 1.113 -3.322 1.00 23.04 45 GLY A O 10
ATOM 9934 N N . VAL A 1 46 ? -7.903 1.194 -2.188 1.00 65.13 46 VAL A N 10
ATOM 9935 C CA . VAL A 1 46 ? -8.316 -0.184 -2.385 1.00 35.04 46 VAL A CA 10
ATOM 9936 C C . VAL A 1 46 ? -9.827 -0.228 -2.466 1.00 42.14 46 VAL A C 10
ATOM 9937 O O . VAL A 1 46 ? -10.509 0.417 -1.672 1.00 51.31 46 VAL A O 10
ATOM 9950 N N . ILE A 1 47 ? -10.329 -0.990 -3.430 1.00 42.32 47 ILE A N 10
ATOM 9951 C CA . ILE A 1 47 ? -11.737 -1.067 -3.776 1.00 24.03 47 ILE A CA 10
ATOM 9952 C C . ILE A 1 47 ? -12.148 -2.459 -3.350 1.00 22.24 47 ILE A C 10
ATOM 9953 O O . ILE A 1 47 ? -11.619 -3.431 -3.886 1.00 23.11 47 ILE A O 10
ATOM 9968 N N . PHE A 1 48 ? -13.014 -2.560 -2.352 1.00 41.10 48 PHE A N 10
ATOM 9969 C CA . PHE A 1 48 ? -13.617 -3.825 -1.931 1.00 13.22 48 PHE A CA 10
ATOM 9970 C C . PHE A 1 48 ? -14.702 -4.238 -2.937 1.00 11.14 48 PHE A C 10
ATOM 9971 O O . PHE A 1 48 ? -15.252 -3.387 -3.639 1.00 60.40 48 PHE A O 10
ATOM 9987 N N . GLU A 1 49 ? -15.075 -5.519 -2.946 1.00 24.33 49 GLU A N 10
ATOM 9988 C CA . GLU A 1 49 ? -16.269 -6.011 -3.645 1.00 44.13 49 GLU A CA 10
ATOM 9989 C C . GLU A 1 49 ? -17.524 -5.492 -2.934 1.00 12.51 49 GLU A C 10
ATOM 9990 O O . GLU A 1 49 ? -18.502 -5.105 -3.563 1.00 3.11 49 GLU A O 10
ATOM 10000 N N . ASP A 1 50 ? -17.474 -5.416 -1.602 1.00 41.44 50 ASP A N 10
ATOM 10001 C CA . ASP A 1 50 ? -18.564 -5.054 -0.692 1.00 53.24 50 ASP A CA 10
ATOM 10002 C C . ASP A 1 50 ? -18.734 -3.527 -0.619 1.00 35.42 50 ASP A C 10
ATOM 10003 O O . ASP A 1 50 ? -19.184 -2.969 0.381 1.00 12.43 50 ASP A O 10
ATOM 10011 N N . GLY A 1 51 ? -18.319 -2.838 -1.678 1.00 52.32 51 GLY A N 10
ATOM 10012 C CA . GLY A 1 51 ? -18.491 -1.421 -1.927 1.00 73.30 51 GLY A CA 10
ATOM 10013 C C . GLY A 1 51 ? -17.773 -0.514 -0.947 1.00 42.22 51 GLY A C 10
ATOM 10014 O O . GLY A 1 51 ? -18.394 0.413 -0.416 1.00 61.00 51 GLY A O 10
ATOM 10018 N N . ARG A 1 52 ? -16.488 -0.756 -0.674 1.00 41.42 52 ARG A N 10
ATOM 10019 C CA . ARG A 1 52 ? -15.722 0.023 0.286 1.00 71.12 52 ARG A CA 10
ATOM 10020 C C . ARG A 1 52 ? -14.443 0.496 -0.388 1.00 12.21 52 ARG A C 10
ATOM 10021 O O . ARG A 1 52 ? -13.497 -0.287 -0.487 1.00 32.22 52 ARG A O 10
ATOM 10039 N N . HIS A 1 53 ? -14.437 1.710 -0.943 1.00 54.11 53 HIS A N 10
ATOM 10040 C CA . HIS A 1 53 ? -13.214 2.308 -1.465 1.00 52.14 53 HIS A CA 10
ATOM 10041 C C . HIS A 1 53 ? -12.547 3.085 -0.340 1.00 72.42 53 HIS A C 10
ATOM 10042 O O . HIS A 1 53 ? -13.026 4.150 0.050 1.00 70.34 53 HIS A O 10
ATOM 10055 N N . TYR A 1 54 ? -11.430 2.577 0.174 1.00 22.12 54 TYR A N 10
ATOM 10056 C CA . TYR A 1 54 ? -10.670 3.269 1.203 1.00 24.23 54 TYR A CA 10
ATOM 10057 C C . TYR A 1 54 ? -9.296 3.638 0.646 1.00 13.52 54 TYR A C 10
ATOM 10058 O O . TYR A 1 54 ? -8.567 2.776 0.151 1.00 61.21 54 TYR A O 10
ATOM 10075 N N . THR A 1 55 ? -8.910 4.908 0.760 1.00 3.51 55 THR A N 10
ATOM 10076 C CA . THR A 1 55 ? -7.568 5.409 0.460 1.00 10.30 55 THR A CA 10
ATOM 10077 C C . THR A 1 55 ? -6.594 4.703 1.399 1.00 45.41 55 THR A C 10
ATOM 10078 O O . THR A 1 55 ? -6.707 4.871 2.609 1.00 14.54 55 THR A O 10
ATOM 10089 N N . PHE A 1 56 ? -5.740 3.802 0.899 1.00 12.13 56 PHE A N 10
ATOM 10090 C CA . PHE A 1 56 ? -4.693 3.180 1.705 1.00 70.41 56 PHE A CA 10
ATOM 10091 C C . PHE A 1 56 ? -3.454 3.991 1.392 1.00 50.11 56 PHE A C 10
ATOM 10092 O O . PHE A 1 56 ? -3.112 4.141 0.215 1.00 63.13 56 PHE A O 10
ATOM 10108 N N . VAL A 1 57 ? -2.835 4.553 2.422 1.00 10.31 57 VAL A N 10
ATOM 10109 C CA . VAL A 1 57 ? -1.592 5.282 2.313 1.00 70.44 57 VAL A CA 10
ATOM 10110 C C . VAL A 1 57 ? -0.661 4.687 3.361 1.00 41.45 57 VAL A C 10
ATOM 10111 O O . VAL A 1 57 ? -0.963 4.657 4.554 1.00 50.53 57 VAL A O 10
ATOM 10124 N N . TYR A 1 58 ? 0.431 4.122 2.869 1.00 71.24 58 TYR A N 10
ATOM 10125 C CA . TYR A 1 58 ? 1.586 3.729 3.651 1.00 3.31 58 TYR A CA 10
ATOM 10126 C C . TYR A 1 58 ? 2.616 4.858 3.526 1.00 14.13 58 TYR A C 10
ATOM 10127 O O . TYR A 1 58 ? 2.890 5.333 2.419 1.00 34.20 58 TYR A O 10
ATOM 10144 N N . GLU A 1 59 ? 3.139 5.336 4.652 1.00 11.54 59 GLU A N 10
ATOM 10145 C CA . GLU A 1 59 ? 4.250 6.285 4.763 1.00 53.33 59 GLU A CA 10
ATOM 10146 C C . GLU A 1 59 ? 5.513 5.493 5.093 1.00 13.52 59 GLU A C 10
ATOM 10147 O O . GLU A 1 59 ? 5.575 4.315 4.738 1.00 52.43 59 GLU A O 10
ATOM 10157 N N . ASN A 1 60 ? 6.593 6.131 5.566 1.00 54.45 60 ASN A N 10
ATOM 10158 C CA . ASN A 1 60 ? 7.879 5.464 5.770 1.00 23.42 60 ASN A CA 10
ATOM 10159 C C . ASN A 1 60 ? 7.703 4.117 6.460 1.00 1.11 60 ASN A C 10
ATOM 10160 O O . ASN A 1 60 ? 8.265 3.134 5.980 1.00 62.45 60 ASN A O 10
ATOM 10170 N N . GLU A 1 61 ? 6.954 4.077 7.560 1.00 61.41 61 GLU A N 10
ATOM 10171 C CA . GLU A 1 61 ? 6.768 2.896 8.394 1.00 34.24 61 GLU A CA 10
ATOM 10172 C C . GLU A 1 61 ? 5.367 2.870 9.043 1.00 11.20 61 GLU A C 10
ATOM 10173 O O . GLU A 1 61 ? 5.155 2.103 9.987 1.00 42.42 61 GLU A O 10
ATOM 10183 N N . ASP A 1 62 ? 4.403 3.684 8.591 1.00 3.50 62 ASP A N 10
ATOM 10184 C CA . ASP A 1 62 ? 3.092 3.850 9.242 1.00 14.42 62 ASP A CA 10
ATOM 10185 C C . ASP A 1 62 ? 1.938 3.849 8.234 1.00 2.24 62 ASP A C 10
ATOM 10186 O O . ASP A 1 62 ? 2.128 4.233 7.079 1.00 51.44 62 ASP A O 10
ATOM 10194 N N . LEU A 1 63 ? 0.734 3.443 8.644 1.00 54.13 63 LEU A N 10
ATOM 10195 C CA . LEU A 1 63 ? -0.372 3.124 7.744 1.00 74.01 63 LEU A CA 10
ATOM 10196 C C . LEU A 1 63 ? -1.619 3.893 8.185 1.00 61.01 63 LEU A C 10
ATOM 10197 O O . LEU A 1 63 ? -2.146 3.682 9.283 1.00 62.41 63 LEU A O 10
ATOM 10212 N N . VAL A 1 64 ? -2.117 4.792 7.340 1.00 62.45 64 VAL A N 10
ATOM 10213 C CA . VAL A 1 64 ? -3.264 5.648 7.643 1.00 44.43 64 VAL A CA 10
ATOM 10214 C C . VAL A 1 64 ? -4.259 5.521 6.480 1.00 31.11 64 VAL A C 10
ATOM 10215 O O . VAL A 1 64 ? -3.857 5.193 5.367 1.00 62.34 64 VAL A O 10
ATOM 10228 N N . TYR A 1 65 ? -5.555 5.737 6.700 1.00 62.43 65 TYR A N 10
ATOM 10229 C CA . TYR A 1 65 ? -6.600 5.705 5.676 1.00 51.21 65 TYR A CA 10
ATOM 10230 C C . TYR A 1 65 ? -7.714 6.655 6.091 1.00 73.25 65 TYR A C 10
ATOM 10231 O O . TYR A 1 65 ? -7.738 7.096 7.241 1.00 70.33 65 TYR A O 10
ATOM 10248 N N . GLU A 1 66 ? -8.706 6.846 5.216 1.00 44.24 66 GLU A N 10
ATOM 10249 C CA . GLU A 1 66 ? -10.031 7.306 5.614 1.00 23.11 66 GLU A CA 10
ATOM 10250 C C . GLU A 1 66 ? -11.086 6.667 4.706 1.00 25.44 66 GLU A C 10
ATOM 10251 O O . GLU A 1 66 ? -11.599 5.618 5.078 1.00 64.01 66 GLU A O 10
ATOM 10261 N N . GLU A 1 67 ? -11.390 7.235 3.536 1.00 41.43 67 GLU A N 10
ATOM 10262 C CA . GLU A 1 67 ? -12.404 6.833 2.560 1.00 14.43 67 GLU A CA 10
ATOM 10263 C C . GLU A 1 67 ? -12.130 7.596 1.265 1.00 42.13 67 GLU A C 10
ATOM 10264 O O . GLU A 1 67 ? -11.858 8.800 1.326 1.00 63.35 67 GLU A O 10
ATOM 10274 N N . GLU A 1 68 ? -12.152 6.898 0.124 1.00 44.11 68 GLU A N 10
ATOM 10275 C CA . GLU A 1 68 ? -11.923 7.483 -1.189 1.00 1.31 68 GLU A CA 10
ATOM 10276 C C . GLU A 1 68 ? -13.216 8.145 -1.644 1.00 63.31 68 GLU A C 10
ATOM 10277 O O . GLU A 1 68 ? -14.215 7.481 -1.939 1.00 54.54 68 GLU A O 10
ATOM 10287 N N . VAL A 1 69 ? -13.213 9.471 -1.657 1.00 24.13 69 VAL A N 10
ATOM 10288 C CA . VAL A 1 69 ? -14.321 10.255 -2.149 1.00 62.35 69 VAL A CA 10
ATOM 10289 C C . VAL A 1 69 ? -13.739 11.469 -2.859 1.00 41.32 69 VAL A C 10
ATOM 10290 O O . VAL A 1 69 ? -13.305 12.431 -2.225 1.00 14.44 69 VAL A O 10
ATOM 10303 N N . LEU A 1 70 ? -13.651 11.350 -4.183 1.00 51.24 70 LEU A N 10
ATOM 10304 C CA . LEU A 1 70 ? -13.698 12.463 -5.109 1.00 52.23 70 LEU A CA 10
ATOM 10305 C C . LEU A 1 70 ? -15.163 12.640 -5.435 1.00 2.41 70 LEU A C 10
ATOM 10306 O O . LEU A 1 70 ? -15.592 13.790 -5.668 1.00 3.40 70 LEU A O 10
ATOM 10321 N N . GLY A 1 1 ? 26.461 -1.996 -11.037 1.00 13.14 1 GLY A N 11
ATOM 10322 C CA . GLY A 1 1 ? 27.405 -1.750 -9.941 1.00 1.50 1 GLY A CA 11
ATOM 10323 C C . GLY A 1 1 ? 26.663 -1.242 -8.722 1.00 11.42 1 GLY A C 11
ATOM 10324 O O . GLY A 1 1 ? 25.901 -0.285 -8.840 1.00 64.22 1 GLY A O 11
ATOM 10328 N N . ASP A 1 2 ? 26.848 -1.893 -7.574 1.00 35.12 2 ASP A N 11
ATOM 10329 C CA . ASP A 1 2 ? 26.555 -1.391 -6.230 1.00 13.21 2 ASP A CA 11
ATOM 10330 C C . ASP A 1 2 ? 27.552 -2.058 -5.265 1.00 34.11 2 ASP A C 11
ATOM 10331 O O . ASP A 1 2 ? 28.425 -2.808 -5.714 1.00 74.05 2 ASP A O 11
ATOM 10339 N N . ASP A 1 3 ? 27.438 -1.804 -3.966 1.00 54.33 3 ASP A N 11
ATOM 10340 C CA . ASP A 1 3 ? 28.416 -2.087 -2.933 1.00 55.42 3 ASP A CA 11
ATOM 10341 C C . ASP A 1 3 ? 27.649 -2.765 -1.794 1.00 63.25 3 ASP A C 11
ATOM 10342 O O . ASP A 1 3 ? 27.710 -3.983 -1.619 1.00 11.41 3 ASP A O 11
ATOM 10350 N N . ARG A 1 4 ? 26.897 -1.983 -1.013 1.00 31.11 4 ARG A N 11
ATOM 10351 C CA . ARG A 1 4 ? 26.107 -2.418 0.132 1.00 73.14 4 ARG A CA 11
ATOM 10352 C C . ARG A 1 4 ? 24.954 -1.432 0.284 1.00 63.13 4 ARG A C 11
ATOM 10353 O O . ARG A 1 4 ? 25.026 -0.516 1.107 1.00 43.23 4 ARG A O 11
ATOM 10371 N N . LYS A 1 5 ? 23.923 -1.560 -0.555 1.00 73.33 5 LYS A N 11
ATOM 10372 C CA . LYS A 1 5 ? 22.764 -0.688 -0.551 1.00 55.14 5 LYS A CA 11
ATOM 10373 C C . LYS A 1 5 ? 21.601 -1.430 -1.211 1.00 62.31 5 LYS A C 11
ATOM 10374 O O . LYS A 1 5 ? 21.525 -1.500 -2.439 1.00 4.51 5 LYS A O 11
ATOM 10389 N N . LEU A 1 6 ? 20.719 -2.048 -0.421 1.00 44.11 6 LEU A N 11
ATOM 10390 C CA . LEU A 1 6 ? 19.634 -2.901 -0.912 1.00 33.44 6 LEU A CA 11
ATOM 10391 C C . LEU A 1 6 ? 18.318 -2.404 -0.314 1.00 32.10 6 LEU A C 11
ATOM 10392 O O . LEU A 1 6 ? 18.071 -2.646 0.865 1.00 41.44 6 LEU A O 11
ATOM 10407 N N . MET A 1 7 ? 17.514 -1.673 -1.081 1.00 0.43 7 MET A N 11
ATOM 10408 C CA . MET A 1 7 ? 16.243 -1.110 -0.627 1.00 23.02 7 MET A CA 11
ATOM 10409 C C . MET A 1 7 ? 15.119 -2.143 -0.701 1.00 13.21 7 MET A C 11
ATOM 10410 O O . MET A 1 7 ? 15.304 -3.283 -1.134 1.00 31.30 7 MET A O 11
ATOM 10422 N N . LYS A 1 8 ? 13.932 -1.707 -0.274 1.00 73.35 8 LYS A N 11
ATOM 10423 C CA . LYS A 1 8 ? 12.671 -2.419 -0.432 1.00 62.23 8 LYS A CA 11
ATOM 10424 C C . LYS A 1 8 ? 12.380 -2.659 -1.921 1.00 54.33 8 LYS A C 11
ATOM 10425 O O . LYS A 1 8 ? 13.088 -2.178 -2.816 1.00 43.52 8 LYS A O 11
ATOM 10440 N N . THR A 1 9 ? 11.339 -3.433 -2.195 1.00 54.14 9 THR A N 11
ATOM 10441 C CA . THR A 1 9 ? 10.906 -3.794 -3.534 1.00 3.44 9 THR A CA 11
ATOM 10442 C C . THR A 1 9 ? 9.465 -3.340 -3.728 1.00 44.04 9 THR A C 11
ATOM 10443 O O . THR A 1 9 ? 8.763 -3.051 -2.753 1.00 54.15 9 THR A O 11
ATOM 10454 N N . GLN A 1 10 ? 9.014 -3.334 -4.985 1.00 41.44 10 GLN A N 11
ATOM 10455 C CA . GLN A 1 10 ? 7.611 -3.148 -5.314 1.00 34.51 10 GLN A CA 11
ATOM 10456 C C . GLN A 1 10 ? 6.802 -4.235 -4.605 1.00 64.43 10 GLN A C 11
ATOM 10457 O O . GLN A 1 10 ? 5.794 -3.928 -3.981 1.00 20.34 10 GLN A O 11
ATOM 10469 N N . GLU A 1 11 ? 7.299 -5.478 -4.628 1.00 24.24 11 GLU A N 11
ATOM 10470 C CA . GLU A 1 11 ? 6.671 -6.582 -3.922 1.00 11.13 11 GLU A CA 11
ATOM 10471 C C . GLU A 1 11 ? 6.494 -6.268 -2.445 1.00 13.30 11 GLU A C 11
ATOM 10472 O O . GLU A 1 11 ? 5.385 -6.432 -1.964 1.00 41.23 11 GLU A O 11
ATOM 10482 N N . GLU A 1 12 ? 7.550 -5.869 -1.731 1.00 55.01 12 GLU A N 11
ATOM 10483 C CA . GLU A 1 12 ? 7.501 -5.642 -0.286 1.00 73.33 12 GLU A CA 11
ATOM 10484 C C . GLU A 1 12 ? 6.417 -4.622 0.064 1.00 62.15 12 GLU A C 11
ATOM 10485 O O . GLU A 1 12 ? 5.546 -4.912 0.879 1.00 3.24 12 GLU A O 11
ATOM 10495 N N . LEU A 1 13 ? 6.471 -3.434 -0.549 1.00 33.12 13 LEU A N 11
ATOM 10496 C CA . LEU A 1 13 ? 5.531 -2.355 -0.251 1.00 1.24 13 LEU A CA 11
ATOM 10497 C C . LEU A 1 13 ? 4.106 -2.786 -0.598 1.00 4.13 13 LEU A C 11
ATOM 10498 O O . LEU A 1 13 ? 3.181 -2.415 0.120 1.00 0.34 13 LEU A O 11
ATOM 10513 N N . THR A 1 14 ? 3.916 -3.606 -1.634 1.00 32.30 14 THR A N 11
ATOM 10514 C CA . THR A 1 14 ? 2.625 -4.209 -1.924 1.00 72.14 14 THR A CA 11
ATOM 10515 C C . THR A 1 14 ? 2.250 -5.259 -0.863 1.00 51.21 14 THR A C 11
ATOM 10516 O O . THR A 1 14 ? 1.110 -5.241 -0.411 1.00 14.22 14 THR A O 11
ATOM 10527 N N . GLU A 1 15 ? 3.152 -6.160 -0.456 1.00 33.51 15 GLU A N 11
ATOM 10528 C CA . GLU A 1 15 ? 2.882 -7.271 0.464 1.00 35.20 15 GLU A CA 11
ATOM 10529 C C . GLU A 1 15 ? 2.407 -6.745 1.803 1.00 33.22 15 GLU A C 11
ATOM 10530 O O . GLU A 1 15 ? 1.433 -7.264 2.331 1.00 23.31 15 GLU A O 11
ATOM 10540 N N . ILE A 1 16 ? 3.067 -5.721 2.343 1.00 51.42 16 ILE A N 11
ATOM 10541 C CA . ILE A 1 16 ? 2.694 -5.113 3.615 1.00 32.11 16 ILE A CA 11
ATOM 10542 C C . ILE A 1 16 ? 1.224 -4.693 3.510 1.00 3.10 16 ILE A C 11
ATOM 10543 O O . ILE A 1 16 ? 0.362 -5.129 4.273 1.00 11.13 16 ILE A O 11
ATOM 10558 N N . VAL A 1 17 ? 0.932 -3.871 2.505 1.00 75.12 17 VAL A N 11
ATOM 10559 C CA . VAL A 1 17 ? -0.392 -3.333 2.257 1.00 20.21 17 VAL A CA 11
ATOM 10560 C C . VAL A 1 17 ? -1.404 -4.450 1.953 1.00 21.34 17 VAL A C 11
ATOM 10561 O O . VAL A 1 17 ? -2.588 -4.290 2.237 1.00 52.15 17 VAL A O 11
ATOM 10574 N N . ARG A 1 18 ? -0.973 -5.583 1.397 1.00 12.03 18 ARG A N 11
ATOM 10575 C CA . ARG A 1 18 ? -1.810 -6.735 1.101 1.00 13.22 18 ARG A CA 11
ATOM 10576 C C . ARG A 1 18 ? -2.182 -7.451 2.385 1.00 24.23 18 ARG A C 11
ATOM 10577 O O . ARG A 1 18 ? -3.365 -7.643 2.632 1.00 31.21 18 ARG 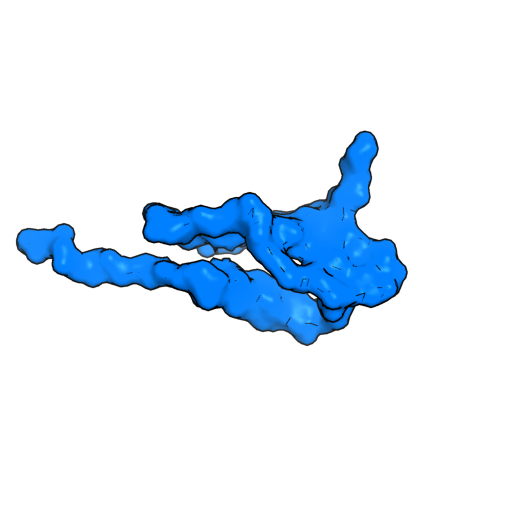A O 11
ATOM 10595 N N . ASP A 1 19 ? -1.194 -7.871 3.170 1.00 14.01 19 ASP A N 11
ATOM 10596 C CA . ASP A 1 19 ? -1.376 -8.784 4.308 1.00 54.31 19 ASP A CA 11
ATOM 10597 C C . ASP A 1 19 ? -2.212 -8.141 5.406 1.00 23.20 19 ASP A C 11
ATOM 10598 O O . ASP A 1 19 ? -3.007 -8.782 6.097 1.00 70.55 19 ASP A O 11
ATOM 10606 N N . HIS A 1 20 ? -2.052 -6.826 5.536 1.00 53.01 20 HIS A N 11
ATOM 10607 C CA . HIS A 1 20 ? -2.841 -5.987 6.419 1.00 61.13 20 HIS A CA 11
ATOM 10608 C C . HIS A 1 20 ? -4.311 -5.937 5.992 1.00 21.51 20 HIS A C 11
ATOM 10609 O O . HIS A 1 20 ? -5.191 -5.713 6.825 1.00 52.11 20 HIS A O 11
ATOM 10622 N N . PHE A 1 21 ? -4.585 -6.157 4.707 1.00 4.14 21 PHE A N 11
ATOM 10623 C CA . PHE A 1 21 ? -5.908 -6.080 4.125 1.00 43.23 21 PHE A CA 11
ATOM 10624 C C . PHE A 1 21 ? -6.554 -7.449 3.950 1.00 63.42 21 PHE A C 11
ATOM 10625 O O . PHE A 1 21 ? -7.776 -7.533 4.039 1.00 1.31 21 PHE A O 11
ATOM 10641 N N . SER A 1 22 ? -5.794 -8.529 3.750 1.00 31.41 22 SER A N 11
ATOM 10642 C CA . SER A 1 22 ? -6.332 -9.878 3.528 1.00 23.30 22 SER A CA 11
ATOM 10643 C C . SER A 1 22 ? -7.132 -10.414 4.719 1.00 3.02 22 SER A C 11
ATOM 10644 O O . SER A 1 22 ? -7.765 -11.463 4.629 1.00 74.32 22 SER A O 11
ATOM 10651 N N . ASP A 1 23 ? -7.117 -9.678 5.825 1.00 4.31 23 ASP A N 11
ATOM 10652 C CA . ASP A 1 23 ? -7.740 -10.001 7.103 1.00 3.34 23 ASP A CA 11
ATOM 10653 C C . ASP A 1 23 ? -8.885 -9.022 7.438 1.00 31.43 23 ASP A C 11
ATOM 10654 O O . ASP A 1 23 ? -9.406 -9.002 8.558 1.00 12.20 23 ASP A O 11
ATOM 10662 N N . MET A 1 24 ? -9.272 -8.184 6.467 1.00 42.25 24 MET A N 11
ATOM 10663 C CA . MET A 1 24 ? -10.316 -7.159 6.541 1.00 64.14 24 MET A CA 11
ATOM 10664 C C . MET A 1 24 ? -11.437 -7.391 5.516 1.00 65.55 24 MET A C 11
ATOM 10665 O O . MET A 1 24 ? -12.328 -6.548 5.391 1.00 25.13 24 MET A O 11
ATOM 10677 N N . GLY A 1 25 ? -11.436 -8.507 4.781 1.00 43.35 25 GLY A N 11
ATOM 10678 C CA . GLY A 1 25 ? -12.390 -8.762 3.702 1.00 14.24 25 GLY A CA 11
ATOM 10679 C C . GLY A 1 25 ? -11.659 -9.058 2.403 1.00 43.23 25 GLY A C 11
ATOM 10680 O O . GLY A 1 25 ? -10.516 -9.531 2.418 1.00 61.22 25 GLY A O 11
ATOM 10684 N N . GLU A 1 26 ? -12.286 -8.751 1.264 1.00 4.44 26 GLU A N 11
ATOM 10685 C CA . GLU A 1 26 ? -11.767 -9.091 -0.055 1.00 53.21 26 GLU A CA 11
ATOM 10686 C C . GLU A 1 26 ? -11.640 -7.851 -0.938 1.00 51.33 26 GLU A C 11
ATOM 10687 O O . GLU A 1 26 ? -12.556 -7.029 -1.082 1.00 34.43 26 GLU A O 11
ATOM 10697 N N . ILE A 1 27 ? -10.462 -7.742 -1.543 1.00 51.43 27 ILE A N 11
ATOM 10698 C CA . ILE A 1 27 ? -10.087 -6.700 -2.470 1.00 51.02 27 ILE A CA 11
ATOM 10699 C C . ILE A 1 27 ? -10.423 -7.170 -3.889 1.00 73.44 27 ILE A C 11
ATOM 10700 O O . ILE A 1 27 ? -10.115 -8.308 -4.243 1.00 51.15 27 ILE A O 11
ATOM 10715 N N . ALA A 1 28 ? -10.955 -6.281 -4.730 1.00 61.12 28 ALA A N 11
ATOM 10716 C CA . ALA A 1 28 ? -11.037 -6.484 -6.176 1.00 75.42 28 ALA A CA 11
ATOM 10717 C C . ALA A 1 28 ? -9.708 -6.079 -6.822 1.00 43.01 28 ALA A C 11
ATOM 10718 O O . ALA A 1 28 ? -9.072 -6.888 -7.496 1.00 64.25 28 ALA A O 11
ATOM 10725 N N . THR A 1 29 ? -9.255 -4.842 -6.597 1.00 23.34 29 THR A N 11
ATOM 10726 C CA . THR A 1 29 ? -7.995 -4.316 -7.112 1.00 71.13 29 THR A CA 11
ATOM 10727 C C . THR A 1 29 ? -7.294 -3.508 -6.020 1.00 13.34 29 THR A C 11
ATOM 10728 O O . THR A 1 29 ? -7.643 -2.364 -5.721 1.00 34.23 29 THR A O 11
ATOM 10739 N N . LEU A 1 30 ? -6.294 -4.124 -5.398 1.00 4.22 30 LEU A N 11
ATOM 10740 C CA . LEU A 1 30 ? -5.220 -3.442 -4.708 1.00 15.43 30 LEU A CA 11
ATOM 10741 C C . LEU A 1 30 ? -4.278 -3.019 -5.815 1.00 60.42 30 LEU A C 11
ATOM 10742 O O . LEU A 1 30 ? -3.961 -3.823 -6.700 1.00 3.24 30 LEU A O 11
ATOM 10757 N N . TYR A 1 31 ? -3.832 -1.772 -5.776 1.00 41.02 31 TYR A N 11
ATOM 10758 C CA . TYR A 1 31 ? -2.708 -1.324 -6.577 1.00 52.15 31 TYR A CA 11
ATOM 10759 C C . TYR A 1 31 ? -2.103 -0.097 -5.905 1.00 32.30 31 TYR A C 11
ATOM 10760 O O . TYR A 1 31 ? -2.631 0.454 -4.939 1.00 22.44 31 TYR A O 11
ATOM 10777 N N . VAL A 1 32 ? -1.013 0.355 -6.484 1.00 32.21 32 VAL A N 11
ATOM 10778 C CA . VAL A 1 32 ? -0.325 1.581 -6.278 1.00 34.54 32 VAL A CA 11
ATOM 10779 C C . VAL A 1 32 ? -0.440 2.529 -7.443 1.00 64.42 32 VAL A C 11
ATOM 10780 O O . VAL A 1 32 ? -0.312 2.160 -8.611 1.00 11.20 32 VAL A O 11
ATOM 10793 N N . GLN A 1 33 ? -0.715 3.789 -7.094 1.00 24.32 33 GLN A N 11
ATOM 10794 C CA . GLN A 1 33 ? -0.530 4.911 -8.012 1.00 35.33 33 GLN A CA 11
ATOM 10795 C C . GLN A 1 33 ? 0.845 5.556 -7.804 1.00 71.24 33 GLN A C 11
ATOM 10796 O O . GLN A 1 33 ? 1.217 6.401 -8.614 1.00 15.22 33 GLN A O 11
ATOM 10808 N N . VAL A 1 34 ? 1.620 5.188 -6.776 1.00 43.25 34 VAL A N 11
ATOM 10809 C CA . VAL A 1 34 ? 2.915 5.822 -6.538 1.00 32.14 34 VAL A CA 11
ATOM 10810 C C . VAL A 1 34 ? 3.787 4.903 -5.675 1.00 54.25 34 VAL A C 11
ATOM 10811 O O . VAL A 1 34 ? 3.525 4.700 -4.488 1.00 41.33 34 VAL A O 11
ATOM 10824 N N . TYR A 1 35 ? 4.817 4.325 -6.289 1.00 34.14 35 TYR A N 11
ATOM 10825 C CA . TYR A 1 35 ? 5.820 3.507 -5.632 1.00 74.51 35 TYR A CA 11
ATOM 10826 C C . TYR A 1 35 ? 7.003 4.405 -5.318 1.00 35.33 35 TYR A C 11
ATOM 10827 O O . TYR A 1 35 ? 7.662 4.893 -6.233 1.00 72.52 35 TYR A O 11
ATOM 10844 N N . GLU A 1 36 ? 7.254 4.671 -4.040 1.00 51.42 36 GLU A N 11
ATOM 10845 C CA . GLU A 1 36 ? 8.301 5.583 -3.604 1.00 74.31 36 GLU A CA 11
ATOM 10846 C C . GLU A 1 36 ? 9.674 4.920 -3.776 1.00 60.12 36 GLU A C 11
ATOM 10847 O O . GLU A 1 36 ? 10.191 4.289 -2.865 1.00 62.43 36 GLU A O 11
ATOM 10857 N N . SER A 1 37 ? 10.298 5.038 -4.947 1.00 62.21 37 SER A N 11
ATOM 10858 C CA . SER A 1 37 ? 11.438 4.216 -5.348 1.00 15.54 37 SER A CA 11
ATOM 10859 C C . SER A 1 37 ? 12.710 4.516 -4.554 1.00 12.43 37 SER A C 11
ATOM 10860 O O . SER A 1 37 ? 13.643 3.704 -4.559 1.00 55.23 37 SER A O 11
ATOM 10867 N N . SER A 1 38 ? 12.767 5.660 -3.867 1.00 33.44 38 SER A N 11
ATOM 10868 C CA . SER A 1 38 ? 13.884 6.032 -3.010 1.00 54.21 38 SER A CA 11
ATOM 10869 C C . SER A 1 38 ? 13.590 5.771 -1.520 1.00 20.30 38 SER A C 11
ATOM 10870 O O . SER A 1 38 ? 14.501 5.888 -0.692 1.00 35.12 38 SER A O 11
ATOM 10877 N N . LEU A 1 39 ? 12.344 5.461 -1.155 1.00 73.44 39 LEU A N 11
ATOM 10878 C CA . LEU A 1 39 ? 11.853 5.444 0.220 1.00 4.30 39 LEU A CA 11
ATOM 10879 C C . LEU A 1 39 ? 11.111 4.123 0.423 1.00 60.43 39 LEU A C 11
ATOM 10880 O O . LEU A 1 39 ? 11.335 3.176 -0.337 1.00 60.22 39 LEU A O 11
ATOM 10895 N N . GLU A 1 40 ? 10.281 4.013 1.466 1.00 54.32 40 GLU A N 11
ATOM 10896 C CA . GLU A 1 40 ? 9.533 2.793 1.731 1.00 43.21 40 GLU A CA 11
ATOM 10897 C C . GLU A 1 40 ? 8.075 3.167 2.060 1.00 62.51 40 GLU A C 11
ATOM 10898 O O . GLU A 1 40 ? 7.649 3.140 3.218 1.00 40.45 40 GLU A O 11
ATOM 10908 N N . SER A 1 41 ? 7.319 3.548 1.022 1.00 62.43 41 SER A N 11
ATOM 10909 C CA . SER A 1 41 ? 5.925 4.002 1.100 1.00 63.55 41 SER A CA 11
ATOM 10910 C C . SER A 1 41 ? 5.119 3.353 -0.032 1.00 72.55 41 SER A C 11
ATOM 10911 O O . SER A 1 41 ? 5.672 3.027 -1.090 1.00 43.03 41 SER A O 11
ATOM 10918 N N . LEU A 1 42 ? 3.814 3.162 0.186 1.00 4.12 42 LEU A N 11
ATOM 10919 C CA . LEU A 1 42 ? 2.889 2.625 -0.801 1.00 74.34 42 LEU A CA 11
ATOM 10920 C C . LEU A 1 42 ? 1.574 3.371 -0.635 1.00 53.33 42 LEU A C 11
ATOM 10921 O O . LEU A 1 42 ? 0.981 3.336 0.452 1.00 35.32 42 LEU A O 11
ATOM 10936 N N . VAL A 1 43 ? 1.089 4.019 -1.698 1.00 40.25 43 VAL A N 11
ATOM 10937 C CA . VAL A 1 43 ? -0.194 4.724 -1.673 1.00 11.04 43 VAL A CA 11
ATOM 10938 C C . VAL A 1 43 ? -0.938 4.466 -2.996 1.00 32.32 43 VAL A C 11
ATOM 10939 O O . VAL A 1 43 ? -0.308 4.204 -4.032 1.00 0.42 43 VAL A O 11
ATOM 10952 N N . GLY A 1 44 ? -2.277 4.556 -2.996 1.00 3.10 44 GLY A N 11
ATOM 10953 C CA . GLY A 1 44 ? -3.037 4.542 -4.248 1.00 53.43 44 GLY A CA 11
ATOM 10954 C C . GLY A 1 44 ? -4.529 4.219 -4.165 1.00 64.11 44 GLY A C 11
ATOM 10955 O O . GLY A 1 44 ? -5.160 4.160 -5.223 1.00 73.41 44 GLY A O 11
ATOM 10959 N N . GLY A 1 45 ? -5.106 4.001 -2.974 1.00 3.31 45 GLY A N 11
ATOM 10960 C CA . GLY A 1 45 ? -6.458 3.470 -2.864 1.00 41.22 45 GLY A CA 11
ATOM 10961 C C . GLY A 1 45 ? -6.513 1.947 -3.036 1.00 40.02 45 GLY A C 11
ATOM 10962 O O . GLY A 1 45 ? -5.536 1.298 -3.432 1.00 15.22 45 GLY A O 11
ATOM 10966 N N . VAL A 1 46 ? -7.658 1.353 -2.702 1.00 71.13 46 VAL A N 11
ATOM 10967 C CA . VAL A 1 46 ? -7.923 -0.080 -2.791 1.00 51.20 46 VAL A CA 11
ATOM 10968 C C . VAL A 1 46 ? -9.394 -0.293 -3.144 1.00 24.45 46 VAL A C 11
ATOM 10969 O O . VAL A 1 46 ? -10.271 0.077 -2.372 1.00 44.02 46 VAL A O 11
ATOM 10982 N N . ILE A 1 47 ? -9.685 -0.868 -4.305 1.00 4.45 47 ILE A N 11
ATOM 10983 C CA . ILE A 1 47 ? -11.045 -1.113 -4.762 1.00 35.13 47 ILE A CA 11
ATOM 10984 C C . ILE A 1 47 ? -11.454 -2.491 -4.224 1.00 0.22 47 ILE A C 11
ATOM 10985 O O . ILE A 1 47 ? -10.815 -3.489 -4.565 1.00 3.43 47 ILE A O 11
ATOM 11000 N N . PHE A 1 48 ? -12.456 -2.566 -3.346 1.00 53.13 48 PHE A N 11
ATOM 11001 C CA . PHE A 1 48 ? -13.002 -3.818 -2.817 1.00 14.22 48 PHE A CA 11
ATOM 11002 C C . PHE A 1 48 ? -14.066 -4.402 -3.742 1.00 32.35 48 PHE A C 11
ATOM 11003 O O . PHE A 1 48 ? -14.728 -3.679 -4.482 1.00 42.41 48 PHE A O 11
ATOM 11019 N N . GLU A 1 49 ? -14.281 -5.713 -3.619 1.00 60.24 49 GLU A N 11
ATOM 11020 C CA . GLU A 1 49 ? -15.306 -6.462 -4.351 1.00 4.21 49 GLU A CA 11
ATOM 11021 C C . GLU A 1 49 ? -16.710 -5.940 -4.016 1.00 40.22 49 GLU A C 11
ATOM 11022 O O . GLU A 1 49 ? -17.573 -5.854 -4.893 1.00 60.42 49 GLU A O 11
ATOM 11032 N N . ASP A 1 50 ? -16.918 -5.491 -2.772 1.00 0.34 50 ASP A N 11
ATOM 11033 C CA . ASP A 1 50 ? -18.202 -4.952 -2.289 1.00 12.45 50 ASP A CA 11
ATOM 11034 C C . ASP A 1 50 ? -18.290 -3.437 -2.584 1.00 61.32 50 ASP A C 11
ATOM 11035 O O . ASP A 1 50 ? -19.005 -2.686 -1.924 1.00 73.31 50 ASP A O 11
ATOM 11043 N N . GLY A 1 51 ? -17.473 -2.937 -3.520 1.00 34.11 51 GLY A N 11
ATOM 11044 C CA . GLY A 1 51 ? -17.498 -1.556 -4.001 1.00 64.10 51 GLY A CA 11
ATOM 11045 C C . GLY A 1 51 ? -16.939 -0.537 -3.006 1.00 20.35 51 GLY A C 11
ATOM 11046 O O . GLY A 1 51 ? -17.087 0.666 -3.201 1.00 43.24 51 GLY A O 11
ATOM 11050 N N . ARG A 1 52 ? -16.300 -1.004 -1.932 1.00 73.13 52 ARG A N 11
ATOM 11051 C CA . ARG A 1 52 ? -15.719 -0.200 -0.867 1.00 75.21 52 ARG A CA 11
ATOM 11052 C C . ARG A 1 52 ? -14.300 0.293 -1.146 1.00 15.25 52 ARG A C 11
ATOM 11053 O O . ARG A 1 52 ? -13.324 -0.366 -0.787 1.00 4.21 52 ARG A O 11
ATOM 11071 N N . HIS A 1 53 ? -14.177 1.436 -1.811 1.00 32.52 53 HIS A N 11
ATOM 11072 C CA . HIS A 1 53 ? -12.899 2.084 -2.098 1.00 34.23 53 HIS A CA 11
ATOM 11073 C C . HIS A 1 53 ? -12.428 2.872 -0.869 1.00 43.30 53 HIS A C 11
ATOM 11074 O O . HIS A 1 53 ? -13.197 3.672 -0.321 1.00 12.15 53 HIS A O 11
ATOM 11087 N N . TYR A 1 54 ? -11.189 2.618 -0.425 1.00 3.15 54 TYR A N 11
ATOM 11088 C CA . TYR A 1 54 ? -10.546 3.339 0.676 1.00 71.24 54 TYR A CA 11
ATOM 11089 C C . TYR A 1 54 ? -9.126 3.782 0.307 1.00 60.33 54 TYR A C 11
ATOM 11090 O O . TYR A 1 54 ? -8.370 3.009 -0.287 1.00 40.00 54 TYR A O 11
ATOM 11107 N N . THR A 1 55 ? -8.729 4.998 0.694 1.00 14.22 55 THR A N 11
ATOM 11108 C CA . THR A 1 55 ? -7.398 5.554 0.467 1.00 4.31 55 THR A CA 11
ATOM 11109 C C . THR A 1 55 ? -6.483 5.027 1.575 1.00 74.32 55 THR A C 11
ATOM 11110 O O . THR A 1 55 ? -6.326 5.657 2.624 1.00 51.01 55 THR A O 11
ATOM 11121 N N . PHE A 1 56 ? -5.915 3.843 1.350 1.00 52.41 56 PHE A N 11
ATOM 11122 C CA . PHE A 1 56 ? -4.735 3.402 2.066 1.00 11.43 56 PHE A CA 11
ATOM 11123 C C . PHE A 1 56 ? -3.577 4.309 1.676 1.00 64.42 56 PHE A C 11
ATOM 11124 O O . PHE A 1 56 ? -3.292 4.510 0.487 1.00 53.21 56 PHE A O 11
ATOM 11140 N N . VAL A 1 57 ? -2.910 4.819 2.703 1.00 23.15 57 VAL A N 11
ATOM 11141 C CA . VAL A 1 57 ? -1.658 5.545 2.649 1.00 0.13 57 VAL A CA 11
ATOM 11142 C C . VAL A 1 57 ? -0.790 4.878 3.711 1.00 13.01 57 VAL A C 11
ATOM 11143 O O . VAL A 1 57 ? -1.190 4.788 4.873 1.00 73.11 57 VAL A O 11
ATOM 11156 N N . TYR A 1 58 ? 0.332 4.300 3.284 1.00 42.11 58 TYR A N 11
ATOM 11157 C CA . TYR A 1 58 ? 1.347 3.745 4.169 1.00 24.20 58 TYR A CA 11
ATOM 11158 C C . TYR A 1 58 ? 2.597 4.606 4.065 1.00 21.41 58 TYR A C 11
ATOM 11159 O O . TYR A 1 58 ? 3.260 4.585 3.024 1.00 20.23 58 TYR A O 11
ATOM 11176 N N . GLU A 1 59 ? 2.914 5.354 5.116 1.00 34.43 59 GLU A N 11
ATOM 11177 C CA . GLU A 1 59 ? 4.207 5.987 5.286 1.00 31.14 59 GLU A CA 11
ATOM 11178 C C . GLU A 1 59 ? 4.877 5.292 6.450 1.00 51.02 59 GLU A C 11
ATOM 11179 O O . GLU A 1 59 ? 4.330 5.298 7.548 1.00 23.11 59 GLU A O 11
ATOM 11189 N N . ASN A 1 60 ? 6.080 4.779 6.221 1.00 64.13 60 ASN A N 11
ATOM 11190 C CA . ASN A 1 60 ? 7.027 4.352 7.235 1.00 13.40 60 ASN A CA 11
ATOM 11191 C C . ASN A 1 60 ? 6.479 3.264 8.156 1.00 71.45 60 ASN A C 11
ATOM 11192 O O . ASN A 1 60 ? 6.816 2.106 7.930 1.00 60.54 60 ASN A O 11
ATOM 11202 N N . GLU A 1 61 ? 5.699 3.620 9.183 1.00 63.15 61 GLU A N 11
ATOM 11203 C CA . GLU A 1 61 ? 4.979 2.719 10.083 1.00 32.22 61 GLU A CA 11
ATOM 11204 C C . GLU A 1 61 ? 3.538 3.196 10.357 1.00 74.31 61 GLU A C 11
ATOM 11205 O O . GLU A 1 61 ? 2.802 2.487 11.046 1.00 72.53 61 GLU A O 11
ATOM 11215 N N . ASP A 1 62 ? 3.099 4.351 9.837 1.00 12.43 62 ASP A N 11
ATOM 11216 C CA . ASP A 1 62 ? 1.735 4.872 9.987 1.00 60.34 62 ASP A CA 11
ATOM 11217 C C . ASP A 1 62 ? 0.896 4.510 8.768 1.00 20.50 62 ASP A C 11
ATOM 11218 O O . ASP A 1 62 ? 1.197 4.912 7.638 1.00 11.30 62 ASP A O 11
ATOM 11226 N N . LEU A 1 63 ? -0.164 3.744 9.004 1.00 61.22 63 LEU A N 11
ATOM 11227 C CA . LEU A 1 63 ? -1.082 3.243 7.997 1.00 63.45 63 LEU A CA 11
ATOM 11228 C C . LEU A 1 63 ? -2.465 3.808 8.290 1.00 33.13 63 LEU A C 11
ATOM 11229 O O . LEU A 1 63 ? -3.060 3.473 9.322 1.00 22.54 63 LEU A O 11
ATOM 11244 N N . VAL A 1 64 ? -2.978 4.653 7.399 1.00 52.24 64 VAL A N 11
ATOM 11245 C CA . VAL A 1 64 ? -4.267 5.320 7.564 1.00 22.35 64 VAL A CA 11
ATOM 11246 C C . VAL A 1 64 ? -5.197 4.838 6.452 1.00 44.31 64 VAL A C 11
ATOM 11247 O O . VAL A 1 64 ? -4.758 4.412 5.379 1.00 53.44 64 VAL A O 11
ATOM 11260 N N . TYR A 1 65 ? -6.498 4.931 6.717 1.00 64.43 65 TYR A N 11
ATOM 11261 C CA . TYR A 1 65 ? -7.589 4.603 5.820 1.00 31.32 65 TYR A CA 11
ATOM 11262 C C . TYR A 1 65 ? -8.679 5.660 5.983 1.00 15.05 65 TYR A C 11
ATOM 11263 O O . TYR A 1 65 ? -8.778 6.289 7.038 1.00 2.03 65 TYR A O 11
ATOM 11280 N N . GLU A 1 66 ? -9.515 5.828 4.961 1.00 14.35 66 GLU A N 11
ATOM 11281 C CA . GLU A 1 66 ? -10.761 6.599 4.923 1.00 53.34 66 GLU A CA 11
ATOM 11282 C C . GLU A 1 66 ? -11.388 6.347 3.542 1.00 14.31 66 GLU A C 11
ATOM 11283 O O . GLU A 1 66 ? -10.773 5.658 2.723 1.00 12.41 66 GLU A O 11
ATOM 11293 N N . GLU A 1 67 ? -12.609 6.822 3.307 1.00 12.33 67 GLU A N 11
ATOM 11294 C CA . GLU A 1 67 ? -13.509 6.334 2.263 1.00 33.55 67 GLU A CA 11
ATOM 11295 C C . GLU A 1 67 ? -13.570 7.341 1.105 1.00 15.45 67 GLU A C 11
ATOM 11296 O O . GLU A 1 67 ? -13.675 8.541 1.359 1.00 1.03 67 GLU A O 11
ATOM 11306 N N . GLU A 1 68 ? -13.464 6.880 -0.152 1.00 44.01 68 GLU A N 11
ATOM 11307 C CA . GLU A 1 68 ? -13.465 7.786 -1.308 1.00 35.54 68 GLU A CA 11
ATOM 11308 C C . GLU A 1 68 ? -14.822 8.467 -1.453 1.00 51.22 68 GLU A C 11
ATOM 11309 O O . GLU A 1 68 ? -15.840 7.774 -1.400 1.00 61.34 68 GLU A O 11
ATOM 11319 N N . VAL A 1 69 ? -14.850 9.771 -1.743 1.00 64.23 69 VAL A N 11
ATOM 11320 C CA . VAL A 1 69 ? -16.056 10.496 -2.126 1.00 24.33 69 VAL A CA 11
ATOM 11321 C C . VAL A 1 69 ? -15.651 11.517 -3.195 1.00 75.31 69 VAL A C 11
ATOM 11322 O O . VAL A 1 69 ? -15.097 12.570 -2.869 1.00 44.14 69 VAL A O 11
ATOM 11335 N N . LEU A 1 70 ? -15.884 11.184 -4.473 1.00 52.14 70 LEU A N 11
ATOM 11336 C CA . LEU A 1 70 ? -15.500 11.963 -5.661 1.00 21.13 70 LEU A CA 11
ATOM 11337 C C . LEU A 1 70 ? -16.605 11.877 -6.709 1.00 24.45 70 LEU A C 11
ATOM 11338 O O . LEU A 1 70 ? -16.345 11.872 -7.932 1.00 73.21 70 LEU A O 11
ATOM 11353 N N . GLY A 1 1 ? 32.594 -4.365 4.059 1.00 2.35 1 GLY A N 12
ATOM 11354 C CA . GLY A 1 1 ? 32.460 -3.108 3.311 1.00 24.22 1 GLY A CA 12
ATOM 11355 C C . GLY A 1 1 ? 32.035 -2.021 4.277 1.00 21.01 1 GLY A C 12
ATOM 11356 O O . GLY A 1 1 ? 32.196 -2.209 5.479 1.00 11.42 1 GLY A O 12
ATOM 11360 N N . ASP A 1 2 ? 31.516 -0.910 3.759 1.00 35.14 2 ASP A N 12
ATOM 11361 C CA . ASP A 1 2 ? 30.921 0.165 4.560 1.00 4.34 2 ASP A CA 12
ATOM 11362 C C . ASP A 1 2 ? 29.679 0.722 3.839 1.00 24.15 2 ASP A C 12
ATOM 11363 O O . ASP A 1 2 ? 29.228 1.840 4.069 1.00 14.21 2 ASP A O 12
ATOM 11371 N N . ASP A 1 3 ? 29.125 -0.031 2.887 1.00 15.25 3 ASP A N 12
ATOM 11372 C CA . ASP A 1 3 ? 28.036 0.397 2.015 1.00 64.32 3 ASP A CA 12
ATOM 11373 C C . ASP A 1 3 ? 27.240 -0.859 1.676 1.00 2.31 3 ASP A C 12
ATOM 11374 O O . ASP A 1 3 ? 27.728 -1.709 0.925 1.00 0.22 3 ASP A O 12
ATOM 11382 N N . ARG A 1 4 ? 26.093 -1.069 2.330 1.00 2.21 4 ARG A N 12
ATOM 11383 C CA . ARG A 1 4 ? 25.264 -2.255 2.176 1.00 55.44 4 ARG A CA 12
ATOM 11384 C C . ARG A 1 4 ? 23.840 -1.868 2.548 1.00 13.44 4 ARG A C 12
ATOM 11385 O O . ARG A 1 4 ? 23.414 -2.028 3.694 1.00 73.41 4 ARG A O 12
ATOM 11403 N N . LYS A 1 5 ? 23.070 -1.386 1.579 1.00 61.43 5 LYS A N 12
ATOM 11404 C CA . LYS A 1 5 ? 21.658 -1.130 1.723 1.00 12.22 5 LYS A CA 12
ATOM 11405 C C . LYS A 1 5 ? 20.965 -1.410 0.409 1.00 60.00 5 LYS A C 12
ATOM 11406 O O . LYS A 1 5 ? 21.563 -1.215 -0.648 1.00 40.11 5 LYS A O 12
ATOM 11421 N N . LEU A 1 6 ? 19.696 -1.784 0.456 1.00 0.51 6 LEU A N 12
ATOM 11422 C CA . LEU A 1 6 ? 18.746 -1.658 -0.634 1.00 34.33 6 LEU A CA 12
ATOM 11423 C C . LEU A 1 6 ? 17.512 -0.967 -0.072 1.00 35.12 6 LEU A C 12
ATOM 11424 O O . LEU A 1 6 ? 17.252 -1.026 1.132 1.00 63.01 6 LEU A O 12
ATOM 11439 N N . MET A 1 7 ? 16.747 -0.347 -0.959 1.00 23.05 7 MET A N 12
ATOM 11440 C CA . MET A 1 7 ? 15.323 -0.125 -0.778 1.00 20.25 7 MET A CA 12
ATOM 11441 C C . MET A 1 7 ? 14.597 -1.463 -0.937 1.00 64.10 7 MET A C 12
ATOM 11442 O O . MET A 1 7 ? 15.157 -2.432 -1.455 1.00 62.41 7 MET A O 12
ATOM 11454 N N . LYS A 1 8 ? 13.338 -1.503 -0.510 1.00 12.45 8 LYS A N 12
ATOM 11455 C CA . LYS A 1 8 ? 12.408 -2.580 -0.839 1.00 1.31 8 LYS A CA 12
ATOM 11456 C C . LYS A 1 8 ? 11.987 -2.431 -2.308 1.00 60.03 8 LYS A C 12
ATOM 11457 O O . LYS A 1 8 ? 12.398 -1.475 -2.968 1.00 1.35 8 LYS A O 12
ATOM 11472 N N . THR A 1 9 ? 11.157 -3.323 -2.845 1.00 65.20 9 THR A N 12
ATOM 11473 C CA . THR A 1 9 ? 10.727 -3.265 -4.246 1.00 4.13 9 THR A CA 12
ATOM 11474 C C . THR A 1 9 ? 9.207 -3.130 -4.371 1.00 32.11 9 THR A C 12
ATOM 11475 O O . THR A 1 9 ? 8.475 -3.166 -3.378 1.00 5.32 9 THR A O 12
ATOM 11486 N N . GLN A 1 10 ? 8.731 -2.996 -5.614 1.00 74.32 10 GLN A N 12
ATOM 11487 C CA . GLN A 1 10 ? 7.322 -2.951 -5.993 1.00 44.42 10 GLN A CA 12
ATOM 11488 C C . GLN A 1 10 ? 6.568 -4.136 -5.391 1.00 32.42 10 GLN A C 12
ATOM 11489 O O . GLN A 1 10 ? 5.461 -3.946 -4.872 1.00 25.12 10 GLN A O 12
ATOM 11501 N N . GLU A 1 11 ? 7.187 -5.324 -5.426 1.00 53.12 11 GLU A N 12
ATOM 11502 C CA . GLU A 1 11 ? 6.653 -6.534 -4.832 1.00 12.22 11 GLU A CA 12
ATOM 11503 C C . GLU A 1 11 ? 6.489 -6.329 -3.340 1.00 32.35 11 GLU A C 12
ATOM 11504 O O . GLU A 1 11 ? 5.375 -6.451 -2.855 1.00 4.22 11 GLU A O 12
ATOM 11514 N N . GLU A 1 12 ? 7.555 -5.983 -2.618 1.00 2.01 12 GLU A N 12
ATOM 11515 C CA . GLU A 1 12 ? 7.521 -5.868 -1.170 1.00 12.35 12 GLU A CA 12
ATOM 11516 C C . GLU A 1 12 ? 6.466 -4.862 -0.719 1.00 30.12 12 GLU A C 12
ATOM 11517 O O . GLU A 1 12 ? 5.733 -5.140 0.222 1.00 3.14 12 GLU A O 12
ATOM 11527 N N . LEU A 1 13 ? 6.376 -3.699 -1.369 1.00 52.00 13 LEU A N 12
ATOM 11528 C CA . LEU A 1 13 ? 5.399 -2.667 -1.016 1.00 35.34 13 LEU A CA 12
ATOM 11529 C C . LEU A 1 13 ? 3.985 -3.229 -1.192 1.00 2.31 13 LEU A C 12
ATOM 11530 O O . LEU A 1 13 ? 3.129 -2.984 -0.340 1.00 0.01 13 LEU A O 12
ATOM 11545 N N . THR A 1 14 ? 3.746 -4.003 -2.253 1.00 25.14 14 THR A N 12
ATOM 11546 C CA . THR A 1 14 ? 2.478 -4.681 -2.487 1.00 30.24 14 THR A CA 12
ATOM 11547 C C . THR A 1 14 ? 2.242 -5.746 -1.404 1.00 64.31 14 THR A C 12
ATOM 11548 O O . THR A 1 14 ? 1.161 -5.780 -0.818 1.00 50.24 14 THR A O 12
ATOM 11559 N N . GLU A 1 15 ? 3.237 -6.589 -1.112 1.00 25.41 15 GLU A N 12
ATOM 11560 C CA . GLU A 1 15 ? 3.150 -7.694 -0.160 1.00 44.04 15 GLU A CA 12
ATOM 11561 C C . GLU A 1 15 ? 2.815 -7.164 1.228 1.00 72.44 15 GLU A C 12
ATOM 11562 O O . GLU A 1 15 ? 1.889 -7.678 1.837 1.00 12.35 15 GLU A O 12
ATOM 11572 N N . ILE A 1 16 ? 3.499 -6.114 1.696 1.00 71.23 16 ILE A N 12
ATOM 11573 C CA . ILE A 1 16 ? 3.244 -5.457 2.978 1.00 20.52 16 ILE A CA 12
ATOM 11574 C C . ILE A 1 16 ? 1.759 -5.096 3.057 1.00 40.40 16 ILE A C 12
ATOM 11575 O O . ILE A 1 16 ? 1.057 -5.461 3.996 1.00 1.24 16 ILE A O 12
ATOM 11590 N N . VAL A 1 17 ? 1.277 -4.346 2.067 1.00 35.53 17 VAL A N 12
ATOM 11591 C CA . VAL A 1 17 ? -0.083 -3.829 2.046 1.00 44.01 17 VAL A CA 12
ATOM 11592 C C . VAL A 1 17 ? -1.094 -4.984 1.993 1.00 2.03 17 VAL A C 12
ATOM 11593 O O . VAL A 1 17 ? -2.126 -4.932 2.670 1.00 0.03 17 VAL A O 12
ATOM 11606 N N . ARG A 1 18 ? -0.807 -6.045 1.234 1.00 12.25 18 ARG A N 12
ATOM 11607 C CA . ARG A 1 18 ? -1.634 -7.244 1.177 1.00 73.50 18 ARG A CA 12
ATOM 11608 C C . ARG A 1 18 ? -1.647 -7.924 2.547 1.00 1.05 18 ARG A C 12
ATOM 11609 O O . ARG A 1 18 ? -2.724 -8.194 3.065 1.00 51.20 18 ARG A O 12
ATOM 11627 N N . ASP A 1 19 ? -0.483 -8.110 3.167 1.00 5.21 19 ASP A N 12
ATOM 11628 C CA . ASP A 1 19 ? -0.262 -8.718 4.483 1.00 13.11 19 ASP A CA 12
ATOM 11629 C C . ASP A 1 19 ? -0.694 -7.824 5.657 1.00 41.02 19 ASP A C 12
ATOM 11630 O O . ASP A 1 19 ? -0.487 -8.149 6.831 1.00 24.51 19 ASP A O 12
ATOM 11638 N N . HIS A 1 20 ? -1.327 -6.691 5.368 1.00 13.05 20 HIS A N 12
ATOM 11639 C CA . HIS A 1 20 ? -2.121 -5.947 6.324 1.00 35.13 20 HIS A CA 12
ATOM 11640 C C . HIS A 1 20 ? -3.600 -6.175 6.046 1.00 75.21 20 HIS A C 12
ATOM 11641 O O . HIS A 1 20 ? -4.367 -6.439 6.975 1.00 42.14 20 HIS A O 12
ATOM 11654 N N . PHE A 1 21 ? -4.032 -6.045 4.790 1.00 21.45 21 PHE A N 12
ATOM 11655 C CA . PHE A 1 21 ? -5.450 -5.912 4.505 1.00 12.24 21 PHE A CA 12
ATOM 11656 C C . PHE A 1 21 ? -6.153 -7.247 4.244 1.00 13.32 21 PHE A C 12
ATOM 11657 O O . PHE A 1 21 ? -7.362 -7.328 4.468 1.00 61.24 21 PHE A O 12
ATOM 11673 N N . SER A 1 22 ? -5.462 -8.308 3.815 1.00 72.13 22 SER A N 12
ATOM 11674 C CA . SER A 1 22 ? -6.132 -9.571 3.494 1.00 72.50 22 SER A CA 12
ATOM 11675 C C . SER A 1 22 ? -6.848 -10.156 4.718 1.00 54.33 22 SER A C 12
ATOM 11676 O O . SER A 1 22 ? -7.824 -10.889 4.557 1.00 71.14 22 SER A O 12
ATOM 11683 N N . ASP A 1 23 ? -6.432 -9.777 5.930 1.00 71.23 23 ASP A N 12
ATOM 11684 C CA . ASP A 1 23 ? -7.021 -10.272 7.169 1.00 15.13 23 ASP A CA 12
ATOM 11685 C C . ASP A 1 23 ? -8.398 -9.665 7.442 1.00 1.35 23 ASP A C 12
ATOM 11686 O O . ASP A 1 23 ? -9.049 -10.042 8.417 1.00 72.43 23 ASP A O 12
ATOM 11694 N N . MET A 1 24 ? -8.852 -8.701 6.637 1.00 52.21 24 MET A N 12
ATOM 11695 C CA . MET A 1 24 ? -10.008 -7.861 6.932 1.00 35.12 24 MET A CA 12
ATOM 11696 C C . MET A 1 24 ? -10.986 -7.861 5.751 1.00 2.11 24 MET A C 12
ATOM 11697 O O . MET A 1 24 ? -11.424 -6.799 5.301 1.00 13.02 24 MET A O 12
ATOM 11709 N N . GLY A 1 25 ? -11.307 -9.032 5.199 1.00 14.01 25 GLY A N 12
ATOM 11710 C CA . GLY A 1 25 ? -12.251 -9.180 4.090 1.00 34.30 25 GLY A CA 12
ATOM 11711 C C . GLY A 1 25 ? -11.529 -9.558 2.800 1.00 50.42 25 GLY A C 12
ATOM 11712 O O . GLY A 1 25 ? -10.469 -10.182 2.850 1.00 44.12 25 GLY A O 12
ATOM 11716 N N . GLU A 1 26 ? -12.110 -9.231 1.641 1.00 1.24 26 GLU A N 12
ATOM 11717 C CA . GLU A 1 26 ? -11.570 -9.606 0.342 1.00 53.25 26 GLU A CA 12
ATOM 11718 C C . GLU A 1 26 ? -11.604 -8.377 -0.571 1.00 52.33 26 GLU A C 12
ATOM 11719 O O . GLU A 1 26 ? -12.650 -7.759 -0.814 1.00 30.34 26 GLU A O 12
ATOM 11729 N N . ILE A 1 27 ? -10.407 -7.968 -0.989 1.00 31.53 27 ILE A N 12
ATOM 11730 C CA . ILE A 1 27 ? -10.126 -6.832 -1.849 1.00 3.25 27 ILE A CA 12
ATOM 11731 C C . ILE A 1 27 ? -10.595 -7.199 -3.258 1.00 23.34 27 ILE A C 12
ATOM 11732 O O . ILE A 1 27 ? -10.298 -8.297 -3.734 1.00 45.43 27 ILE A O 12
ATOM 11747 N N . ALA A 1 28 ? -11.282 -6.288 -3.951 1.00 51.23 28 ALA A N 12
ATOM 11748 C CA . ALA A 1 28 ? -11.612 -6.470 -5.360 1.00 74.45 28 ALA A CA 12
ATOM 11749 C C . ALA A 1 28 ? -10.382 -6.156 -6.209 1.00 32.21 28 ALA A C 12
ATOM 11750 O O . ALA A 1 28 ? -9.980 -6.971 -7.034 1.00 65.53 28 ALA A O 12
ATOM 11757 N N . THR A 1 29 ? -9.779 -4.985 -6.011 1.00 31.54 29 THR A N 12
ATOM 11758 C CA . THR A 1 29 ? -8.676 -4.484 -6.812 1.00 11.04 29 THR A CA 12
ATOM 11759 C C . THR A 1 29 ? -7.681 -3.837 -5.866 1.00 61.22 29 THR A C 12
ATOM 11760 O O . THR A 1 29 ? -7.954 -2.789 -5.272 1.00 33.23 29 THR A O 12
ATOM 11771 N N . LEU A 1 30 ? -6.518 -4.468 -5.744 1.00 65.41 30 LEU A N 12
ATOM 11772 C CA . LEU A 1 30 ? -5.322 -3.823 -5.256 1.00 70.50 30 LEU A CA 12
ATOM 11773 C C . LEU A 1 30 ? -4.479 -3.471 -6.477 1.00 51.10 30 LEU A C 12
ATOM 11774 O O . LEU A 1 30 ? -4.254 -4.321 -7.345 1.00 22.52 30 LEU A O 12
ATOM 11789 N N . TYR A 1 31 ? -4.053 -2.220 -6.575 1.00 54.30 31 TYR A N 12
ATOM 11790 C CA . TYR A 1 31 ? -3.080 -1.735 -7.539 1.00 63.32 31 TYR A CA 12
ATOM 11791 C C . TYR A 1 31 ? -2.479 -0.470 -6.946 1.00 3.15 31 TYR A C 12
ATOM 11792 O O . TYR A 1 31 ? -2.830 -0.065 -5.829 1.00 52.43 31 TYR A O 12
ATOM 11809 N N . VAL A 1 32 ? -1.586 0.164 -7.683 1.00 63.34 32 VAL A N 12
ATOM 11810 C CA . VAL A 1 32 ? -0.830 1.298 -7.214 1.00 64.34 32 VAL A CA 12
ATOM 11811 C C . VAL A 1 32 ? -1.096 2.421 -8.206 1.00 43.44 32 VAL A C 12
ATOM 11812 O O . VAL A 1 32 ? -1.171 2.209 -9.424 1.00 24.32 32 VAL A O 12
ATOM 11825 N N . GLN A 1 33 ? -1.248 3.641 -7.698 1.00 32.55 33 GLN A N 12
ATOM 11826 C CA . GLN A 1 33 ? -1.372 4.815 -8.548 1.00 53.40 33 GLN A CA 12
ATOM 11827 C C . GLN A 1 33 ? -0.046 5.573 -8.624 1.00 73.53 33 GLN A C 12
ATOM 11828 O O . GLN A 1 33 ? 0.133 6.395 -9.523 1.00 53.20 33 GLN A O 12
ATOM 11840 N N . VAL A 1 34 ? 0.904 5.246 -7.746 1.00 52.44 34 VAL A N 12
ATOM 11841 C CA . VAL A 1 34 ? 2.167 5.947 -7.552 1.00 41.14 34 VAL A CA 12
ATOM 11842 C C . VAL A 1 34 ? 3.071 5.038 -6.714 1.00 43.31 34 VAL A C 12
ATOM 11843 O O . VAL A 1 34 ? 2.671 4.567 -5.648 1.00 31.44 34 VAL A O 12
ATOM 11856 N N . TYR A 1 35 ? 4.257 4.731 -7.237 1.00 3.31 35 TYR A N 12
ATOM 11857 C CA . TYR A 1 35 ? 5.242 3.854 -6.616 1.00 23.45 35 TYR A CA 12
ATOM 11858 C C . TYR A 1 35 ? 6.480 4.679 -6.313 1.00 41.30 35 TYR A C 12
ATOM 11859 O O . TYR A 1 35 ? 6.766 5.637 -7.038 1.00 41.02 35 TYR A O 12
ATOM 11876 N N . GLU A 1 36 ? 7.231 4.285 -5.286 1.00 21.14 36 GLU A N 12
ATOM 11877 C CA . GLU A 1 36 ? 8.423 5.009 -4.875 1.00 53.01 36 GLU A CA 12
ATOM 11878 C C . GLU A 1 36 ? 9.676 4.251 -5.313 1.00 34.31 36 GLU A C 12
ATOM 11879 O O . GLU A 1 36 ? 10.119 3.335 -4.630 1.00 64.20 36 GLU A O 12
ATOM 11889 N N . SER A 1 37 ? 10.283 4.639 -6.438 1.00 42.51 37 SER A N 12
ATOM 11890 C CA . SER A 1 37 ? 11.585 4.118 -6.866 1.00 71.31 37 SER A CA 12
ATOM 11891 C C . SER A 1 37 ? 12.717 4.550 -5.918 1.00 75.14 37 SER A C 12
ATOM 11892 O O . SER A 1 37 ? 13.817 3.990 -5.962 1.00 74.41 37 SER A O 12
ATOM 11899 N N . SER A 1 38 ? 12.474 5.541 -5.061 1.00 3.13 38 SER A N 12
ATOM 11900 C CA . SER A 1 38 ? 13.464 6.136 -4.175 1.00 4.25 38 SER A CA 12
ATOM 11901 C C . SER A 1 38 ? 13.322 5.670 -2.724 1.00 21.12 38 SER A C 12
ATOM 11902 O O . SER A 1 38 ? 14.298 5.746 -1.973 1.00 71.43 38 SER A O 12
ATOM 11909 N N . LEU A 1 39 ? 12.133 5.204 -2.328 1.00 62.44 39 LEU A N 12
ATOM 11910 C CA . LEU A 1 39 ? 11.725 4.968 -0.945 1.00 54.30 39 LEU A CA 12
ATOM 11911 C C . LEU A 1 39 ? 10.961 3.650 -0.892 1.00 54.01 39 LEU A C 12
ATOM 11912 O O . LEU A 1 39 ? 11.068 2.826 -1.798 1.00 51.32 39 LEU A O 12
ATOM 11927 N N . GLU A 1 40 ? 10.188 3.437 0.169 1.00 14.42 40 GLU A N 12
ATOM 11928 C CA . GLU A 1 40 ? 9.486 2.207 0.442 1.00 42.14 40 GLU A CA 12
ATOM 11929 C C . GLU A 1 40 ? 8.016 2.524 0.745 1.00 20.22 40 GLU A C 12
ATOM 11930 O O . GLU A 1 40 ? 7.514 2.267 1.844 1.00 44.14 40 GLU A O 12
ATOM 11940 N N . SER A 1 41 ? 7.343 3.110 -0.249 1.00 61.52 41 SER A N 12
ATOM 11941 C CA . SER A 1 41 ? 6.021 3.707 -0.153 1.00 11.02 41 SER A CA 12
ATOM 11942 C C . SER A 1 41 ? 5.099 3.155 -1.243 1.00 44.03 41 SER A C 12
ATOM 11943 O O . SER A 1 41 ? 5.540 2.923 -2.372 1.00 75.52 41 SER A O 12
ATOM 11950 N N . LEU A 1 42 ? 3.813 2.996 -0.918 1.00 1.01 42 LEU A N 12
ATOM 11951 C CA . LEU A 1 42 ? 2.765 2.525 -1.818 1.00 35.52 42 LEU A CA 12
ATOM 11952 C C . LEU A 1 42 ? 1.556 3.419 -1.610 1.00 52.32 42 LEU A C 12
ATOM 11953 O O . LEU A 1 42 ? 1.071 3.497 -0.479 1.00 40.30 42 LEU A O 12
ATOM 11968 N N . VAL A 1 43 ? 1.058 4.071 -2.664 1.00 0.22 43 VAL A N 12
ATOM 11969 C CA . VAL A 1 43 ? -0.186 4.833 -2.578 1.00 2.43 43 VAL A CA 12
ATOM 11970 C C . VAL A 1 43 ? -1.103 4.473 -3.760 1.00 22.15 43 VAL A C 12
ATOM 11971 O O . VAL A 1 43 ? -0.643 4.054 -4.831 1.00 11.04 43 VAL A O 12
ATOM 11984 N N . GLY A 1 44 ? -2.419 4.630 -3.576 1.00 41.31 44 GLY A N 12
ATOM 11985 C CA . GLY A 1 44 ? -3.405 4.440 -4.635 1.00 2.02 44 GLY A CA 12
ATOM 11986 C C . GLY A 1 44 ? -4.812 4.093 -4.161 1.00 13.34 44 GLY A C 12
ATOM 11987 O O . GLY A 1 44 ? -5.648 3.776 -5.007 1.00 42.43 44 GLY A O 12
ATOM 11991 N N . GLY A 1 45 ? -5.105 4.104 -2.857 1.00 2.15 45 GLY A N 12
ATOM 11992 C CA . GLY A 1 45 ? -6.325 3.523 -2.328 1.00 73.21 45 GLY A CA 12
ATOM 11993 C C . GLY A 1 45 ? -6.519 2.046 -2.679 1.00 62.24 45 GLY A C 12
ATOM 11994 O O . GLY A 1 45 ? -5.631 1.388 -3.232 1.00 32.44 45 GLY A O 12
ATOM 11998 N N . VAL A 1 46 ? -7.671 1.495 -2.298 1.00 43.30 46 VAL A N 12
ATOM 11999 C CA . VAL A 1 46 ? -8.020 0.100 -2.527 1.00 53.01 46 VAL A CA 12
ATOM 12000 C C . VAL A 1 46 ? -9.515 -0.030 -2.751 1.00 51.32 46 VAL A C 12
ATOM 12001 O O . VAL A 1 46 ? -10.291 0.591 -2.032 1.00 12.12 46 VAL A O 12
ATOM 12014 N N . ILE A 1 47 ? -9.914 -0.848 -3.725 1.00 55.20 47 ILE A N 12
ATOM 12015 C CA . ILE A 1 47 ? -11.306 -1.093 -4.075 1.00 70.31 47 ILE A CA 12
ATOM 12016 C C . ILE A 1 47 ? -11.637 -2.508 -3.595 1.00 72.12 47 ILE A C 12
ATOM 12017 O O . ILE A 1 47 ? -10.833 -3.434 -3.723 1.00 30.42 47 ILE A O 12
ATOM 12032 N N . PHE A 1 48 ? -12.823 -2.684 -3.025 1.00 3.14 48 PHE A N 12
ATOM 12033 C CA . PHE A 1 48 ? -13.234 -3.859 -2.266 1.00 10.02 48 PHE A CA 12
ATOM 12034 C C . PHE A 1 48 ? -14.456 -4.486 -2.906 1.00 11.00 48 PHE A C 12
ATOM 12035 O O . PHE A 1 48 ? -15.210 -3.808 -3.604 1.00 4.04 48 PHE A O 12
ATOM 12051 N N . GLU A 1 49 ? -14.684 -5.763 -2.615 1.00 14.40 49 GLU A N 12
ATOM 12052 C CA . GLU A 1 49 ? -15.805 -6.504 -3.180 1.00 1.33 49 GLU A CA 12
ATOM 12053 C C . GLU A 1 49 ? -17.131 -5.940 -2.642 1.00 42.34 49 GLU A C 12
ATOM 12054 O O . GLU A 1 49 ? -18.060 -5.690 -3.411 1.00 44.11 49 GLU A O 12
ATOM 12064 N N . ASP A 1 50 ? -17.194 -5.660 -1.335 1.00 53.05 50 ASP A N 12
ATOM 12065 C CA . ASP A 1 50 ? -18.405 -5.196 -0.641 1.00 54.45 50 ASP A CA 12
ATOM 12066 C C . ASP A 1 50 ? -18.476 -3.667 -0.553 1.00 51.01 50 ASP A C 12
ATOM 12067 O O . ASP A 1 50 ? -19.157 -3.107 0.303 1.00 23.40 50 ASP A O 12
ATOM 12075 N N . GLY A 1 51 ? -17.723 -2.967 -1.403 1.00 4.12 51 GLY A N 12
ATOM 12076 C CA . GLY A 1 51 ? -17.751 -1.516 -1.479 1.00 20.44 51 GLY A CA 12
ATOM 12077 C C . GLY A 1 51 ? -17.155 -0.883 -0.227 1.00 11.21 51 GLY A C 12
ATOM 12078 O O . GLY A 1 51 ? -17.878 -0.421 0.657 1.00 12.42 51 GLY A O 12
ATOM 12082 N N . ARG A 1 52 ? -15.821 -0.886 -0.152 1.00 64.42 52 ARG A N 12
ATOM 12083 C CA . ARG A 1 52 ? -15.040 -0.263 0.916 1.00 40.44 52 ARG A CA 12
ATOM 12084 C C . ARG A 1 52 ? -13.830 0.419 0.276 1.00 3.30 52 ARG A C 12
ATOM 12085 O O . ARG A 1 52 ? -12.732 -0.141 0.293 1.00 33.45 52 ARG A O 12
ATOM 12103 N N . HIS A 1 53 ? -14.028 1.574 -0.356 1.00 20.50 53 HIS A N 12
ATOM 12104 C CA . HIS A 1 53 ? -12.992 2.287 -1.102 1.00 33.42 53 HIS A CA 12
ATOM 12105 C C . HIS A 1 53 ? -12.339 3.325 -0.193 1.00 43.23 53 HIS A C 12
ATOM 12106 O O . HIS A 1 53 ? -12.989 4.296 0.213 1.00 13.31 53 HIS A O 12
ATOM 12119 N N . TYR A 1 54 ? -11.061 3.113 0.128 1.00 41.30 54 TYR A N 12
ATOM 12120 C CA . TYR A 1 54 ? -10.311 3.937 1.078 1.00 24.14 54 TYR A CA 12
ATOM 12121 C C . TYR A 1 54 ? -8.909 4.219 0.532 1.00 55.01 54 TYR A C 12
ATOM 12122 O O . TYR A 1 54 ? -8.339 3.376 -0.163 1.00 55.40 54 TYR A O 12
ATOM 12139 N N . THR A 1 55 ? -8.328 5.367 0.882 1.00 12.15 55 THR A N 12
ATOM 12140 C CA . THR A 1 55 ? -7.088 5.931 0.341 1.00 21.35 55 THR A CA 12
ATOM 12141 C C . THR A 1 55 ? -5.857 5.483 1.151 1.00 14.23 55 THR A C 12
ATOM 12142 O O . THR A 1 55 ? -5.177 6.294 1.784 1.00 73.30 55 THR A O 12
ATOM 12153 N N . PHE A 1 56 ? -5.564 4.179 1.135 1.00 22.54 56 PHE A N 12
ATOM 12154 C CA . PHE A 1 56 ? -4.334 3.602 1.685 1.00 20.31 56 PHE A CA 12
ATOM 12155 C C . PHE A 1 56 ? -3.095 4.343 1.161 1.00 15.13 56 PHE A C 12
ATOM 12156 O O . PHE A 1 56 ? -2.883 4.437 -0.055 1.00 4.44 56 PHE A O 12
ATOM 12172 N N . VAL A 1 57 ? -2.277 4.821 2.099 1.00 32.35 57 VAL A N 12
ATOM 12173 C CA . VAL A 1 57 ? -0.960 5.403 1.906 1.00 11.24 57 VAL A CA 12
ATOM 12174 C C . VAL A 1 57 ? -0.039 4.680 2.878 1.00 35.52 57 VAL A C 12
ATOM 12175 O O . VAL A 1 57 ? -0.273 4.767 4.085 1.00 34.12 57 VAL A O 12
ATOM 12188 N N . TYR A 1 58 ? 0.979 3.974 2.380 1.00 32.52 58 TYR A N 12
ATOM 12189 C CA . TYR A 1 58 ? 2.108 3.557 3.202 1.00 21.25 58 TYR A CA 12
ATOM 12190 C C . TYR A 1 58 ? 3.318 4.460 2.946 1.00 21.42 58 TYR A C 12
ATOM 12191 O O . TYR A 1 58 ? 3.690 4.691 1.789 1.00 55.02 58 TYR A O 12
ATOM 12208 N N . GLU A 1 59 ? 3.986 4.926 4.003 1.00 62.33 59 GLU A N 12
ATOM 12209 C CA . GLU A 1 59 ? 5.344 5.458 3.934 1.00 1.41 59 GLU A CA 12
ATOM 12210 C C . GLU A 1 59 ? 6.081 5.134 5.230 1.00 54.14 59 GLU A C 12
ATOM 12211 O O . GLU A 1 59 ? 5.499 5.307 6.293 1.00 2.43 59 GLU A O 12
ATOM 12221 N N . ASN A 1 60 ? 7.342 4.690 5.128 1.00 12.45 60 ASN A N 12
ATOM 12222 C CA . ASN A 1 60 ? 8.216 4.149 6.175 1.00 54.04 60 ASN A CA 12
ATOM 12223 C C . ASN A 1 60 ? 7.552 3.122 7.095 1.00 71.54 60 ASN A C 12
ATOM 12224 O O . ASN A 1 60 ? 7.917 1.946 7.045 1.00 31.53 60 ASN A O 12
ATOM 12234 N N . GLU A 1 61 ? 6.630 3.574 7.935 1.00 73.13 61 GLU A N 12
ATOM 12235 C CA . GLU A 1 61 ? 5.920 2.866 8.985 1.00 14.12 61 GLU A CA 12
ATOM 12236 C C . GLU A 1 61 ? 4.501 3.428 9.200 1.00 13.44 61 GLU A C 12
ATOM 12237 O O . GLU A 1 61 ? 3.670 2.777 9.844 1.00 55.12 61 GLU A O 12
ATOM 12247 N N . ASP A 1 62 ? 4.203 4.627 8.681 1.00 0.42 62 ASP A N 12
ATOM 12248 C CA . ASP A 1 62 ? 2.885 5.239 8.716 1.00 71.41 62 ASP A CA 12
ATOM 12249 C C . ASP A 1 62 ? 2.022 4.491 7.709 1.00 13.35 62 ASP A C 12
ATOM 12250 O O . ASP A 1 62 ? 2.369 4.389 6.529 1.00 53.41 62 ASP A O 12
ATOM 12258 N N . LEU A 1 63 ? 0.888 3.967 8.170 1.00 21.11 63 LEU A N 12
ATOM 12259 C CA . LEU A 1 63 ? -0.159 3.431 7.312 1.00 53.31 63 LEU A CA 12
ATOM 12260 C C . LEU A 1 63 ? -1.455 4.145 7.666 1.00 63.50 63 LEU A C 12
ATOM 12261 O O . LEU A 1 63 ? -2.073 3.826 8.686 1.00 62.32 63 LEU A O 12
ATOM 12276 N N . VAL A 1 64 ? -1.871 5.108 6.847 1.00 55.14 64 VAL A N 12
ATOM 12277 C CA . VAL A 1 64 ? -2.996 6.003 7.129 1.00 44.41 64 VAL A CA 12
ATOM 12278 C C . VAL A 1 64 ? -3.886 6.068 5.885 1.00 72.24 64 VAL A C 12
ATOM 12279 O O . VAL A 1 64 ? -3.389 5.941 4.760 1.00 51.44 64 VAL A O 12
ATOM 12292 N N . TYR A 1 65 ? -5.192 6.271 6.071 1.00 75.31 65 TYR A N 12
ATOM 12293 C CA . TYR A 1 65 ? -6.171 6.424 5.001 1.00 44.44 65 TYR A CA 12
ATOM 12294 C C . TYR A 1 65 ? -7.362 7.259 5.469 1.00 71.31 65 TYR A C 12
ATOM 12295 O O . TYR A 1 65 ? -7.529 7.508 6.663 1.00 33.45 65 TYR A O 12
ATOM 12312 N N . GLU A 1 66 ? -8.257 7.598 4.544 1.00 64.11 66 GLU A N 12
ATOM 12313 C CA . GLU A 1 66 ? -9.639 7.958 4.828 1.00 44.32 66 GLU A CA 12
ATOM 12314 C C . GLU A 1 66 ? -10.538 7.321 3.758 1.00 54.03 66 GLU A C 12
ATOM 12315 O O . GLU A 1 66 ? -10.080 6.443 3.022 1.00 44.10 66 GLU A O 12
ATOM 12325 N N . GLU A 1 67 ? -11.827 7.673 3.715 1.00 15.01 67 GLU A N 12
ATOM 12326 C CA . GLU A 1 67 ? -12.823 7.017 2.865 1.00 53.22 67 GLU A CA 12
ATOM 12327 C C . GLU A 1 67 ? -13.101 7.900 1.645 1.00 54.44 67 GLU A C 12
ATOM 12328 O O . GLU A 1 67 ? -13.111 9.130 1.760 1.00 0.12 67 GLU A O 12
ATOM 12338 N N . GLU A 1 68 ? -13.300 7.291 0.475 1.00 20.34 68 GLU A N 12
ATOM 12339 C CA . GLU A 1 68 ? -13.626 7.989 -0.765 1.00 4.33 68 GLU A CA 12
ATOM 12340 C C . GLU A 1 68 ? -15.114 8.346 -0.754 1.00 13.35 68 GLU A C 12
ATOM 12341 O O . GLU A 1 68 ? -15.943 7.434 -0.698 1.00 32.24 68 GLU A O 12
ATOM 12351 N N . VAL A 1 69 ? -15.475 9.629 -0.803 1.00 42.02 69 VAL A N 12
ATOM 12352 C CA . VAL A 1 69 ? -16.858 10.108 -0.824 1.00 60.54 69 VAL A CA 12
ATOM 12353 C C . VAL A 1 69 ? -16.912 11.247 -1.844 1.00 75.52 69 VAL A C 12
ATOM 12354 O O . VAL A 1 69 ? -16.723 12.410 -1.479 1.00 72.55 69 VAL A O 12
ATOM 12367 N N . LEU A 1 70 ? -17.116 10.915 -3.126 1.00 61.41 70 LEU A N 12
ATOM 12368 C CA . LEU A 1 70 ? -17.209 11.857 -4.241 1.00 75.15 70 LEU A CA 12
ATOM 12369 C C . LEU A 1 70 ? -18.224 11.362 -5.247 1.00 40.04 70 LEU A C 12
ATOM 12370 O O . LEU A 1 70 ? -18.588 10.162 -5.207 1.00 13.22 70 LEU A O 12
ATOM 12385 N N . GLY A 1 1 ? 28.814 -9.035 0.125 1.00 44.31 1 GLY A N 13
ATOM 12386 C CA . GLY A 1 1 ? 29.275 -7.629 0.072 1.00 52.23 1 GLY A CA 13
ATOM 12387 C C . GLY A 1 1 ? 28.093 -6.701 -0.170 1.00 44.43 1 GLY A C 13
ATOM 12388 O O . GLY A 1 1 ? 27.811 -5.793 0.614 1.00 61.35 1 GLY A O 13
ATOM 12392 N N . ASP A 1 2 ? 27.351 -6.986 -1.239 1.00 40.31 2 ASP A N 13
ATOM 12393 C CA . ASP A 1 2 ? 25.894 -7.026 -1.176 1.00 24.22 2 ASP A CA 13
ATOM 12394 C C . ASP A 1 2 ? 25.425 -7.779 0.074 1.00 43.42 2 ASP A C 13
ATOM 12395 O O . ASP A 1 2 ? 26.116 -8.674 0.567 1.00 34.30 2 ASP A O 13
ATOM 12403 N N . ASP A 1 3 ? 24.225 -7.444 0.536 1.00 24.34 3 ASP A N 13
ATOM 12404 C CA . ASP A 1 3 ? 23.418 -8.276 1.425 1.00 11.21 3 ASP A CA 13
ATOM 12405 C C . ASP A 1 3 ? 22.031 -7.646 1.493 1.00 40.15 3 ASP A C 13
ATOM 12406 O O . ASP A 1 3 ? 21.054 -8.215 1.004 1.00 12.24 3 ASP A O 13
ATOM 12414 N N . ARG A 1 4 ? 21.956 -6.431 2.044 1.00 34.10 4 ARG A N 13
ATOM 12415 C CA . ARG A 1 4 ? 20.711 -5.717 2.330 1.00 21.24 4 ARG A CA 13
ATOM 12416 C C . ARG A 1 4 ? 20.976 -4.217 2.449 1.00 73.15 4 ARG A C 13
ATOM 12417 O O . ARG A 1 4 ? 20.451 -3.542 3.335 1.00 33.13 4 ARG A O 13
ATOM 12435 N N . LYS A 1 5 ? 21.867 -3.687 1.608 1.00 74.13 5 LYS A N 13
ATOM 12436 C CA . LYS A 1 5 ? 22.308 -2.307 1.654 1.00 42.43 5 LYS A CA 13
ATOM 12437 C C . LYS A 1 5 ? 21.351 -1.344 0.951 1.00 13.00 5 LYS A C 13
ATOM 12438 O O . LYS A 1 5 ? 21.789 -0.359 0.349 1.00 53.24 5 LYS A O 13
ATOM 12453 N N . LEU A 1 6 ? 20.067 -1.690 0.894 1.00 42.24 6 LEU A N 13
ATOM 12454 C CA . LEU A 1 6 ? 19.156 -1.237 -0.149 1.00 23.53 6 LEU A CA 13
ATOM 12455 C C . LEU A 1 6 ? 17.861 -0.731 0.465 1.00 50.43 6 LEU A C 13
ATOM 12456 O O . LEU A 1 6 ? 17.501 -1.098 1.585 1.00 62.42 6 LEU A O 13
ATOM 12471 N N . MET A 1 7 ? 17.156 0.106 -0.295 1.00 25.34 7 MET A N 13
ATOM 12472 C CA . MET A 1 7 ? 15.773 0.455 -0.022 1.00 14.20 7 MET A CA 13
ATOM 12473 C C . MET A 1 7 ? 14.850 -0.694 -0.439 1.00 74.33 7 MET A C 13
ATOM 12474 O O . MET A 1 7 ? 15.284 -1.665 -1.071 1.00 21.31 7 MET A O 13
ATOM 12486 N N . LYS A 1 8 ? 13.567 -0.536 -0.104 1.00 43.22 8 LYS A N 13
ATOM 12487 C CA . LYS A 1 8 ? 12.475 -1.364 -0.600 1.00 61.31 8 LYS A CA 13
ATOM 12488 C C . LYS A 1 8 ? 12.306 -1.196 -2.113 1.00 52.13 8 LYS A C 13
ATOM 12489 O O . LYS A 1 8 ? 12.913 -0.304 -2.707 1.00 35.42 8 LYS A O 13
ATOM 12504 N N . THR A 1 9 ? 11.440 -1.991 -2.737 1.00 2.20 9 THR A N 13
ATOM 12505 C CA . THR A 1 9 ? 11.041 -1.813 -4.129 1.00 15.30 9 THR A CA 13
ATOM 12506 C C . THR A 1 9 ? 9.517 -1.725 -4.236 1.00 13.33 9 THR A C 13
ATOM 12507 O O . THR A 1 9 ? 8.813 -1.771 -3.224 1.00 31.53 9 THR A O 13
ATOM 12518 N N . GLN A 1 10 ? 9.000 -1.622 -5.466 1.00 1.10 10 GLN A N 13
ATOM 12519 C CA . GLN A 1 10 ? 7.572 -1.624 -5.758 1.00 23.22 10 GLN A CA 13
ATOM 12520 C C . GLN A 1 10 ? 6.939 -2.878 -5.174 1.00 3.12 10 GLN A C 13
ATOM 12521 O O . GLN A 1 10 ? 5.882 -2.769 -4.552 1.00 55.42 10 GLN A O 13
ATOM 12533 N N . GLU A 1 11 ? 7.604 -4.030 -5.342 1.00 12.32 11 GLU A N 13
ATOM 12534 C CA . GLU A 1 11 ? 7.112 -5.290 -4.812 1.00 42.14 11 GLU A CA 13
ATOM 12535 C C . GLU A 1 11 ? 6.960 -5.161 -3.309 1.00 21.43 11 GLU A C 13
ATOM 12536 O O . GLU A 1 11 ? 5.877 -5.410 -2.798 1.00 64.44 11 GLU A O 13
ATOM 12546 N N . GLU A 1 12 ? 8.006 -4.741 -2.604 1.00 3.13 12 GLU A N 13
ATOM 12547 C CA . GLU A 1 12 ? 8.021 -4.722 -1.149 1.00 24.53 12 GLU A CA 13
ATOM 12548 C C . GLU A 1 12 ? 7.029 -3.731 -0.558 1.00 14.22 12 GLU A C 13
ATOM 12549 O O . GLU A 1 12 ? 6.390 -4.036 0.448 1.00 72.13 12 GLU A O 13
ATOM 12559 N N . LEU A 1 13 ? 6.921 -2.538 -1.144 1.00 62.42 13 LEU A N 13
ATOM 12560 C CA . LEU A 1 13 ? 6.007 -1.500 -0.682 1.00 55.34 13 LEU A CA 13
ATOM 12561 C C . LEU A 1 13 ? 4.571 -1.970 -0.909 1.00 13.00 13 LEU A C 13
ATOM 12562 O O . LEU A 1 13 ? 3.730 -1.813 -0.025 1.00 54.04 13 LEU A O 13
ATOM 12577 N N . THR A 1 14 ? 4.305 -2.613 -2.047 1.00 44.33 14 THR A N 13
ATOM 12578 C CA . THR A 1 14 ? 3.045 -3.297 -2.294 1.00 34.51 14 THR A CA 13
ATOM 12579 C C . THR A 1 14 ? 2.832 -4.434 -1.285 1.00 54.21 14 THR A C 13
ATOM 12580 O O . THR A 1 14 ? 1.733 -4.509 -0.741 1.00 40.21 14 THR A O 13
ATOM 12591 N N . GLU A 1 15 ? 3.830 -5.288 -1.002 1.00 40.35 15 GLU A N 13
ATOM 12592 C CA . GLU A 1 15 ? 3.685 -6.445 -0.118 1.00 34.12 15 GLU A CA 13
ATOM 12593 C C . GLU A 1 15 ? 3.134 -6.000 1.219 1.00 32.40 15 GLU A C 13
ATOM 12594 O O . GLU A 1 15 ? 2.155 -6.575 1.667 1.00 2.04 15 GLU A O 13
ATOM 12604 N N . ILE A 1 16 ? 3.715 -4.961 1.813 1.00 3.21 16 ILE A N 13
ATOM 12605 C CA . ILE A 1 16 ? 3.307 -4.432 3.106 1.00 65.43 16 ILE A CA 13
ATOM 12606 C C . ILE A 1 16 ? 1.816 -4.109 3.060 1.00 45.15 16 ILE A C 13
ATOM 12607 O O . ILE A 1 16 ? 1.015 -4.668 3.805 1.00 22.32 16 ILE A O 13
ATOM 12622 N N . VAL A 1 17 ? 1.441 -3.197 2.167 1.00 24.51 17 VAL A N 13
ATOM 12623 C CA . VAL A 1 17 ? 0.094 -2.666 2.091 1.00 31.22 17 VAL A CA 13
ATOM 12624 C C . VAL A 1 17 ? -0.907 -3.787 1.763 1.00 22.34 17 VAL A C 13
ATOM 12625 O O . VAL A 1 17 ? -2.047 -3.773 2.238 1.00 43.34 17 VAL A O 13
ATOM 12638 N N . ARG A 1 18 ? -0.502 -4.782 0.973 1.00 74.43 18 ARG A N 13
ATOM 12639 C CA . ARG A 1 18 ? -1.306 -5.949 0.630 1.00 44.02 18 ARG A CA 13
ATOM 12640 C C . ARG A 1 18 ? -1.513 -6.803 1.864 1.00 51.43 18 ARG A C 13
ATOM 12641 O O . ARG A 1 18 ? -2.650 -6.982 2.285 1.00 51.13 18 ARG A O 13
ATOM 12659 N N . ASP A 1 19 ? -0.412 -7.285 2.430 1.00 11.01 19 ASP A N 13
ATOM 12660 C CA . ASP A 1 19 ? -0.301 -8.202 3.555 1.00 2.32 19 ASP A CA 13
ATOM 12661 C C . ASP A 1 19 ? -1.074 -7.675 4.753 1.00 34.50 19 ASP A C 13
ATOM 12662 O O . ASP A 1 19 ? -1.790 -8.420 5.429 1.00 10.21 19 ASP A O 13
ATOM 12670 N N . HIS A 1 20 ? -0.985 -6.359 4.964 1.00 31.13 20 HIS A N 13
ATOM 12671 C CA . HIS A 1 20 ? -1.683 -5.693 6.060 1.00 70.24 20 HIS A CA 13
ATOM 12672 C C . HIS A 1 20 ? -3.178 -5.957 5.947 1.00 43.14 20 HIS A C 13
ATOM 12673 O O . HIS A 1 20 ? -3.828 -6.317 6.932 1.00 63.33 20 HIS A O 13
ATOM 12686 N N . PHE A 1 21 ? -3.707 -5.746 4.743 1.00 64.42 21 PHE A N 13
ATOM 12687 C CA . PHE A 1 21 ? -5.125 -5.682 4.478 1.00 12.22 21 PHE A CA 13
ATOM 12688 C C . PHE A 1 21 ? -5.707 -7.066 4.194 1.00 12.13 21 PHE A C 13
ATOM 12689 O O . PHE A 1 21 ? -6.840 -7.328 4.581 1.00 71.23 21 PHE A O 13
ATOM 12705 N N . SER A 1 22 ? -4.953 -7.978 3.575 1.00 62.34 22 SER A N 13
ATOM 12706 C CA . SER A 1 22 ? -5.459 -9.296 3.192 1.00 2.15 22 SER A CA 13
ATOM 12707 C C . SER A 1 22 ? -5.971 -10.109 4.388 1.00 13.23 22 SER A C 13
ATOM 12708 O O . SER A 1 22 ? -6.821 -10.984 4.231 1.00 60.23 22 SER A O 13
ATOM 12715 N N . ASP A 1 23 ? -5.482 -9.784 5.587 1.00 71.01 23 ASP A N 13
ATOM 12716 C CA . ASP A 1 23 ? -5.845 -10.443 6.844 1.00 73.01 23 ASP A CA 13
ATOM 12717 C C . ASP A 1 23 ? -7.246 -10.003 7.312 1.00 30.04 23 ASP A C 13
ATOM 12718 O O . ASP A 1 23 ? -7.830 -10.569 8.239 1.00 34.11 23 ASP A O 13
ATOM 12726 N N . MET A 1 24 ? -7.810 -8.979 6.662 1.00 65.40 24 MET A N 13
ATOM 12727 C CA . MET A 1 24 ? -9.103 -8.362 6.926 1.00 21.22 24 MET A CA 13
ATOM 12728 C C . MET A 1 24 ? -10.076 -8.558 5.752 1.00 62.13 24 MET A C 13
ATOM 12729 O O . MET A 1 24 ? -11.164 -7.979 5.797 1.00 65.20 24 MET A O 13
ATOM 12741 N N . GLY A 1 25 ? -9.711 -9.332 4.720 1.00 74.40 25 GLY A N 13
ATOM 12742 C CA . GLY A 1 25 ? -10.577 -9.722 3.608 1.00 24.13 25 GLY A CA 13
ATOM 12743 C C . GLY A 1 25 ? -9.855 -9.664 2.258 1.00 33.11 25 GLY A C 13
ATOM 12744 O O . GLY A 1 25 ? -8.662 -9.364 2.195 1.00 33.42 25 GLY A O 13
ATOM 12748 N N . GLU A 1 26 ? -10.565 -9.974 1.171 1.00 20.32 26 GLU A N 13
ATOM 12749 C CA . GLU A 1 26 ? -9.995 -10.162 -0.157 1.00 72.10 26 GLU A CA 13
ATOM 12750 C C . GLU A 1 26 ? -10.173 -8.882 -0.970 1.00 72.22 26 GLU A C 13
ATOM 12751 O O . GLU A 1 26 ? -11.288 -8.387 -1.182 1.00 72.24 26 GLU A O 13
ATOM 12761 N N . ILE A 1 27 ? -9.052 -8.339 -1.431 1.00 42.22 27 ILE A N 13
ATOM 12762 C CA . ILE A 1 27 ? -9.013 -7.144 -2.247 1.00 40.32 27 ILE A CA 13
ATOM 12763 C C . ILE A 1 27 ? -9.439 -7.522 -3.667 1.00 64.43 27 ILE A C 13
ATOM 12764 O O . ILE A 1 27 ? -8.889 -8.448 -4.272 1.00 11.15 27 ILE A O 13
ATOM 12779 N N . ALA A 1 28 ? -10.358 -6.741 -4.233 1.00 61.04 28 ALA A N 13
ATOM 12780 C CA . ALA A 1 28 ? -10.711 -6.810 -5.640 1.00 31.53 28 ALA A CA 13
ATOM 12781 C C . ALA A 1 28 ? -9.561 -6.222 -6.459 1.00 52.03 28 ALA A C 13
ATOM 12782 O O . ALA A 1 28 ? -8.852 -6.948 -7.154 1.00 2.33 28 ALA A O 13
ATOM 12789 N N . THR A 1 29 ? -9.356 -4.910 -6.365 1.00 14.14 29 THR A N 13
ATOM 12790 C CA . THR A 1 29 ? -8.420 -4.138 -7.174 1.00 55.30 29 THR A CA 13
ATOM 12791 C C . THR A 1 29 ? -7.334 -3.632 -6.209 1.00 63.33 29 THR A C 13
ATOM 12792 O O . THR A 1 29 ? -7.626 -2.842 -5.306 1.00 32.33 29 THR A O 13
ATOM 12803 N N . LEU A 1 30 ? -6.113 -4.181 -6.353 1.00 23.51 30 LEU A N 13
ATOM 12804 C CA . LEU A 1 30 ? -4.881 -3.835 -5.627 1.00 44.32 30 LEU A CA 13
ATOM 12805 C C . LEU A 1 30 ? -3.850 -3.297 -6.646 1.00 72.13 30 LEU A C 13
ATOM 12806 O O . LEU A 1 30 ? -3.456 -4.040 -7.547 1.00 55.34 30 LEU A O 13
ATOM 12821 N N . TYR A 1 31 ? -3.492 -2.006 -6.601 1.00 13.35 31 TYR A N 13
ATOM 12822 C CA . TYR A 1 31 ? -2.641 -1.279 -7.560 1.00 63.11 31 TYR A CA 13
ATOM 12823 C C . TYR A 1 31 ? -1.936 -0.141 -6.825 1.00 41.23 31 TYR A C 13
ATOM 12824 O O . TYR A 1 31 ? -2.030 -0.054 -5.597 1.00 22.44 31 TYR A O 13
ATOM 12841 N N . VAL A 1 32 ? -1.214 0.725 -7.535 1.00 3.34 32 VAL A N 13
ATOM 12842 C CA . VAL A 1 32 ? -0.532 1.866 -6.940 1.00 71.33 32 VAL A CA 13
ATOM 12843 C C . VAL A 1 32 ? -0.591 3.030 -7.936 1.00 34.44 32 VAL A C 13
ATOM 12844 O O . VAL A 1 32 ? -0.189 2.893 -9.096 1.00 31.33 32 VAL A O 13
ATOM 12857 N N . GLN A 1 33 ? -1.063 4.203 -7.507 1.00 4.00 33 GLN A N 13
ATOM 12858 C CA . GLN A 1 33 ? -1.056 5.388 -8.369 1.00 14.11 33 GLN A CA 13
ATOM 12859 C C . GLN A 1 33 ? 0.267 6.171 -8.292 1.00 23.51 33 GLN A C 13
ATOM 12860 O O . GLN A 1 33 ? 0.475 7.087 -9.092 1.00 74.45 33 GLN A O 13
ATOM 12872 N N . VAL A 1 34 ? 1.196 5.798 -7.405 1.00 73.12 34 VAL A N 13
ATOM 12873 C CA . VAL A 1 34 ? 2.461 6.504 -7.157 1.00 40.33 34 VAL A CA 13
ATOM 12874 C C . VAL A 1 34 ? 3.421 5.547 -6.441 1.00 21.10 34 VAL A C 13
ATOM 12875 O O . VAL A 1 34 ? 3.128 5.102 -5.335 1.00 31.41 34 VAL A O 13
ATOM 12888 N N . TYR A 1 35 ? 4.548 5.191 -7.053 1.00 41.35 35 TYR A N 13
ATOM 12889 C CA . TYR A 1 35 ? 5.600 4.393 -6.428 1.00 14.03 35 TYR A CA 13
ATOM 12890 C C . TYR A 1 35 ? 6.792 5.309 -6.211 1.00 41.31 35 TYR A C 13
ATOM 12891 O O . TYR A 1 35 ? 7.270 5.929 -7.168 1.00 31.52 35 TYR A O 13
ATOM 12908 N N . GLU A 1 36 ? 7.263 5.442 -4.971 1.00 0.13 36 GLU A N 13
ATOM 12909 C CA . GLU A 1 36 ? 8.481 6.187 -4.726 1.00 62.34 36 GLU A CA 13
ATOM 12910 C C . GLU A 1 36 ? 9.702 5.321 -5.053 1.00 12.24 36 GLU A C 13
ATOM 12911 O O . GLU A 1 36 ? 10.031 4.391 -4.326 1.00 2.31 36 GLU A O 13
ATOM 12921 N N . SER A 1 37 ? 10.410 5.644 -6.134 1.00 44.34 37 SER A N 13
ATOM 12922 C CA . SER A 1 37 ? 11.602 4.928 -6.588 1.00 33.30 37 SER A CA 13
ATOM 12923 C C . SER A 1 37 ? 12.885 5.275 -5.809 1.00 0.02 37 SER A C 13
ATOM 12924 O O . SER A 1 37 ? 13.977 4.829 -6.180 1.00 64.42 37 SER A O 13
ATOM 12931 N N . SER A 1 38 ? 12.781 6.075 -4.747 1.00 63.14 38 SER A N 13
ATOM 12932 C CA . SER A 1 38 ? 13.895 6.487 -3.895 1.00 3.00 38 SER A CA 13
ATOM 12933 C C . SER A 1 38 ? 13.500 6.401 -2.417 1.00 54.03 38 SER A C 13
ATOM 12934 O O . SER A 1 38 ? 14.332 6.110 -1.557 1.00 43.32 38 SER A O 13
ATOM 12941 N N . LEU A 1 39 ? 12.230 6.673 -2.114 1.00 62.22 39 LEU A N 13
ATOM 12942 C CA . LEU A 1 39 ? 11.680 6.706 -0.774 1.00 22.14 39 LEU A CA 13
ATOM 12943 C C . LEU A 1 39 ? 10.944 5.387 -0.544 1.00 25.41 39 LEU A C 13
ATOM 12944 O O . LEU A 1 39 ? 10.959 4.504 -1.396 1.00 32.52 39 LEU A O 13
ATOM 12959 N N . GLU A 1 40 ? 10.286 5.234 0.597 1.00 64.51 40 GLU A N 13
ATOM 12960 C CA . GLU A 1 40 ? 9.564 4.037 0.968 1.00 44.34 40 GLU A CA 13
ATOM 12961 C C . GLU A 1 40 ? 8.165 4.531 1.311 1.00 52.25 40 GLU A C 13
ATOM 12962 O O . GLU A 1 40 ? 7.882 4.932 2.443 1.00 33.11 40 GLU A O 13
ATOM 12972 N N . SER A 1 41 ? 7.354 4.638 0.261 1.00 63.13 41 SER A N 13
ATOM 12973 C CA . SER A 1 41 ? 6.054 5.281 0.225 1.00 54.34 41 SER A CA 13
ATOM 12974 C C . SER A 1 41 ? 5.170 4.514 -0.751 1.00 54.03 41 SER A C 13
ATOM 12975 O O . SER A 1 41 ? 5.642 4.131 -1.828 1.00 52.25 41 SER A O 13
ATOM 12982 N N . LEU A 1 42 ? 3.919 4.263 -0.355 1.00 1.43 42 LEU A N 13
ATOM 12983 C CA . LEU A 1 42 ? 2.957 3.492 -1.145 1.00 3.34 42 LEU A CA 13
ATOM 12984 C C . LEU A 1 42 ? 1.571 4.133 -1.035 1.00 30.40 42 LEU A C 13
ATOM 12985 O O . LEU A 1 42 ? 0.948 4.069 0.028 1.00 52.04 42 LEU A O 13
ATOM 13000 N N . VAL A 1 43 ? 1.055 4.719 -2.117 1.00 45.34 43 VAL A N 13
ATOM 13001 C CA . VAL A 1 43 ? -0.258 5.363 -2.135 1.00 65.43 43 VAL A CA 13
ATOM 13002 C C . VAL A 1 43 ? -1.005 4.991 -3.431 1.00 3.20 43 VAL A C 13
ATOM 13003 O O . VAL A 1 43 ? -0.395 4.654 -4.455 1.00 24.42 43 VAL A O 13
ATOM 13016 N N . GLY A 1 44 ? -2.341 5.032 -3.401 1.00 63.14 44 GLY A N 13
ATOM 13017 C CA . GLY A 1 44 ? -3.171 4.624 -4.532 1.00 54.11 44 GLY A CA 13
ATOM 13018 C C . GLY A 1 44 ? -4.621 4.307 -4.190 1.00 35.22 44 GLY A C 13
ATOM 13019 O O . GLY A 1 44 ? -5.400 4.100 -5.122 1.00 62.11 44 GLY A O 13
ATOM 13023 N N . GLY A 1 45 ? -5.035 4.279 -2.917 1.00 54.01 45 GLY A N 13
ATOM 13024 C CA . GLY A 1 45 ? -6.269 3.630 -2.519 1.00 51.12 45 GLY A CA 13
ATOM 13025 C C . GLY A 1 45 ? -6.371 2.155 -2.921 1.00 33.31 45 GLY A C 13
ATOM 13026 O O . GLY A 1 45 ? -5.471 1.596 -3.546 1.00 2.01 45 GLY A O 13
ATOM 13030 N N . VAL A 1 46 ? -7.442 1.481 -2.499 1.00 42.43 46 VAL A N 13
ATOM 13031 C CA . VAL A 1 46 ? -7.661 0.049 -2.710 1.00 22.53 46 VAL A CA 13
ATOM 13032 C C . VAL A 1 46 ? -9.154 -0.249 -2.644 1.00 74.04 46 VAL A C 13
ATOM 13033 O O . VAL A 1 46 ? -9.858 0.474 -1.942 1.00 75.30 46 VAL A O 13
ATOM 13046 N N . ILE A 1 47 ? -9.634 -1.280 -3.353 1.00 35.35 47 ILE A N 13
ATOM 13047 C CA . ILE A 1 47 ? -11.053 -1.608 -3.474 1.00 73.43 47 ILE A CA 13
ATOM 13048 C C . ILE A 1 47 ? -11.242 -3.094 -3.134 1.00 12.52 47 ILE A C 13
ATOM 13049 O O . ILE A 1 47 ? -10.687 -3.953 -3.821 1.00 61.32 47 ILE A O 13
ATOM 13064 N N . PHE A 1 48 ? -11.995 -3.410 -2.076 1.00 23.04 48 PHE A N 13
ATOM 13065 C CA . PHE A 1 48 ? -12.488 -4.761 -1.778 1.00 1.22 48 PHE A CA 13
ATOM 13066 C C . PHE A 1 48 ? -13.622 -5.126 -2.730 1.00 55.30 48 PHE A C 13
ATOM 13067 O O . PHE A 1 48 ? -14.301 -4.250 -3.265 1.00 33.21 48 PHE A O 13
ATOM 13083 N N . GLU A 1 49 ? -13.915 -6.422 -2.818 1.00 13.24 49 GLU A N 13
ATOM 13084 C CA . GLU A 1 49 ? -14.989 -6.977 -3.645 1.00 60.24 49 GLU A CA 13
ATOM 13085 C C . GLU A 1 49 ? -16.360 -6.516 -3.137 1.00 42.42 49 GLU A C 13
ATOM 13086 O O . GLU A 1 49 ? -17.296 -6.358 -3.916 1.00 13.23 49 GLU A O 13
ATOM 13096 N N . ASP A 1 50 ? -16.449 -6.247 -1.831 1.00 54.14 50 ASP A N 13
ATOM 13097 C CA . ASP A 1 50 ? -17.648 -5.798 -1.126 1.00 40.11 50 ASP A CA 13
ATOM 13098 C C . ASP A 1 50 ? -18.114 -4.432 -1.641 1.00 54.33 50 ASP A C 13
ATOM 13099 O O . ASP A 1 50 ? -19.276 -4.062 -1.479 1.00 33.35 50 ASP A O 13
ATOM 13107 N N . GLY A 1 51 ? -17.203 -3.652 -2.229 1.00 71.42 51 GLY A N 13
ATOM 13108 C CA . GLY A 1 51 ? -17.364 -2.225 -2.435 1.00 12.22 51 GLY A CA 13
ATOM 13109 C C . GLY A 1 51 ? -17.024 -1.475 -1.151 1.00 54.11 51 GLY A C 13
ATOM 13110 O O . GLY A 1 51 ? -17.876 -0.838 -0.529 1.00 14.34 51 GLY A O 13
ATOM 13114 N N . ARG A 1 52 ? -15.766 -1.597 -0.727 1.00 21.45 52 ARG A N 13
ATOM 13115 C CA . ARG A 1 52 ? -15.146 -0.849 0.352 1.00 1.43 52 ARG A CA 13
ATOM 13116 C C . ARG A 1 52 ? -13.862 -0.290 -0.241 1.00 2.55 52 ARG A C 13
ATOM 13117 O O . ARG A 1 52 ? -12.899 -1.046 -0.412 1.00 54.32 52 ARG A O 13
ATOM 13135 N N . HIS A 1 53 ? -13.873 0.973 -0.650 1.00 43.11 53 HIS A N 13
ATOM 13136 C CA . HIS A 1 53 ? -12.729 1.663 -1.227 1.00 32.02 53 HIS A CA 13
ATOM 13137 C C . HIS A 1 53 ? -12.195 2.618 -0.166 1.00 21.43 53 HIS A C 13
ATOM 13138 O O . HIS A 1 53 ? -12.966 3.267 0.542 1.00 12.21 53 HIS A O 13
ATOM 13151 N N . TYR A 1 54 ? -10.873 2.709 -0.050 1.00 11.42 54 TYR A N 13
ATOM 13152 C CA . TYR A 1 54 ? -10.190 3.527 0.945 1.00 21.34 54 TYR A CA 13
ATOM 13153 C C . TYR A 1 54 ? -8.988 4.187 0.300 1.00 53.22 54 TYR A C 13
ATOM 13154 O O . TYR A 1 54 ? -8.373 3.554 -0.554 1.00 65.12 54 TYR A O 13
ATOM 13171 N N . THR A 1 55 ? -8.577 5.379 0.743 1.00 71.04 55 THR A N 13
ATOM 13172 C CA . THR A 1 55 ? -7.319 5.987 0.274 1.00 31.25 55 THR A CA 13
ATOM 13173 C C . THR A 1 55 ? -6.216 5.628 1.270 1.00 24.51 55 THR A C 13
ATOM 13174 O O . THR A 1 55 ? -5.777 6.447 2.080 1.00 72.24 55 THR A O 13
ATOM 13185 N N . PHE A 1 56 ? -5.789 4.364 1.234 1.00 64.51 56 PHE A N 13
ATOM 13186 C CA . PHE A 1 56 ? -4.582 3.943 1.925 1.00 1.20 56 PHE A CA 13
ATOM 13187 C C . PHE A 1 56 ? -3.415 4.768 1.395 1.00 54.12 56 PHE A C 13
ATOM 13188 O O . PHE A 1 56 ? -3.110 4.737 0.197 1.00 43.13 56 PHE A O 13
ATOM 13204 N N . VAL A 1 57 ? -2.801 5.505 2.314 1.00 44.13 57 VAL A N 13
ATOM 13205 C CA . VAL A 1 57 ? -1.574 6.248 2.146 1.00 21.30 57 VAL A CA 13
ATOM 13206 C C . VAL A 1 57 ? -0.642 5.716 3.222 1.00 63.34 57 VAL A C 13
ATOM 13207 O O . VAL A 1 57 ? -0.962 5.758 4.411 1.00 3.42 57 VAL A O 13
ATOM 13220 N N . TYR A 1 58 ? 0.465 5.135 2.778 1.00 2.34 58 TYR A N 13
ATOM 13221 C CA . TYR A 1 58 ? 1.516 4.610 3.623 1.00 74.31 58 TYR A CA 13
ATOM 13222 C C . TYR A 1 58 ? 2.732 5.499 3.413 1.00 13.22 58 TYR A C 13
ATOM 13223 O O . TYR A 1 58 ? 3.318 5.512 2.326 1.00 51.32 58 TYR A O 13
ATOM 13240 N N . GLU A 1 59 ? 3.066 6.281 4.435 1.00 50.23 59 GLU A N 13
ATOM 13241 C CA . GLU A 1 59 ? 4.062 7.335 4.384 1.00 70.15 59 GLU A CA 13
ATOM 13242 C C . GLU A 1 59 ? 5.119 7.001 5.431 1.00 53.31 59 GLU A C 13
ATOM 13243 O O . GLU A 1 59 ? 4.803 6.945 6.617 1.00 34.14 59 GLU A O 13
ATOM 13253 N N . ASN A 1 60 ? 6.356 6.734 4.999 1.00 44.05 60 ASN A N 13
ATOM 13254 C CA . ASN A 1 60 ? 7.521 6.433 5.837 1.00 32.33 60 ASN A CA 13
ATOM 13255 C C . ASN A 1 60 ? 7.351 5.138 6.639 1.00 73.14 60 ASN A C 13
ATOM 13256 O O . ASN A 1 60 ? 8.013 4.135 6.341 1.00 13.44 60 ASN A O 13
ATOM 13266 N N . GLU A 1 61 ? 6.475 5.165 7.643 1.00 54.34 61 GLU A N 13
ATOM 13267 C CA . GLU A 1 61 ? 6.275 4.129 8.649 1.00 25.40 61 GLU A CA 13
ATOM 13268 C C . GLU A 1 61 ? 4.826 4.082 9.172 1.00 1.10 61 GLU A C 13
ATOM 13269 O O . GLU A 1 61 ? 4.519 3.267 10.050 1.00 62.12 61 GLU A O 13
ATOM 13279 N N . ASP A 1 62 ? 3.933 4.940 8.668 1.00 24.23 62 ASP A N 13
ATOM 13280 C CA . ASP A 1 62 ? 2.617 5.232 9.239 1.00 64.11 62 ASP A CA 13
ATOM 13281 C C . ASP A 1 62 ? 1.562 5.094 8.138 1.00 14.34 62 ASP A C 13
ATOM 13282 O O . ASP A 1 62 ? 1.882 5.265 6.960 1.00 72.31 62 ASP A O 13
ATOM 13290 N N . LEU A 1 63 ? 0.314 4.757 8.496 1.00 44.15 63 LEU A N 13
ATOM 13291 C CA . LEU A 1 63 ? -0.722 4.323 7.554 1.00 21.34 63 LEU A CA 13
ATOM 13292 C C . LEU A 1 63 ? -2.037 5.001 7.935 1.00 3.42 63 LEU A C 13
ATOM 13293 O O . LEU A 1 63 ? -2.544 4.796 9.045 1.00 70.35 63 LEU A O 13
ATOM 13308 N N . VAL A 1 64 ? -2.614 5.798 7.037 1.00 4.02 64 VAL A N 13
ATOM 13309 C CA . VAL A 1 64 ? -3.852 6.532 7.293 1.00 43.24 64 VAL A CA 13
ATOM 13310 C C . VAL A 1 64 ? -4.800 6.297 6.116 1.00 54.21 64 VAL A C 13
ATOM 13311 O O . VAL A 1 64 ? -4.352 6.167 4.976 1.00 32.10 64 VAL A O 13
ATOM 13324 N N . TYR A 1 65 ? -6.109 6.295 6.364 1.00 14.34 65 TYR A N 13
ATOM 13325 C CA . TYR A 1 65 ? -7.179 6.281 5.370 1.00 25.35 65 TYR A CA 13
ATOM 13326 C C . TYR A 1 65 ? -8.501 6.673 6.050 1.00 61.24 65 TYR A C 13
ATOM 13327 O O . TYR A 1 65 ? -8.601 6.633 7.283 1.00 34.44 65 TYR A O 13
ATOM 13344 N N . GLU A 1 66 ? -9.539 6.949 5.253 1.00 42.33 66 GLU A N 13
ATOM 13345 C CA . GLU A 1 66 ? -10.911 7.045 5.736 1.00 74.23 66 GLU A CA 13
ATOM 13346 C C . GLU A 1 66 ? -11.834 6.207 4.899 1.00 54.31 66 GLU A C 13
ATOM 13347 O O . GLU A 1 66 ? -12.097 5.082 5.316 1.00 65.43 66 GLU A O 13
ATOM 13357 N N . GLU A 1 67 ? -12.360 6.689 3.779 1.00 32.05 67 GLU A N 13
ATOM 13358 C CA . GLU A 1 67 ? -13.248 5.919 2.961 1.00 65.24 67 GLU A CA 13
ATOM 13359 C C . GLU A 1 67 ? -13.379 6.655 1.623 1.00 63.43 67 GLU A C 13
ATOM 13360 O O . GLU A 1 67 ? -13.113 7.858 1.557 1.00 41.32 67 GLU A O 13
ATOM 13370 N N . GLU A 1 68 ? -13.759 5.965 0.555 1.00 42.43 68 GLU A N 13
ATOM 13371 C CA . GLU A 1 68 ? -13.852 6.498 -0.801 1.00 21.44 68 GLU A CA 13
ATOM 13372 C C . GLU A 1 68 ? -15.268 6.208 -1.304 1.00 34.35 68 GLU A C 13
ATOM 13373 O O . GLU A 1 68 ? -15.585 5.116 -1.787 1.00 72.33 68 GLU A O 13
ATOM 13383 N N . VAL A 1 69 ? -16.148 7.182 -1.077 1.00 24.22 69 VAL A N 13
ATOM 13384 C CA . VAL A 1 69 ? -17.577 7.154 -1.341 1.00 1.41 69 VAL A CA 13
ATOM 13385 C C . VAL A 1 69 ? -17.867 8.469 -2.079 1.00 13.33 69 VAL A C 13
ATOM 13386 O O . VAL A 1 69 ? -18.163 9.504 -1.468 1.00 52.41 69 VAL A O 13
ATOM 13399 N N . LEU A 1 70 ? -17.688 8.468 -3.401 1.00 62.20 70 LEU A N 13
ATOM 13400 C CA . LEU A 1 70 ? -17.788 9.627 -4.288 1.00 12.53 70 LEU A CA 13
ATOM 13401 C C . LEU A 1 70 ? -18.255 9.175 -5.656 1.00 74.32 70 LEU A C 13
ATOM 13402 O O . LEU A 1 70 ? -18.905 8.117 -5.752 1.00 74.43 70 LEU A O 13
ATOM 13417 N N . GLY A 1 1 ? 31.191 0.970 -5.609 1.00 64.13 1 GLY A N 14
ATOM 13418 C CA . GLY A 1 1 ? 31.030 1.969 -4.547 1.00 31.04 1 GLY A CA 14
ATOM 13419 C C . GLY A 1 1 ? 30.811 1.226 -3.247 1.00 73.12 1 GLY A C 14
ATOM 13420 O O . GLY A 1 1 ? 31.471 0.212 -3.033 1.00 15.45 1 GLY A O 14
ATOM 13424 N N . ASP A 1 2 ? 29.883 1.686 -2.410 1.00 23.05 2 ASP A N 14
ATOM 13425 C CA . ASP A 1 2 ? 29.294 0.850 -1.365 1.00 31.15 2 ASP A CA 14
ATOM 13426 C C . ASP A 1 2 ? 28.529 -0.304 -2.025 1.00 41.44 2 ASP A C 14
ATOM 13427 O O . ASP A 1 2 ? 28.185 -0.236 -3.213 1.00 1.23 2 ASP A O 14
ATOM 13435 N N . ASP A 1 3 ? 28.276 -1.375 -1.284 1.00 55.11 3 ASP A N 14
ATOM 13436 C CA . ASP A 1 3 ? 27.622 -2.576 -1.779 1.00 73.01 3 ASP A CA 14
ATOM 13437 C C . ASP A 1 3 ? 26.645 -3.189 -0.777 1.00 74.11 3 ASP A C 14
ATOM 13438 O O . ASP A 1 3 ? 26.030 -4.211 -1.087 1.00 24.21 3 ASP A O 14
ATOM 13446 N N . ARG A 1 4 ? 26.457 -2.588 0.401 1.00 24.04 4 ARG A N 14
ATOM 13447 C CA . ARG A 1 4 ? 25.811 -3.238 1.535 1.00 33.05 4 ARG A CA 14
ATOM 13448 C C . ARG A 1 4 ? 24.629 -2.401 1.997 1.00 60.41 4 ARG A C 14
ATOM 13449 O O . ARG A 1 4 ? 24.387 -2.275 3.199 1.00 41.10 4 ARG A O 14
ATOM 13467 N N . LYS A 1 5 ? 23.932 -1.774 1.049 1.00 4.35 5 LYS A N 14
ATOM 13468 C CA . LYS A 1 5 ? 22.749 -0.984 1.291 1.00 72.20 5 LYS A CA 14
ATOM 13469 C C . LYS A 1 5 ? 21.821 -1.150 0.095 1.00 4.13 5 LYS A C 14
ATOM 13470 O O . LYS A 1 5 ? 22.085 -0.605 -0.982 1.00 63.24 5 LYS A O 14
ATOM 13485 N N . LEU A 1 6 ? 20.797 -1.980 0.249 1.00 35.32 6 LEU A N 14
ATOM 13486 C CA . LEU A 1 6 ? 19.763 -2.236 -0.746 1.00 62.00 6 LEU A CA 14
ATOM 13487 C C . LEU A 1 6 ? 18.472 -1.560 -0.288 1.00 40.50 6 LEU A C 14
ATOM 13488 O O . LEU A 1 6 ? 18.259 -1.381 0.914 1.00 22.13 6 LEU A O 14
ATOM 13503 N N . MET A 1 7 ? 17.595 -1.214 -1.230 1.00 32.33 7 MET A N 14
ATOM 13504 C CA . MET A 1 7 ? 16.236 -0.762 -0.973 1.00 3.21 7 MET A CA 14
ATOM 13505 C C . MET A 1 7 ? 15.293 -1.968 -0.951 1.00 21.24 7 MET A C 14
ATOM 13506 O O . MET A 1 7 ? 15.638 -3.052 -1.430 1.00 64.23 7 MET A O 14
ATOM 13518 N N . LYS A 1 8 ? 14.054 -1.753 -0.505 1.00 34.11 8 LYS A N 14
ATOM 13519 C CA . LYS A 1 8 ? 12.916 -2.610 -0.845 1.00 55.51 8 LYS A CA 14
ATOM 13520 C C . LYS A 1 8 ? 12.600 -2.515 -2.348 1.00 42.50 8 LYS A C 14
ATOM 13521 O O . LYS A 1 8 ? 13.341 -1.901 -3.131 1.00 71.22 8 LYS A O 14
ATOM 13536 N N . THR A 1 9 ? 11.537 -3.183 -2.778 1.00 43.30 9 THR A N 14
ATOM 13537 C CA . THR A 1 9 ? 11.054 -3.242 -4.150 1.00 10.25 9 THR A CA 14
ATOM 13538 C C . THR A 1 9 ? 9.547 -3.011 -4.124 1.00 34.34 9 THR A C 14
ATOM 13539 O O . THR A 1 9 ? 8.931 -3.143 -3.059 1.00 74.33 9 THR A O 14
ATOM 13550 N N . GLN A 1 10 ? 8.940 -2.742 -5.286 1.00 51.13 10 GLN A N 14
ATOM 13551 C CA . GLN A 1 10 ? 7.487 -2.678 -5.397 1.00 65.01 10 GLN A CA 14
ATOM 13552 C C . GLN A 1 10 ? 6.881 -3.967 -4.852 1.00 14.24 10 GLN A C 14
ATOM 13553 O O . GLN A 1 10 ? 5.888 -3.901 -4.129 1.00 52.31 10 GLN A O 14
ATOM 13565 N N . GLU A 1 11 ? 7.490 -5.110 -5.170 1.00 23.02 11 GLU A N 14
ATOM 13566 C CA . GLU A 1 11 ? 7.077 -6.406 -4.666 1.00 61.32 11 GLU A CA 14
ATOM 13567 C C . GLU A 1 11 ? 6.896 -6.379 -3.153 1.00 73.11 11 GLU A C 14
ATOM 13568 O O . GLU A 1 11 ? 5.811 -6.709 -2.678 1.00 31.01 11 GLU A O 14
ATOM 13578 N N . GLU A 1 12 ? 7.931 -5.966 -2.416 1.00 72.22 12 GLU A N 14
ATOM 13579 C CA . GLU A 1 12 ? 7.882 -5.920 -0.964 1.00 54.13 12 GLU A CA 14
ATOM 13580 C C . GLU A 1 12 ? 6.795 -4.960 -0.509 1.00 42.24 12 GLU A C 14
ATOM 13581 O O . GLU A 1 12 ? 5.896 -5.376 0.216 1.00 44.10 12 GLU A O 14
ATOM 13591 N N . LEU A 1 13 ? 6.853 -3.686 -0.922 1.00 31.05 13 LEU A N 14
ATOM 13592 C CA . LEU A 1 13 ? 5.924 -2.682 -0.405 1.00 14.32 13 LEU A CA 14
ATOM 13593 C C . LEU A 1 13 ? 4.471 -3.113 -0.648 1.00 44.41 13 LEU A C 14
ATOM 13594 O O . LEU A 1 13 ? 3.614 -2.921 0.220 1.00 2.31 13 LEU A O 14
ATOM 13609 N N . THR A 1 14 ? 4.194 -3.724 -1.798 1.00 41.44 14 THR A N 14
ATOM 13610 C CA . THR A 1 14 ? 2.855 -4.131 -2.186 1.00 60.30 14 THR A CA 14
ATOM 13611 C C . THR A 1 14 ? 2.429 -5.426 -1.480 1.00 22.53 14 THR A C 14
ATOM 13612 O O . THR A 1 14 ? 1.249 -5.570 -1.159 1.00 53.10 14 THR A O 14
ATOM 13623 N N . GLU A 1 15 ? 3.328 -6.377 -1.207 1.00 72.32 15 GLU A N 14
ATOM 13624 C CA . GLU A 1 15 ? 2.985 -7.565 -0.425 1.00 3.11 15 GLU A CA 14
ATOM 13625 C C . GLU A 1 15 ? 2.776 -7.198 1.046 1.00 40.20 15 GLU A C 14
ATOM 13626 O O . GLU A 1 15 ? 1.855 -7.723 1.670 1.00 64.31 15 GLU A O 14
ATOM 13636 N N . ILE A 1 16 ? 3.583 -6.282 1.589 1.00 44.00 16 ILE A N 14
ATOM 13637 C CA . ILE A 1 16 ? 3.448 -5.733 2.937 1.00 72.13 16 ILE A CA 14
ATOM 13638 C C . ILE A 1 16 ? 2.046 -5.125 3.080 1.00 24.23 16 ILE A C 14
ATOM 13639 O O . ILE A 1 16 ? 1.320 -5.423 4.029 1.00 71.10 16 ILE A O 14
ATOM 13654 N N . VAL A 1 17 ? 1.650 -4.263 2.144 1.00 32.23 17 VAL A N 14
ATOM 13655 C CA . VAL A 1 17 ? 0.344 -3.618 2.162 1.00 61.44 17 VAL A CA 14
ATOM 13656 C C . VAL A 1 17 ? -0.803 -4.593 1.901 1.00 41.02 17 VAL A C 14
ATOM 13657 O O . VAL A 1 17 ? -1.831 -4.507 2.577 1.00 72.52 17 VAL A O 14
ATOM 13670 N N . ARG A 1 18 ? -0.668 -5.521 0.950 1.00 74.11 18 ARG A N 14
ATOM 13671 C CA . ARG A 1 18 ? -1.708 -6.514 0.699 1.00 74.23 18 ARG A CA 14
ATOM 13672 C C . ARG A 1 18 ? -1.990 -7.308 1.964 1.00 1.30 18 ARG A C 14
ATOM 13673 O O . ARG A 1 18 ? -3.156 -7.430 2.323 1.00 34.42 18 ARG A O 14
ATOM 13691 N N . ASP A 1 19 ? -0.945 -7.761 2.658 1.00 24.54 19 ASP A N 14
ATOM 13692 C CA . ASP A 1 19 ? -1.048 -8.557 3.890 1.00 44.32 19 ASP A CA 14
ATOM 13693 C C . ASP A 1 19 ? -1.779 -7.808 5.018 1.00 12.43 19 ASP A C 14
ATOM 13694 O O . ASP A 1 19 ? -2.190 -8.402 6.015 1.00 61.35 19 ASP A O 14
ATOM 13702 N N . HIS A 1 20 ? -1.971 -6.491 4.870 1.00 4.33 20 HIS A N 14
ATOM 13703 C CA . HIS A 1 20 ? -2.654 -5.627 5.827 1.00 2.40 20 HIS A CA 14
ATOM 13704 C C . HIS A 1 20 ? -4.076 -5.261 5.388 1.00 32.23 20 HIS A C 14
ATOM 13705 O O . HIS A 1 20 ? -4.774 -4.593 6.150 1.00 61.31 20 HIS A O 14
ATOM 13718 N N . PHE A 1 21 ? -4.543 -5.709 4.218 1.00 51.21 21 PHE A N 14
ATOM 13719 C CA . PHE A 1 21 ? -5.932 -5.617 3.790 1.00 74.24 21 PHE A CA 14
ATOM 13720 C C . PHE A 1 21 ? -6.564 -6.988 3.511 1.00 60.15 21 PHE A C 14
ATOM 13721 O O . PHE A 1 21 ? -7.785 -7.108 3.590 1.00 44.13 21 PHE A O 14
ATOM 13737 N N . SER A 1 22 ? -5.781 -8.039 3.254 1.00 63.45 22 SER A N 14
ATOM 13738 C CA . SER A 1 22 ? -6.264 -9.380 2.911 1.00 15.13 22 SER A CA 14
ATOM 13739 C C . SER A 1 22 ? -7.090 -10.042 4.025 1.00 55.22 22 SER A C 14
ATOM 13740 O O . SER A 1 22 ? -7.751 -11.056 3.798 1.00 64.33 22 SER A O 14
ATOM 13747 N N . ASP A 1 23 ? -7.075 -9.462 5.225 1.00 63.11 23 ASP A N 14
ATOM 13748 C CA . ASP A 1 23 ? -7.826 -9.906 6.396 1.00 42.03 23 ASP A CA 14
ATOM 13749 C C . ASP A 1 23 ? -8.751 -8.801 6.922 1.00 23.53 23 ASP A C 14
ATOM 13750 O O . ASP A 1 23 ? -9.303 -8.925 8.014 1.00 23.44 23 ASP A O 14
ATOM 13758 N N . MET A 1 24 ? -8.952 -7.723 6.153 1.00 33.42 24 MET A N 14
ATOM 13759 C CA . MET A 1 24 ? -9.866 -6.632 6.492 1.00 12.42 24 MET A CA 14
ATOM 13760 C C . MET A 1 24 ? -11.062 -6.545 5.532 1.00 33.40 24 MET A C 14
ATOM 13761 O O . MET A 1 24 ? -11.881 -5.635 5.692 1.00 21.13 24 MET A O 14
ATOM 13773 N N . GLY A 1 25 ? -11.203 -7.460 4.565 1.00 51.15 25 GLY A N 14
ATOM 13774 C CA . GLY A 1 25 ? -12.438 -7.654 3.808 1.00 21.21 25 GLY A CA 14
ATOM 13775 C C . GLY A 1 25 ? -12.182 -8.170 2.394 1.00 43.45 25 GLY A C 14
ATOM 13776 O O . GLY A 1 25 ? -11.139 -8.770 2.122 1.00 32.11 25 GLY A O 14
ATOM 13780 N N . GLU A 1 26 ? -13.169 -7.992 1.514 1.00 41.42 26 GLU A N 14
ATOM 13781 C CA . GLU A 1 26 ? -13.237 -8.580 0.177 1.00 23.31 26 GLU A CA 14
ATOM 13782 C C . GLU A 1 26 ? -12.886 -7.519 -0.862 1.00 73.11 26 GLU A C 14
ATOM 13783 O O . GLU A 1 26 ? -13.733 -6.751 -1.327 1.00 62.41 26 GLU A O 14
ATOM 13793 N N . ILE A 1 27 ? -11.595 -7.455 -1.177 1.00 43.21 27 ILE A N 14
ATOM 13794 C CA . ILE A 1 27 ? -11.021 -6.555 -2.166 1.00 52.02 27 ILE A CA 14
ATOM 13795 C C . ILE A 1 27 ? -11.515 -6.992 -3.555 1.00 50.32 27 ILE A C 14
ATOM 13796 O O . ILE A 1 27 ? -11.673 -8.181 -3.830 1.00 10.32 27 ILE A O 14
ATOM 13811 N N . ALA A 1 28 ? -11.722 -6.018 -4.440 1.00 64.51 28 ALA A N 14
ATOM 13812 C CA . ALA A 1 28 ? -12.050 -6.187 -5.849 1.00 34.42 28 ALA A CA 14
ATOM 13813 C C . ALA A 1 28 ? -10.906 -5.709 -6.737 1.00 42.11 28 ALA A C 14
ATOM 13814 O O . ALA A 1 28 ? -10.649 -6.312 -7.777 1.00 25.12 28 ALA A O 14
ATOM 13821 N N . THR A 1 29 ? -10.242 -4.611 -6.375 1.00 42.03 29 THR A N 14
ATOM 13822 C CA . THR A 1 29 ? -9.067 -4.089 -7.056 1.00 33.21 29 THR A CA 14
ATOM 13823 C C . THR A 1 29 ? -8.103 -3.616 -5.967 1.00 12.41 29 THR A C 14
ATOM 13824 O O . THR A 1 29 ? -8.319 -2.586 -5.322 1.00 74.32 29 THR A O 14
ATOM 13835 N N . LEU A 1 30 ? -7.068 -4.420 -5.733 1.00 30.43 30 LEU A N 14
ATOM 13836 C CA . LEU A 1 30 ? -5.855 -4.073 -5.010 1.00 11.42 30 LEU A CA 14
ATOM 13837 C C . LEU A 1 30 ? -4.935 -3.461 -6.060 1.00 61.42 30 LEU A C 14
ATOM 13838 O O . LEU A 1 30 ? -4.712 -4.110 -7.086 1.00 33.30 30 LEU A O 14
ATOM 13853 N N . TYR A 1 31 ? -4.419 -2.241 -5.893 1.00 4.13 31 TYR A N 14
ATOM 13854 C CA . TYR A 1 31 ? -3.355 -1.770 -6.761 1.00 4.43 31 TYR A CA 14
ATOM 13855 C C . TYR A 1 31 ? -2.471 -0.854 -5.947 1.00 10.42 31 TYR A C 14
ATOM 13856 O O . TYR A 1 31 ? -2.671 -0.672 -4.744 1.00 10.00 31 TYR A O 14
ATOM 13873 N N . VAL A 1 32 ? -1.481 -0.294 -6.614 1.00 54.44 32 VAL A N 14
ATOM 13874 C CA . VAL A 1 32 ? -0.703 0.808 -6.112 1.00 34.41 32 VAL A CA 14
ATOM 13875 C C . VAL A 1 32 ? -0.871 1.875 -7.172 1.00 33.11 32 VAL A C 14
ATOM 13876 O O . VAL A 1 32 ? -0.942 1.567 -8.364 1.00 44.05 32 VAL A O 14
ATOM 13889 N N . GLN A 1 33 ? -0.899 3.128 -6.754 1.00 15.30 33 GLN A N 14
ATOM 13890 C CA . GLN A 1 33 ? -0.762 4.270 -7.647 1.00 1.33 33 GLN A CA 14
ATOM 13891 C C . GLN A 1 33 ? 0.575 4.983 -7.415 1.00 21.31 33 GLN A C 14
ATOM 13892 O O . GLN A 1 33 ? 0.912 5.914 -8.144 1.00 41.11 33 GLN A O 14
ATOM 13904 N N . VAL A 1 34 ? 1.350 4.541 -6.424 1.00 2.43 34 VAL A N 14
ATOM 13905 C CA . VAL A 1 34 ? 2.489 5.271 -5.884 1.00 61.53 34 VAL A CA 14
ATOM 13906 C C . VAL A 1 34 ? 3.460 4.234 -5.325 1.00 3.43 34 VAL A C 14
ATOM 13907 O O . VAL A 1 34 ? 3.275 3.727 -4.217 1.00 20.12 34 VAL A O 14
ATOM 13920 N N . TYR A 1 35 ? 4.458 3.871 -6.122 1.00 43.40 35 TYR A N 14
ATOM 13921 C CA . TYR A 1 35 ? 5.568 3.040 -5.693 1.00 44.14 35 TYR A CA 14
ATOM 13922 C C . TYR A 1 35 ? 6.758 3.980 -5.565 1.00 63.30 35 TYR A C 14
ATOM 13923 O O . TYR A 1 35 ? 7.151 4.561 -6.583 1.00 0.25 35 TYR A O 14
ATOM 13940 N N . GLU A 1 36 ? 7.327 4.164 -4.372 1.00 24.42 36 GLU A N 14
ATOM 13941 C CA . GLU A 1 36 ? 8.569 4.914 -4.293 1.00 53.14 36 GLU A CA 14
ATOM 13942 C C . GLU A 1 36 ? 9.751 3.984 -4.586 1.00 40.42 36 GLU A C 14
ATOM 13943 O O . GLU A 1 36 ? 10.210 3.258 -3.713 1.00 12.12 36 GLU A O 14
ATOM 13953 N N . SER A 1 37 ? 10.250 3.994 -5.822 1.00 60.34 37 SER A N 14
ATOM 13954 C CA . SER A 1 37 ? 11.380 3.180 -6.267 1.00 4.11 37 SER A CA 14
ATOM 13955 C C . SER A 1 37 ? 12.703 3.564 -5.565 1.00 22.14 37 SER A C 14
ATOM 13956 O O . SER A 1 37 ? 13.688 2.823 -5.672 1.00 72.42 37 SER A O 14
ATOM 13963 N N . SER A 1 38 ? 12.737 4.656 -4.791 1.00 53.30 38 SER A N 14
ATOM 13964 C CA . SER A 1 38 ? 13.901 5.091 -4.021 1.00 23.41 38 SER A CA 14
ATOM 13965 C C . SER A 1 38 ? 13.683 5.140 -2.500 1.00 0.23 38 SER A C 14
ATOM 13966 O O . SER A 1 38 ? 14.639 5.451 -1.792 1.00 75.12 38 SER A O 14
ATOM 13973 N N . LEU A 1 39 ? 12.493 4.830 -1.961 1.00 63.31 39 LEU A N 14
ATOM 13974 C CA . LEU A 1 39 ? 12.217 4.824 -0.516 1.00 11.52 39 LEU A CA 14
ATOM 13975 C C . LEU A 1 39 ? 11.334 3.615 -0.190 1.00 24.24 39 LEU A C 14
ATOM 13976 O O . LEU A 1 39 ? 11.073 2.796 -1.061 1.00 73.23 39 LEU A O 14
ATOM 13991 N N . GLU A 1 40 ? 10.854 3.466 1.043 1.00 75.22 40 GLU A N 14
ATOM 13992 C CA . GLU A 1 40 ? 9.936 2.412 1.437 1.00 60.31 40 GLU A CA 14
ATOM 13993 C C . GLU A 1 40 ? 8.598 3.090 1.724 1.00 41.21 40 GLU A C 14
ATOM 13994 O O . GLU A 1 40 ? 8.268 3.408 2.865 1.00 24.13 40 GLU A O 14
ATOM 14004 N N . SER A 1 41 ? 7.861 3.392 0.661 1.00 31.31 41 SER A N 14
ATOM 14005 C CA . SER A 1 41 ? 6.600 4.120 0.686 1.00 35.32 41 SER A CA 14
ATOM 14006 C C . SER A 1 41 ? 5.651 3.474 -0.323 1.00 20.43 41 SER A C 14
ATOM 14007 O O . SER A 1 41 ? 6.078 3.055 -1.406 1.00 73.01 41 SER A O 14
ATOM 14014 N N . LEU A 1 42 ? 4.372 3.386 0.058 1.00 40.11 42 LEU A N 14
ATOM 14015 C CA . LEU A 1 42 ? 3.331 2.679 -0.684 1.00 4.23 42 LEU A CA 14
ATOM 14016 C C . LEU A 1 42 ? 2.021 3.433 -0.540 1.00 63.33 42 LEU A C 14
ATOM 14017 O O . LEU A 1 42 ? 1.475 3.507 0.566 1.00 41.11 42 LEU A O 14
ATOM 14032 N N . VAL A 1 43 ? 1.490 3.981 -1.631 1.00 55.33 43 VAL A N 14
ATOM 14033 C CA . VAL A 1 43 ? 0.212 4.685 -1.584 1.00 21.14 43 VAL A CA 14
ATOM 14034 C C . VAL A 1 43 ? -0.667 4.209 -2.747 1.00 61.52 43 VAL A C 14
ATOM 14035 O O . VAL A 1 43 ? -0.194 3.854 -3.838 1.00 51.40 43 VAL A O 14
ATOM 14048 N N . GLY A 1 44 ? -1.972 4.170 -2.504 1.00 3.02 44 GLY A N 14
ATOM 14049 C CA . GLY A 1 44 ? -2.996 3.832 -3.463 1.00 51.34 44 GLY A CA 14
ATOM 14050 C C . GLY A 1 44 ? -4.029 2.970 -2.770 1.00 52.01 44 GLY A C 14
ATOM 14051 O O . GLY A 1 44 ? -3.790 1.779 -2.556 1.00 15.04 44 GLY A O 14
ATOM 14055 N N . GLY A 1 45 ? -5.160 3.595 -2.437 1.00 4.22 45 GLY A N 14
ATOM 14056 C CA . GLY A 1 45 ? -6.398 2.957 -2.047 1.00 11.34 45 GLY A CA 14
ATOM 14057 C C . GLY A 1 45 ? -6.825 1.772 -2.901 1.00 72.24 45 GLY A C 14
ATOM 14058 O O . GLY A 1 45 ? -6.242 1.426 -3.929 1.00 61.23 45 GLY A O 14
ATOM 14062 N N . VAL A 1 46 ? -7.894 1.140 -2.451 1.00 61.23 46 VAL A N 14
ATOM 14063 C CA . VAL A 1 46 ? -8.390 -0.123 -2.947 1.00 23.50 46 VAL A CA 14
ATOM 14064 C C . VAL A 1 46 ? -9.909 -0.092 -2.988 1.00 73.44 46 VAL A C 14
ATOM 14065 O O . VAL A 1 46 ? -10.561 0.671 -2.275 1.00 21.31 46 VAL A O 14
ATOM 14078 N N . ILE A 1 47 ? -10.470 -0.919 -3.860 1.00 0.40 47 ILE A N 14
ATOM 14079 C CA . ILE A 1 47 ? -11.889 -0.966 -4.158 1.00 35.24 47 ILE A CA 14
ATOM 14080 C C . ILE A 1 47 ? -12.330 -2.353 -3.709 1.00 5.42 47 ILE A C 14
ATOM 14081 O O . ILE A 1 47 ? -11.679 -3.325 -4.100 1.00 53.44 47 ILE A O 14
ATOM 14096 N N . PHE A 1 48 ? -13.357 -2.459 -2.864 1.00 13.40 48 PHE A N 14
ATOM 14097 C CA . PHE A 1 48 ? -13.979 -3.729 -2.493 1.00 51.25 48 PHE A CA 14
ATOM 14098 C C . PHE A 1 48 ? -14.939 -4.215 -3.572 1.00 2.42 48 PHE A C 14
ATOM 14099 O O . PHE A 1 48 ? -15.326 -3.471 -4.471 1.00 63.23 48 PHE A O 14
ATOM 14115 N N . GLU A 1 49 ? -15.390 -5.457 -3.421 1.00 72.33 49 GLU A N 14
ATOM 14116 C CA . GLU A 1 49 ? -16.491 -6.039 -4.189 1.00 65.24 49 GLU A CA 14
ATOM 14117 C C . GLU A 1 49 ? -17.830 -5.339 -3.905 1.00 22.50 49 GLU A C 14
ATOM 14118 O O . GLU A 1 49 ? -18.784 -5.473 -4.670 1.00 2.20 49 GLU A O 14
ATOM 14128 N N . ASP A 1 50 ? -17.894 -4.580 -2.812 1.00 1.40 50 ASP A N 14
ATOM 14129 C CA . ASP A 1 50 ? -19.116 -4.253 -2.078 1.00 23.41 50 ASP A CA 14
ATOM 14130 C C . ASP A 1 50 ? -19.511 -2.773 -2.136 1.00 2.31 50 ASP A C 14
ATOM 14131 O O . ASP A 1 50 ? -20.385 -2.327 -1.392 1.00 40.03 50 ASP A O 14
ATOM 14139 N N . GLY A 1 51 ? -18.842 -1.984 -2.974 1.00 53.24 51 GLY A N 14
ATOM 14140 C CA . GLY A 1 51 ? -19.060 -0.548 -3.090 1.00 0.14 51 GLY A CA 14
ATOM 14141 C C . GLY A 1 51 ? -18.470 0.197 -1.902 1.00 55.43 51 GLY A C 14
ATOM 14142 O O . GLY A 1 51 ? -19.152 1.009 -1.277 1.00 41.43 51 GLY A O 14
ATOM 14146 N N . ARG A 1 52 ? -17.224 -0.119 -1.549 1.00 74.25 52 ARG A N 14
ATOM 14147 C CA . ARG A 1 52 ? -16.491 0.449 -0.429 1.00 61.12 52 ARG A CA 14
ATOM 14148 C C . ARG A 1 52 ? -15.075 0.713 -0.944 1.00 75.34 52 ARG A C 14
ATOM 14149 O O . ARG A 1 52 ? -14.218 -0.171 -0.901 1.00 41.21 52 ARG A O 14
ATOM 14167 N N . HIS A 1 53 ? -14.864 1.884 -1.537 1.00 2.12 53 HIS A N 14
ATOM 14168 C CA . HIS A 1 53 ? -13.557 2.351 -1.990 1.00 33.50 53 HIS A CA 14
ATOM 14169 C C . HIS A 1 53 ? -12.893 3.004 -0.773 1.00 33.51 53 HIS A C 14
ATOM 14170 O O . HIS A 1 53 ? -13.502 3.851 -0.113 1.00 32.52 53 HIS A O 14
ATOM 14183 N N . TYR A 1 54 ? -11.659 2.615 -0.462 1.00 1.11 54 TYR A N 14
ATOM 14184 C CA . TYR A 1 54 ? -10.910 3.078 0.696 1.00 44.15 54 TYR A CA 14
ATOM 14185 C C . TYR A 1 54 ? -9.504 3.458 0.239 1.00 12.00 54 TYR A C 14
ATOM 14186 O O . TYR A 1 54 ? -8.811 2.641 -0.353 1.00 31.21 54 TYR A O 14
ATOM 14203 N N . THR A 1 55 ? -9.061 4.682 0.516 1.00 73.35 55 THR A N 14
ATOM 14204 C CA . THR A 1 55 ? -7.683 5.133 0.314 1.00 51.41 55 THR A CA 14
ATOM 14205 C C . THR A 1 55 ? -6.757 4.343 1.253 1.00 73.42 55 THR A C 14
ATOM 14206 O O . THR A 1 55 ? -7.218 3.780 2.251 1.00 22.11 55 THR A O 14
ATOM 14217 N N . PHE A 1 56 ? -5.465 4.278 0.927 1.00 71.31 56 PHE A N 14
ATOM 14218 C CA . PHE A 1 56 ? -4.427 3.614 1.700 1.00 71.53 56 PHE A CA 14
ATOM 14219 C C . PHE A 1 56 ? -3.135 4.375 1.428 1.00 75.15 56 PHE A C 14
ATOM 14220 O O . PHE A 1 56 ? -2.758 4.540 0.261 1.00 32.14 56 PHE A O 14
ATOM 14236 N N . VAL A 1 57 ? -2.509 4.899 2.480 1.00 23.12 57 VAL A N 14
ATOM 14237 C CA . VAL A 1 57 ? -1.294 5.695 2.414 1.00 43.14 57 VAL A CA 14
ATOM 14238 C C . VAL A 1 57 ? -0.396 5.209 3.552 1.00 60.44 57 VAL A C 14
ATOM 14239 O O . VAL A 1 57 ? -0.727 5.317 4.732 1.00 0.13 57 VAL A O 14
ATOM 14252 N N . TYR A 1 58 ? 0.699 4.553 3.175 1.00 33.11 58 TYR A N 14
ATOM 14253 C CA . TYR A 1 58 ? 1.746 4.092 4.074 1.00 11.02 58 TYR A CA 14
ATOM 14254 C C . TYR A 1 58 ? 2.920 5.057 3.952 1.00 64.44 58 TYR A C 14
ATOM 14255 O O . TYR A 1 58 ? 3.729 4.956 3.020 1.00 63.41 58 TYR A O 14
ATOM 14272 N N . GLU A 1 59 ? 2.977 6.032 4.855 1.00 75.32 59 GLU A N 14
ATOM 14273 C CA . GLU A 1 59 ? 4.079 6.975 4.941 1.00 21.21 59 GLU A CA 14
ATOM 14274 C C . GLU A 1 59 ? 5.113 6.394 5.899 1.00 2.12 59 GLU A C 14
ATOM 14275 O O . GLU A 1 59 ? 5.029 6.535 7.121 1.00 52.41 59 GLU A O 14
ATOM 14285 N N . ASN A 1 60 ? 6.064 5.669 5.311 1.00 54.12 60 ASN A N 14
ATOM 14286 C CA . ASN A 1 60 ? 7.141 4.925 5.946 1.00 32.12 60 ASN A CA 14
ATOM 14287 C C . ASN A 1 60 ? 6.638 3.837 6.900 1.00 62.32 60 ASN A C 14
ATOM 14288 O O . ASN A 1 60 ? 6.875 2.659 6.633 1.00 35.24 60 ASN A O 14
ATOM 14298 N N . GLU A 1 61 ? 6.013 4.193 8.019 1.00 75.30 61 GLU A N 14
ATOM 14299 C CA . GLU A 1 61 ? 5.473 3.271 9.026 1.00 23.44 61 GLU A CA 14
ATOM 14300 C C . GLU A 1 61 ? 4.065 3.668 9.507 1.00 33.32 61 GLU A C 14
ATOM 14301 O O . GLU A 1 61 ? 3.410 2.850 10.154 1.00 13.42 61 GLU A O 14
ATOM 14311 N N . ASP A 1 62 ? 3.561 4.867 9.192 1.00 35.41 62 ASP A N 14
ATOM 14312 C CA . ASP A 1 62 ? 2.192 5.275 9.529 1.00 71.21 62 ASP A CA 14
ATOM 14313 C C . ASP A 1 62 ? 1.289 4.763 8.407 1.00 53.23 62 ASP A C 14
ATOM 14314 O O . ASP A 1 62 ? 1.387 5.252 7.277 1.00 53.41 62 ASP A O 14
ATOM 14322 N N . LEU A 1 63 ? 0.440 3.763 8.669 1.00 11.12 63 LEU A N 14
ATOM 14323 C CA . LEU A 1 63 ? -0.502 3.249 7.677 1.00 64.32 63 LEU A CA 14
ATOM 14324 C C . LEU A 1 63 ? -1.879 3.841 7.973 1.00 61.12 63 LEU A C 14
ATOM 14325 O O . LEU A 1 63 ? -2.600 3.335 8.834 1.00 75.24 63 LEU A O 14
ATOM 14340 N N . VAL A 1 64 ? -2.256 4.919 7.288 1.00 4.03 64 VAL A N 14
ATOM 14341 C CA . VAL A 1 64 ? -3.545 5.578 7.491 1.00 40.34 64 VAL A CA 14
ATOM 14342 C C . VAL A 1 64 ? -4.429 5.372 6.256 1.00 2.04 64 VAL A C 14
ATOM 14343 O O . VAL A 1 64 ? -3.972 4.912 5.203 1.00 72.41 64 VAL A O 14
ATOM 14356 N N . TYR A 1 65 ? -5.724 5.613 6.449 1.00 72.23 65 TYR A N 14
ATOM 14357 C CA . TYR A 1 65 ? -6.808 5.411 5.511 1.00 14.42 65 TYR A CA 14
ATOM 14358 C C . TYR A 1 65 ? -8.041 6.143 6.059 1.00 11.41 65 TYR A C 14
ATOM 14359 O O . TYR A 1 65 ? -8.083 6.498 7.246 1.00 72.35 65 TYR A O 14
ATOM 14376 N N . GLU A 1 66 ? -9.065 6.327 5.221 1.00 0.23 66 GLU A N 14
ATOM 14377 C CA . GLU A 1 66 ? -10.394 6.769 5.615 1.00 43.42 66 GLU A CA 14
ATOM 14378 C C . GLU A 1 66 ? -11.476 6.158 4.725 1.00 35.33 66 GLU A C 14
ATOM 14379 O O . GLU A 1 66 ? -12.071 5.148 5.113 1.00 63.54 66 GLU A O 14
ATOM 14389 N N . GLU A 1 67 ? -11.746 6.744 3.560 1.00 43.41 67 GLU A N 14
ATOM 14390 C CA . GLU A 1 67 ? -12.804 6.431 2.621 1.00 3.21 67 GLU A CA 14
ATOM 14391 C C . GLU A 1 67 ? -12.514 7.222 1.335 1.00 31.31 67 GLU A C 14
ATOM 14392 O O . GLU A 1 67 ? -11.945 8.317 1.395 1.00 43.31 67 GLU A O 14
ATOM 14402 N N . GLU A 1 68 ? -12.890 6.679 0.179 1.00 3.10 68 GLU A N 14
ATOM 14403 C CA . GLU A 1 68 ? -12.761 7.321 -1.125 1.00 11.31 68 GLU A CA 14
ATOM 14404 C C . GLU A 1 68 ? -14.162 7.659 -1.596 1.00 72.24 68 GLU A C 14
ATOM 14405 O O . GLU A 1 68 ? -14.968 6.771 -1.890 1.00 13.20 68 GLU A O 14
ATOM 14415 N N . VAL A 1 69 ? -14.453 8.957 -1.606 1.00 73.13 69 VAL A N 14
ATOM 14416 C CA . VAL A 1 69 ? -15.774 9.489 -1.857 1.00 1.23 69 VAL A CA 14
ATOM 14417 C C . VAL A 1 69 ? -15.681 10.489 -2.995 1.00 4.30 69 VAL A C 14
ATOM 14418 O O . VAL A 1 69 ? -15.115 11.573 -2.856 1.00 41.31 69 VAL A O 14
ATOM 14431 N N . LEU A 1 70 ? -16.204 10.076 -4.138 1.00 60.25 70 LEU A N 14
ATOM 14432 C CA . LEU A 1 70 ? -16.574 10.908 -5.267 1.00 53.14 70 LEU A CA 14
ATOM 14433 C C . LEU A 1 70 ? -18.082 10.868 -5.402 1.00 0.23 70 LEU A C 14
ATOM 14434 O O . LEU A 1 70 ? -18.589 11.392 -6.411 1.00 12.42 70 LEU A O 14
ATOM 14449 N N . GLY A 1 1 ? 32.175 -3.487 -2.418 1.00 4.21 1 GLY A N 15
ATOM 14450 C CA . GLY A 1 1 ? 32.494 -2.431 -1.451 1.00 5.53 1 GLY A CA 15
ATOM 14451 C C . GLY A 1 1 ? 31.207 -1.940 -0.820 1.00 23.04 1 GLY A C 15
ATOM 14452 O O . GLY A 1 1 ? 30.457 -2.742 -0.263 1.00 13.13 1 GLY A O 15
ATOM 14456 N N . ASP A 1 2 ? 30.962 -0.636 -0.913 1.00 74.21 2 ASP A N 15
ATOM 14457 C CA . ASP A 1 2 ? 29.819 0.086 -0.357 1.00 21.44 2 ASP A CA 15
ATOM 14458 C C . ASP A 1 2 ? 28.587 -0.075 -1.257 1.00 70.31 2 ASP A C 15
ATOM 14459 O O . ASP A 1 2 ? 27.937 0.895 -1.648 1.00 65.12 2 ASP A O 15
ATOM 14467 N N . ASP A 1 3 ? 28.289 -1.309 -1.656 1.00 1.32 3 ASP A N 15
ATOM 14468 C CA . ASP A 1 3 ? 27.313 -1.652 -2.685 1.00 13.42 3 ASP A CA 15
ATOM 14469 C C . ASP A 1 3 ? 26.559 -2.916 -2.283 1.00 23.14 3 ASP A C 15
ATOM 14470 O O . ASP A 1 3 ? 26.512 -3.914 -3.005 1.00 32.43 3 ASP A O 15
ATOM 14478 N N . ARG A 1 4 ? 25.948 -2.866 -1.094 1.00 52.45 4 ARG A N 15
ATOM 14479 C CA . ARG A 1 4 ? 25.297 -3.990 -0.419 1.00 51.25 4 ARG A CA 15
ATOM 14480 C C . ARG A 1 4 ? 23.997 -3.522 0.239 1.00 65.31 4 ARG A C 15
ATOM 14481 O O . ARG A 1 4 ? 23.520 -4.161 1.181 1.00 45.14 4 ARG A O 15
ATOM 14499 N N . LYS A 1 5 ? 23.459 -2.378 -0.182 1.00 34.11 5 LYS A N 15
ATOM 14500 C CA . LYS A 1 5 ? 22.346 -1.702 0.430 1.00 13.42 5 LYS A CA 15
ATOM 14501 C C . LYS A 1 5 ? 21.472 -1.071 -0.645 1.00 4.33 5 LYS A C 15
ATOM 14502 O O . LYS A 1 5 ? 21.812 -0.007 -1.175 1.00 25.23 5 LYS A O 15
ATOM 14517 N N . LEU A 1 6 ? 20.368 -1.737 -0.961 1.00 70.35 6 LEU A N 15
ATOM 14518 C CA . LEU A 1 6 ? 19.322 -1.305 -1.878 1.00 45.23 6 LEU A CA 15
ATOM 14519 C C . LEU A 1 6 ? 18.015 -1.146 -1.090 1.00 71.14 6 LEU A C 15
ATOM 14520 O O . LEU A 1 6 ? 17.894 -1.663 0.026 1.00 54.14 6 LEU A O 15
ATOM 14535 N N . MET A 1 7 ? 17.052 -0.429 -1.671 1.00 65.23 7 MET A N 15
ATOM 14536 C CA . MET A 1 7 ? 15.750 -0.114 -1.086 1.00 1.23 7 MET A CA 15
ATOM 14537 C C . MET A 1 7 ? 14.788 -1.304 -1.180 1.00 5.12 7 MET A C 15
ATOM 14538 O O . MET A 1 7 ? 15.149 -2.368 -1.687 1.00 41.42 7 MET A O 15
ATOM 14550 N N . LYS A 1 8 ? 13.551 -1.100 -0.707 1.00 11.40 8 LYS A N 15
ATOM 14551 C CA . LYS A 1 8 ? 12.418 -1.981 -0.990 1.00 52.53 8 LYS A CA 15
ATOM 14552 C C . LYS A 1 8 ? 12.112 -2.007 -2.500 1.00 71.33 8 LYS A C 15
ATOM 14553 O O . LYS A 1 8 ? 12.746 -1.317 -3.303 1.00 23.21 8 LYS A O 15
ATOM 14568 N N . THR A 1 9 ? 11.121 -2.807 -2.887 1.00 44.22 9 THR A N 15
ATOM 14569 C CA . THR A 1 9 ? 10.632 -2.982 -4.249 1.00 12.12 9 THR A CA 15
ATOM 14570 C C . THR A 1 9 ? 9.131 -2.698 -4.271 1.00 23.22 9 THR A C 15
ATOM 14571 O O . THR A 1 9 ? 8.497 -2.666 -3.212 1.00 1.44 9 THR A O 15
ATOM 14582 N N . GLN A 1 10 ? 8.549 -2.546 -5.467 1.00 42.41 10 GLN A N 15
ATOM 14583 C CA . GLN A 1 10 ? 7.109 -2.373 -5.638 1.00 33.23 10 GLN A CA 15
ATOM 14584 C C . GLN A 1 10 ? 6.401 -3.577 -5.023 1.00 4.50 10 GLN A C 15
ATOM 14585 O O . GLN A 1 10 ? 5.432 -3.398 -4.288 1.00 22.41 10 GLN A O 15
ATOM 14597 N N . GLU A 1 11 ? 6.951 -4.769 -5.282 1.00 45.52 11 GLU A N 15
ATOM 14598 C CA . GLU A 1 11 ? 6.516 -6.038 -4.737 1.00 4.13 11 GLU A CA 15
ATOM 14599 C C . GLU A 1 11 ? 6.339 -5.909 -3.230 1.00 54.13 11 GLU A C 15
ATOM 14600 O O . GLU A 1 11 ? 5.234 -6.121 -2.748 1.00 44.35 11 GLU A O 15
ATOM 14610 N N . GLU A 1 12 ? 7.385 -5.526 -2.491 1.00 72.02 12 GLU A N 15
ATOM 14611 C CA . GLU A 1 12 ? 7.285 -5.460 -1.040 1.00 44.54 12 GLU A CA 15
ATOM 14612 C C . GLU A 1 12 ? 6.256 -4.428 -0.598 1.00 63.14 12 GLU A C 15
ATOM 14613 O O . GLU A 1 12 ? 5.467 -4.752 0.283 1.00 42.33 12 GLU A O 15
ATOM 14623 N N . LEU A 1 13 ? 6.225 -3.219 -1.178 1.00 42.22 13 LEU A N 15
ATOM 14624 C CA . LEU A 1 13 ? 5.264 -2.203 -0.744 1.00 52.45 13 LEU A CA 15
ATOM 14625 C C . LEU A 1 13 ? 3.840 -2.754 -0.829 1.00 61.33 13 LEU A C 15
ATOM 14626 O O . LEU A 1 13 ? 3.074 -2.624 0.130 1.00 42.45 13 LEU A O 15
ATOM 14641 N N . THR A 1 14 ? 3.513 -3.424 -1.933 1.00 30.13 14 THR A N 15
ATOM 14642 C CA . THR A 1 14 ? 2.274 -4.175 -2.088 1.00 5.51 14 THR A CA 15
ATOM 14643 C C . THR A 1 14 ? 2.138 -5.270 -1.020 1.00 50.44 14 THR A C 15
ATOM 14644 O O . THR A 1 14 ? 1.153 -5.258 -0.284 1.00 14.12 14 THR A O 15
ATOM 14655 N N . GLU A 1 15 ? 3.067 -6.223 -0.932 1.00 45.41 15 GLU A N 15
ATOM 14656 C CA . GLU A 1 15 ? 2.928 -7.443 -0.132 1.00 10.30 15 GLU A CA 15
ATOM 14657 C C . GLU A 1 15 ? 2.802 -7.136 1.368 1.00 14.54 15 GLU A C 15
ATOM 14658 O O . GLU A 1 15 ? 2.148 -7.887 2.092 1.00 22.11 15 GLU A O 15
ATOM 14668 N N . ILE A 1 16 ? 3.368 -6.021 1.843 1.00 1.34 16 ILE A N 15
ATOM 14669 C CA . ILE A 1 16 ? 3.153 -5.520 3.199 1.00 51.33 16 ILE A CA 15
ATOM 14670 C C . ILE A 1 16 ? 1.664 -5.195 3.355 1.00 65.22 16 ILE A C 15
ATOM 14671 O O . ILE A 1 16 ? 0.967 -5.806 4.162 1.00 5.14 16 ILE A O 15
ATOM 14686 N N . VAL A 1 17 ? 1.176 -4.211 2.592 1.00 70.31 17 VAL A N 15
ATOM 14687 C CA . VAL A 1 17 ? -0.176 -3.678 2.723 1.00 71.33 17 VAL A CA 15
ATOM 14688 C C . VAL A 1 17 ? -1.192 -4.800 2.480 1.00 1.21 17 VAL A C 15
ATOM 14689 O O . VAL A 1 17 ? -2.239 -4.838 3.122 1.00 64.25 17 VAL A O 15
ATOM 14702 N N . ARG A 1 18 ? -0.870 -5.747 1.599 1.00 45.52 18 ARG A N 15
ATOM 14703 C CA . ARG A 1 18 ? -1.625 -6.962 1.362 1.00 44.22 18 ARG A CA 15
ATOM 14704 C C . ARG A 1 18 ? -1.731 -7.767 2.650 1.00 3.12 18 ARG A C 15
ATOM 14705 O O . ARG A 1 18 ? -2.839 -7.945 3.143 1.00 12.10 18 ARG A O 15
ATOM 14723 N N . ASP A 1 19 ? -0.603 -8.241 3.190 1.00 54.52 19 ASP A N 15
ATOM 14724 C CA . ASP A 1 19 ? -0.583 -9.128 4.354 1.00 64.34 19 ASP A CA 15
ATOM 14725 C C . ASP A 1 19 ? -1.224 -8.470 5.569 1.00 70.14 19 ASP A C 15
ATOM 14726 O O . ASP A 1 19 ? -1.778 -9.141 6.434 1.00 30.43 19 ASP A O 15
ATOM 14734 N N . HIS A 1 20 ? -1.157 -7.141 5.640 1.00 63.45 20 HIS A N 15
ATOM 14735 C CA . HIS A 1 20 ? -1.815 -6.385 6.690 1.00 33.30 20 HIS A CA 15
ATOM 14736 C C . HIS A 1 20 ? -3.326 -6.391 6.440 1.00 10.11 20 HIS A C 15
ATOM 14737 O O . HIS A 1 20 ? -4.086 -6.858 7.283 1.00 53.52 20 HIS A O 15
ATOM 14750 N N . PHE A 1 21 ? -3.784 -5.870 5.300 1.00 30.23 21 PHE A N 15
ATOM 14751 C CA . PHE A 1 21 ? -5.199 -5.598 5.071 1.00 2.10 21 PHE A CA 15
ATOM 14752 C C . PHE A 1 21 ? -6.039 -6.856 4.876 1.00 3.53 21 PHE A C 15
ATOM 14753 O O . PHE A 1 21 ? -7.243 -6.825 5.138 1.00 51.33 21 PHE A O 15
ATOM 14769 N N . SER A 1 22 ? -5.431 -7.956 4.430 1.00 12.33 22 SER A N 15
ATOM 14770 C CA . SER A 1 22 ? -6.095 -9.210 4.096 1.00 23.14 22 SER A CA 15
ATOM 14771 C C . SER A 1 22 ? -6.840 -9.835 5.294 1.00 61.01 22 SER A C 15
ATOM 14772 O O . SER A 1 22 ? -7.586 -10.797 5.096 1.00 14.14 22 SER A O 15
ATOM 14779 N N . ASP A 1 23 ? -6.679 -9.324 6.523 1.00 13.52 23 ASP A N 15
ATOM 14780 C CA . ASP A 1 23 ? -7.417 -9.793 7.703 1.00 44.54 23 ASP A CA 15
ATOM 14781 C C . ASP A 1 23 ? -8.587 -8.884 8.086 1.00 3.13 23 ASP A C 15
ATOM 14782 O O . ASP A 1 23 ? -9.321 -9.193 9.027 1.00 11.34 23 ASP A O 15
ATOM 14790 N N . MET A 1 24 ? -8.796 -7.778 7.370 1.00 31.33 24 MET A N 15
ATOM 14791 C CA . MET A 1 24 ? -9.800 -6.770 7.700 1.00 54.44 24 MET A CA 15
ATOM 14792 C C . MET A 1 24 ? -10.917 -6.690 6.654 1.00 73.44 24 MET A C 15
ATOM 14793 O O . MET A 1 24 ? -11.736 -5.764 6.706 1.00 31.41 24 MET A O 15
ATOM 14805 N N . GLY A 1 25 ? -10.981 -7.648 5.728 1.00 64.01 25 GLY A N 15
ATOM 14806 C CA . GLY A 1 25 ? -11.999 -7.724 4.691 1.00 50.51 25 GLY A CA 15
ATOM 14807 C C . GLY A 1 25 ? -11.430 -8.311 3.402 1.00 74.23 25 GLY A C 15
ATOM 14808 O O . GLY A 1 25 ? -10.398 -8.989 3.433 1.00 71.33 25 GLY A O 15
ATOM 14812 N N . GLU A 1 26 ? -12.110 -8.090 2.273 1.00 41.45 26 GLU A N 15
ATOM 14813 C CA . GLU A 1 26 ? -11.884 -8.824 1.031 1.00 3.54 26 GLU A CA 15
ATOM 14814 C C . GLU A 1 26 ? -11.683 -7.881 -0.161 1.00 22.24 26 GLU A C 15
ATOM 14815 O O . GLU A 1 26 ? -12.616 -7.354 -0.773 1.00 54.31 26 GLU A O 15
ATOM 14825 N N . ILE A 1 27 ? -10.402 -7.677 -0.464 1.00 25.22 27 ILE A N 15
ATOM 14826 C CA . ILE A 1 27 ? -9.850 -6.917 -1.567 1.00 24.24 27 ILE A CA 15
ATOM 14827 C C . ILE A 1 27 ? -10.388 -7.502 -2.868 1.00 13.12 27 ILE A C 15
ATOM 14828 O O . ILE A 1 27 ? -10.208 -8.691 -3.142 1.00 43.13 27 ILE A O 15
ATOM 14843 N N . ALA A 1 28 ? -10.958 -6.657 -3.725 1.00 1.10 28 ALA A N 15
ATOM 14844 C CA . ALA A 1 28 ? -11.094 -7.010 -5.128 1.00 22.22 28 ALA A CA 15
ATOM 14845 C C . ALA A 1 28 ? -9.744 -6.695 -5.775 1.00 70.04 28 ALA A C 15
ATOM 14846 O O . ALA A 1 28 ? -8.961 -7.594 -6.096 1.00 12.30 28 ALA A O 15
ATOM 14853 N N . THR A 1 29 ? -9.443 -5.403 -5.898 1.00 53.21 29 THR A N 15
ATOM 14854 C CA . THR A 1 29 ? -8.262 -4.878 -6.555 1.00 4.10 29 THR A CA 15
ATOM 14855 C C . THR A 1 29 ? -7.503 -4.028 -5.547 1.00 61.41 29 THR A C 15
ATOM 14856 O O . THR A 1 29 ? -7.960 -2.947 -5.166 1.00 5.11 29 THR A O 15
ATOM 14867 N N . LEU A 1 30 ? -6.364 -4.524 -5.067 1.00 34.03 30 LEU A N 15
ATOM 14868 C CA . LEU A 1 30 ? -5.327 -3.695 -4.477 1.00 43.25 30 LEU A CA 15
ATOM 14869 C C . LEU A 1 30 ? -4.348 -3.374 -5.587 1.00 64.13 30 LEU A C 15
ATOM 14870 O O . LEU A 1 30 ? -4.016 -4.238 -6.404 1.00 1.54 30 LEU A O 15
ATOM 14885 N N . TYR A 1 31 ? -3.908 -2.123 -5.620 1.00 22.34 31 TYR A N 15
ATOM 14886 C CA . TYR A 1 31 ? -2.788 -1.674 -6.415 1.00 53.31 31 TYR A CA 15
ATOM 14887 C C . TYR A 1 31 ? -2.259 -0.380 -5.805 1.00 34.23 31 TYR A C 15
ATOM 14888 O O . TYR A 1 31 ? -2.789 0.151 -4.825 1.00 23.33 31 TYR A O 15
ATOM 14905 N N . VAL A 1 32 ? -1.222 0.131 -6.432 1.00 24.03 32 VAL A N 15
ATOM 14906 C CA . VAL A 1 32 ? -0.576 1.396 -6.270 1.00 74.15 32 VAL A CA 15
ATOM 14907 C C . VAL A 1 32 ? -0.678 2.217 -7.523 1.00 62.12 32 VAL A C 15
ATOM 14908 O O . VAL A 1 32 ? -0.350 1.748 -8.608 1.00 64.24 32 VAL A O 15
ATOM 14921 N N . GLN A 1 33 ? -1.133 3.453 -7.371 1.00 13.14 33 GLN A N 15
ATOM 14922 C CA . GLN A 1 33 ? -0.990 4.446 -8.412 1.00 3.43 33 GLN A CA 15
ATOM 14923 C C . GLN A 1 33 ? 0.334 5.179 -8.224 1.00 32.34 33 GLN A C 15
ATOM 14924 O O . GLN A 1 33 ? 0.633 6.029 -9.064 1.00 50.43 33 GLN A O 15
ATOM 14936 N N . VAL A 1 34 ? 1.133 4.893 -7.180 1.00 74.22 34 VAL A N 15
ATOM 14937 C CA . VAL A 1 34 ? 2.335 5.706 -6.946 1.00 73.05 34 VAL A CA 15
ATOM 14938 C C . VAL A 1 34 ? 3.282 4.959 -6.013 1.00 42.44 34 VAL A C 15
ATOM 14939 O O . VAL A 1 34 ? 3.045 4.852 -4.813 1.00 52.45 34 VAL A O 15
ATOM 14952 N N . TYR A 1 35 ? 4.289 4.336 -6.621 1.00 1.43 35 TYR A N 15
ATOM 14953 C CA . TYR A 1 35 ? 5.393 3.670 -5.962 1.00 32.30 35 TYR A CA 15
ATOM 14954 C C . TYR A 1 35 ? 6.538 4.672 -5.807 1.00 50.44 35 TYR A C 15
ATOM 14955 O O . TYR A 1 35 ? 6.971 5.301 -6.788 1.00 70.12 35 TYR A O 15
ATOM 14972 N N . GLU A 1 36 ? 7.027 4.812 -4.580 1.00 64.13 36 GLU A N 15
ATOM 14973 C CA . GLU A 1 36 ? 8.196 5.599 -4.236 1.00 1.42 36 GLU A CA 15
ATOM 14974 C C . GLU A 1 36 ? 9.446 4.740 -4.436 1.00 41.14 36 GLU A C 15
ATOM 14975 O O . GLU A 1 36 ? 9.672 3.788 -3.698 1.00 24.12 36 GLU A O 15
ATOM 14985 N N . SER A 1 37 ? 10.269 5.074 -5.431 1.00 31.11 37 SER A N 15
ATOM 14986 C CA . SER A 1 37 ? 11.520 4.377 -5.731 1.00 73.11 37 SER A CA 15
ATOM 14987 C C . SER A 1 37 ? 12.650 4.630 -4.724 1.00 21.23 37 SER A C 15
ATOM 14988 O O . SER A 1 37 ? 13.656 3.912 -4.739 1.00 61.31 37 SER A O 15
ATOM 14995 N N . SER A 1 38 ? 12.524 5.653 -3.877 1.00 73.22 38 SER A N 15
ATOM 14996 C CA . SER A 1 38 ? 13.600 6.168 -3.037 1.00 33.34 38 SER A CA 15
ATOM 14997 C C . SER A 1 38 ? 13.210 6.152 -1.557 1.00 44.11 38 SER A C 15
ATOM 14998 O O . SER A 1 38 ? 14.032 6.500 -0.704 1.00 4.23 38 SER A O 15
ATOM 15005 N N . LEU A 1 39 ? 11.976 5.757 -1.243 1.00 12.30 39 LEU A N 15
ATOM 15006 C CA . LEU A 1 39 ? 11.388 5.663 0.084 1.00 61.22 39 LEU A CA 15
ATOM 15007 C C . LEU A 1 39 ? 10.641 4.330 0.136 1.00 11.52 39 LEU A C 15
ATOM 15008 O O . LEU A 1 39 ? 10.802 3.488 -0.745 1.00 21.01 39 LEU A O 15
ATOM 15023 N N . GLU A 1 40 ? 9.804 4.139 1.151 1.00 22.04 40 GLU A N 15
ATOM 15024 C CA . GLU A 1 40 ? 8.939 2.989 1.279 1.00 65.34 40 GLU A CA 15
ATOM 15025 C C . GLU A 1 40 ? 7.554 3.583 1.546 1.00 24.32 40 GLU A C 15
ATOM 15026 O O . GLU A 1 40 ? 7.204 3.848 2.695 1.00 45.32 40 GLU A O 15
ATOM 15036 N N . SER A 1 41 ? 6.833 3.913 0.473 1.00 61.25 41 SER A N 15
ATOM 15037 C CA . SER A 1 41 ? 5.522 4.549 0.500 1.00 63.02 41 SER A CA 15
ATOM 15038 C C . SER A 1 41 ? 4.627 3.892 -0.554 1.00 33.44 41 SER A C 15
ATOM 15039 O O . SER A 1 41 ? 5.081 3.630 -1.673 1.00 11.33 41 SER A O 15
ATOM 15046 N N . LEU A 1 42 ? 3.365 3.627 -0.200 1.00 10.21 42 LEU A N 15
ATOM 15047 C CA . LEU A 1 42 ? 2.362 3.049 -1.091 1.00 44.25 42 LEU A CA 15
ATOM 15048 C C . LEU A 1 42 ? 1.083 3.882 -0.973 1.00 33.41 42 LEU A C 15
ATOM 15049 O O . LEU A 1 42 ? 0.462 3.896 0.095 1.00 65.13 42 LEU A O 15
ATOM 15064 N N . VAL A 1 43 ? 0.651 4.534 -2.054 1.00 11.40 43 VAL A N 15
ATOM 15065 C CA . VAL A 1 43 ? -0.667 5.175 -2.163 1.00 61.42 43 VAL A CA 15
ATOM 15066 C C . VAL A 1 43 ? -1.325 4.669 -3.462 1.00 34.04 43 VAL A C 15
ATOM 15067 O O . VAL A 1 43 ? -0.636 4.196 -4.378 1.00 12.23 43 VAL A O 15
ATOM 15080 N N . GLY A 1 44 ? -2.656 4.747 -3.582 1.00 71.12 44 GLY A N 15
ATOM 15081 C CA . GLY A 1 44 ? -3.327 4.421 -4.839 1.00 73.11 44 GLY A CA 15
ATOM 15082 C C . GLY A 1 44 ? -4.767 3.950 -4.737 1.00 71.23 44 GLY A C 15
ATOM 15083 O O . GLY A 1 44 ? -5.377 3.762 -5.791 1.00 3.43 44 GLY A O 15
ATOM 15087 N N . GLY A 1 45 ? -5.313 3.753 -3.534 1.00 64.25 45 GLY A N 15
ATOM 15088 C CA . GLY A 1 45 ? -6.666 3.255 -3.372 1.00 24.12 45 GLY A CA 15
ATOM 15089 C C . GLY A 1 45 ? -6.771 1.729 -3.431 1.00 1.11 45 GLY A C 15
ATOM 15090 O O . GLY A 1 45 ? -5.855 1.027 -3.871 1.00 23.10 45 GLY A O 15
ATOM 15094 N N . VAL A 1 46 ? -7.879 1.199 -2.917 1.00 41.22 46 VAL A N 15
ATOM 15095 C CA . VAL A 1 46 ? -8.143 -0.224 -2.724 1.00 45.12 46 VAL A CA 15
ATOM 15096 C C . VAL A 1 46 ? -9.642 -0.464 -2.902 1.00 11.32 46 VAL A C 15
ATOM 15097 O O . VAL A 1 46 ? -10.440 0.042 -2.112 1.00 4.44 46 VAL A O 15
ATOM 15110 N N . ILE A 1 47 ? -10.017 -1.179 -3.965 1.00 50.32 47 ILE A N 15
ATOM 15111 C CA . ILE A 1 47 ? -11.385 -1.485 -4.369 1.00 31.40 47 ILE A CA 15
ATOM 15112 C C . ILE A 1 47 ? -11.749 -2.866 -3.802 1.00 65.15 47 ILE A C 15
ATOM 15113 O O . ILE A 1 47 ? -10.902 -3.767 -3.827 1.00 71.34 47 ILE A O 15
ATOM 15128 N N . PHE A 1 48 ? -12.976 -3.059 -3.312 1.00 43.51 48 PHE A N 15
ATOM 15129 C CA . PHE A 1 48 ? -13.446 -4.286 -2.665 1.00 34.32 48 PHE A CA 15
ATOM 15130 C C . PHE A 1 48 ? -14.595 -4.951 -3.416 1.00 11.50 48 PHE A C 15
ATOM 15131 O O . PHE A 1 48 ? -15.290 -4.323 -4.216 1.00 22.10 48 PHE A O 15
ATOM 15147 N N . GLU A 1 49 ? -14.830 -6.222 -3.084 1.00 72.03 49 GLU A N 15
ATOM 15148 C CA . GLU A 1 49 ? -15.859 -7.058 -3.687 1.00 23.40 49 GLU A CA 15
ATOM 15149 C C . GLU A 1 49 ? -17.281 -6.549 -3.400 1.00 25.32 49 GLU A C 15
ATOM 15150 O O . GLU A 1 49 ? -18.138 -6.626 -4.286 1.00 5.22 49 GLU A O 15
ATOM 15160 N N . ASP A 1 50 ? -17.526 -5.946 -2.230 1.00 1.21 50 ASP A N 15
ATOM 15161 C CA . ASP A 1 50 ? -18.773 -5.243 -1.887 1.00 33.24 50 ASP A CA 15
ATOM 15162 C C . ASP A 1 50 ? -18.524 -3.723 -1.985 1.00 43.32 50 ASP A C 15
ATOM 15163 O O . ASP A 1 50 ? -18.928 -2.941 -1.119 1.00 41.54 50 ASP A O 15
ATOM 15171 N N . GLY A 1 51 ? -17.768 -3.300 -3.004 1.00 30.11 51 GLY A N 15
ATOM 15172 C CA . GLY A 1 51 ? -17.733 -1.948 -3.554 1.00 54.52 51 GLY A CA 15
ATOM 15173 C C . GLY A 1 51 ? -16.948 -0.897 -2.781 1.00 12.10 51 GLY A C 15
ATOM 15174 O O . GLY A 1 51 ? -16.749 0.195 -3.319 1.00 30.11 51 GLY A O 15
ATOM 15178 N N . ARG A 1 52 ? -16.488 -1.170 -1.559 1.00 11.41 52 ARG A N 15
ATOM 15179 C CA . ARG A 1 52 ? -15.744 -0.191 -0.765 1.00 73.21 52 ARG A CA 15
ATOM 15180 C C . ARG A 1 52 ? -14.489 0.230 -1.512 1.00 33.13 52 ARG A C 15
ATOM 15181 O O . ARG A 1 52 ? -13.657 -0.608 -1.861 1.00 63.03 52 ARG A O 15
ATOM 15199 N N . HIS A 1 53 ? -14.361 1.526 -1.766 1.00 34.03 53 HIS A N 15
ATOM 15200 C CA . HIS A 1 53 ? -13.122 2.125 -2.227 1.00 14.23 53 HIS A CA 15
ATOM 15201 C C . HIS A 1 53 ? -12.571 2.990 -1.105 1.00 5.43 53 HIS A C 15
ATOM 15202 O O . HIS A 1 53 ? -13.235 3.931 -0.663 1.00 25.11 53 HIS A O 15
ATOM 15215 N N . TYR A 1 54 ? -11.362 2.676 -0.647 1.00 22.14 54 TYR A N 15
ATOM 15216 C CA . TYR A 1 54 ? -10.650 3.452 0.359 1.00 61.25 54 TYR A CA 15
ATOM 15217 C C . TYR A 1 54 ? -9.296 3.865 -0.192 1.00 33.32 54 TYR A C 15
ATOM 15218 O O . TYR A 1 54 ? -8.750 3.162 -1.037 1.00 65.03 54 TYR A O 15
ATOM 15235 N N . THR A 1 55 ? -8.737 4.969 0.297 1.00 74.22 55 THR A N 15
ATOM 15236 C CA . THR A 1 55 ? -7.444 5.511 -0.097 1.00 43.21 55 THR A CA 15
ATOM 15237 C C . THR A 1 55 ? -6.410 5.144 0.963 1.00 1.31 55 THR A C 15
ATOM 15238 O O . THR A 1 55 ? -6.416 5.711 2.058 1.00 50.42 55 THR A O 15
ATOM 15249 N N . PHE A 1 56 ? -5.538 4.172 0.682 1.00 72.44 56 PHE A N 15
ATOM 15250 C CA . PHE A 1 56 ? -4.421 3.965 1.588 1.00 22.42 56 PHE A CA 15
ATOM 15251 C C . PHE A 1 56 ? -3.437 5.127 1.508 1.00 1.44 56 PHE A C 15
ATOM 15252 O O . PHE A 1 56 ? -3.355 5.860 0.514 1.00 2.54 56 PHE A O 15
ATOM 15268 N N . VAL A 1 57 ? -2.637 5.231 2.559 1.00 30.40 57 VAL A N 15
ATOM 15269 C CA . VAL A 1 57 ? -1.380 5.939 2.587 1.00 61.01 57 VAL A CA 15
ATOM 15270 C C . VAL A 1 57 ? -0.481 5.178 3.547 1.00 3.11 57 VAL A C 15
ATOM 15271 O O . VAL A 1 57 ? -0.698 5.150 4.759 1.00 22.33 57 VAL A O 15
ATOM 15284 N N . TYR A 1 58 ? 0.406 4.368 2.986 1.00 64.31 58 TYR A N 15
ATOM 15285 C CA . TYR A 1 58 ? 1.419 3.674 3.757 1.00 62.11 58 TYR A CA 15
ATOM 15286 C C . TYR A 1 58 ? 2.596 4.632 3.834 1.00 11.11 58 TYR A C 15
ATOM 15287 O O . TYR A 1 58 ? 3.234 4.874 2.813 1.00 53.51 58 TYR A O 15
ATOM 15304 N N . GLU A 1 59 ? 2.819 5.236 4.997 1.00 54.24 59 GLU A N 15
ATOM 15305 C CA . GLU A 1 59 ? 3.684 6.396 5.174 1.00 10.50 59 GLU A CA 15
ATOM 15306 C C . GLU A 1 59 ? 4.800 6.012 6.144 1.00 53.13 59 GLU A C 15
ATOM 15307 O O . GLU A 1 59 ? 4.613 6.045 7.363 1.00 25.21 59 GLU A O 15
ATOM 15317 N N . ASN A 1 60 ? 5.944 5.578 5.597 1.00 51.21 60 ASN A N 15
ATOM 15318 C CA . ASN A 1 60 ? 7.119 5.010 6.273 1.00 44.51 60 ASN A CA 15
ATOM 15319 C C . ASN A 1 60 ? 6.823 3.644 6.872 1.00 14.22 60 ASN A C 15
ATOM 15320 O O . ASN A 1 60 ? 7.569 2.695 6.635 1.00 3.50 60 ASN A O 15
ATOM 15330 N N . GLU A 1 61 ? 5.787 3.580 7.706 1.00 71.43 61 GLU A N 15
ATOM 15331 C CA . GLU A 1 61 ? 5.415 2.425 8.498 1.00 23.21 61 GLU A CA 15
ATOM 15332 C C . GLU A 1 61 ? 3.983 2.527 9.041 1.00 30.14 61 GLU A C 15
ATOM 15333 O O . GLU A 1 61 ? 3.461 1.545 9.575 1.00 3.22 61 GLU A O 15
ATOM 15343 N N . ASP A 1 62 ? 3.320 3.682 8.928 1.00 61.24 62 ASP A N 15
ATOM 15344 C CA . ASP A 1 62 ? 1.904 3.814 9.275 1.00 43.44 62 ASP A CA 15
ATOM 15345 C C . ASP A 1 62 ? 1.052 3.250 8.134 1.00 43.24 62 ASP A C 15
ATOM 15346 O O . ASP A 1 62 ? 1.483 3.272 6.981 1.00 23.30 62 ASP A O 15
ATOM 15354 N N . LEU A 1 63 ? -0.143 2.733 8.438 1.00 43.34 63 LEU A N 15
ATOM 15355 C CA . LEU A 1 63 ? -1.069 2.091 7.500 1.00 64.13 63 LEU A CA 15
ATOM 15356 C C . LEU A 1 63 ? -2.503 2.442 7.910 1.00 61.14 63 LEU A C 15
ATOM 15357 O O . LEU A 1 63 ? -3.009 1.895 8.894 1.00 33.31 63 LEU A O 15
ATOM 15372 N N . VAL A 1 64 ? -3.129 3.400 7.214 1.00 21.10 64 VAL A N 15
ATOM 15373 C CA . VAL A 1 64 ? -4.416 4.008 7.569 1.00 41.34 64 VAL A CA 15
ATOM 15374 C C . VAL A 1 64 ? -5.138 4.453 6.271 1.00 33.04 64 VAL A C 15
ATOM 15375 O O . VAL A 1 64 ? -4.503 4.519 5.214 1.00 70.14 64 VAL A O 15
ATOM 15388 N N . TYR A 1 65 ? -6.449 4.741 6.329 1.00 34.02 65 TYR A N 15
ATOM 15389 C CA . TYR A 1 65 ? -7.268 5.237 5.218 1.00 65.04 65 TYR A CA 15
ATOM 15390 C C . TYR A 1 65 ? -8.512 5.983 5.734 1.00 23.22 65 TYR A C 15
ATOM 15391 O O . TYR A 1 65 ? -8.853 5.855 6.915 1.00 14.30 65 TYR A O 15
ATOM 15408 N N . GLU A 1 66 ? -9.268 6.643 4.838 1.00 25.14 66 GLU A N 15
ATOM 15409 C CA . GLU A 1 66 ? -10.602 7.191 5.120 1.00 74.15 66 GLU A CA 15
ATOM 15410 C C . GLU A 1 66 ? -11.672 6.678 4.152 1.00 12.24 66 GLU A C 15
ATOM 15411 O O . GLU A 1 66 ? -12.474 5.835 4.557 1.00 64.14 66 GLU A O 15
ATOM 15421 N N . GLU A 1 67 ? -11.742 7.201 2.925 1.00 33.32 67 GLU A N 15
ATOM 15422 C CA . GLU A 1 67 ? -12.808 7.018 1.943 1.00 71.31 67 GLU A CA 15
ATOM 15423 C C . GLU A 1 67 ? -12.283 7.476 0.571 1.00 21.43 67 GLU A C 15
ATOM 15424 O O . GLU A 1 67 ? -11.499 8.424 0.535 1.00 2.30 67 GLU A O 15
ATOM 15434 N N . GLU A 1 68 ? -12.709 6.849 -0.532 1.00 63.01 68 GLU A N 15
ATOM 15435 C CA . GLU A 1 68 ? -12.376 7.250 -1.902 1.00 33.02 68 GLU A CA 15
ATOM 15436 C C . GLU A 1 68 ? -13.661 7.721 -2.585 1.00 43.54 68 GLU A C 15
ATOM 15437 O O . GLU A 1 68 ? -14.527 6.907 -2.921 1.00 1.52 68 GLU A O 15
ATOM 15447 N N . VAL A 1 69 ? -13.836 9.039 -2.702 1.00 30.42 69 VAL A N 15
ATOM 15448 C CA . VAL A 1 69 ? -15.065 9.642 -3.215 1.00 53.15 69 VAL A CA 15
ATOM 15449 C C . VAL A 1 69 ? -14.797 11.063 -3.754 1.00 62.43 69 VAL A C 15
ATOM 15450 O O . VAL A 1 69 ? -15.687 11.915 -3.793 1.00 45.34 69 VAL A O 15
ATOM 15463 N N . LEU A 1 70 ? -13.551 11.322 -4.148 1.00 62.35 70 LEU A N 15
ATOM 15464 C CA . LEU A 1 70 ? -12.971 12.640 -4.369 1.00 44.44 70 LEU A CA 15
ATOM 15465 C C . LEU A 1 70 ? -13.735 13.399 -5.442 1.00 3.21 70 LEU A C 15
ATOM 15466 O O . LEU A 1 70 ? -14.079 12.805 -6.485 1.00 43.11 70 LEU A O 15
ATOM 15481 N N . GLY A 1 1 ? 32.059 -5.994 2.075 1.00 4.34 1 GLY A N 16
ATOM 15482 C CA . GLY A 1 1 ? 31.918 -4.539 2.245 1.00 22.51 1 GLY A CA 16
ATOM 15483 C C . GLY A 1 1 ? 30.493 -4.193 2.639 1.00 25.52 1 GLY A C 16
ATOM 15484 O O . GLY A 1 1 ? 29.637 -5.073 2.716 1.00 24.14 1 GLY A O 16
ATOM 15488 N N . ASP A 1 2 ? 30.248 -2.920 2.908 1.00 73.13 2 ASP A N 16
ATOM 15489 C CA . ASP A 1 2 ? 29.190 -2.414 3.784 1.00 73.14 2 ASP A CA 16
ATOM 15490 C C . ASP A 1 2 ? 28.298 -1.385 3.085 1.00 24.24 2 ASP A C 16
ATOM 15491 O O . ASP A 1 2 ? 27.329 -0.905 3.678 1.00 32.33 2 ASP A O 16
ATOM 15499 N N . ASP A 1 3 ? 28.533 -1.113 1.798 1.00 41.13 3 ASP A N 16
ATOM 15500 C CA . ASP A 1 3 ? 27.728 -0.190 1.003 1.00 60.24 3 ASP A CA 16
ATOM 15501 C C . ASP A 1 3 ? 26.898 -1.015 0.030 1.00 31.22 3 ASP A C 16
ATOM 15502 O O . ASP A 1 3 ? 27.134 -1.088 -1.178 1.00 43.31 3 ASP A O 16
ATOM 15510 N N . ARG A 1 4 ? 25.958 -1.749 0.613 1.00 14.44 4 ARG A N 16
ATOM 15511 C CA . ARG A 1 4 ? 25.031 -2.650 -0.054 1.00 4.00 4 ARG A CA 16
ATOM 15512 C C . ARG A 1 4 ? 23.655 -2.455 0.587 1.00 35.14 4 ARG A C 16
ATOM 15513 O O . ARG A 1 4 ? 22.891 -3.407 0.766 1.00 43.11 4 ARG A O 16
ATOM 15531 N N . LYS A 1 5 ? 23.342 -1.215 0.977 1.00 52.25 5 LYS A N 16
ATOM 15532 C CA . LYS A 1 5 ? 22.169 -0.822 1.715 1.00 74.52 5 LYS A CA 16
ATOM 15533 C C . LYS A 1 5 ? 21.061 -0.478 0.731 1.00 32.30 5 LYS A C 16
ATOM 15534 O O . LYS A 1 5 ? 20.900 0.669 0.307 1.00 33.51 5 LYS A O 16
ATOM 15549 N N . LEU A 1 6 ? 20.330 -1.508 0.324 1.00 14.42 6 LEU A N 16
ATOM 15550 C CA . LEU A 1 6 ? 19.338 -1.439 -0.737 1.00 34.43 6 LEU A CA 16
ATOM 15551 C C . LEU A 1 6 ? 17.969 -1.359 -0.070 1.00 40.14 6 LEU A C 16
ATOM 15552 O O . LEU A 1 6 ? 17.720 -2.083 0.901 1.00 60.12 6 LEU A O 16
ATOM 15567 N N . MET A 1 7 ? 17.098 -0.474 -0.556 1.00 24.40 7 MET A N 16
ATOM 15568 C CA . MET A 1 7 ? 15.725 -0.350 -0.076 1.00 11.41 7 MET A CA 16
ATOM 15569 C C . MET A 1 7 ? 14.874 -1.538 -0.551 1.00 74.31 7 MET A C 16
ATOM 15570 O O . MET A 1 7 ? 15.349 -2.444 -1.243 1.00 13.20 7 MET A O 16
ATOM 15582 N N . LYS A 1 8 ? 13.592 -1.508 -0.187 1.00 11.11 8 LYS A N 16
ATOM 15583 C CA . LYS A 1 8 ? 12.547 -2.433 -0.630 1.00 42.25 8 LYS A CA 16
ATOM 15584 C C . LYS A 1 8 ? 12.298 -2.284 -2.144 1.00 35.32 8 LYS A C 16
ATOM 15585 O O . LYS A 1 8 ? 12.943 -1.470 -2.809 1.00 22.22 8 LYS A O 16
ATOM 15600 N N . THR A 1 9 ? 11.366 -3.050 -2.709 1.00 63.25 9 THR A N 16
ATOM 15601 C CA . THR A 1 9 ? 10.940 -2.931 -4.103 1.00 41.21 9 THR A CA 16
ATOM 15602 C C . THR A 1 9 ? 9.412 -2.877 -4.196 1.00 43.45 9 THR A C 16
ATOM 15603 O O . THR A 1 9 ? 8.709 -2.975 -3.187 1.00 52.02 9 THR A O 16
ATOM 15614 N N . GLN A 1 10 ? 8.906 -2.745 -5.426 1.00 32.14 10 GLN A N 16
ATOM 15615 C CA . GLN A 1 10 ? 7.493 -2.763 -5.793 1.00 33.41 10 GLN A CA 16
ATOM 15616 C C . GLN A 1 10 ? 6.799 -4.002 -5.240 1.00 14.12 10 GLN A C 16
ATOM 15617 O O . GLN A 1 10 ? 5.662 -3.911 -4.779 1.00 4.12 10 GLN A O 16
ATOM 15629 N N . GLU A 1 11 ? 7.488 -5.142 -5.259 1.00 44.01 11 GLU A N 16
ATOM 15630 C CA . GLU A 1 11 ? 6.959 -6.382 -4.731 1.00 71.25 11 GLU A CA 16
ATOM 15631 C C . GLU A 1 11 ? 6.706 -6.240 -3.235 1.00 52.12 11 GLU A C 16
ATOM 15632 O O . GLU A 1 11 ? 5.613 -6.525 -2.758 1.00 13.11 11 GLU A O 16
ATOM 15642 N N . GLU A 1 12 ? 7.715 -5.765 -2.505 1.00 42.35 12 GLU A N 16
ATOM 15643 C CA . GLU A 1 12 ? 7.689 -5.683 -1.060 1.00 14.32 12 GLU A CA 16
ATOM 15644 C C . GLU A 1 12 ? 6.644 -4.678 -0.584 1.00 15.43 12 GLU A C 16
ATOM 15645 O O . GLU A 1 12 ? 5.870 -5.005 0.311 1.00 34.20 12 GLU A O 16
ATOM 15655 N N . LEU A 1 13 ? 6.608 -3.471 -1.167 1.00 34.24 13 LEU A N 16
ATOM 15656 C CA . LEU A 1 13 ? 5.628 -2.436 -0.812 1.00 34.13 13 LEU A CA 16
ATOM 15657 C C . LEU A 1 13 ? 4.228 -3.020 -0.941 1.00 51.42 13 LEU A C 16
ATOM 15658 O O . LEU A 1 13 ? 3.395 -2.818 -0.055 1.00 64.55 13 LEU A O 16
ATOM 15673 N N . THR A 1 14 ? 3.984 -3.774 -2.011 1.00 3.21 14 THR A N 16
ATOM 15674 C CA . THR A 1 14 ? 2.717 -4.435 -2.249 1.00 20.22 14 THR A CA 16
ATOM 15675 C C . THR A 1 14 ? 2.460 -5.511 -1.197 1.00 15.41 14 THR A C 16
ATOM 15676 O O . THR A 1 14 ? 1.390 -5.484 -0.594 1.00 3.31 14 THR A O 16
ATOM 15687 N N . GLU A 1 15 ? 3.403 -6.427 -0.965 1.00 52.23 15 GLU A N 16
ATOM 15688 C CA . GLU A 1 15 ? 3.267 -7.527 -0.015 1.00 2.31 15 GLU A CA 16
ATOM 15689 C C . GLU A 1 15 ? 2.857 -7.018 1.360 1.00 52.25 15 GLU A C 16
ATOM 15690 O O . GLU A 1 15 ? 1.918 -7.560 1.933 1.00 33.20 15 GLU A O 16
ATOM 15700 N N . ILE A 1 16 ? 3.500 -5.954 1.848 1.00 54.33 16 ILE A N 16
ATOM 15701 C CA . ILE A 1 16 ? 3.179 -5.334 3.128 1.00 62.14 16 ILE A CA 16
ATOM 15702 C C . ILE A 1 16 ? 1.693 -4.982 3.141 1.00 54.34 16 ILE A C 16
ATOM 15703 O O . ILE A 1 16 ? 0.922 -5.505 3.942 1.00 13.21 16 ILE A O 16
ATOM 15718 N N . VAL A 1 17 ? 1.274 -4.079 2.254 1.00 4.40 17 VAL A N 16
ATOM 15719 C CA . VAL A 1 17 ? -0.074 -3.529 2.288 1.00 63.53 17 VAL A CA 16
ATOM 15720 C C . VAL A 1 17 ? -1.109 -4.634 2.051 1.00 52.42 17 VAL A C 16
ATOM 15721 O O . VAL A 1 17 ? -2.191 -4.616 2.641 1.00 41.23 17 VAL A O 16
ATOM 15734 N N . ARG A 1 18 ? -0.777 -5.612 1.210 1.00 34.33 18 ARG A N 16
ATOM 15735 C CA . ARG A 1 18 ? -1.617 -6.761 0.937 1.00 55.05 18 ARG A CA 16
ATOM 15736 C C . ARG A 1 18 ? -1.854 -7.523 2.229 1.00 55.21 18 ARG A C 16
ATOM 15737 O O . ARG A 1 18 ? -3.014 -7.699 2.592 1.00 35.14 18 ARG A O 16
ATOM 15755 N N . ASP A 1 19 ? -0.779 -7.964 2.886 1.00 45.33 19 ASP A N 16
ATOM 15756 C CA . ASP A 1 19 ? -0.851 -8.835 4.054 1.00 3.42 19 ASP A CA 16
ATOM 15757 C C . ASP A 1 19 ? -1.480 -8.121 5.240 1.00 50.45 19 ASP A C 16
ATOM 15758 O O . ASP A 1 19 ? -2.100 -8.741 6.106 1.00 72.32 19 ASP A O 16
ATOM 15766 N N . HIS A 1 20 ? -1.311 -6.797 5.273 1.00 31.50 20 HIS A N 16
ATOM 15767 C CA . HIS A 1 20 ? -1.962 -5.945 6.252 1.00 54.05 20 HIS A CA 16
ATOM 15768 C C . HIS A 1 20 ? -3.471 -6.035 6.034 1.00 3.21 20 HIS A C 16
ATOM 15769 O O . HIS A 1 20 ? -4.216 -6.374 6.958 1.00 44.31 20 HIS A O 16
ATOM 15782 N N . PHE A 1 21 ? -3.935 -5.705 4.826 1.00 21.20 21 PHE A N 16
ATOM 15783 C CA . PHE A 1 21 ? -5.354 -5.520 4.581 1.00 62.14 21 PHE A CA 16
ATOM 15784 C C . PHE A 1 21 ? -6.113 -6.850 4.493 1.00 61.23 21 PHE A C 16
ATOM 15785 O O . PHE A 1 21 ? -7.295 -6.880 4.828 1.00 54.30 21 PHE A O 16
ATOM 15801 N N . SER A 1 22 ? -5.494 -7.960 4.079 1.00 34.10 22 SER A N 16
ATOM 15802 C CA . SER A 1 22 ? -6.205 -9.219 3.827 1.00 5.24 22 SER A CA 16
ATOM 15803 C C . SER A 1 22 ? -7.028 -9.694 5.030 1.00 5.03 22 SER A C 16
ATOM 15804 O O . SER A 1 22 ? -8.092 -10.281 4.851 1.00 64.43 22 SER A O 16
ATOM 15811 N N . ASP A 1 23 ? -6.602 -9.366 6.252 1.00 5.25 23 ASP A N 16
ATOM 15812 C CA . ASP A 1 23 ? -7.251 -9.797 7.492 1.00 51.23 23 ASP A CA 16
ATOM 15813 C C . ASP A 1 23 ? -8.519 -8.978 7.821 1.00 30.42 23 ASP A C 16
ATOM 15814 O O . ASP A 1 23 ? -9.098 -9.098 8.906 1.00 30.11 23 ASP A O 16
ATOM 15822 N N . MET A 1 24 ? -8.961 -8.112 6.905 1.00 45.22 24 MET A N 16
ATOM 15823 C CA . MET A 1 24 ? -10.103 -7.209 7.066 1.00 23.51 24 MET A CA 16
ATOM 15824 C C . MET A 1 24 ? -11.193 -7.438 5.997 1.00 5.43 24 MET A C 16
ATOM 15825 O O . MET A 1 24 ? -12.154 -6.662 5.936 1.00 62.10 24 MET A O 16
ATOM 15837 N N . GLY A 1 25 ? -11.096 -8.510 5.195 1.00 1.24 25 GLY A N 16
ATOM 15838 C CA . GLY A 1 25 ? -12.097 -8.885 4.192 1.00 24.32 25 GLY A CA 16
ATOM 15839 C C . GLY A 1 25 ? -11.467 -9.202 2.836 1.00 22.13 25 GLY A C 16
ATOM 15840 O O . GLY A 1 25 ? -10.321 -9.662 2.786 1.00 30.42 25 GLY A O 16
ATOM 15844 N N . GLU A 1 26 ? -12.199 -8.962 1.744 1.00 12.25 26 GLU A N 16
ATOM 15845 C CA . GLU A 1 26 ? -11.819 -9.339 0.389 1.00 15.04 26 GLU A CA 16
ATOM 15846 C C . GLU A 1 26 ? -11.695 -8.119 -0.520 1.00 4.13 26 GLU A C 16
ATOM 15847 O O . GLU A 1 26 ? -12.677 -7.497 -0.941 1.00 2.05 26 GLU A O 16
ATOM 15857 N N . ILE A 1 27 ? -10.444 -7.771 -0.815 1.00 20.24 27 ILE A N 16
ATOM 15858 C CA . ILE A 1 27 ? -10.098 -6.782 -1.812 1.00 51.00 27 ILE A CA 16
ATOM 15859 C C . ILE A 1 27 ? -10.470 -7.348 -3.189 1.00 14.32 27 ILE A C 16
ATOM 15860 O O . ILE A 1 27 ? -10.051 -8.455 -3.531 1.00 32.21 27 ILE A O 16
ATOM 15875 N N . ALA A 1 28 ? -11.166 -6.563 -4.017 1.00 63.23 28 ALA A N 16
ATOM 15876 C CA . ALA A 1 28 ? -11.302 -6.839 -5.441 1.00 74.24 28 ALA A CA 16
ATOM 15877 C C . ALA A 1 28 ? -10.004 -6.455 -6.159 1.00 24.22 28 ALA A C 16
ATOM 15878 O O . ALA A 1 28 ? -9.419 -7.287 -6.854 1.00 1.32 28 ALA A O 16
ATOM 15885 N N . THR A 1 29 ? -9.540 -5.212 -6.007 1.00 62.53 29 THR A N 16
ATOM 15886 C CA . THR A 1 29 ? -8.364 -4.671 -6.685 1.00 21.24 29 THR A CA 16
ATOM 15887 C C . THR A 1 29 ? -7.485 -3.925 -5.676 1.00 51.03 29 THR A C 16
ATOM 15888 O O . THR A 1 29 ? -7.767 -2.775 -5.323 1.00 11.11 29 THR A O 16
ATOM 15899 N N . LEU A 1 30 ? -6.419 -4.570 -5.194 1.00 2.22 30 LEU A N 16
ATOM 15900 C CA . LEU A 1 30 ? -5.266 -3.870 -4.649 1.00 24.33 30 LEU A CA 16
ATOM 15901 C C . LEU A 1 30 ? -4.426 -3.503 -5.846 1.00 0.13 30 LEU A C 16
ATOM 15902 O O . LEU A 1 30 ? -4.071 -4.370 -6.646 1.00 24.34 30 LEU A O 16
ATOM 15917 N N . TYR A 1 31 ? -4.116 -2.226 -5.979 1.00 42.14 31 TYR A N 16
ATOM 15918 C CA . TYR A 1 31 ? -3.181 -1.757 -6.973 1.00 32.33 31 TYR A CA 16
ATOM 15919 C C . TYR A 1 31 ? -2.506 -0.526 -6.411 1.00 11.12 31 TYR A C 16
ATOM 15920 O O . TYR A 1 31 ? -2.971 0.107 -5.459 1.00 63.31 31 TYR A O 16
ATOM 15937 N N . VAL A 1 32 ? -1.411 -0.175 -7.042 1.00 63.11 32 VAL A N 16
ATOM 15938 C CA . VAL A 1 32 ? -0.776 1.102 -6.988 1.00 43.11 32 VAL A CA 16
ATOM 15939 C C . VAL A 1 32 ? -1.120 1.896 -8.221 1.00 60.45 32 VAL A C 16
ATOM 15940 O O . VAL A 1 32 ? -1.250 1.366 -9.327 1.00 4.11 32 VAL A O 16
ATOM 15953 N N . GLN A 1 33 ? -1.291 3.187 -8.000 1.00 63.52 33 GLN A N 16
ATOM 15954 C CA . GLN A 1 33 ? -1.294 4.173 -9.048 1.00 52.25 33 GLN A CA 16
ATOM 15955 C C . GLN A 1 33 ? -0.017 5.006 -8.935 1.00 43.03 33 GLN A C 16
ATOM 15956 O O . GLN A 1 33 ? 0.218 5.846 -9.812 1.00 23.42 33 GLN A O 16
ATOM 15968 N N . VAL A 1 34 ? 0.801 4.783 -7.887 1.00 64.22 34 VAL A N 16
ATOM 15969 C CA . VAL A 1 34 ? 1.939 5.645 -7.559 1.00 22.14 34 VAL A CA 16
ATOM 15970 C C . VAL A 1 34 ? 2.849 4.912 -6.566 1.00 13.00 34 VAL A C 16
ATOM 15971 O O . VAL A 1 34 ? 2.552 4.773 -5.381 1.00 35.53 34 VAL A O 16
ATOM 15984 N N . TYR A 1 35 ? 3.899 4.311 -7.125 1.00 54.45 35 TYR A N 16
ATOM 15985 C CA . TYR A 1 35 ? 4.944 3.575 -6.444 1.00 42.02 35 TYR A CA 16
ATOM 15986 C C . TYR A 1 35 ? 6.090 4.547 -6.275 1.00 40.12 35 TYR A C 16
ATOM 15987 O O . TYR A 1 35 ? 6.536 5.152 -7.254 1.00 14.00 35 TYR A O 16
ATOM 16004 N N . GLU A 1 36 ? 6.558 4.692 -5.044 1.00 33.21 36 GLU A N 16
ATOM 16005 C CA . GLU A 1 36 ? 7.742 5.477 -4.771 1.00 2.13 36 GLU A CA 16
ATOM 16006 C C . GLU A 1 36 ? 8.947 4.570 -5.035 1.00 72.31 36 GLU A C 16
ATOM 16007 O O . GLU A 1 36 ? 9.021 3.463 -4.505 1.00 42.14 36 GLU A O 16
ATOM 16017 N N . SER A 1 37 ? 9.880 5.009 -5.884 1.00 1.14 37 SER A N 16
ATOM 16018 C CA . SER A 1 37 ? 11.034 4.210 -6.285 1.00 72.41 37 SER A CA 16
ATOM 16019 C C . SER A 1 37 ? 12.303 4.558 -5.498 1.00 35.40 37 SER A C 16
ATOM 16020 O O . SER A 1 37 ? 13.282 3.813 -5.586 1.00 54.25 37 SER A O 16
ATOM 16027 N N . SER A 1 38 ? 12.299 5.648 -4.727 1.00 54.33 38 SER A N 16
ATOM 16028 C CA . SER A 1 38 ? 13.415 6.060 -3.878 1.00 22.43 38 SER A CA 16
ATOM 16029 C C . SER A 1 38 ? 13.017 6.121 -2.398 1.00 24.12 38 SER A C 16
ATOM 16030 O O . SER A 1 38 ? 13.894 6.270 -1.543 1.00 40.21 38 SER A O 16
ATOM 16037 N N . LEU A 1 39 ? 11.725 5.960 -2.094 1.00 71.35 39 LEU A N 16
ATOM 16038 C CA . LEU A 1 39 ? 11.152 5.855 -0.758 1.00 51.22 39 LEU A CA 16
ATOM 16039 C C . LEU A 1 39 ? 10.389 4.540 -0.715 1.00 62.53 39 LEU A C 16
ATOM 16040 O O . LEU A 1 39 ? 10.092 3.960 -1.757 1.00 44.44 39 LEU A O 16
ATOM 16055 N N . GLU A 1 40 ? 10.018 4.067 0.466 1.00 55.34 40 GLU A N 16
ATOM 16056 C CA . GLU A 1 40 ? 9.433 2.751 0.635 1.00 51.34 40 GLU A CA 16
ATOM 16057 C C . GLU A 1 40 ? 7.915 2.894 0.802 1.00 35.41 40 GLU A C 16
ATOM 16058 O O . GLU A 1 40 ? 7.358 2.494 1.827 1.00 75.41 40 GLU A O 16
ATOM 16068 N N . SER A 1 41 ? 7.253 3.487 -0.198 1.00 3.34 41 SER A N 16
ATOM 16069 C CA . SER A 1 41 ? 5.870 3.927 -0.111 1.00 52.14 41 SER A CA 16
ATOM 16070 C C . SER A 1 41 ? 5.031 3.419 -1.287 1.00 62.41 41 SER A C 16
ATOM 16071 O O . SER A 1 41 ? 5.521 3.205 -2.399 1.00 1.20 41 SER A O 16
ATOM 16078 N N . LEU A 1 42 ? 3.741 3.240 -1.003 1.00 72.22 42 LEU A N 16
ATOM 16079 C CA . LEU A 1 42 ? 2.720 2.650 -1.853 1.00 52.24 42 LEU A CA 16
ATOM 16080 C C . LEU A 1 42 ? 1.493 3.539 -1.704 1.00 20.21 42 LEU A C 16
ATOM 16081 O O . LEU A 1 42 ? 0.971 3.653 -0.587 1.00 22.22 42 LEU A O 16
ATOM 16096 N N . VAL A 1 43 ? 1.020 4.151 -2.787 1.00 24.33 43 VAL A N 16
ATOM 16097 C CA . VAL A 1 43 ? -0.221 4.919 -2.794 1.00 60.22 43 VAL A CA 16
ATOM 16098 C C . VAL A 1 43 ? -1.055 4.456 -4.007 1.00 63.54 43 VAL A C 16
ATOM 16099 O O . VAL A 1 43 ? -0.524 3.879 -4.967 1.00 42.32 43 VAL A O 16
ATOM 16112 N N . GLY A 1 44 ? -2.373 4.674 -4.009 1.00 44.41 44 GLY A N 16
ATOM 16113 C CA . GLY A 1 44 ? -3.199 4.351 -5.168 1.00 73.34 44 GLY A CA 16
ATOM 16114 C C . GLY A 1 44 ? -4.624 3.921 -4.876 1.00 61.14 44 GLY A C 16
ATOM 16115 O O . GLY A 1 44 ? -5.291 3.553 -5.840 1.00 12.43 44 GLY A O 16
ATOM 16119 N N . GLY A 1 45 ? -5.108 3.947 -3.631 1.00 24.54 45 GLY A N 16
ATOM 16120 C CA . GLY A 1 45 ? -6.431 3.426 -3.322 1.00 4.02 45 GLY A CA 16
ATOM 16121 C C . GLY A 1 45 ? -6.486 1.897 -3.347 1.00 0.22 45 GLY A C 16
ATOM 16122 O O . GLY A 1 45 ? -5.515 1.220 -3.704 1.00 61.52 45 GLY A O 16
ATOM 16126 N N . VAL A 1 46 ? -7.615 1.326 -2.945 1.00 32.11 46 VAL A N 16
ATOM 16127 C CA . VAL A 1 46 ? -7.899 -0.102 -3.020 1.00 34.52 46 VAL A CA 16
ATOM 16128 C C . VAL A 1 46 ? -9.408 -0.281 -3.036 1.00 0.01 46 VAL A C 16
ATOM 16129 O O . VAL A 1 46 ? -10.112 0.329 -2.241 1.00 55.43 46 VAL A O 16
ATOM 16142 N N . ILE A 1 47 ? -9.876 -1.107 -3.977 1.00 71.34 47 ILE A N 16
ATOM 16143 C CA . ILE A 1 47 ? -11.275 -1.350 -4.261 1.00 51.20 47 ILE A CA 16
ATOM 16144 C C . ILE A 1 47 ? -11.611 -2.704 -3.642 1.00 22.21 47 ILE A C 16
ATOM 16145 O O . ILE A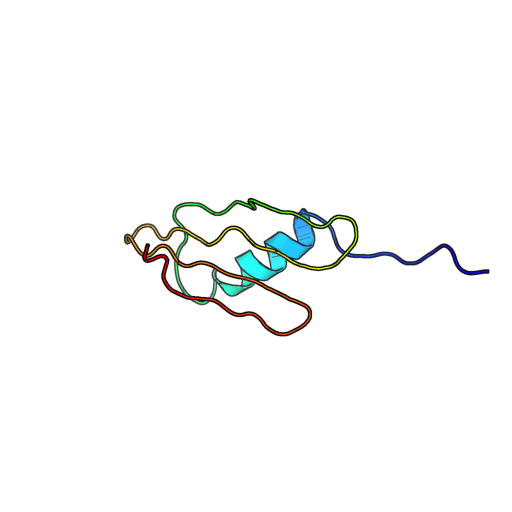 1 47 ? -11.037 -3.718 -4.048 1.00 52.30 47 ILE A O 16
ATOM 16160 N N . PHE A 1 48 ? -12.505 -2.745 -2.657 1.00 24.25 48 PHE A N 16
ATOM 16161 C CA . PHE A 1 48 ? -13.100 -3.992 -2.188 1.00 15.42 48 PHE A CA 16
ATOM 16162 C C . PHE A 1 48 ? -14.205 -4.452 -3.128 1.00 1.21 48 PHE A C 16
ATOM 16163 O O . PHE A 1 48 ? -14.766 -3.650 -3.877 1.00 61.44 48 PHE A O 16
ATOM 16179 N N . GLU A 1 49 ? -14.555 -5.732 -3.007 1.00 75.14 49 GLU A N 16
ATOM 16180 C CA . GLU A 1 49 ? -15.743 -6.331 -3.609 1.00 61.21 49 GLU A CA 16
ATOM 16181 C C . GLU A 1 49 ? -16.990 -5.540 -3.205 1.00 14.12 49 GLU A C 16
ATOM 16182 O O . GLU A 1 49 ? -17.718 -5.018 -4.046 1.00 51.44 49 GLU A O 16
ATOM 16192 N N . ASP A 1 50 ? -17.215 -5.419 -1.896 1.00 40.42 50 ASP A N 16
ATOM 16193 C CA . ASP A 1 50 ? -18.511 -5.108 -1.288 1.00 1.44 50 ASP A CA 16
ATOM 16194 C C . ASP A 1 50 ? -18.670 -3.591 -1.123 1.00 75.51 50 ASP A C 16
ATOM 16195 O O . ASP A 1 50 ? -19.203 -3.091 -0.136 1.00 2.04 50 ASP A O 16
ATOM 16203 N N . GLY A 1 51 ? -18.113 -2.852 -2.079 1.00 51.10 51 GLY A N 16
ATOM 16204 C CA . GL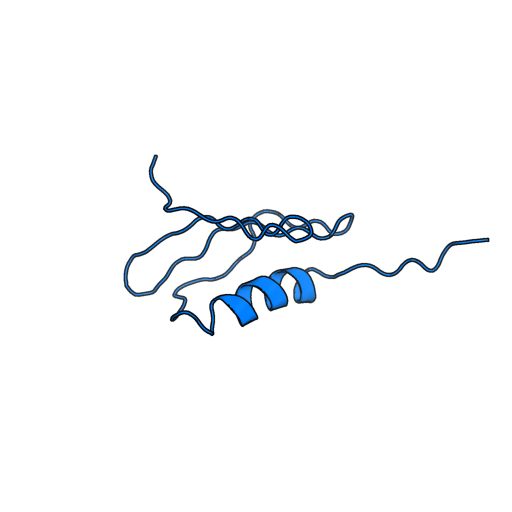Y A 1 51 ? -18.110 -1.407 -2.181 1.00 1.41 51 GLY A CA 16
ATOM 16205 C C . GLY A 1 51 ? -17.512 -0.721 -0.958 1.00 63.51 51 GLY A C 16
ATOM 16206 O O . GLY A 1 51 ? -18.242 -0.177 -0.124 1.00 60.12 51 GLY A O 16
ATOM 16210 N N . ARG A 1 52 ? -16.181 -0.774 -0.829 1.00 4.04 52 ARG A N 16
ATOM 16211 C CA . ARG A 1 52 ? -15.441 -0.206 0.299 1.00 72.32 52 ARG A CA 16
ATOM 16212 C C . ARG A 1 52 ? -14.099 0.290 -0.258 1.00 62.23 52 ARG A C 16
ATOM 16213 O O . ARG A 1 52 ? -13.160 -0.494 -0.399 1.00 0.43 52 ARG A O 16
ATOM 16231 N N . HIS A 1 53 ? -14.037 1.538 -0.712 1.00 55.14 53 HIS A N 16
ATOM 16232 C CA . HIS A 1 53 ? -12.879 2.134 -1.380 1.00 35.21 53 HIS A CA 16
ATOM 16233 C C . HIS A 1 53 ? -12.113 3.004 -0.387 1.00 34.14 53 HIS A C 16
ATOM 16234 O O . HIS A 1 53 ? -12.713 3.873 0.248 1.00 55.04 53 HIS A O 16
ATOM 16247 N N . TYR A 1 54 ? -10.797 2.796 -0.261 1.00 23.52 54 TYR A N 16
ATOM 16248 C CA . TYR A 1 54 ? -9.974 3.491 0.727 1.00 3.35 54 TYR A CA 16
ATOM 16249 C C . TYR A 1 54 ? -8.651 3.959 0.128 1.00 14.22 54 TYR A C 16
ATOM 16250 O O . TYR A 1 54 ? -7.930 3.163 -0.473 1.00 41.32 54 TYR A O 16
ATOM 16267 N N . THR A 1 55 ? -8.293 5.227 0.328 1.00 55.42 55 THR A N 16
ATOM 16268 C CA . THR A 1 55 ? -7.050 5.847 -0.136 1.00 61.53 55 THR A CA 16
ATOM 16269 C C . THR A 1 55 ? -5.888 5.458 0.778 1.00 52.31 55 THR A C 16
ATOM 16270 O O . THR A 1 55 ? -5.415 6.240 1.604 1.00 24.10 55 THR A O 16
ATOM 16281 N N . PHE A 1 56 ? -5.434 4.219 0.626 1.00 72.32 56 PHE A N 16
ATOM 16282 C CA . PHE A 1 56 ? -4.251 3.692 1.280 1.00 63.45 56 PHE A CA 16
ATOM 16283 C C . PHE A 1 56 ? -3.004 4.458 0.863 1.00 71.24 56 PHE A C 16
ATOM 16284 O O . PHE A 1 56 ? -2.690 4.575 -0.325 1.00 14.44 56 PHE A O 16
ATOM 16300 N N . VAL A 1 57 ? -2.309 4.953 1.886 1.00 71.15 57 VAL A N 16
ATOM 16301 C CA . VAL A 1 57 ? -0.976 5.505 1.842 1.00 22.51 57 VAL A CA 16
ATOM 16302 C C . VAL A 1 57 ? -0.211 4.848 2.985 1.00 64.42 57 VAL A C 16
ATOM 16303 O O . VAL A 1 57 ? -0.692 4.772 4.117 1.00 53.04 57 VAL A O 16
ATOM 16316 N N . TYR A 1 58 ? 0.961 4.322 2.648 1.00 70.42 58 TYR A N 16
ATOM 16317 C CA . TYR A 1 58 ? 1.945 3.813 3.592 1.00 44.04 58 TYR A CA 16
ATOM 16318 C C . TYR A 1 58 ? 3.212 4.660 3.485 1.00 14.00 58 TYR A C 16
ATOM 16319 O O . TYR A 1 58 ? 3.749 4.816 2.383 1.00 74.15 58 TYR A O 16
ATOM 16336 N N . GLU A 1 59 ? 3.695 5.212 4.599 1.00 73.55 59 GLU A N 16
ATOM 16337 C CA . GLU A 1 59 ? 4.946 5.964 4.663 1.00 11.21 59 GLU A CA 16
ATOM 16338 C C . GLU A 1 59 ? 5.674 5.646 5.969 1.00 24.34 59 GLU A C 16
ATOM 16339 O O . GLU A 1 59 ? 5.110 5.808 7.052 1.00 74.23 59 GLU A O 16
ATOM 16349 N N . ASN A 1 60 ? 6.927 5.189 5.869 1.00 54.02 60 ASN A N 16
ATOM 16350 C CA . ASN A 1 60 ? 7.816 4.716 6.933 1.00 62.25 60 ASN A CA 16
ATOM 16351 C C . ASN A 1 60 ? 7.257 3.521 7.702 1.00 73.45 60 ASN A C 16
ATOM 16352 O O . ASN A 1 60 ? 7.847 2.440 7.677 1.00 41.11 60 ASN A O 16
ATOM 16362 N N . GLU A 1 61 ? 6.148 3.743 8.399 1.00 5.22 61 GLU A N 16
ATOM 16363 C CA . GLU A 1 61 ? 5.438 2.839 9.280 1.00 25.54 61 GLU A CA 16
ATOM 16364 C C . GLU A 1 61 ? 3.958 3.231 9.451 1.00 24.21 61 GLU A C 16
ATOM 16365 O O . GLU A 1 61 ? 3.166 2.430 9.953 1.00 33.22 61 GLU A O 16
ATOM 16375 N N . ASP A 1 62 ? 3.573 4.454 9.078 1.00 52.45 62 ASP A N 16
ATOM 16376 C CA . ASP A 1 62 ? 2.205 4.950 9.177 1.00 65.44 62 ASP A CA 16
ATOM 16377 C C . ASP A 1 62 ? 1.414 4.281 8.071 1.00 65.34 62 ASP A C 16
ATOM 16378 O O . ASP A 1 62 ? 1.850 4.273 6.916 1.00 11.11 62 ASP A O 16
ATOM 16386 N N . LEU A 1 63 ? 0.236 3.754 8.404 1.00 30.53 63 LEU A N 16
ATOM 16387 C CA . LEU A 1 63 ? -0.726 3.277 7.424 1.00 45.44 63 LEU A CA 16
ATOM 16388 C C . LEU A 1 63 ? -2.064 3.911 7.779 1.00 72.32 63 LEU A C 16
ATOM 16389 O O . LEU A 1 63 ? -2.745 3.478 8.715 1.00 4.21 63 LEU A O 16
ATOM 16404 N N . VAL A 1 64 ? -2.405 4.988 7.083 1.00 4.12 64 VAL A N 16
ATOM 16405 C CA . VAL A 1 64 ? -3.551 5.839 7.364 1.00 72.15 64 VAL A CA 16
ATOM 16406 C C . VAL A 1 64 ? -4.388 5.890 6.090 1.00 22.40 64 VAL A C 16
ATOM 16407 O O . VAL A 1 64 ? -3.845 5.896 4.980 1.00 65.53 64 VAL A O 16
ATOM 16420 N N . TYR A 1 65 ? -5.710 5.924 6.232 1.00 41.34 65 TYR A N 16
ATOM 16421 C CA . TYR A 1 65 ? -6.638 5.931 5.112 1.00 1.31 65 TYR A CA 16
ATOM 16422 C C . TYR A 1 65 ? -7.968 6.530 5.552 1.00 61.54 65 TYR A C 16
ATOM 16423 O O . TYR A 1 65 ? -8.245 6.650 6.744 1.00 22.41 65 TYR A O 16
ATOM 16440 N N . GLU A 1 66 ? -8.842 6.822 4.596 1.00 45.01 66 GLU A N 16
ATOM 16441 C CA . GLU A 1 66 ? -10.204 7.290 4.805 1.00 10.42 66 GLU A CA 16
ATOM 16442 C C . GLU A 1 66 ? -11.057 6.759 3.650 1.00 25.55 66 GLU A C 16
ATOM 16443 O O . GLU A 1 66 ? -10.486 6.262 2.678 1.00 3.32 66 GLU A O 16
ATOM 16453 N N . GLU A 1 67 ? -12.387 6.786 3.753 1.00 64.24 67 GLU A N 16
ATOM 16454 C CA . GLU A 1 67 ? -13.290 6.302 2.702 1.00 23.54 67 GLU A CA 16
ATOM 16455 C C . GLU A 1 67 ? -13.332 7.307 1.555 1.00 61.10 67 GLU A C 16
ATOM 16456 O O . GLU A 1 67 ? -13.203 8.516 1.788 1.00 72.10 67 GLU A O 16
ATOM 16466 N N . GLU A 1 68 ? -13.464 6.803 0.330 1.00 12.43 68 GLU A N 16
ATOM 16467 C CA . GLU A 1 68 ? -13.302 7.584 -0.888 1.00 61.31 68 GLU A CA 16
ATOM 16468 C C . GLU A 1 68 ? -14.666 8.090 -1.312 1.00 21.25 68 GLU A C 16
ATOM 16469 O O . GLU A 1 68 ? -15.527 7.290 -1.685 1.00 51.12 68 GLU A O 16
ATOM 16479 N N . VAL A 1 69 ? -14.893 9.397 -1.189 1.00 15.33 69 VAL A N 16
ATOM 16480 C CA . VAL A 1 69 ? -16.208 9.995 -1.360 1.00 3.44 69 VAL A CA 16
ATOM 16481 C C . VAL A 1 69 ? -16.167 11.225 -2.275 1.00 33.13 69 VAL A C 16
ATOM 16482 O O . VAL A 1 69 ? -17.045 12.094 -2.197 1.00 54.40 69 VAL A O 16
ATOM 16495 N N . LEU A 1 70 ? -15.160 11.288 -3.149 1.00 11.24 70 LEU A N 16
ATOM 16496 C CA . LEU A 1 70 ? -15.023 12.332 -4.158 1.00 20.15 70 LEU A CA 16
ATOM 16497 C C . LEU A 1 70 ? -16.112 12.110 -5.180 1.00 54.44 70 LEU A C 16
ATOM 16498 O O . LEU A 1 70 ? -16.870 13.063 -5.467 1.00 43.34 70 LEU A O 16
ATOM 16513 N N . GLY A 1 1 ? 30.709 6.658 -0.886 1.00 15.34 1 GLY A N 17
ATOM 16514 C CA . GLY A 1 1 ? 29.711 7.106 0.087 1.00 3.14 1 GLY A CA 17
ATOM 16515 C C . GLY A 1 1 ? 29.151 5.883 0.771 1.00 4.01 1 GLY A C 17
ATOM 16516 O O . GLY A 1 1 ? 29.667 5.457 1.804 1.00 55.20 1 GLY A O 17
ATOM 16520 N N . ASP A 1 2 ? 28.133 5.285 0.163 1.00 62.42 2 ASP A N 17
ATOM 16521 C CA . ASP A 1 2 ? 27.611 3.988 0.551 1.00 61.12 2 ASP A CA 17
ATOM 16522 C C . ASP A 1 2 ? 27.365 3.152 -0.693 1.00 34.52 2 ASP A C 17
ATOM 16523 O O . ASP A 1 2 ? 27.391 3.628 -1.831 1.00 40.00 2 ASP A O 17
ATOM 16531 N N . ASP A 1 3 ? 27.285 1.857 -0.449 1.00 24.55 3 ASP A N 17
ATOM 16532 C CA . ASP A 1 3 ? 27.605 0.760 -1.365 1.00 22.55 3 ASP A CA 17
ATOM 16533 C C . ASP A 1 3 ? 26.964 -0.550 -0.895 1.00 43.10 3 ASP A C 17
ATOM 16534 O O . ASP A 1 3 ? 26.948 -1.544 -1.629 1.00 43.34 3 ASP A O 17
ATOM 16542 N N . ARG A 1 4 ? 26.421 -0.576 0.326 1.00 61.50 4 ARG A N 17
ATOM 16543 C CA . ARG A 1 4 ? 25.801 -1.750 0.904 1.00 20.11 4 ARG A CA 17
ATOM 16544 C C . ARG A 1 4 ? 24.567 -1.298 1.663 1.00 31.34 4 ARG A C 17
ATOM 16545 O O . ARG A 1 4 ? 24.531 -1.339 2.893 1.00 55.31 4 ARG A O 17
ATOM 16563 N N . LYS A 1 5 ? 23.557 -0.840 0.929 1.00 60.23 5 LYS A N 17
ATOM 16564 C CA . LYS A 1 5 ? 22.281 -0.393 1.426 1.00 22.21 5 LYS A CA 17
ATOM 16565 C C . LYS A 1 5 ? 21.273 -0.572 0.299 1.00 53.02 5 LYS A C 17
ATOM 16566 O O . LYS A 1 5 ? 21.367 0.094 -0.730 1.00 15.25 5 LYS A O 17
ATOM 16581 N N . LEU A 1 6 ? 20.343 -1.514 0.444 1.00 0.21 6 LEU A N 17
ATOM 16582 C CA . LEU A 1 6 ? 19.405 -1.915 -0.602 1.00 35.33 6 LEU A CA 17
ATOM 16583 C C . LEU A 1 6 ? 17.995 -1.845 -0.034 1.00 41.44 6 LEU A C 17
ATOM 16584 O O . LEU A 1 6 ? 17.746 -2.382 1.046 1.00 64.33 6 LEU A O 17
ATOM 16599 N N . MET A 1 7 ? 17.095 -1.162 -0.739 1.00 14.35 7 MET A N 17
ATOM 16600 C CA . MET A 1 7 ? 15.693 -1.038 -0.360 1.00 43.10 7 MET A CA 17
ATOM 16601 C C . MET A 1 7 ? 14.929 -2.346 -0.612 1.00 73.22 7 MET A C 17
ATOM 16602 O O . MET A 1 7 ? 15.455 -3.317 -1.174 1.00 1.22 7 MET A O 17
ATOM 16614 N N . LYS A 1 8 ? 13.657 -2.347 -0.205 1.00 74.11 8 LYS A N 17
ATOM 16615 C CA . LYS A 1 8 ? 12.643 -3.314 -0.632 1.00 44.22 8 LYS A CA 17
ATOM 16616 C C . LYS A 1 8 ? 12.365 -3.154 -2.137 1.00 72.31 8 LYS A C 17
ATOM 16617 O O . LYS A 1 8 ? 12.982 -2.327 -2.801 1.00 75.31 8 LYS A O 17
ATOM 16632 N N . THR A 1 9 ? 11.439 -3.926 -2.701 1.00 14.32 9 THR A N 17
ATOM 16633 C CA . THR A 1 9 ? 11.001 -3.773 -4.087 1.00 33.14 9 THR A CA 17
ATOM 16634 C C . THR A 1 9 ? 9.505 -3.496 -4.130 1.00 60.54 9 THR A C 17
ATOM 16635 O O . THR A 1 9 ? 8.818 -3.592 -3.108 1.00 61.33 9 THR A O 17
ATOM 16646 N N . GLN A 1 10 ? 9.012 -3.215 -5.343 1.00 2.04 10 GLN A N 17
ATOM 16647 C CA . GLN A 1 10 ? 7.603 -3.060 -5.661 1.00 61.15 10 GLN A CA 17
ATOM 16648 C C . GLN A 1 10 ? 6.821 -4.189 -5.013 1.00 42.02 10 GLN A C 17
ATOM 16649 O O . GLN A 1 10 ? 5.863 -3.903 -4.299 1.00 0.20 10 GLN A O 17
ATOM 16661 N N . GLU A 1 11 ? 7.241 -5.439 -5.256 1.00 24.40 11 GLU A N 17
ATOM 16662 C CA . GLU A 1 11 ? 6.479 -6.577 -4.800 1.00 11.20 11 GLU A CA 17
ATOM 16663 C C . GLU A 1 11 ? 6.331 -6.491 -3.291 1.00 61.15 11 GLU A C 17
ATOM 16664 O O . GLU A 1 11 ? 5.207 -6.389 -2.829 1.00 55.41 11 GLU A O 17
ATOM 16674 N N . GLU A 1 12 ? 7.440 -6.437 -2.546 1.00 61.21 12 GLU A N 17
ATOM 16675 C CA . GLU A 1 12 ? 7.424 -6.381 -1.090 1.00 14.14 12 GLU A CA 17
ATOM 16676 C C . GLU A 1 12 ? 6.474 -5.299 -0.589 1.00 22.12 12 GLU A C 17
ATOM 16677 O O . GLU A 1 12 ? 5.606 -5.598 0.223 1.00 51.35 12 GLU A O 17
ATOM 16687 N N . LEU A 1 13 ? 6.592 -4.055 -1.062 1.00 43.12 13 LEU A N 17
ATOM 16688 C CA . LEU A 1 13 ? 5.743 -2.987 -0.537 1.00 4.14 13 LEU A CA 17
ATOM 16689 C C . LEU A 1 13 ? 4.265 -3.278 -0.801 1.00 20.31 13 LEU A C 17
ATOM 16690 O O . LEU A 1 13 ? 3.432 -2.923 0.035 1.00 34.13 13 LEU A O 17
ATOM 16705 N N . THR A 1 14 ? 3.923 -3.905 -1.930 1.00 15.21 14 THR A N 17
ATOM 16706 C CA . THR A 1 14 ? 2.590 -4.438 -2.140 1.00 42.43 14 THR A CA 17
ATOM 16707 C C . THR A 1 14 ? 2.295 -5.556 -1.133 1.00 55.32 14 THR A C 17
ATOM 16708 O O . THR A 1 14 ? 1.292 -5.421 -0.429 1.00 12.40 14 THR A O 17
ATOM 16719 N N . GLU A 1 15 ? 3.095 -6.626 -1.058 1.00 41.32 15 GLU A N 17
ATOM 16720 C CA . GLU A 1 15 ? 2.838 -7.823 -0.255 1.00 31.43 15 GLU A CA 17
ATOM 16721 C C . GLU A 1 15 ? 2.603 -7.457 1.207 1.00 71.11 15 GLU A C 17
ATOM 16722 O O . GLU A 1 15 ? 1.711 -8.002 1.843 1.00 52.23 15 GLU A O 17
ATOM 16732 N N . ILE A 1 16 ? 3.377 -6.515 1.739 1.00 73.44 16 ILE A N 17
ATOM 16733 C CA . ILE A 1 16 ? 3.312 -6.092 3.127 1.00 15.21 16 ILE A CA 17
ATOM 16734 C C . ILE A 1 16 ? 1.929 -5.503 3.397 1.00 61.11 16 ILE A C 17
ATOM 16735 O O . ILE A 1 16 ? 1.236 -5.949 4.308 1.00 13.33 16 ILE A O 17
ATOM 16750 N N . VAL A 1 17 ? 1.491 -4.521 2.602 1.00 74.35 17 VAL A N 17
ATOM 16751 C CA . VAL A 1 17 ? 0.157 -3.963 2.797 1.00 1.51 17 VAL A CA 17
ATOM 16752 C C . VAL A 1 17 ? -0.910 -5.003 2.415 1.00 54.24 17 VAL A C 17
ATOM 16753 O O . VAL A 1 17 ? -2.007 -4.973 2.963 1.00 12.32 17 VAL A O 17
ATOM 16766 N N . ARG A 1 18 ? -0.632 -5.944 1.505 1.00 40.21 18 ARG A N 17
ATOM 16767 C CA . ARG A 1 18 ? -1.536 -7.045 1.179 1.00 40.45 18 ARG A CA 17
ATOM 16768 C C . ARG A 1 18 ? -1.821 -7.841 2.457 1.00 60.12 18 ARG A C 17
ATOM 16769 O O . ARG A 1 18 ? -2.989 -8.014 2.799 1.00 63.01 18 ARG A O 17
ATOM 16787 N N . ASP A 1 19 ? -0.761 -8.242 3.165 1.00 33.20 19 ASP A N 17
ATOM 16788 C CA . ASP A 1 19 ? -0.744 -9.035 4.398 1.00 21.12 19 ASP A CA 17
ATOM 16789 C C . ASP A 1 19 ? -0.917 -8.185 5.665 1.00 34.21 19 ASP A C 17
ATOM 16790 O O . ASP A 1 19 ? -0.573 -8.606 6.773 1.00 31.10 19 ASP A O 17
ATOM 16798 N N . HIS A 1 20 ? -1.415 -6.960 5.520 1.00 40.13 20 HIS A N 17
ATOM 16799 C CA . HIS A 1 20 ? -1.992 -6.199 6.609 1.00 55.13 20 HIS A CA 17
ATOM 16800 C C . HIS A 1 20 ? -3.432 -5.831 6.284 1.00 40.54 20 HIS A C 17
ATOM 16801 O O . HIS A 1 20 ? -4.270 -5.815 7.178 1.00 40.32 20 HIS A O 17
ATOM 16814 N N . PHE A 1 21 ? -3.756 -5.489 5.036 1.00 74.15 21 PHE A N 17
ATOM 16815 C CA . PHE A 1 21 ? -5.048 -4.897 4.750 1.00 33.21 21 PHE A CA 17
ATOM 16816 C C . PHE A 1 21 ? -6.146 -5.920 4.498 1.00 34.23 21 PHE A C 17
ATOM 16817 O O . PHE A 1 21 ? -7.313 -5.618 4.754 1.00 13.32 21 PHE A O 17
ATOM 16833 N N . SER A 1 22 ? -5.816 -7.155 4.106 1.00 0.10 22 SER A N 17
ATOM 16834 C CA . SER A 1 22 ? -6.831 -8.203 4.103 1.00 71.43 22 SER A CA 17
ATOM 16835 C C . SER A 1 22 ? -7.316 -8.500 5.537 1.00 71.13 22 SER A C 17
ATOM 16836 O O . SER A 1 22 ? -8.359 -9.124 5.728 1.00 31.01 22 SER A O 17
ATOM 16843 N N . ASP A 1 23 ? -6.628 -7.982 6.563 1.00 14.53 23 ASP A N 17
ATOM 16844 C CA . ASP A 1 23 ? -7.009 -8.121 7.970 1.00 32.14 23 ASP A CA 17
ATOM 16845 C C . ASP A 1 23 ? -8.209 -7.220 8.308 1.00 75.12 23 ASP A C 17
ATOM 16846 O O . ASP A 1 23 ? -8.776 -7.290 9.403 1.00 24.41 23 ASP A O 17
ATOM 16854 N N . MET A 1 24 ? -8.622 -6.375 7.351 1.00 15.52 24 MET A N 17
ATOM 16855 C CA . MET A 1 24 ? -9.530 -5.243 7.526 1.00 75.15 24 MET A CA 17
ATOM 16856 C C . MET A 1 24 ? -10.677 -5.247 6.499 1.00 34.14 24 MET A C 17
ATOM 16857 O O . MET A 1 24 ? -11.639 -4.484 6.663 1.00 64.24 24 MET A O 17
ATOM 16869 N N . GLY A 1 25 ? -10.633 -6.105 5.474 1.00 72.23 25 GLY A N 17
ATOM 16870 C CA . GLY A 1 25 ? -11.775 -6.398 4.617 1.00 44.41 25 GLY A CA 17
ATOM 16871 C C . GLY A 1 25 ? -11.389 -7.222 3.393 1.00 41.44 25 GLY A C 17
ATOM 16872 O O . GLY A 1 25 ? -10.255 -7.686 3.273 1.00 0.21 25 GLY A O 17
ATOM 16876 N N . GLU A 1 26 ? -12.336 -7.450 2.483 1.00 15.12 26 GLU A N 17
ATOM 16877 C CA . GLU A 1 26 ? -12.088 -8.050 1.177 1.00 43.23 26 GLU A CA 17
ATOM 16878 C C . GLU A 1 26 ? -11.866 -6.933 0.174 1.00 35.40 26 GLU A C 17
ATOM 16879 O O . GLU A 1 26 ? -12.819 -6.310 -0.305 1.00 14.33 26 GLU A O 17
ATOM 16889 N N . ILE A 1 27 ? -10.600 -6.684 -0.137 1.00 33.34 27 ILE A N 17
ATOM 16890 C CA . ILE A 1 27 ? -10.237 -5.847 -1.261 1.00 3.32 27 ILE A CA 17
ATOM 16891 C C . ILE A 1 27 ? -10.601 -6.617 -2.533 1.00 12.10 27 ILE A C 17
ATOM 16892 O O . ILE A 1 27 ? -10.425 -7.835 -2.608 1.00 40.24 27 ILE A O 17
ATOM 16907 N N . ALA A 1 28 ? -11.110 -5.884 -3.521 1.00 55.31 28 ALA A N 17
ATOM 16908 C CA . ALA A 1 28 ? -11.389 -6.361 -4.865 1.00 14.22 28 ALA A CA 17
ATOM 16909 C C . ALA A 1 28 ? -10.178 -6.027 -5.715 1.00 75.11 28 ALA A C 17
ATOM 16910 O O . ALA A 1 28 ? -9.395 -6.903 -6.063 1.00 35.43 28 ALA A O 17
ATOM 16917 N N . THR A 1 29 ? -9.978 -4.739 -5.988 1.00 62.22 29 THR A N 17
ATOM 16918 C CA . THR A 1 29 ? -8.877 -4.240 -6.791 1.00 3.50 29 THR A CA 17
ATOM 16919 C C . THR A 1 29 ? -7.909 -3.556 -5.838 1.00 63.31 29 THR A C 17
ATOM 16920 O O . THR A 1 29 ? -8.092 -2.397 -5.466 1.00 40.42 29 THR A O 17
ATOM 16931 N N . LEU A 1 30 ? -6.898 -4.304 -5.405 1.00 52.14 30 LEU A N 17
ATOM 16932 C CA . LEU A 1 30 ? -5.717 -3.786 -4.752 1.00 73.21 30 LEU A CA 17
ATOM 16933 C C . LEU A 1 30 ? -4.754 -3.412 -5.859 1.00 73.21 30 LEU A C 17
ATOM 16934 O O . LEU A 1 30 ? -4.473 -4.249 -6.713 1.00 31.42 30 LEU A O 17
ATOM 16949 N N . TYR A 1 31 ? -4.299 -2.169 -5.909 1.00 14.44 31 TYR A N 17
ATOM 16950 C CA . TYR A 1 31 ? -3.187 -1.781 -6.752 1.00 73.03 31 TYR A CA 17
ATOM 16951 C C . TYR A 1 31 ? -2.538 -0.547 -6.179 1.00 63.34 31 TYR A C 17
ATOM 16952 O O . TYR A 1 31 ? -3.159 0.283 -5.521 1.00 0.54 31 TYR A O 17
ATOM 16969 N N . VAL A 1 32 ? -1.274 -0.417 -6.504 1.00 30.23 32 VAL A N 17
ATOM 16970 C CA . VAL A 1 32 ? -0.493 0.773 -6.468 1.00 62.14 32 VAL A CA 17
ATOM 16971 C C . VAL A 1 32 ? -0.563 1.564 -7.742 1.00 52.25 32 VAL A C 17
ATOM 16972 O O . VAL A 1 32 ? -0.295 1.079 -8.836 1.00 10.10 32 VAL A O 17
ATOM 16985 N N . GLN A 1 33 ? -0.978 2.813 -7.579 1.00 43.34 33 GLN A N 17
ATOM 16986 C CA . GLN A 1 33 ? -0.808 3.814 -8.604 1.00 11.44 33 GLN A CA 17
ATOM 16987 C C . GLN A 1 33 ? 0.591 4.427 -8.526 1.00 71.25 33 GLN A C 17
ATOM 16988 O O . GLN A 1 33 ? 0.984 5.071 -9.498 1.00 41.41 33 GLN A O 17
ATOM 17000 N N . VAL A 1 34 ? 1.318 4.278 -7.406 1.00 52.14 34 VAL A N 17
ATOM 17001 C CA . VAL A 1 34 ? 2.555 5.040 -7.192 1.00 14.11 34 VAL A CA 17
ATOM 17002 C C . VAL A 1 34 ? 3.492 4.264 -6.267 1.00 63.51 34 VAL A C 17
ATOM 17003 O O . VAL A 1 34 ? 3.308 4.251 -5.051 1.00 41.21 34 VAL A O 17
ATOM 17016 N N . TYR A 1 35 ? 4.452 3.551 -6.857 1.00 53.14 35 TYR A N 17
ATOM 17017 C CA . TYR A 1 35 ? 5.538 2.841 -6.188 1.00 72.15 35 TYR A CA 17
ATOM 17018 C C . TYR A 1 35 ? 6.679 3.829 -5.974 1.00 62.51 35 TYR A C 17
ATOM 17019 O O . TYR A 1 35 ? 6.988 4.602 -6.880 1.00 61.34 35 TYR A O 17
ATOM 17036 N N . GLU A 1 36 ? 7.312 3.812 -4.804 1.00 1.41 36 GLU A N 17
ATOM 17037 C CA . GLU A 1 36 ? 8.558 4.533 -4.584 1.00 2.14 36 GLU A CA 17
ATOM 17038 C C . GLU A 1 36 ? 9.706 3.729 -5.195 1.00 62.22 36 GLU A C 17
ATOM 17039 O O . GLU A 1 36 ? 9.981 2.631 -4.727 1.00 34.32 36 GLU A O 17
ATOM 17049 N N . SER A 1 37 ? 10.393 4.243 -6.223 1.00 44.01 37 SER A N 17
ATOM 17050 C CA . SER A 1 37 ? 11.559 3.556 -6.784 1.00 22.53 37 SER A CA 17
ATOM 17051 C C . SER A 1 37 ? 12.822 3.734 -5.920 1.00 23.42 37 SER A C 17
ATOM 17052 O O . SER A 1 37 ? 13.874 3.159 -6.225 1.00 4.10 37 SER A O 17
ATOM 17059 N N . SER A 1 38 ? 12.734 4.534 -4.854 1.00 32.53 38 SER A N 17
ATOM 17060 C CA . SER A 1 38 ? 13.870 5.021 -4.086 1.00 2.34 38 SER A CA 17
ATOM 17061 C C . SER A 1 38 ? 13.768 4.677 -2.598 1.00 2.21 38 SER A C 17
ATOM 17062 O O . SER A 1 38 ? 14.795 4.710 -1.909 1.00 3.21 38 SER A O 17
ATOM 17069 N N . LEU A 1 39 ? 12.562 4.361 -2.112 1.00 73.55 39 LEU A N 17
ATOM 17070 C CA . LEU A 1 39 ? 12.170 4.273 -0.708 1.00 12.33 39 LEU A CA 17
ATOM 17071 C C . LEU A 1 39 ? 11.123 3.168 -0.555 1.00 51.01 39 LEU A C 17
ATOM 17072 O O . LEU A 1 39 ? 10.787 2.482 -1.513 1.00 75.54 39 LEU A O 17
ATOM 17087 N N . GLU A 1 40 ? 10.581 2.994 0.646 1.00 75.41 40 GLU A N 17
ATOM 17088 C CA . GLU A 1 40 ? 9.781 1.851 1.034 1.00 51.43 40 GLU A CA 17
ATOM 17089 C C . GLU A 1 40 ? 8.344 2.315 1.294 1.00 64.13 40 GLU A C 17
ATOM 17090 O O . GLU A 1 40 ? 7.864 2.298 2.426 1.00 21.41 40 GLU A O 17
ATOM 17100 N N . SER A 1 41 ? 7.670 2.759 0.228 1.00 35.53 41 SER A N 17
ATOM 17101 C CA . SER A 1 41 ? 6.334 3.341 0.292 1.00 4.52 41 SER A CA 17
ATOM 17102 C C . SER A 1 41 ? 5.393 2.656 -0.701 1.00 24.42 41 SER A C 17
ATOM 17103 O O . SER A 1 41 ? 5.836 2.081 -1.703 1.00 51.41 41 SER A O 17
ATOM 17110 N N . LEU A 1 42 ? 4.090 2.720 -0.416 1.00 13.32 42 LEU A N 17
ATOM 17111 C CA . LEU A 1 42 ? 3.028 2.171 -1.246 1.00 41.31 42 LEU A CA 17
ATOM 17112 C C . LEU A 1 42 ? 1.839 3.128 -1.174 1.00 62.24 42 LEU A C 17
ATOM 17113 O O . LEU A 1 42 ? 1.291 3.332 -0.087 1.00 32.31 42 LEU A O 17
ATOM 17128 N N . VAL A 1 43 ? 1.409 3.695 -2.305 1.00 2.34 43 VAL A N 17
ATOM 17129 C CA . VAL A 1 43 ? 0.237 4.566 -2.382 1.00 40.53 43 VAL A CA 17
ATOM 17130 C C . VAL A 1 43 ? -0.679 4.097 -3.531 1.00 3.53 43 VAL A C 17
ATOM 17131 O O . VAL A 1 43 ? -0.212 3.564 -4.544 1.00 1.50 43 VAL A O 17
ATOM 17144 N N . GLY A 1 44 ? -1.993 4.293 -3.389 1.00 21.03 44 GLY A N 17
ATOM 17145 C CA . GLY A 1 44 ? -3.003 3.956 -4.391 1.00 54.35 44 GLY A CA 17
ATOM 17146 C C . GLY A 1 44 ? -4.208 3.292 -3.739 1.00 1.51 44 GLY A C 17
ATOM 17147 O O . GLY A 1 44 ? -4.185 2.084 -3.506 1.00 1.40 44 GLY A O 17
ATOM 17151 N N . GLY A 1 45 ? -5.245 4.075 -3.416 1.00 53.45 45 GLY A N 17
ATOM 17152 C CA . GLY A 1 45 ? -6.521 3.589 -2.927 1.00 4.41 45 GLY A CA 17
ATOM 17153 C C . GLY A 1 45 ? -7.093 2.394 -3.676 1.00 44.32 45 GLY A C 17
ATOM 17154 O O . GLY A 1 45 ? -7.106 2.334 -4.905 1.00 40.34 45 GLY A O 17
ATOM 17158 N N . VAL A 1 46 ? -7.609 1.451 -2.892 1.00 44.11 46 VAL A N 17
ATOM 17159 C CA . VAL A 1 46 ? -8.128 0.177 -3.328 1.00 54.51 46 VAL A CA 17
ATOM 17160 C C . VAL A 1 46 ? -9.652 0.207 -3.359 1.00 35.02 46 VAL A C 17
ATOM 17161 O O . VAL A 1 46 ? -10.300 1.046 -2.734 1.00 71.02 46 VAL A O 17
ATOM 17174 N N . ILE A 1 47 ? -10.225 -0.743 -4.081 1.00 61.31 47 ILE A N 17
ATOM 17175 C CA . ILE A 1 47 ? -11.648 -0.867 -4.336 1.00 74.41 47 ILE A CA 17
ATOM 17176 C C . ILE A 1 47 ? -12.057 -2.176 -3.666 1.00 11.11 47 ILE A C 17
ATOM 17177 O O . ILE A 1 47 ? -11.380 -3.178 -3.893 1.00 75.12 47 ILE A O 17
ATOM 17192 N N . PHE A 1 48 ? -13.079 -2.171 -2.808 1.00 11.12 48 PHE A N 17
ATOM 17193 C CA . PHE A 1 48 ? -13.652 -3.362 -2.169 1.00 55.44 48 PHE A CA 17
ATOM 17194 C C . PHE A 1 48 ? -14.693 -4.017 -3.088 1.00 75.04 48 PHE A C 17
ATOM 17195 O O . PHE A 1 48 ? -15.211 -3.372 -4.005 1.00 61.35 48 PHE A O 17
ATOM 17211 N N . GLU A 1 49 ? -15.059 -5.273 -2.816 1.00 20.43 49 GLU A N 17
ATOM 17212 C CA . GLU A 1 49 ? -16.122 -5.972 -3.533 1.00 15.10 49 GLU A CA 17
ATOM 17213 C C . GLU A 1 49 ? -17.497 -5.422 -3.136 1.00 0.22 49 GLU A C 17
ATOM 17214 O O . GLU A 1 49 ? -18.365 -5.247 -3.991 1.00 63.34 49 GLU A O 17
ATOM 17224 N N . ASP A 1 50 ? -17.687 -5.060 -1.866 1.00 74.04 50 ASP A N 17
ATOM 17225 C CA . ASP A 1 50 ? -18.929 -4.484 -1.335 1.00 62.25 50 ASP A CA 17
ATOM 17226 C C . ASP A 1 50 ? -18.865 -2.955 -1.456 1.00 71.04 50 ASP A C 17
ATOM 17227 O O . ASP A 1 50 ? -19.395 -2.209 -0.636 1.00 0.21 50 ASP A O 17
ATOM 17235 N N . GLY A 1 51 ? -18.179 -2.471 -2.493 1.00 61.42 51 GLY A N 17
ATOM 17236 C CA . GLY A 1 51 ? -18.397 -1.162 -3.083 1.00 15.11 51 GLY A CA 17
ATOM 17237 C C . GLY A 1 51 ? -17.631 -0.007 -2.448 1.00 34.44 51 GLY A C 17
ATOM 17238 O O . GLY A 1 51 ? -17.934 1.150 -2.744 1.00 54.12 51 GLY A O 17
ATOM 17242 N N . ARG A 1 52 ? -16.654 -0.281 -1.590 1.00 24.34 52 ARG A N 17
ATOM 17243 C CA . ARG A 1 52 ? -16.025 0.704 -0.719 1.00 0.30 52 ARG A CA 17
ATOM 17244 C C . ARG A 1 52 ? -14.673 1.119 -1.318 1.00 3.33 52 ARG A C 17
ATOM 17245 O O . ARG A 1 52 ? -13.718 0.346 -1.276 1.00 22.12 52 ARG A O 17
ATOM 17263 N N . HIS A 1 53 ? -14.595 2.286 -1.964 1.00 35.23 53 HIS A N 17
ATOM 17264 C CA . HIS A 1 53 ? -13.333 2.827 -2.488 1.00 2.22 53 HIS A CA 17
ATOM 17265 C C . HIS A 1 53 ? -12.603 3.586 -1.378 1.00 0.42 53 HIS A C 17
ATOM 17266 O O . HIS A 1 53 ? -13.091 4.611 -0.888 1.00 23.14 53 HIS A O 17
ATOM 17279 N N . TYR A 1 54 ? -11.428 3.100 -0.988 1.00 0.42 54 TYR A N 17
ATOM 17280 C CA . TYR A 1 54 ? -10.666 3.548 0.170 1.00 44.42 54 TYR A CA 17
ATOM 17281 C C . TYR A 1 54 ? -9.251 3.934 -0.270 1.00 20.14 54 TYR A C 17
ATOM 17282 O O . TYR A 1 54 ? -8.632 3.172 -1.002 1.00 74.23 54 TYR A O 17
ATOM 17299 N N . THR A 1 55 ? -8.703 5.073 0.165 1.00 61.03 55 THR A N 17
ATOM 17300 C CA . THR A 1 55 ? -7.347 5.518 -0.171 1.00 74.31 55 THR A CA 17
ATOM 17301 C C . THR A 1 55 ? -6.332 4.546 0.424 1.00 24.22 55 THR A C 17
ATOM 17302 O O . THR A 1 55 ? -6.668 3.696 1.254 1.00 40.52 55 THR A O 17
ATOM 17313 N N . PHE A 1 56 ? -5.074 4.674 0.010 1.00 32.03 56 PHE A N 17
ATOM 17314 C CA . PHE A 1 56 ? -3.977 3.887 0.532 1.00 54.53 56 PHE A CA 17
ATOM 17315 C C . PHE A 1 56 ? -2.793 4.823 0.578 1.00 21.10 56 PHE A C 17
ATOM 17316 O O . PHE A 1 56 ? -2.383 5.342 -0.465 1.00 3.41 56 PHE A O 17
ATOM 17332 N N . VAL A 1 57 ? -2.288 5.065 1.780 1.00 1.23 57 VAL A N 17
ATOM 17333 C CA . VAL A 1 57 ? -0.998 5.676 2.005 1.00 40.44 57 VAL A CA 17
ATOM 17334 C C . VAL A 1 57 ? -0.317 4.776 3.019 1.00 14.21 57 VAL A C 17
ATOM 17335 O O . VAL A 1 57 ? -0.896 4.488 4.070 1.00 41.34 57 VAL A O 17
ATOM 17348 N N . TYR A 1 58 ? 0.843 4.243 2.650 1.00 22.23 58 TYR A N 17
ATOM 17349 C CA . TYR A 1 58 ? 1.734 3.554 3.559 1.00 21.30 58 TYR A CA 17
ATOM 17350 C C . TYR A 1 58 ? 2.920 4.476 3.815 1.00 53.12 58 TYR A C 17
ATOM 17351 O O . TYR A 1 58 ? 3.365 5.150 2.886 1.00 42.55 58 TYR A O 17
ATOM 17368 N N . GLU A 1 59 ? 3.457 4.490 5.027 1.00 42.52 59 GLU A N 17
ATOM 17369 C CA . GLU A 1 59 ? 4.770 5.034 5.311 1.00 21.43 59 GLU A CA 17
ATOM 17370 C C . GLU A 1 59 ? 5.375 4.175 6.399 1.00 71.14 59 GLU A C 17
ATOM 17371 O O . GLU A 1 59 ? 4.859 4.174 7.520 1.00 64.13 59 GLU A O 17
ATOM 17381 N N . ASN A 1 60 ? 6.484 3.503 6.083 1.00 20.00 60 ASN A N 17
ATOM 17382 C CA . ASN A 1 60 ? 7.418 2.853 6.998 1.00 72.02 60 ASN A CA 17
ATOM 17383 C C . ASN A 1 60 ? 6.852 1.611 7.680 1.00 34.14 60 ASN A C 17
ATOM 17384 O O . ASN A 1 60 ? 7.418 0.526 7.572 1.00 54.42 60 ASN A O 17
ATOM 17394 N N . GLU A 1 61 ? 5.774 1.801 8.434 1.00 2.41 61 GLU A N 17
ATOM 17395 C CA . GLU A 1 61 ? 5.048 0.832 9.228 1.00 64.21 61 GLU A CA 17
ATOM 17396 C C . GLU A 1 61 ? 3.601 1.291 9.502 1.00 13.43 61 GLU A C 17
ATOM 17397 O O . GLU A 1 61 ? 2.890 0.642 10.273 1.00 21.22 61 GLU A O 17
ATOM 17407 N N . ASP A 1 62 ? 3.134 2.404 8.922 1.00 12.20 62 ASP A N 17
ATOM 17408 C CA . ASP A 1 62 ? 1.777 2.941 9.082 1.00 43.12 62 ASP A CA 17
ATOM 17409 C C . ASP A 1 62 ? 1.011 2.817 7.768 1.00 51.41 62 ASP A C 17
ATOM 17410 O O . ASP A 1 62 ? 1.614 2.961 6.707 1.00 23.01 62 ASP A O 17
ATOM 17418 N N . LEU A 1 63 ? -0.299 2.567 7.835 1.00 1.13 63 LEU A N 17
ATOM 17419 C CA . LEU A 1 63 ? -1.235 2.444 6.724 1.00 52.15 63 LEU A CA 17
ATOM 17420 C C . LEU A 1 63 ? -2.534 3.148 7.111 1.00 22.22 63 LEU A C 17
ATOM 17421 O O . LEU A 1 63 ? -3.145 2.772 8.115 1.00 42.42 63 LEU A O 17
ATOM 17436 N N . VAL A 1 64 ? -2.994 4.121 6.321 1.00 71.05 64 VAL A N 17
ATOM 17437 C CA . VAL A 1 64 ? -4.182 4.922 6.638 1.00 74.32 64 VAL A CA 17
ATOM 17438 C C . VAL A 1 64 ? -5.110 5.011 5.418 1.00 34.11 64 VAL A C 17
ATOM 17439 O O . VAL A 1 64 ? -4.662 4.948 4.267 1.00 1.20 64 VAL A O 17
ATOM 17452 N N . TYR A 1 65 ? -6.412 5.155 5.680 1.00 44.21 65 TYR A N 17
ATOM 17453 C CA . TYR A 1 65 ? -7.528 5.130 4.743 1.00 60.12 65 TYR A CA 17
ATOM 17454 C C . TYR A 1 65 ? -8.750 5.731 5.429 1.00 44.35 65 TYR A C 17
ATOM 17455 O O . TYR A 1 65 ? -8.845 5.673 6.659 1.00 62.21 65 TYR A O 17
ATOM 17472 N N . GLU A 1 66 ? -9.725 6.220 4.654 1.00 32.00 66 GLU A N 17
ATOM 17473 C CA . GLU A 1 66 ? -11.098 6.209 5.126 1.00 20.20 66 GLU A CA 17
ATOM 17474 C C . GLU A 1 66 ? -12.070 5.894 3.994 1.00 55.53 66 GLU A C 17
ATOM 17475 O O . GLU A 1 66 ? -12.326 4.713 3.802 1.00 52.34 66 GLU A O 17
ATOM 17485 N N . GLU A 1 67 ? -12.541 6.859 3.200 1.00 32.03 67 GLU A N 17
ATOM 17486 C CA . GLU A 1 67 ? -13.395 6.614 2.034 1.00 62.14 67 GLU A CA 17
ATOM 17487 C C . GLU A 1 67 ? -13.278 7.756 1.014 1.00 61.41 67 GLU A C 17
ATOM 17488 O O . GLU A 1 67 ? -12.960 8.885 1.392 1.00 63.14 67 GLU A O 17
ATOM 17498 N N . GLU A 1 68 ? -13.523 7.473 -0.274 1.00 73.11 68 GLU A N 17
ATOM 17499 C CA . GLU A 1 68 ? -13.299 8.384 -1.410 1.00 3.52 68 GLU A CA 17
ATOM 17500 C C . GLU A 1 68 ? -14.472 9.361 -1.589 1.00 33.21 68 GLU A C 17
ATOM 17501 O O . GLU A 1 68 ? -14.885 9.663 -2.715 1.00 32.32 68 GLU A O 17
ATOM 17511 N N . VAL A 1 69 ? -15.045 9.831 -0.481 1.00 15.40 69 VAL A N 17
ATOM 17512 C CA . VAL A 1 69 ? -15.955 10.957 -0.503 1.00 53.31 69 VAL A CA 17
ATOM 17513 C C . VAL A 1 69 ? -15.190 12.147 -1.085 1.00 13.53 69 VAL A C 17
ATOM 17514 O O . VAL A 1 69 ? -14.128 12.517 -0.575 1.00 41.51 69 VAL A O 17
ATOM 17527 N N . LEU A 1 70 ? -15.707 12.696 -2.181 1.00 72.41 70 LEU A N 17
ATOM 17528 C CA . LEU A 1 70 ? -15.271 13.957 -2.785 1.00 65.02 70 LEU A CA 17
ATOM 17529 C C . LEU A 1 70 ? -16.500 14.790 -3.096 1.00 24.23 70 LEU A C 17
ATOM 17530 O O . LEU A 1 70 ? -16.411 15.690 -3.959 1.00 24.04 70 LEU A O 17
ATOM 17545 N N . GLY A 1 1 ? 32.707 -7.075 4.326 1.00 2.31 1 GLY A N 18
ATOM 17546 C CA . GLY A 1 1 ? 33.301 -5.848 3.781 1.00 34.13 1 GLY A CA 18
ATOM 17547 C C . GLY A 1 1 ? 32.238 -4.772 3.726 1.00 22.12 1 GLY A C 18
ATOM 17548 O O . GLY A 1 1 ? 31.935 -4.169 4.760 1.00 15.52 1 GLY A O 18
ATOM 17552 N N . ASP A 1 2 ? 31.649 -4.590 2.543 1.00 4.34 2 ASP A N 18
ATOM 17553 C CA . ASP A 1 2 ? 30.742 -3.498 2.215 1.00 43.24 2 ASP A CA 18
ATOM 17554 C C . ASP A 1 2 ? 29.444 -4.073 1.655 1.00 33.11 2 ASP A C 18
ATOM 17555 O O . ASP A 1 2 ? 29.218 -5.271 1.822 1.00 24.21 2 ASP A O 18
ATOM 17563 N N . ASP A 1 3 ? 28.583 -3.223 1.084 1.00 21.43 3 ASP A N 18
ATOM 17564 C CA . ASP A 1 3 ? 27.188 -3.484 0.706 1.00 41.22 3 ASP A CA 18
ATOM 17565 C C . ASP A 1 3 ? 26.326 -3.569 1.967 1.00 51.24 3 ASP A C 18
ATOM 17566 O O . ASP A 1 3 ? 26.340 -4.592 2.661 1.00 35.31 3 ASP A O 18
ATOM 17574 N N . ARG A 1 4 ? 25.578 -2.503 2.303 1.00 75.22 4 ARG A N 18
ATOM 17575 C CA . ARG A 1 4 ? 24.631 -2.564 3.421 1.00 75.42 4 ARG A CA 18
ATOM 17576 C C . ARG A 1 4 ? 23.393 -1.682 3.243 1.00 62.12 4 ARG A C 18
ATOM 17577 O O . ARG A 1 4 ? 22.620 -1.559 4.196 1.00 75.53 4 ARG A O 18
ATOM 17595 N N . LYS A 1 5 ? 23.187 -1.046 2.086 1.00 54.34 5 LYS A N 18
ATOM 17596 C CA . LYS A 1 5 ? 22.217 0.004 1.872 1.00 53.42 5 LYS A CA 18
ATOM 17597 C C . LYS A 1 5 ? 21.308 -0.354 0.701 1.00 25.15 5 LYS A C 18
ATOM 17598 O O . LYS A 1 5 ? 21.632 -0.059 -0.449 1.00 34.23 5 LYS A O 18
ATOM 17613 N N . LEU A 1 6 ? 20.187 -1.022 0.971 1.00 10.45 6 LEU A N 18
ATOM 17614 C CA . LEU A 1 6 ? 19.235 -1.447 -0.058 1.00 63.31 6 LEU A CA 18
ATOM 17615 C C . LEU A 1 6 ? 18.037 -0.495 -0.057 1.00 45.23 6 LEU A C 18
ATOM 17616 O O . LEU A 1 6 ? 17.777 0.169 0.949 1.00 32.33 6 LEU A O 18
ATOM 17631 N N . MET A 1 7 ? 17.262 -0.463 -1.141 1.00 10.04 7 MET A N 18
ATOM 17632 C CA . MET A 1 7 ? 15.975 0.227 -1.236 1.00 24.15 7 MET A CA 18
ATOM 17633 C C . MET A 1 7 ? 14.860 -0.804 -1.436 1.00 74.50 7 MET A C 18
ATOM 17634 O O . MET A 1 7 ? 15.121 -1.954 -1.799 1.00 12.33 7 MET A O 18
ATOM 17646 N N . LYS A 1 8 ? 13.616 -0.388 -1.178 1.00 74.51 8 LYS A N 18
ATOM 17647 C CA . LYS A 1 8 ? 12.427 -1.215 -1.370 1.00 72.24 8 LYS A CA 18
ATOM 17648 C C . LYS A 1 8 ? 12.117 -1.369 -2.860 1.00 12.21 8 LYS A C 18
ATOM 17649 O O . LYS A 1 8 ? 12.757 -0.740 -3.704 1.00 64.21 8 LYS A O 18
ATOM 17664 N N . THR A 1 9 ? 11.132 -2.205 -3.177 1.00 52.22 9 THR A N 18
ATOM 17665 C CA . THR A 1 9 ? 10.757 -2.557 -4.535 1.00 74.21 9 THR A CA 18
ATOM 17666 C C . THR A 1 9 ? 9.242 -2.518 -4.681 1.00 33.45 9 THR A C 18
ATOM 17667 O O . THR A 1 9 ? 8.514 -2.488 -3.683 1.00 14.03 9 THR A O 18
ATOM 17678 N N . GLN A 1 10 ? 8.770 -2.581 -5.927 1.00 70.10 10 GLN A N 18
ATOM 17679 C CA . GLN A 1 10 ? 7.356 -2.660 -6.257 1.00 21.24 10 GLN A CA 18
ATOM 17680 C C . GLN A 1 10 ? 6.765 -3.899 -5.582 1.00 54.30 10 GLN A C 18
ATOM 17681 O O . GLN A 1 10 ? 5.681 -3.826 -5.002 1.00 50.23 10 GLN A O 18
ATOM 17693 N N . GLU A 1 11 ? 7.501 -5.014 -5.607 1.00 4.05 11 GLU A N 18
ATOM 17694 C CA . GLU A 1 11 ? 7.088 -6.254 -4.982 1.00 34.23 11 GLU A CA 18
ATOM 17695 C C . GLU A 1 11 ? 6.909 -6.075 -3.473 1.00 51.04 11 GLU A C 18
ATOM 17696 O O . GLU A 1 11 ? 5.825 -6.373 -2.977 1.00 13.35 11 GLU A O 18
ATOM 17706 N N . GLU A 1 12 ? 7.938 -5.590 -2.765 1.00 71.33 12 GLU A N 18
ATOM 17707 C CA . GLU A 1 12 ? 7.937 -5.377 -1.314 1.00 22.12 12 GLU A CA 18
ATOM 17708 C C . GLU A 1 12 ? 6.752 -4.505 -0.941 1.00 13.24 12 GLU A C 18
ATOM 17709 O O . GLU A 1 12 ? 5.896 -4.902 -0.156 1.00 12.25 12 GLU A O 18
ATOM 17719 N N . LEU A 1 13 ? 6.706 -3.302 -1.512 1.00 32.21 13 LEU A N 18
ATOM 17720 C CA . LEU A 1 13 ? 5.781 -2.268 -1.086 1.00 21.31 13 LEU A CA 18
ATOM 17721 C C . LEU A 1 13 ? 4.348 -2.775 -1.256 1.00 14.13 13 LEU A C 18
ATOM 17722 O O . LEU A 1 13 ? 3.508 -2.594 -0.371 1.00 5.14 13 LEU A O 18
ATOM 17737 N N . THR A 1 14 ? 4.064 -3.445 -2.370 1.00 50.33 14 THR A N 18
ATOM 17738 C CA . THR A 1 14 ? 2.755 -4.025 -2.627 1.00 31.25 14 THR A CA 18
ATOM 17739 C C . THR A 1 14 ? 2.467 -5.226 -1.718 1.00 62.43 14 THR A C 18
ATOM 17740 O O . THR A 1 14 ? 1.327 -5.350 -1.261 1.00 63.40 14 THR A O 18
ATOM 17751 N N . GLU A 1 15 ? 3.444 -6.105 -1.448 1.00 4.04 15 GLU A N 18
ATOM 17752 C CA . GLU A 1 15 ? 3.269 -7.220 -0.527 1.00 33.44 15 GLU A CA 18
ATOM 17753 C C . GLU A 1 15 ? 2.848 -6.688 0.835 1.00 11.35 15 GLU A C 18
ATOM 17754 O O . GLU A 1 15 ? 1.801 -7.096 1.315 1.00 1.35 15 GLU A O 18
ATOM 17764 N N . ILE A 1 16 ? 3.574 -5.722 1.402 1.00 54.44 16 ILE A N 18
ATOM 17765 C CA . ILE A 1 16 ? 3.308 -5.160 2.726 1.00 32.12 16 ILE A CA 18
ATOM 17766 C C . ILE A 1 16 ? 1.846 -4.708 2.847 1.00 72.10 16 ILE A C 18
ATOM 17767 O O . ILE A 1 16 ? 1.178 -4.972 3.851 1.00 72.51 16 ILE A O 18
ATOM 17782 N N . VAL A 1 17 ? 1.343 -3.990 1.841 1.00 70.44 17 VAL A N 18
ATOM 17783 C CA . VAL A 1 17 ? 0.000 -3.429 1.889 1.00 14.45 17 VAL A CA 18
ATOM 17784 C C . VAL A 1 17 ? -1.050 -4.515 1.613 1.00 14.45 17 VAL A C 18
ATOM 17785 O O . VAL A 1 17 ? -2.139 -4.473 2.196 1.00 32.11 17 VAL A O 18
ATOM 17798 N N . ARG A 1 18 ? -0.768 -5.508 0.762 1.00 41.11 18 ARG A N 18
ATOM 17799 C CA . ARG A 1 18 ? -1.688 -6.626 0.549 1.00 2.31 18 ARG A CA 18
ATOM 17800 C C . ARG A 1 18 ? -1.776 -7.477 1.803 1.00 42.23 18 ARG A C 18
ATOM 17801 O O . ARG A 1 18 ? -2.875 -7.773 2.259 1.00 52.04 18 ARG A O 18
ATOM 17819 N N . ASP A 1 19 ? -0.630 -7.851 2.361 1.00 64.13 19 ASP A N 18
ATOM 17820 C CA . ASP A 1 19 ? -0.471 -8.851 3.408 1.00 1.04 19 ASP A CA 18
ATOM 17821 C C . ASP A 1 19 ? -1.158 -8.424 4.698 1.00 21.51 19 ASP A C 18
ATOM 17822 O O . ASP A 1 19 ? -1.460 -9.252 5.556 1.00 31.44 19 ASP A O 18
ATOM 17830 N N . HIS A 1 20 ? -1.463 -7.132 4.826 1.00 64.50 20 HIS A N 18
ATOM 17831 C CA . HIS A 1 20 ? -2.199 -6.610 5.975 1.00 73.30 20 HIS A CA 18
ATOM 17832 C C . HIS A 1 20 ? -3.709 -6.539 5.729 1.00 15.22 20 HIS A C 18
ATOM 17833 O O . HIS A 1 20 ? -4.482 -6.602 6.687 1.00 34.21 20 HIS A O 18
ATOM 17846 N N . PHE A 1 21 ? -4.149 -6.393 4.479 1.00 74.32 21 PHE A N 18
ATOM 17847 C CA . PHE A 1 21 ? -5.530 -6.074 4.138 1.00 1.02 21 PHE A CA 18
ATOM 17848 C C . PHE A 1 21 ? -6.284 -7.312 3.637 1.00 72.50 21 PHE A C 18
ATOM 17849 O O . PHE A 1 21 ? -7.508 -7.360 3.706 1.00 32.41 21 PHE A O 18
ATOM 17865 N N . SER A 1 22 ? -5.589 -8.354 3.187 1.00 22.34 22 SER A N 18
ATOM 17866 C CA . SER A 1 22 ? -6.207 -9.581 2.701 1.00 32.45 22 SER A CA 18
ATOM 17867 C C . SER A 1 22 ? -7.113 -10.237 3.760 1.00 73.13 22 SER A C 18
ATOM 17868 O O . SER A 1 22 ? -8.046 -10.959 3.411 1.00 64.13 22 SER A O 18
ATOM 17875 N N . ASP A 1 23 ? -6.878 -9.959 5.044 1.00 33.53 23 ASP A N 18
ATOM 17876 C CA . ASP A 1 23 ? -7.637 -10.484 6.180 1.00 32.21 23 ASP A CA 18
ATOM 17877 C C . ASP A 1 23 ? -8.826 -9.577 6.503 1.00 14.41 23 ASP A C 18
ATOM 17878 O O . ASP A 1 23 ? -9.779 -10.005 7.159 1.00 60.42 23 ASP A O 18
ATOM 17886 N N . MET A 1 24 ? -8.792 -8.317 6.065 1.00 15.44 24 MET A N 18
ATOM 17887 C CA . MET A 1 24 ? -9.693 -7.261 6.523 1.00 12.11 24 MET A CA 18
ATOM 17888 C C . MET A 1 24 ? -10.900 -7.077 5.592 1.00 24.55 24 MET A C 18
ATOM 17889 O O . MET A 1 24 ? -11.705 -6.174 5.825 1.00 55.11 24 MET A O 18
ATOM 17901 N N . GLY A 1 25 ? -11.079 -7.934 4.580 1.00 20.43 25 GLY A N 18
ATOM 17902 C CA . GLY A 1 25 ? -12.314 -8.012 3.811 1.00 54.30 25 GLY A CA 18
ATOM 17903 C C . GLY A 1 25 ? -12.066 -8.558 2.413 1.00 44.22 25 GLY A C 18
ATOM 17904 O O . GLY A 1 25 ? -11.182 -9.400 2.223 1.00 2.45 25 GLY A O 18
ATOM 17908 N N . GLU A 1 26 ? -12.877 -8.112 1.454 1.00 33.31 26 GLU A N 18
ATOM 17909 C CA . GLU A 1 26 ? -12.933 -8.614 0.086 1.00 21.23 26 GLU A CA 18
ATOM 17910 C C . GLU A 1 26 ? -12.589 -7.482 -0.862 1.00 1.35 26 GLU A C 18
ATOM 17911 O O . GLU A 1 26 ? -13.451 -6.756 -1.365 1.00 25.52 26 GLU A O 18
ATOM 17921 N N . ILE A 1 27 ? -11.287 -7.337 -1.069 1.00 72.52 27 ILE A N 18
ATOM 17922 C CA . ILE A 1 27 ? -10.701 -6.405 -2.014 1.00 33.43 27 ILE A CA 18
ATOM 17923 C C . ILE A 1 27 ? -11.104 -6.913 -3.401 1.00 73.53 27 ILE A C 18
ATOM 17924 O O . ILE A 1 27 ? -10.691 -7.998 -3.811 1.00 14.22 27 ILE A O 18
ATOM 17939 N N . ALA A 1 28 ? -11.922 -6.152 -4.122 1.00 64.42 28 ALA A N 18
ATOM 17940 C CA . ALA A 1 28 ? -12.220 -6.416 -5.521 1.00 44.42 28 ALA A CA 18
ATOM 17941 C C . ALA A 1 28 ? -11.003 -6.062 -6.376 1.00 73.13 28 ALA A C 18
ATOM 17942 O O . ALA A 1 28 ? -10.645 -6.819 -7.282 1.00 43.21 28 ALA A O 18
ATOM 17949 N N . THR A 1 29 ? -10.355 -4.937 -6.072 1.00 61.11 29 THR A N 18
ATOM 17950 C CA . THR A 1 29 ? -9.288 -4.363 -6.876 1.00 33.32 29 THR A CA 18
ATOM 17951 C C . THR A 1 29 ? -8.161 -3.950 -5.943 1.00 31.41 29 THR A C 18
ATOM 17952 O O . THR A 1 29 ? -8.271 -2.956 -5.222 1.00 2.04 29 THR A O 18
ATOM 17963 N N . LEU A 1 30 ? -7.094 -4.748 -5.927 1.00 74.52 30 LEU A N 18
ATOM 17964 C CA . LEU A 1 30 ? -5.840 -4.429 -5.274 1.00 52.23 30 LEU A CA 18
ATOM 17965 C C . LEU A 1 30 ? -4.916 -3.922 -6.373 1.00 62.51 30 LEU A C 18
ATOM 17966 O O . LEU A 1 30 ? -4.696 -4.601 -7.376 1.00 21.51 30 LEU A O 18
ATOM 17981 N N . TYR A 1 31 ? -4.431 -2.693 -6.242 1.00 23.44 31 TYR A N 18
ATOM 17982 C CA . TYR A 1 31 ? -3.433 -2.115 -7.128 1.00 73.21 31 TYR A CA 18
ATOM 17983 C C . TYR A 1 31 ? -2.638 -1.073 -6.355 1.00 73.12 31 TYR A C 18
ATOM 17984 O O . TYR A 1 31 ? -3.006 -0.675 -5.247 1.00 43.01 31 TYR A O 18
ATOM 18001 N N . VAL A 1 32 ? -1.549 -0.632 -6.961 1.00 43.00 32 VAL A N 18
ATOM 18002 C CA . VAL A 1 32 ? -0.790 0.536 -6.557 1.00 71.53 32 VAL A CA 18
ATOM 18003 C C . VAL A 1 32 ? -1.089 1.569 -7.624 1.00 22.54 32 VAL A C 18
ATOM 18004 O O . VAL A 1 32 ? -1.287 1.187 -8.784 1.00 41.04 32 VAL A O 18
ATOM 18017 N N . GLN A 1 33 ? -1.060 2.855 -7.283 1.00 12.42 33 GLN A N 18
ATOM 18018 C CA . GLN A 1 33 ? -0.987 3.873 -8.318 1.00 65.21 33 GLN A CA 18
ATOM 18019 C C . GLN A 1 33 ? 0.337 4.631 -8.308 1.00 65.50 33 GLN A C 18
ATOM 18020 O O . GLN A 1 33 ? 0.619 5.392 -9.236 1.00 50.21 33 GLN A O 18
ATOM 18032 N N . VAL A 1 34 ? 1.187 4.374 -7.316 1.00 2.01 34 VAL A N 18
ATOM 18033 C CA . VAL A 1 34 ? 2.363 5.187 -7.017 1.00 72.33 34 VAL A CA 18
ATOM 18034 C C . VAL A 1 34 ? 3.456 4.239 -6.533 1.00 11.35 34 VAL A C 18
ATOM 18035 O O . VAL A 1 34 ? 3.412 3.739 -5.404 1.00 30.22 34 VAL A O 18
ATOM 18048 N N . TYR A 1 35 ? 4.391 3.921 -7.423 1.00 73.42 35 TYR A N 18
ATOM 18049 C CA . TYR A 1 35 ? 5.558 3.121 -7.115 1.00 31.31 35 TYR A CA 18
ATOM 18050 C C . TYR A 1 35 ? 6.738 4.054 -6.919 1.00 65.21 35 TYR A C 18
ATOM 18051 O O . TYR A 1 35 ? 7.379 4.465 -7.894 1.00 62.14 35 TYR A O 18
ATOM 18068 N N . GLU A 1 36 ? 7.013 4.404 -5.661 1.00 31.53 36 GLU A N 18
ATOM 18069 C CA . GLU A 1 36 ? 8.251 5.119 -5.383 1.00 22.55 36 GLU A CA 18
ATOM 18070 C C . GLU A 1 36 ? 9.394 4.110 -5.342 1.00 1.11 36 GLU A C 18
ATOM 18071 O O . GLU A 1 36 ? 9.279 3.073 -4.694 1.00 10.34 36 GLU A O 18
ATOM 18081 N N . SER A 1 37 ? 10.496 4.439 -6.019 1.00 73.23 37 SER A N 18
ATOM 18082 C CA . SER A 1 37 ? 11.671 3.588 -6.176 1.00 65.50 37 SER A CA 18
ATOM 18083 C C . SER A 1 37 ? 12.978 4.337 -5.855 1.00 24.53 37 SER A C 18
ATOM 18084 O O . SER A 1 37 ? 14.083 3.797 -5.976 1.00 14.45 37 SER A O 18
ATOM 18091 N N . SER A 1 38 ? 12.861 5.601 -5.447 1.00 53.22 38 SER A N 18
ATOM 18092 C CA . SER A 1 38 ? 13.886 6.388 -4.770 1.00 43.41 38 SER A CA 18
ATOM 18093 C C . SER A 1 38 ? 13.468 6.625 -3.309 1.00 50.42 38 SER A C 18
ATOM 18094 O O . SER A 1 38 ? 14.179 7.268 -2.542 1.00 64.54 38 SER A O 18
ATOM 18101 N N . LEU A 1 39 ? 12.293 6.138 -2.917 1.00 2.45 39 LEU A N 18
ATOM 18102 C CA . LEU A 1 39 ? 11.714 6.224 -1.591 1.00 24.51 39 LEU A CA 18
ATOM 18103 C C . LEU A 1 39 ? 11.012 4.892 -1.366 1.00 25.55 39 LEU A C 18
ATOM 18104 O O . LEU A 1 39 ? 11.129 3.967 -2.174 1.00 32.45 39 LEU A O 18
ATOM 18119 N N . GLU A 1 40 ? 10.273 4.802 -0.273 1.00 72.44 40 GLU A N 18
ATOM 18120 C CA . GLU A 1 40 ? 9.539 3.649 0.156 1.00 33.22 40 GLU A CA 18
ATOM 18121 C C . GLU A 1 40 ? 8.166 4.245 0.440 1.00 44.30 40 GLU A C 18
ATOM 18122 O O . GLU A 1 40 ? 7.957 4.902 1.460 1.00 52.12 40 GLU A O 18
ATOM 18132 N N . SER A 1 41 ? 7.300 4.210 -0.568 1.00 4.45 41 SER A N 18
ATOM 18133 C CA . SER A 1 41 ? 5.905 4.641 -0.463 1.00 10.23 41 SER A CA 18
ATOM 18134 C C . SER A 1 41 ? 5.042 3.658 -1.237 1.00 45.43 41 SER A C 18
ATOM 18135 O O . SER A 1 41 ? 5.489 3.118 -2.249 1.00 51.03 41 SER A O 18
ATOM 18142 N N . LEU A 1 42 ? 3.794 3.476 -0.812 1.00 70.14 42 LEU A N 18
ATOM 18143 C CA . LEU A 1 42 ? 2.777 2.688 -1.491 1.00 10.11 42 LEU A CA 18
ATOM 18144 C C . LEU A 1 42 ? 1.471 3.429 -1.317 1.00 14.24 42 LEU A C 18
ATOM 18145 O O . LEU A 1 42 ? 1.094 3.736 -0.183 1.00 3.24 42 LEU A O 18
ATOM 18160 N N . VAL A 1 43 ? 0.771 3.682 -2.421 1.00 65.32 43 VAL A N 18
ATOM 18161 C CA . VAL A 1 43 ? -0.623 4.097 -2.372 1.00 30.54 43 VAL A CA 18
ATOM 18162 C C . VAL A 1 43 ? -1.362 3.375 -3.482 1.00 30.41 43 VAL A C 18
ATOM 18163 O O . VAL A 1 43 ? -0.754 2.931 -4.464 1.00 44.31 43 VAL A O 18
ATOM 18176 N N . GLY A 1 44 ? -2.681 3.404 -3.417 1.00 2.44 44 GLY A N 18
ATOM 18177 C CA . GLY A 1 44 ? -3.439 3.464 -4.646 1.00 34.14 44 GLY A CA 18
ATOM 18178 C C . GLY A 1 44 ? -4.938 3.451 -4.422 1.00 11.42 44 GLY A C 18
ATOM 18179 O O . GLY A 1 44 ? -5.661 3.648 -5.401 1.00 3.04 44 GLY A O 18
ATOM 18183 N N . GLY A 1 45 ? -5.425 3.212 -3.191 1.00 43.02 45 GLY A N 18
ATOM 18184 C CA . GLY A 1 45 ? -6.820 2.832 -3.056 1.00 45.01 45 GLY A CA 18
ATOM 18185 C C . GLY A 1 45 ? -7.007 1.337 -3.265 1.00 62.42 45 GLY A C 18
ATOM 18186 O O . GLY A 1 45 ? -6.227 0.663 -3.943 1.00 62.41 45 GLY A O 18
ATOM 18190 N N . VAL A 1 46 ? -8.055 0.810 -2.646 1.00 44.04 46 VAL A N 18
ATOM 18191 C CA . VAL A 1 46 ? -8.511 -0.559 -2.800 1.00 24.32 46 VAL A CA 18
ATOM 18192 C C . VAL A 1 46 ? -10.028 -0.526 -2.819 1.00 30.41 46 VAL A C 18
ATOM 18193 O O . VAL A 1 46 ? -10.651 -0.053 -1.868 1.00 14.43 46 VAL A O 18
ATOM 18206 N N . ILE A 1 47 ? -10.632 -0.964 -3.916 1.00 42.14 47 ILE A N 18
ATOM 18207 C CA . ILE A 1 47 ? -12.078 -1.045 -4.041 1.00 3.14 47 ILE A CA 18
ATOM 18208 C C . ILE A 1 47 ? -12.470 -2.397 -3.447 1.00 70.24 47 ILE A C 18
ATOM 18209 O O . ILE A 1 47 ? -11.877 -3.413 -3.821 1.00 24.30 47 ILE A O 18
ATOM 18224 N N . PHE A 1 48 ? -13.408 -2.423 -2.498 1.00 14.32 48 PHE A N 18
ATOM 18225 C CA . PHE A 1 48 ? -14.077 -3.653 -2.088 1.00 12.13 48 PHE A CA 18
ATOM 18226 C C . PHE A 1 48 ? -15.212 -3.946 -3.052 1.00 34.53 48 PHE A C 18
ATOM 18227 O O . PHE A 1 48 ? -15.832 -3.036 -3.599 1.00 24.12 48 PHE A O 18
ATOM 18243 N N . GLU A 1 49 ? -15.603 -5.216 -3.107 1.00 30.12 49 GLU A N 18
ATOM 18244 C CA . GLU A 1 49 ? -16.784 -5.678 -3.836 1.00 65.31 49 GLU A CA 18
ATOM 18245 C C . GLU A 1 49 ? -18.086 -5.092 -3.268 1.00 71.44 49 GLU A C 18
ATOM 18246 O O . GLU A 1 49 ? -19.131 -5.086 -3.914 1.00 54.24 49 GLU A O 18
ATOM 18256 N N . ASP A 1 50 ? -18.023 -4.532 -2.066 1.00 43.31 50 ASP A N 18
ATOM 18257 C CA . ASP A 1 50 ? -19.141 -3.901 -1.377 1.00 21.43 50 ASP A CA 18
ATOM 18258 C C . ASP A 1 50 ? -19.116 -2.378 -1.524 1.00 22.50 50 ASP A C 18
ATOM 18259 O O . ASP A 1 50 ? -19.822 -1.657 -0.823 1.00 62.31 50 ASP A O 18
ATOM 18267 N N . GLY A 1 51 ? -18.257 -1.855 -2.406 1.00 5.04 51 GLY A N 18
ATOM 18268 C CA . GLY A 1 51 ? -18.146 -0.428 -2.712 1.00 72.52 51 GLY A CA 18
ATOM 18269 C C . GLY A 1 51 ? -17.284 0.346 -1.715 1.00 54.44 51 GLY A C 18
ATOM 18270 O O . GLY A 1 51 ? -17.044 1.538 -1.901 1.00 42.34 51 GLY A O 18
ATOM 18274 N N . ARG A 1 52 ? -16.826 -0.316 -0.652 1.00 3.11 52 ARG A N 18
ATOM 18275 C CA . ARG A 1 52 ? -16.102 0.270 0.475 1.00 12.32 52 ARG A CA 18
ATOM 18276 C C . ARG A 1 52 ? -14.665 0.523 0.024 1.00 24.11 52 ARG A C 18
ATOM 18277 O O . ARG A 1 52 ? -13.787 -0.328 0.187 1.00 65.52 52 ARG A O 18
ATOM 18295 N N . HIS A 1 53 ? -14.457 1.630 -0.679 1.00 12.33 53 HIS A N 18
ATOM 18296 C CA . HIS A 1 53 ? -13.177 2.019 -1.233 1.00 41.23 53 HIS A CA 18
ATOM 18297 C C . HIS A 1 53 ? -12.467 2.794 -0.134 1.00 71.32 53 HIS A C 18
ATOM 18298 O O . HIS A 1 53 ? -13.014 3.775 0.367 1.00 73.45 53 HIS A O 18
ATOM 18311 N N . TYR A 1 54 ? -11.266 2.365 0.239 1.00 11.14 54 TYR A N 18
ATOM 18312 C CA . TYR A 1 54 ? -10.407 3.091 1.165 1.00 35.34 54 TYR A CA 18
ATOM 18313 C C . TYR A 1 54 ? -9.092 3.344 0.455 1.00 64.21 54 TYR A C 18
ATOM 18314 O O . TYR A 1 54 ? -8.645 2.494 -0.319 1.00 32.22 54 TYR A O 18
ATOM 18331 N N . THR A 1 55 ? -8.441 4.467 0.747 1.00 0.32 55 THR A N 18
ATOM 18332 C CA . THR A 1 55 ? -7.152 4.807 0.171 1.00 55.33 55 THR A CA 18
ATOM 18333 C C . THR A 1 55 ? -6.080 4.615 1.226 1.00 2.42 55 THR A C 18
ATOM 18334 O O . THR A 1 55 ? -5.944 5.402 2.162 1.00 14.00 55 THR A O 18
ATOM 18345 N N . PHE A 1 56 ? -5.403 3.467 1.131 1.00 75.53 56 PHE A N 18
ATOM 18346 C CA . PHE A 1 56 ? -4.238 3.154 1.931 1.00 75.44 56 PHE A CA 18
ATOM 18347 C C . PHE A 1 56 ? -3.042 3.917 1.413 1.00 15.34 56 PHE A C 18
ATOM 18348 O O . PHE A 1 56 ? -2.776 3.875 0.212 1.00 43.03 56 PHE A O 18
ATOM 18364 N N . VAL A 1 57 ? -2.334 4.570 2.335 1.00 42.35 57 VAL A N 18
ATOM 18365 C CA . VAL A 1 57 ? -1.091 5.274 2.086 1.00 74.22 57 VAL A CA 18
ATOM 18366 C C . VAL A 1 57 ? -0.140 4.896 3.221 1.00 71.34 57 VAL A C 18
ATOM 18367 O O . VAL A 1 57 ? -0.420 5.138 4.397 1.00 62.34 57 VAL A O 18
ATOM 18380 N N . TYR A 1 58 ? 0.928 4.181 2.879 1.00 74.50 58 TYR A N 18
ATOM 18381 C CA . TYR A 1 58 ? 1.971 3.781 3.820 1.00 60.34 58 TYR A CA 18
ATOM 18382 C C . TYR A 1 58 ? 3.088 4.820 3.786 1.00 0.32 58 TYR A C 18
ATOM 18383 O O . TYR A 1 58 ? 3.610 5.113 2.705 1.00 1.43 58 TYR A O 18
ATOM 18400 N N . GLU A 1 59 ? 3.517 5.337 4.936 1.00 3.12 59 GLU A N 18
ATOM 18401 C CA . GLU A 1 59 ? 4.685 6.199 5.063 1.00 0.41 59 GLU A CA 18
ATOM 18402 C C . GLU A 1 59 ? 5.642 5.632 6.117 1.00 74.13 59 GLU A C 18
ATOM 18403 O O . GLU A 1 59 ? 5.427 5.738 7.321 1.00 2.13 59 GLU A O 18
ATOM 18413 N N . ASN A 1 60 ? 6.705 4.988 5.642 1.00 60.10 60 ASN A N 18
ATOM 18414 C CA . ASN A 1 60 ? 7.761 4.317 6.391 1.00 1.11 60 ASN A CA 18
ATOM 18415 C C . ASN A 1 60 ? 7.260 3.207 7.314 1.00 71.52 60 ASN A C 18
ATOM 18416 O O . ASN A 1 60 ? 7.501 2.036 7.035 1.00 64.32 60 ASN A O 18
ATOM 18426 N N . GLU A 1 61 ? 6.585 3.548 8.406 1.00 51.13 61 GLU A N 18
ATOM 18427 C CA . GLU A 1 61 ? 6.045 2.604 9.386 1.00 64.34 61 GLU A CA 18
ATOM 18428 C C . GLU A 1 61 ? 4.608 2.970 9.788 1.00 62.43 61 GLU A C 18
ATOM 18429 O O . GLU A 1 61 ? 3.964 2.173 10.469 1.00 55.33 61 GLU A O 18
ATOM 18439 N N . ASP A 1 62 ? 4.086 4.120 9.349 1.00 72.31 62 ASP A N 18
ATOM 18440 C CA . ASP A 1 62 ? 2.714 4.569 9.582 1.00 73.33 62 ASP A CA 18
ATOM 18441 C C . ASP A 1 62 ? 1.876 4.108 8.388 1.00 44.02 62 ASP A C 18
ATOM 18442 O O . ASP A 1 62 ? 2.273 4.330 7.244 1.00 64.13 62 ASP A O 18
ATOM 18450 N N . LEU A 1 63 ? 0.722 3.473 8.606 1.00 12.43 63 LEU A N 18
ATOM 18451 C CA . LEU A 1 63 ? -0.177 3.017 7.542 1.00 1.04 63 LEU A CA 18
ATOM 18452 C C . LEU A 1 63 ? -1.500 3.756 7.731 1.00 24.21 63 LEU A C 18
ATOM 18453 O O . LEU A 1 63 ? -2.328 3.370 8.564 1.00 74.11 63 LEU A O 18
ATOM 18468 N N . VAL A 1 64 ? -1.713 4.837 6.988 1.00 35.51 64 VAL A N 18
ATOM 18469 C CA . VAL A 1 64 ? -2.892 5.690 7.123 1.00 12.02 64 VAL A CA 18
ATOM 18470 C C . VAL A 1 64 ? -4.019 5.141 6.227 1.00 34.11 64 VAL A C 18
ATOM 18471 O O . VAL A 1 64 ? -3.773 4.351 5.305 1.00 21.31 64 VAL A O 18
ATOM 18484 N N . TYR A 1 65 ? -5.261 5.538 6.518 1.00 51.34 65 TYR A N 18
ATOM 18485 C CA . TYR A 1 65 ? -6.440 5.324 5.689 1.00 34.53 65 TYR A CA 18
ATOM 18486 C C . TYR A 1 65 ? -7.453 6.426 5.900 1.00 32.34 65 TYR A C 18
ATOM 18487 O O . TYR A 1 65 ? -7.520 7.078 6.948 1.00 60.53 65 TYR A O 18
ATOM 18504 N N . GLU A 1 66 ? -8.291 6.550 4.886 1.00 14.30 66 GLU A N 18
ATOM 18505 C CA . GLU A 1 66 ? -9.520 7.298 4.841 1.00 35.31 66 GLU A CA 18
ATOM 18506 C C . GLU A 1 66 ? -10.360 6.614 3.743 1.00 2.03 66 GLU A C 18
ATOM 18507 O O . GLU A 1 66 ? -9.824 5.854 2.924 1.00 73.25 66 GLU A O 18
ATOM 18517 N N . GLU A 1 67 ? -11.673 6.812 3.776 1.00 22.20 67 GLU A N 18
ATOM 18518 C CA . GLU A 1 67 ? -12.647 6.265 2.847 1.00 64.21 67 GLU A CA 18
ATOM 18519 C C . GLU A 1 67 ? -12.684 7.167 1.607 1.00 12.24 67 GLU A C 18
ATOM 18520 O O . GLU A 1 67 ? -12.496 8.384 1.695 1.00 71.12 67 GLU A O 18
ATOM 18530 N N . GLU A 1 68 ? -12.863 6.584 0.424 1.00 20.51 68 GLU A N 18
ATOM 18531 C CA . GLU A 1 68 ? -12.624 7.288 -0.829 1.00 5.14 68 GLU A CA 18
ATOM 18532 C C . GLU A 1 68 ? -13.893 8.044 -1.242 1.00 70.13 68 GLU A C 18
ATOM 18533 O O . GLU A 1 68 ? -14.696 7.549 -2.044 1.00 24.31 68 GLU A O 18
ATOM 18543 N N . VAL A 1 69 ? -14.160 9.178 -0.588 1.00 61.13 69 VAL A N 18
ATOM 18544 C CA . VAL A 1 69 ? -15.390 9.933 -0.789 1.00 60.12 69 VAL A CA 18
ATOM 18545 C C . VAL A 1 69 ? -15.250 10.870 -1.999 1.00 12.44 69 VAL A C 18
ATOM 18546 O O . VAL A 1 69 ? -15.014 12.072 -1.841 1.00 24.12 69 VAL A O 18
ATOM 18559 N N . LEU A 1 70 ? -15.428 10.275 -3.182 1.00 41.21 70 LEU A N 18
ATOM 18560 C CA . LEU A 1 70 ? -15.829 10.863 -4.470 1.00 3.42 70 LEU A CA 18
ATOM 18561 C C . LEU A 1 70 ? -15.098 12.160 -4.785 1.00 25.24 70 LEU A C 18
ATOM 18562 O O . LEU A 1 70 ? -15.738 13.229 -4.756 1.00 44.25 70 LEU A O 18
ATOM 18577 N N . GLY A 1 1 ? 30.211 4.325 0.645 1.00 14.40 1 GLY A N 19
ATOM 18578 C CA . GLY A 1 1 ? 31.479 4.152 1.364 1.00 24.14 1 GLY A CA 19
ATOM 18579 C C . GLY A 1 1 ? 31.917 2.727 1.117 1.00 43.33 1 GLY A C 19
ATOM 18580 O O . GLY A 1 1 ? 32.187 2.389 -0.030 1.00 52.12 1 GLY A O 19
ATOM 18584 N N . ASP A 1 2 ? 31.842 1.864 2.133 1.00 13.53 2 ASP A N 19
ATOM 18585 C CA . ASP A 1 2 ? 31.240 0.552 1.885 1.00 61.11 2 ASP A CA 19
ATOM 18586 C C . ASP A 1 2 ? 29.819 0.828 1.382 1.00 62.01 2 ASP A C 19
ATOM 18587 O O . ASP A 1 2 ? 29.206 1.809 1.826 1.00 74.14 2 ASP A O 19
ATOM 18595 N N . ASP A 1 3 ? 29.326 0.074 0.403 1.00 34.10 3 ASP A N 19
ATOM 18596 C CA . ASP A 1 3 ? 28.128 0.465 -0.335 1.00 44.34 3 ASP A CA 19
ATOM 18597 C C . ASP A 1 3 ? 27.279 -0.755 -0.658 1.00 64.22 3 ASP A C 19
ATOM 18598 O O . ASP A 1 3 ? 27.569 -1.519 -1.583 1.00 42.24 3 ASP A O 19
ATOM 18606 N N . ARG A 1 4 ? 26.267 -0.977 0.177 1.00 13.51 4 ARG A N 19
ATOM 18607 C CA . ARG A 1 4 ? 25.366 -2.136 0.165 1.00 50.21 4 ARG A CA 19
ATOM 18608 C C . ARG A 1 4 ? 23.906 -1.677 0.227 1.00 63.24 4 ARG A C 19
ATOM 18609 O O . ARG A 1 4 ? 23.019 -2.414 0.655 1.00 44.42 4 ARG A O 19
ATOM 18627 N N . LYS A 1 5 ? 23.660 -0.406 -0.092 1.00 24.34 5 LYS A N 19
ATOM 18628 C CA . LYS A 1 5 ? 22.415 0.286 0.179 1.00 23.34 5 LYS A CA 19
ATOM 18629 C C . LYS A 1 5 ? 21.296 -0.256 -0.704 1.00 24.04 5 LYS A C 19
ATOM 18630 O O . LYS A 1 5 ? 21.165 0.162 -1.857 1.00 13.44 5 LYS A O 19
ATOM 18645 N N . LEU A 1 6 ? 20.480 -1.161 -0.170 1.00 51.35 6 LEU A N 19
ATOM 18646 C CA . LEU A 1 6 ? 19.376 -1.796 -0.881 1.00 22.03 6 LEU A CA 19
ATOM 18647 C C . LEU A 1 6 ? 18.102 -1.639 -0.064 1.00 2.42 6 LEU A C 19
ATOM 18648 O O . LEU A 1 6 ? 18.148 -1.330 1.133 1.00 50.25 6 LEU A O 19
ATOM 18663 N N . MET A 1 7 ? 16.948 -1.844 -0.691 1.00 24.21 7 MET A N 19
ATOM 18664 C CA . MET A 1 7 ? 15.633 -1.556 -0.141 1.00 70.44 7 MET A CA 19
ATOM 18665 C C . MET A 1 7 ? 14.655 -2.702 -0.419 1.00 74.05 7 MET A C 19
ATOM 18666 O O . MET A 1 7 ? 15.020 -3.677 -1.081 1.00 43.43 7 MET A O 19
ATOM 18678 N N . LYS A 1 8 ? 13.420 -2.577 0.083 1.00 33.20 8 LYS A N 19
ATOM 18679 C CA . LYS A 1 8 ? 12.305 -3.453 -0.283 1.00 30.24 8 LYS A CA 19
ATOM 18680 C C . LYS A 1 8 ? 11.985 -3.290 -1.767 1.00 2.41 8 LYS A C 19
ATOM 18681 O O . LYS A 1 8 ? 12.281 -2.246 -2.360 1.00 2.42 8 LYS A O 19
ATOM 18696 N N . THR A 1 9 ? 11.311 -4.270 -2.351 1.00 14.41 9 THR A N 19
ATOM 18697 C CA . THR A 1 9 ? 10.939 -4.250 -3.761 1.00 74.15 9 THR A CA 19
ATOM 18698 C C . THR A 1 9 ? 9.576 -3.584 -3.980 1.00 51.22 9 THR A C 19
ATOM 18699 O O . THR A 1 9 ? 8.875 -3.242 -3.022 1.00 52.41 9 THR A O 19
ATOM 18710 N N . GLN A 1 10 ? 9.189 -3.430 -5.252 1.00 34.00 10 GLN A N 19
ATOM 18711 C CA . GLN A 1 10 ? 7.847 -3.044 -5.663 1.00 53.54 10 GLN A CA 19
ATOM 18712 C C . GLN A 1 10 ? 6.852 -4.064 -5.107 1.00 44.31 10 GLN A C 19
ATOM 18713 O O . GLN A 1 10 ? 5.799 -3.694 -4.579 1.00 73.14 10 GLN A O 19
ATOM 18725 N N . GLU A 1 11 ? 7.202 -5.346 -5.240 1.00 61.04 11 GLU A N 19
ATOM 18726 C CA . GLU A 1 11 ? 6.422 -6.465 -4.771 1.00 72.13 11 GLU A CA 19
ATOM 18727 C C . GLU A 1 11 ? 6.170 -6.301 -3.279 1.00 45.34 11 GLU A C 19
ATOM 18728 O O . GLU A 1 11 ? 5.016 -6.235 -2.878 1.00 73.03 11 GLU A O 19
ATOM 18738 N N . GLU A 1 12 ? 7.229 -6.173 -2.473 1.00 70.03 12 GLU A N 19
ATOM 18739 C CA . GLU A 1 12 ? 7.119 -6.133 -1.023 1.00 64.03 12 GLU A CA 19
ATOM 18740 C C . GLU A 1 12 ? 6.227 -4.985 -0.554 1.00 12.12 12 GLU A C 19
ATOM 18741 O O . GLU A 1 12 ? 5.376 -5.186 0.305 1.00 64.44 12 GLU A O 19
ATOM 18751 N N . LEU A 1 13 ? 6.359 -3.785 -1.122 1.00 71.14 13 LEU A N 19
ATOM 18752 C CA . LEU A 1 13 ? 5.498 -2.662 -0.738 1.00 71.05 13 LEU A CA 19
ATOM 18753 C C . LEU A 1 13 ? 4.031 -3.011 -0.995 1.00 53.31 13 LEU A C 19
ATOM 18754 O O . LEU A 1 13 ? 3.168 -2.698 -0.175 1.00 62.01 13 LEU A O 19
ATOM 18769 N N . THR A 1 14 ? 3.747 -3.670 -2.117 1.00 44.42 14 THR A N 19
ATOM 18770 C CA . THR A 1 14 ? 2.409 -4.114 -2.471 1.00 54.14 14 THR A CA 19
ATOM 18771 C C . THR A 1 14 ? 1.947 -5.237 -1.519 1.00 25.41 14 THR A C 19
ATOM 18772 O O . THR A 1 14 ? 0.797 -5.244 -1.081 1.00 64.14 14 THR A O 19
ATOM 18783 N N . GLU A 1 15 ? 2.831 -6.182 -1.188 1.00 3.23 15 GLU A N 19
ATOM 18784 C CA . GLU A 1 15 ? 2.607 -7.328 -0.310 1.00 42.33 15 GLU A CA 19
ATOM 18785 C C . GLU A 1 15 ? 2.227 -6.900 1.100 1.00 21.24 15 GLU A C 19
ATOM 18786 O O . GLU A 1 15 ? 1.316 -7.497 1.669 1.00 61.24 15 GLU A O 19
ATOM 18796 N N . ILE A 1 16 ? 2.907 -5.896 1.662 1.00 30.41 16 ILE A N 19
ATOM 18797 C CA . ILE A 1 16 ? 2.644 -5.419 3.016 1.00 61.34 16 ILE A CA 19
ATOM 18798 C C . ILE A 1 16 ? 1.200 -4.923 3.074 1.00 74.35 16 ILE A C 19
ATOM 18799 O O . ILE A 1 16 ? 0.410 -5.400 3.892 1.00 10.51 16 ILE A O 19
ATOM 18814 N N . VAL A 1 17 ? 0.851 -4.000 2.174 1.00 31.33 17 VAL A N 19
ATOM 18815 C CA . VAL A 1 17 ? -0.480 -3.422 2.064 1.00 74.43 17 VAL A CA 19
ATOM 18816 C C . VAL A 1 17 ? -1.528 -4.527 1.900 1.00 4.54 17 VAL A C 19
ATOM 18817 O O . VAL A 1 17 ? -2.599 -4.468 2.508 1.00 71.15 17 VAL A O 19
ATOM 18830 N N . ARG A 1 18 ? -1.241 -5.529 1.067 1.00 65.12 18 ARG A N 19
ATOM 18831 C CA . ARG A 1 18 ? -2.170 -6.615 0.806 1.00 50.15 18 ARG A CA 19
ATOM 18832 C C . ARG A 1 18 ? -2.393 -7.436 2.064 1.00 22.41 18 ARG A C 19
ATOM 18833 O O . ARG A 1 18 ? -3.527 -7.517 2.519 1.00 2.13 18 ARG A O 19
ATOM 18851 N N . ASP A 1 19 ? -1.322 -7.965 2.659 1.00 1.23 19 ASP A N 19
ATOM 18852 C CA . ASP A 1 19 ? -1.367 -8.795 3.867 1.00 42.34 19 ASP A CA 19
ATOM 18853 C C . ASP A 1 19 ? -2.082 -8.079 5.014 1.00 70.25 19 ASP A C 19
ATOM 18854 O O . ASP A 1 19 ? -2.687 -8.715 5.873 1.00 34.24 19 ASP A O 19
ATOM 18862 N N . HIS A 1 20 ? -2.052 -6.744 5.017 1.00 61.23 20 HIS A N 19
ATOM 18863 C CA . HIS A 1 20 ? -2.788 -5.968 5.999 1.00 32.20 20 HIS A CA 19
ATOM 18864 C C . HIS A 1 20 ? -4.293 -5.995 5.773 1.00 70.32 20 HIS A C 19
ATOM 18865 O O . HIS A 1 20 ? -5.035 -6.050 6.754 1.00 64.05 20 HIS A O 19
ATOM 18878 N N . PHE A 1 21 ? -4.756 -5.896 4.528 1.00 42.32 21 PHE A N 19
ATOM 18879 C CA . PHE A 1 21 ? -6.178 -5.764 4.223 1.00 64.05 21 PHE A CA 19
ATOM 18880 C C . PHE A 1 21 ? -6.849 -7.114 3.937 1.00 4.42 21 PHE A C 19
ATOM 18881 O O . PHE A 1 21 ? -8.066 -7.221 4.083 1.00 31.22 21 PHE A O 19
ATOM 18897 N N . SER A 1 22 ? -6.093 -8.164 3.608 1.00 22.31 22 SER A N 19
ATOM 18898 C CA . SER A 1 22 ? -6.617 -9.511 3.390 1.00 65.43 22 SER A CA 19
ATOM 18899 C C . SER A 1 22 ? -7.372 -10.081 4.602 1.00 54.43 22 SER A C 19
ATOM 18900 O O . SER A 1 22 ? -8.121 -11.051 4.459 1.00 62.12 22 SER A O 19
ATOM 18907 N N . ASP A 1 23 ? -7.224 -9.503 5.796 1.00 45.44 23 ASP A N 19
ATOM 18908 C CA . ASP A 1 23 ? -7.964 -9.936 6.980 1.00 71.22 23 ASP A CA 19
ATOM 18909 C C . ASP A 1 23 ? -9.402 -9.406 6.996 1.00 52.33 23 ASP A C 19
ATOM 18910 O O . ASP A 1 23 ? -10.271 -9.980 7.653 1.00 50.24 23 ASP A O 19
ATOM 18918 N N . MET A 1 24 ? -9.686 -8.333 6.252 1.00 54.32 24 MET A N 19
ATOM 18919 C CA . MET A 1 24 ? -10.930 -7.570 6.351 1.00 34.34 24 MET A CA 19
ATOM 18920 C C . MET A 1 24 ? -11.871 -7.812 5.161 1.00 13.42 24 MET A C 19
ATOM 18921 O O . MET A 1 24 ? -12.869 -7.099 5.019 1.00 61.03 24 MET A O 19
ATOM 18933 N N . GLY A 1 25 ? -11.582 -8.796 4.306 1.00 43.42 25 GLY A N 19
ATOM 18934 C CA . GLY A 1 25 ? -12.471 -9.234 3.240 1.00 44.51 25 GLY A CA 19
ATOM 18935 C C . GLY A 1 25 ? -11.727 -9.408 1.931 1.00 50.24 25 GLY A C 19
ATOM 18936 O O . GLY A 1 25 ? -10.517 -9.651 1.913 1.00 30.32 25 GLY A O 19
ATOM 18940 N N . GLU A 1 26 ? -12.476 -9.362 0.836 1.00 52.34 26 GLU A N 19
ATOM 18941 C CA . GLU A 1 26 ? -11.974 -9.565 -0.507 1.00 33.32 26 GLU A CA 19
ATOM 18942 C C . GLU A 1 26 ? -11.867 -8.210 -1.192 1.00 30.24 26 GLU A C 19
ATOM 18943 O O . GLU A 1 26 ? -12.862 -7.536 -1.491 1.00 65.22 26 GLU A O 19
ATOM 18953 N N . ILE A 1 27 ? -10.619 -7.809 -1.408 1.00 31.20 27 ILE A N 19
ATOM 18954 C CA . ILE A 1 27 ? -10.270 -6.731 -2.298 1.00 44.21 27 ILE A CA 19
ATOM 18955 C C . ILE A 1 27 ? -10.740 -7.154 -3.700 1.00 32.03 27 ILE A C 19
ATOM 18956 O O . ILE A 1 27 ? -10.552 -8.300 -4.111 1.00 23.14 27 ILE A O 19
ATOM 18971 N N . ALA A 1 28 ? -11.370 -6.231 -4.424 1.00 73.03 28 ALA A N 19
ATOM 18972 C CA . ALA A 1 28 ? -11.746 -6.373 -5.823 1.00 74.03 28 ALA A CA 19
ATOM 18973 C C . ALA A 1 28 ? -10.567 -6.015 -6.725 1.00 34.00 28 ALA A C 19
ATOM 18974 O O . ALA A 1 28 ? -10.242 -6.790 -7.623 1.00 41.43 28 ALA A O 19
ATOM 18981 N N . THR A 1 29 ? -9.930 -4.864 -6.500 1.00 51.11 29 THR A N 19
ATOM 18982 C CA . THR A 1 29 ? -8.757 -4.403 -7.231 1.00 44.11 29 THR A CA 19
ATOM 18983 C C . THR A 1 29 ? -7.770 -3.856 -6.203 1.00 74.41 29 THR A C 19
ATOM 18984 O O . THR A 1 29 ? -8.108 -2.951 -5.431 1.00 31.42 29 THR A O 19
ATOM 18995 N N . LEU A 1 30 ? -6.554 -4.404 -6.205 1.00 30.03 30 LEU A N 19
ATOM 18996 C CA . LEU A 1 30 ? -5.429 -3.911 -5.432 1.00 34.21 30 LEU A CA 19
ATOM 18997 C C . LEU A 1 30 ? -4.424 -3.394 -6.445 1.00 45.33 30 LEU A C 19
ATOM 18998 O O . LEU A 1 30 ? -3.955 -4.141 -7.305 1.00 43.53 30 LEU A O 19
ATOM 19013 N N . TYR A 1 31 ? -4.113 -2.104 -6.403 1.00 71.24 31 TYR A N 19
ATOM 19014 C CA . TYR A 1 31 ? -2.944 -1.566 -7.061 1.00 11.30 31 TYR A CA 19
ATOM 19015 C C . TYR A 1 31 ? -2.414 -0.389 -6.286 1.00 71.34 31 TYR A C 19
ATOM 19016 O O . TYR A 1 31 ? -3.115 0.439 -5.709 1.00 42.34 31 TYR A O 19
ATOM 19033 N N . VAL A 1 32 ? -1.111 -0.312 -6.328 1.00 12.23 32 VAL A N 19
ATOM 19034 C CA . VAL A 1 32 ? -0.448 0.946 -6.377 1.00 42.34 32 VAL A CA 19
ATOM 19035 C C . VAL A 1 32 ? -0.669 1.691 -7.667 1.00 61.03 32 VAL A C 19
ATOM 19036 O O . VAL A 1 32 ? -0.636 1.126 -8.761 1.00 12.33 32 VAL A O 19
ATOM 19049 N N . GLN A 1 33 ? -0.800 3.001 -7.500 1.00 21.30 33 GLN A N 19
ATOM 19050 C CA . GLN A 1 33 ? -0.594 3.993 -8.526 1.00 54.23 33 GLN A CA 19
ATOM 19051 C C . GLN A 1 33 ? 0.548 4.954 -8.187 1.00 32.21 33 GLN A C 19
ATOM 19052 O O . GLN A 1 33 ? 0.805 5.892 -8.942 1.00 42.21 33 GLN A O 19
ATOM 19064 N N . VAL A 1 34 ? 1.272 4.710 -7.090 1.00 3.41 34 VAL A N 19
ATOM 19065 C CA . VAL A 1 34 ? 2.248 5.669 -6.556 1.00 73.22 34 VAL A CA 19
ATOM 19066 C C . VAL A 1 34 ? 3.535 4.955 -6.102 1.00 13.33 34 VAL A C 19
ATOM 19067 O O . VAL A 1 34 ? 4.042 5.171 -5.011 1.00 42.24 34 VAL A O 19
ATOM 19080 N N . TYR A 1 35 ? 4.063 4.032 -6.901 1.00 1.13 35 TYR A N 19
ATOM 19081 C CA . TYR A 1 35 ? 5.233 3.250 -6.478 1.00 2.31 35 TYR A CA 19
ATOM 19082 C C . TYR A 1 35 ? 6.431 4.185 -6.389 1.00 60.15 35 TYR A C 19
ATOM 19083 O O . TYR A 1 35 ? 6.676 4.946 -7.328 1.00 33.42 35 TYR A O 19
ATOM 19100 N N . GLU A 1 36 ? 7.191 4.108 -5.295 1.00 53.15 36 GLU A N 19
ATOM 19101 C CA . GLU A 1 36 ? 8.446 4.841 -5.209 1.00 51.41 36 GLU A CA 19
ATOM 19102 C C . GLU A 1 36 ? 9.616 3.879 -5.407 1.00 54.54 36 GLU A C 19
ATOM 19103 O O . GLU A 1 36 ? 9.913 3.050 -4.553 1.00 54.45 36 GLU A O 19
ATOM 19113 N N . SER A 1 37 ? 10.303 3.979 -6.544 1.00 13.23 37 SER A N 19
ATOM 19114 C CA . SER A 1 37 ? 11.421 3.109 -6.897 1.00 53.42 37 SER A CA 19
ATOM 19115 C C . SER A 1 37 ? 12.691 3.371 -6.068 1.00 0.31 37 SER A C 19
ATOM 19116 O O . SER A 1 37 ? 13.736 2.768 -6.346 1.00 15.20 37 SER A O 19
ATOM 19123 N N . SER A 1 38 ? 12.628 4.275 -5.086 1.00 40.14 38 SER A N 19
ATOM 19124 C CA . SER A 1 38 ? 13.744 4.698 -4.250 1.00 55.53 38 SER A CA 19
ATOM 19125 C C . SER A 1 38 ? 13.414 4.689 -2.750 1.00 11.12 38 SER A C 19
ATOM 19126 O O . SER A 1 38 ? 14.334 4.830 -1.944 1.00 11.32 38 SER A O 19
ATOM 19133 N N . LEU A 1 39 ? 12.145 4.519 -2.353 1.00 71.33 39 LEU A N 19
ATOM 19134 C CA . LEU A 1 39 ? 11.711 4.522 -0.956 1.00 51.55 39 LEU A CA 19
ATOM 19135 C C . LEU A 1 39 ? 10.642 3.459 -0.770 1.00 61.02 39 LEU A C 19
ATOM 19136 O O . LEU A 1 39 ? 10.041 2.987 -1.729 1.00 22.24 39 LEU A O 19
ATOM 19151 N N . GLU A 1 40 ? 10.392 3.060 0.468 1.00 43.23 40 GLU A N 19
ATOM 19152 C CA . GLU A 1 40 ? 9.501 1.974 0.800 1.00 20.43 40 GLU A CA 19
ATOM 19153 C C . GLU A 1 40 ? 8.110 2.574 0.970 1.00 63.15 40 GLU A C 19
ATOM 19154 O O . GLU A 1 40 ? 7.588 2.682 2.075 1.00 63.22 40 GLU A O 19
ATOM 19164 N N . SER A 1 41 ? 7.549 3.053 -0.129 1.00 55.15 41 SER A N 19
ATOM 19165 C CA . SER A 1 41 ? 6.311 3.812 -0.151 1.00 62.31 41 SER A CA 19
ATOM 19166 C C . SER A 1 41 ? 5.284 3.054 -0.985 1.00 44.21 41 SER A C 19
ATOM 19167 O O . SER A 1 41 ? 5.631 2.468 -2.018 1.00 71.35 41 SER A O 19
ATOM 19174 N N . LEU A 1 42 ? 4.026 3.053 -0.526 1.00 2.42 42 LEU A N 19
ATOM 19175 C CA . LEU A 1 42 ? 2.923 2.455 -1.274 1.00 22.20 42 LEU A CA 19
ATOM 19176 C C . LEU A 1 42 ? 1.601 3.211 -1.056 1.00 55.24 42 LEU A C 19
ATOM 19177 O O . LEU A 1 42 ? 1.065 3.203 0.056 1.00 11.34 42 LEU A O 19
ATOM 19192 N N . VAL A 1 43 ? 1.059 3.831 -2.111 1.00 21.02 43 VAL A N 19
ATOM 19193 C CA . VAL A 1 43 ? -0.219 4.550 -2.147 1.00 42.31 43 VAL A CA 19
ATOM 19194 C C . VAL A 1 43 ? -0.961 4.196 -3.460 1.00 62.34 43 VAL A C 19
ATOM 19195 O O . VAL A 1 43 ? -0.358 3.772 -4.463 1.00 15.51 43 VAL A O 19
ATOM 19208 N N . GLY A 1 44 ? -2.281 4.391 -3.479 1.00 75.02 44 GLY A N 19
ATOM 19209 C CA . GLY A 1 44 ? -3.170 4.165 -4.619 1.00 64.24 44 GLY A CA 19
ATOM 19210 C C . GLY A 1 44 ? -4.525 3.584 -4.213 1.00 60.45 44 GLY A C 19
ATOM 19211 O O . GLY A 1 44 ? -5.161 2.913 -5.031 1.00 43.11 44 GLY A O 19
ATOM 19215 N N . GLY A 1 45 ? -5.002 3.813 -2.984 1.00 21.33 45 GLY A N 19
ATOM 19216 C CA . GLY A 1 45 ? -6.306 3.354 -2.555 1.00 13.11 45 GLY A CA 19
ATOM 19217 C C . GLY A 1 45 ? -6.354 1.841 -2.398 1.00 55.14 45 GLY A C 19
ATOM 19218 O O . GLY A 1 45 ? -5.314 1.175 -2.367 1.00 64.04 45 GLY A O 19
ATOM 19222 N N . VAL A 1 46 ? -7.556 1.287 -2.271 1.00 21.04 46 VAL A N 19
ATOM 19223 C CA . VAL A 1 46 ? -7.851 -0.141 -2.299 1.00 63.01 46 VAL A CA 19
ATOM 19224 C C . VAL A 1 46 ? -9.356 -0.277 -2.490 1.00 63.13 46 VAL A C 19
ATOM 19225 O O . VAL A 1 46 ? -10.115 0.429 -1.830 1.00 35.13 46 VAL A O 19
ATOM 19238 N N . ILE A 1 47 ? -9.769 -1.104 -3.451 1.00 3.10 47 ILE A N 19
ATOM 19239 C CA . ILE A 1 47 ? -11.124 -1.175 -3.973 1.00 32.41 47 ILE A CA 19
ATOM 19240 C C . ILE A 1 47 ? -11.631 -2.560 -3.587 1.00 65.12 47 ILE A C 19
ATOM 19241 O O . ILE A 1 47 ? -11.036 -3.552 -4.001 1.00 31.30 47 ILE A O 19
ATOM 19256 N N . PHE A 1 48 ? -12.684 -2.651 -2.781 1.00 1.54 48 PHE A N 19
ATOM 19257 C CA . PHE A 1 48 ? -13.290 -3.905 -2.332 1.00 44.22 48 PHE A CA 19
ATOM 19258 C C . PHE A 1 48 ? -14.433 -4.351 -3.232 1.00 52.43 48 PHE A C 19
ATOM 19259 O O . PHE A 1 48 ? -15.081 -3.527 -3.883 1.00 31.44 48 PHE A O 19
ATOM 19275 N N . GLU A 1 49 ? -14.742 -5.646 -3.149 1.00 33.20 49 GLU A N 19
ATOM 19276 C CA . GLU A 1 49 ? -15.882 -6.307 -3.787 1.00 70.14 49 GLU A CA 19
ATOM 19277 C C . GLU A 1 49 ? -17.196 -5.643 -3.364 1.00 63.34 49 GLU A C 19
ATOM 19278 O O . GLU A 1 49 ? -18.109 -5.446 -4.166 1.00 31.04 49 GLU A O 19
ATOM 19288 N N . ASP A 1 50 ? -17.263 -5.271 -2.086 1.00 53.43 50 ASP A N 19
ATOM 19289 C CA . ASP A 1 50 ? -18.438 -4.738 -1.402 1.00 34.03 50 ASP A CA 19
ATOM 19290 C C . ASP A 1 50 ? -18.673 -3.259 -1.722 1.00 70.02 50 ASP A C 19
ATOM 19291 O O . ASP A 1 50 ? -19.646 -2.670 -1.245 1.00 13.23 50 ASP A O 19
ATOM 19299 N N . GLY A 1 51 ? -17.776 -2.639 -2.494 1.00 5.43 51 GLY A N 19
ATOM 19300 C CA . GLY A 1 51 ? -17.769 -1.211 -2.751 1.00 13.34 51 GLY A CA 19
ATOM 19301 C C . GLY A 1 51 ? -17.294 -0.459 -1.514 1.00 21.20 51 GLY A C 19
ATOM 19302 O O . GLY A 1 51 ? -18.095 0.162 -0.817 1.00 75.45 51 GLY A O 19
ATOM 19306 N N . ARG A 1 52 ? -16.006 -0.566 -1.185 1.00 24.42 52 ARG A N 19
ATOM 19307 C CA . ARG A 1 52 ? -15.399 0.068 -0.023 1.00 1.24 52 ARG A CA 19
ATOM 19308 C C . ARG A 1 52 ? -14.052 0.603 -0.493 1.00 43.43 52 ARG A C 19
ATOM 19309 O O . ARG A 1 52 ? -13.071 -0.143 -0.494 1.00 62.01 52 ARG A O 19
ATOM 19327 N N . HIS A 1 53 ? -14.005 1.847 -0.963 1.00 40.25 53 HIS A N 19
ATOM 19328 C CA . HIS A 1 53 ? -12.784 2.460 -1.468 1.00 15.30 53 HIS A CA 19
ATOM 19329 C C . HIS A 1 53 ? -12.195 3.340 -0.370 1.00 61.14 53 HIS A C 19
ATOM 19330 O O . HIS A 1 53 ? -12.841 4.297 0.072 1.00 63.14 53 HIS A O 19
ATOM 19343 N N . TYR A 1 54 ? -10.976 3.015 0.064 1.00 12.54 54 TYR A N 19
ATOM 19344 C CA . TYR A 1 54 ? -10.218 3.782 1.046 1.00 2.10 54 TYR A CA 19
ATOM 19345 C C . TYR A 1 54 ? -8.876 4.158 0.441 1.00 2.30 54 TYR A C 19
ATOM 19346 O O . TYR A 1 54 ? -8.207 3.309 -0.144 1.00 11.42 54 TYR A O 19
ATOM 19363 N N . THR A 1 55 ? -8.472 5.416 0.591 1.00 60.32 55 THR A N 19
ATOM 19364 C CA . THR A 1 55 ? -7.162 5.947 0.252 1.00 1.41 55 THR A CA 19
ATOM 19365 C C . THR A 1 55 ? -6.167 5.444 1.300 1.00 3.41 55 THR A C 19
ATOM 19366 O O . THR A 1 55 ? -5.971 6.076 2.339 1.00 54.14 55 THR A O 19
ATOM 19377 N N . PHE A 1 56 ? -5.594 4.262 1.071 1.00 22.34 56 PHE A N 19
ATOM 19378 C CA . PHE A 1 56 ? -4.499 3.718 1.871 1.00 13.32 56 PHE A CA 19
ATOM 19379 C C . PHE A 1 56 ? -3.240 4.538 1.617 1.00 64.01 56 PHE A C 19
ATOM 19380 O O . PHE A 1 56 ? -2.968 4.916 0.471 1.00 35.03 56 PHE A O 19
ATOM 19396 N N . VAL A 1 57 ? -2.483 4.826 2.673 1.00 32.11 57 VAL A N 19
ATOM 19397 C CA . VAL A 1 57 ? -1.177 5.441 2.546 1.00 0.43 57 VAL A CA 19
ATOM 19398 C C . VAL A 1 57 ? -0.269 4.855 3.614 1.00 71.22 57 VAL A C 19
ATOM 19399 O O . VAL A 1 57 ? -0.520 4.980 4.810 1.00 2.21 57 VAL A O 19
ATOM 19412 N N . TYR A 1 58 ? 0.748 4.144 3.142 1.00 34.24 58 TYR A N 19
ATOM 19413 C CA . TYR A 1 58 ? 1.894 3.703 3.917 1.00 23.33 58 TYR A CA 19
ATOM 19414 C C . TYR A 1 58 ? 3.001 4.743 3.783 1.00 41.22 58 TYR A C 19
ATOM 19415 O O . TYR A 1 58 ? 3.325 5.170 2.670 1.00 41.45 58 TYR A O 19
ATOM 19432 N N . GLU A 1 59 ? 3.612 5.120 4.899 1.00 40.21 59 GLU A N 19
ATOM 19433 C CA . GLU A 1 59 ? 4.810 5.943 4.955 1.00 54.35 59 GLU A CA 19
ATOM 19434 C C . GLU A 1 59 ? 5.666 5.480 6.135 1.00 12.43 59 GLU A C 19
ATOM 19435 O O . GLU A 1 59 ? 5.400 5.801 7.296 1.00 0.50 59 GLU A O 19
ATOM 19445 N N . ASN A 1 60 ? 6.692 4.691 5.816 1.00 61.12 60 ASN A N 19
ATOM 19446 C CA . ASN A 1 60 ? 7.659 3.990 6.659 1.00 1.12 60 ASN A CA 19
ATOM 19447 C C . ASN A 1 60 ? 7.065 3.004 7.656 1.00 72.22 60 ASN A C 19
ATOM 19448 O O . ASN A 1 60 ? 7.525 1.863 7.698 1.00 44.44 60 ASN A O 19
ATOM 19458 N N . GLU A 1 61 ? 6.135 3.456 8.493 1.00 1.41 61 GLU A N 19
ATOM 19459 C CA . GLU A 1 61 ? 5.491 2.712 9.575 1.00 32.30 61 GLU A CA 19
ATOM 19460 C C . GLU A 1 61 ? 4.062 3.214 9.805 1.00 63.25 61 GLU A C 19
ATOM 19461 O O . GLU A 1 61 ? 3.231 2.471 10.327 1.00 13.13 61 GLU A O 19
ATOM 19471 N N . ASP A 1 62 ? 3.766 4.456 9.415 1.00 14.52 62 ASP A N 19
ATOM 19472 C CA . ASP A 1 62 ? 2.431 5.032 9.436 1.00 33.34 62 ASP A CA 19
ATOM 19473 C C . ASP A 1 62 ? 1.693 4.375 8.279 1.00 55.41 62 ASP A C 19
ATOM 19474 O O . ASP A 1 62 ? 1.816 4.803 7.131 1.00 51.22 62 ASP A O 19
ATOM 19482 N N . LEU A 1 63 ? 0.972 3.290 8.548 1.00 2.43 63 LEU A N 19
ATOM 19483 C CA . LEU A 1 63 ? -0.133 2.899 7.696 1.00 62.44 63 LEU A CA 19
ATOM 19484 C C . LEU A 1 63 ? -1.348 3.709 8.157 1.00 52.34 63 LEU A C 19
ATOM 19485 O O . LEU A 1 63 ? -1.824 3.547 9.282 1.00 33.20 63 LEU A O 19
ATOM 19500 N N . VAL A 1 64 ? -1.868 4.564 7.281 1.00 21.01 64 VAL A N 19
ATOM 19501 C CA . VAL A 1 64 ? -3.052 5.390 7.490 1.00 21.30 64 VAL A CA 19
ATOM 19502 C C . VAL A 1 64 ? -4.108 4.969 6.456 1.00 31.30 64 VAL A C 19
ATOM 19503 O O . VAL A 1 64 ? -3.799 4.287 5.471 1.00 2.11 64 VAL A O 19
ATOM 19516 N N . TYR A 1 65 ? -5.362 5.365 6.663 1.00 71.03 65 TYR A N 19
ATOM 19517 C CA . TYR A 1 65 ? -6.368 5.430 5.615 1.00 11.13 65 TYR A CA 19
ATOM 19518 C C . TYR A 1 65 ? -7.162 6.713 5.794 1.00 55.15 65 TYR A C 19
ATOM 19519 O O . TYR A 1 65 ? -7.220 7.293 6.884 1.00 3.14 65 TYR A O 19
ATOM 19536 N N . GLU A 1 66 ? -7.906 7.045 4.751 1.00 20.11 66 GLU A N 19
ATOM 19537 C CA . GLU A 1 66 ? -9.206 7.671 4.855 1.00 12.50 66 GLU A CA 19
ATOM 19538 C C . GLU A 1 66 ? -10.079 7.074 3.752 1.00 14.24 66 GLU A C 19
ATOM 19539 O O . GLU A 1 66 ? -9.626 6.212 3.000 1.00 14.41 66 GLU A O 19
ATOM 19549 N N . GLU A 1 67 ? -11.349 7.451 3.708 1.00 51.51 67 GLU A N 19
ATOM 19550 C CA . GLU A 1 67 ? -12.330 6.945 2.761 1.00 33.24 67 GLU A CA 19
ATOM 19551 C C . GLU A 1 67 ? -12.306 7.808 1.503 1.00 14.23 67 GLU A C 19
ATOM 19552 O O . GLU A 1 67 ? -12.086 9.020 1.587 1.00 73.44 67 GLU A O 19
ATOM 19562 N N . GLU A 1 68 ? -12.555 7.210 0.341 1.00 62.35 68 GLU A N 19
ATOM 19563 C CA . GLU A 1 68 ? -12.607 7.930 -0.922 1.00 43.54 68 GLU A CA 19
ATOM 19564 C C . GLU A 1 68 ? -14.041 8.451 -1.110 1.00 43.34 68 GLU A C 19
ATOM 19565 O O . GLU A 1 68 ? -14.879 7.848 -1.787 1.00 4.20 68 GLU A O 19
ATOM 19575 N N . VAL A 1 69 ? -14.366 9.533 -0.401 1.00 61.03 69 VAL A N 19
ATOM 19576 C CA . VAL A 1 69 ? -15.616 10.269 -0.548 1.00 3.54 69 VAL A CA 19
ATOM 19577 C C . VAL A 1 69 ? -15.502 11.074 -1.842 1.00 41.34 69 VAL A C 19
ATOM 19578 O O . VAL A 1 69 ? -14.693 12.005 -1.888 1.00 74.34 69 VAL A O 19
ATOM 19591 N N . LEU A 1 70 ? -16.288 10.739 -2.867 1.00 55.25 70 LEU A N 19
ATOM 19592 C CA . LEU A 1 70 ? -16.476 11.619 -4.020 1.00 72.35 70 LEU A CA 19
ATOM 19593 C C . LEU A 1 70 ? -17.160 12.865 -3.509 1.00 32.44 70 LEU A C 19
ATOM 19594 O O . LEU A 1 70 ? -18.279 12.722 -2.966 1.00 0.24 70 LEU A O 19
ATOM 19609 N N . GLY A 1 1 ? 31.727 -2.733 -4.277 1.00 53.34 1 GLY A N 20
ATOM 19610 C CA . GLY A 1 1 ? 31.568 -2.436 -2.844 1.00 74.30 1 GLY A CA 20
ATOM 19611 C C . GLY A 1 1 ? 30.441 -1.432 -2.659 1.00 3.15 1 GLY A C 20
ATOM 19612 O O . GLY A 1 1 ? 30.099 -0.753 -3.621 1.00 40.22 1 GLY A O 20
ATOM 19616 N N . ASP A 1 2 ? 29.880 -1.311 -1.451 1.00 11.15 2 ASP A N 20
ATOM 19617 C CA . ASP A 1 2 ? 28.560 -0.695 -1.227 1.00 2.21 2 ASP A CA 20
ATOM 19618 C C . ASP A 1 2 ? 27.529 -1.524 -1.997 1.00 21.05 2 ASP A C 20
ATOM 19619 O O . ASP A 1 2 ? 27.051 -1.188 -3.079 1.00 33.23 2 ASP A O 20
ATOM 19627 N N . ASP A 1 3 ? 27.290 -2.721 -1.469 1.00 74.03 3 ASP A N 20
ATOM 19628 C CA . ASP A 1 3 ? 26.770 -3.892 -2.188 1.00 53.22 3 ASP A CA 20
ATOM 19629 C C . ASP A 1 3 ? 25.691 -4.617 -1.374 1.00 40.33 3 ASP A C 20
ATOM 19630 O O . ASP A 1 3 ? 25.440 -5.812 -1.540 1.00 11.52 3 ASP A O 20
ATOM 19638 N N . ARG A 1 4 ? 25.050 -3.880 -0.467 1.00 31.13 4 ARG A N 20
ATOM 19639 C CA . ARG A 1 4 ? 24.244 -4.419 0.627 1.00 55.33 4 ARG A CA 20
ATOM 19640 C C . ARG A 1 4 ? 23.042 -3.526 0.916 1.00 60.32 4 ARG A C 20
ATOM 19641 O O . ARG A 1 4 ? 22.306 -3.775 1.868 1.00 51.10 4 ARG A O 20
ATOM 19659 N N . LYS A 1 5 ? 22.843 -2.463 0.136 1.00 61.04 5 LYS A N 20
ATOM 19660 C CA . LYS A 1 5 ? 21.966 -1.371 0.446 1.00 52.44 5 LYS A CA 20
ATOM 19661 C C . LYS A 1 5 ? 20.896 -1.265 -0.617 1.00 43.31 5 LYS A C 20
ATOM 19662 O O . LYS A 1 5 ? 21.088 -0.561 -1.609 1.00 64.04 5 LYS A O 20
ATOM 19677 N N . LEU A 1 6 ? 19.802 -1.998 -0.453 1.00 34.32 6 LEU A N 20
ATOM 19678 C CA . LEU A 1 6 ? 18.728 -2.051 -1.434 1.00 24.43 6 LEU A CA 20
ATOM 19679 C C . LEU A 1 6 ? 17.432 -1.662 -0.746 1.00 31.11 6 LEU A C 20
ATOM 19680 O O . LEU A 1 6 ? 17.258 -1.901 0.450 1.00 21.05 6 LEU A O 20
ATOM 19695 N N . MET A 1 7 ? 16.526 -1.080 -1.515 1.00 0.14 7 MET A N 20
ATOM 19696 C CA . MET A 1 7 ? 15.225 -0.618 -1.073 1.00 43.42 7 MET A CA 20
ATOM 19697 C C . MET A 1 7 ? 14.228 -1.757 -1.138 1.00 71.13 7 MET A C 20
ATOM 19698 O O . MET A 1 7 ? 14.440 -2.763 -1.825 1.00 52.43 7 MET A O 20
ATOM 19710 N N . LYS A 1 8 ? 13.093 -1.556 -0.480 1.00 51.13 8 LYS A N 20
ATOM 19711 C CA . LYS A 1 8 ? 11.945 -2.425 -0.624 1.00 72.00 8 LYS A CA 20
ATOM 19712 C C . LYS A 1 8 ? 11.531 -2.444 -2.095 1.00 61.11 8 LYS A C 20
ATOM 19713 O O . LYS A 1 8 ? 11.628 -1.416 -2.784 1.00 3.31 8 LYS A O 20
ATOM 19728 N N . THR A 1 9 ? 11.152 -3.604 -2.629 1.00 13.53 9 THR A N 20
ATOM 19729 C CA . THR A 1 9 ? 10.685 -3.650 -4.010 1.00 63.31 9 THR A CA 20
ATOM 19730 C C . THR A 1 9 ? 9.266 -3.084 -4.071 1.00 75.04 9 THR A C 20
ATOM 19731 O O . THR A 1 9 ? 8.621 -2.874 -3.035 1.00 4.44 9 THR A O 20
ATOM 19742 N N . GLN A 1 10 ? 8.759 -2.853 -5.284 1.00 74.04 10 GLN A N 20
ATOM 19743 C CA . GLN A 1 10 ? 7.354 -2.532 -5.451 1.00 71.03 10 GLN A CA 20
ATOM 19744 C C . GLN A 1 10 ? 6.518 -3.725 -4.979 1.00 51.24 10 GLN A C 20
ATOM 19745 O O . GLN A 1 10 ? 5.469 -3.518 -4.370 1.00 12.52 10 GLN A O 20
ATOM 19757 N N . GLU A 1 11 ? 6.999 -4.948 -5.226 1.00 42.20 11 GLU A N 20
ATOM 19758 C CA . GLU A 1 11 ? 6.384 -6.183 -4.785 1.00 73.44 11 GLU A CA 20
ATOM 19759 C C . GLU A 1 11 ? 6.251 -6.176 -3.272 1.00 1.21 11 GLU A C 20
ATOM 19760 O O . GLU A 1 11 ? 5.155 -6.421 -2.793 1.00 32.24 11 GLU A O 20
ATOM 19770 N N . GLU A 1 12 ? 7.320 -5.856 -2.531 1.00 0.15 12 GLU A N 20
ATOM 19771 C CA . GLU A 1 12 ? 7.305 -5.913 -1.078 1.00 40.30 12 GLU A CA 20
ATOM 19772 C C . GLU A 1 12 ? 6.264 -4.944 -0.541 1.00 52.54 12 GLU A C 20
ATOM 19773 O O . GLU A 1 12 ? 5.406 -5.360 0.227 1.00 12.44 12 GLU A O 20
ATOM 19783 N N . LEU A 1 13 ? 6.313 -3.669 -0.955 1.00 35.31 13 LEU A N 20
ATOM 19784 C CA . LEU A 1 13 ? 5.338 -2.667 -0.513 1.00 11.25 13 LEU A CA 20
ATOM 19785 C C . LEU A 1 13 ? 3.927 -3.207 -0.777 1.00 21.34 13 LEU A C 20
ATOM 19786 O O . LEU A 1 13 ? 3.103 -3.258 0.135 1.00 72.34 13 LEU A O 20
ATOM 19801 N N . THR A 1 14 ? 3.656 -3.677 -1.991 1.00 63.33 14 THR A N 20
ATOM 19802 C CA . THR A 1 14 ? 2.360 -4.231 -2.362 1.00 55.21 14 THR A CA 20
ATOM 19803 C C . THR A 1 14 ? 1.962 -5.410 -1.463 1.00 21.23 14 THR A C 20
ATOM 19804 O O . THR A 1 14 ? 0.831 -5.463 -0.984 1.00 35.44 14 THR A O 20
ATOM 19815 N N . GLU A 1 15 ? 2.864 -6.364 -1.249 1.00 0.15 15 GLU A N 20
ATOM 19816 C CA . GLU A 1 15 ? 2.655 -7.579 -0.478 1.00 51.52 15 GLU A CA 20
ATOM 19817 C C . GLU A 1 15 ? 2.329 -7.259 0.974 1.00 12.42 15 GLU A C 20
ATOM 19818 O O . GLU A 1 15 ? 1.436 -7.897 1.537 1.00 72.24 15 GLU A O 20
ATOM 19828 N N . ILE A 1 16 ? 3.030 -6.289 1.564 1.00 21.02 16 ILE A N 20
ATOM 19829 C CA . ILE A 1 16 ? 2.821 -5.857 2.935 1.00 3.21 16 ILE A CA 20
ATOM 19830 C C . ILE A 1 16 ? 1.387 -5.350 3.053 1.00 33.21 16 ILE A C 20
ATOM 19831 O O . ILE A 1 16 ? 0.597 -5.893 3.831 1.00 53.40 16 ILE A O 20
ATOM 19846 N N . VAL A 1 17 ? 1.057 -4.324 2.267 1.00 34.13 17 VAL A N 20
ATOM 19847 C CA . VAL A 1 17 ? -0.207 -3.606 2.353 1.00 74.41 17 VAL A CA 20
ATOM 19848 C C . VAL A 1 17 ? -1.385 -4.518 1.987 1.00 23.04 17 VAL A C 20
ATOM 19849 O O . VAL A 1 17 ? -2.495 -4.357 2.506 1.00 74.43 17 VAL A O 20
ATOM 19862 N N . ARG A 1 18 ? -1.164 -5.512 1.122 1.00 15.34 18 ARG A N 20
ATOM 19863 C CA . ARG A 1 18 ? -2.137 -6.558 0.843 1.00 52.30 18 ARG A CA 20
ATOM 19864 C C . ARG A 1 18 ? -2.447 -7.319 2.117 1.00 13.44 18 ARG A C 20
ATOM 19865 O O . ARG A 1 18 ? -3.590 -7.284 2.567 1.00 13.13 18 ARG A O 20
ATOM 19883 N N . ASP A 1 19 ? -1.429 -7.966 2.686 1.00 3.24 19 ASP A N 20
ATOM 19884 C CA . ASP A 1 19 ? -1.553 -8.847 3.843 1.00 23.15 19 ASP A CA 20
ATOM 19885 C C . ASP A 1 19 ? -2.131 -8.119 5.053 1.00 73.33 19 ASP A C 20
ATOM 19886 O O . ASP A 1 19 ? -2.765 -8.732 5.908 1.00 33.02 19 ASP A O 20
ATOM 19894 N N . HIS A 1 20 ? -1.940 -6.799 5.128 1.00 74.10 20 HIS A N 20
ATOM 19895 C CA . HIS A 1 20 ? -2.518 -5.996 6.206 1.00 24.02 20 HIS A CA 20
ATOM 19896 C C . HIS A 1 20 ? -4.045 -6.009 6.152 1.00 23.25 20 HIS A C 20
ATOM 19897 O O . HIS A 1 20 ? -4.696 -6.025 7.199 1.00 2.34 20 HIS A O 20
ATOM 19910 N N . PHE A 1 21 ? -4.630 -5.979 4.953 1.00 4.11 21 PHE A N 20
ATOM 19911 C CA . PHE A 1 21 ? -6.070 -5.815 4.794 1.00 64.32 21 PHE A CA 20
ATOM 19912 C C . PHE A 1 21 ? -6.857 -7.102 4.567 1.00 2.12 21 PHE A C 20
ATOM 19913 O O . PHE A 1 21 ? -8.074 -7.063 4.757 1.00 0.52 21 PHE A O 20
ATOM 19929 N N . SER A 1 22 ? -6.242 -8.231 4.197 1.00 1.25 22 SER A N 20
ATOM 19930 C CA . SER A 1 22 ? -6.967 -9.481 4.037 1.00 62.02 22 SER A CA 20
ATOM 19931 C C . SER A 1 22 ? -7.664 -9.910 5.339 1.00 3.34 22 SER A C 20
ATOM 19932 O O . SER A 1 22 ? -8.668 -10.621 5.304 1.00 41.30 22 SER A O 20
ATOM 19939 N N . ASP A 1 23 ? -7.207 -9.380 6.480 1.00 72.33 23 ASP A N 20
ATOM 19940 C CA . ASP A 1 23 ? -7.770 -9.566 7.820 1.00 24.21 23 ASP A CA 20
ATOM 19941 C C . ASP A 1 23 ? -9.156 -8.917 7.980 1.00 12.52 23 ASP A C 20
ATOM 19942 O O . ASP A 1 23 ? -9.755 -8.958 9.055 1.00 61.13 23 ASP A O 20
ATOM 19950 N N . MET A 1 24 ? -9.676 -8.276 6.924 1.00 23.14 24 MET A N 20
ATOM 19951 C CA . MET A 1 24 ? -10.887 -7.459 6.924 1.00 61.40 24 MET A CA 20
ATOM 19952 C C . MET A 1 24 ? -11.771 -7.689 5.687 1.00 72.42 24 MET A C 20
ATOM 19953 O O . MET A 1 24 ? -12.716 -6.920 5.470 1.00 71.22 24 MET A O 20
ATOM 19965 N N . GLY A 1 25 ? -11.481 -8.696 4.856 1.00 14.41 25 GLY A N 20
ATOM 19966 C CA . GLY A 1 25 ? -12.300 -9.039 3.697 1.00 71.32 25 GLY A CA 20
ATOM 19967 C C . GLY A 1 25 ? -11.437 -9.335 2.480 1.00 32.35 25 GLY A C 20
ATOM 19968 O O . GLY A 1 25 ? -10.266 -9.695 2.617 1.00 64.20 25 GLY A O 20
ATOM 19972 N N . GLU A 1 26 ? -12.026 -9.235 1.288 1.00 12.15 26 GLU A N 20
ATOM 19973 C CA . GLU A 1 26 ? -11.390 -9.640 0.043 1.00 20.22 26 GLU A CA 20
ATOM 19974 C C . GLU A 1 26 ? -11.186 -8.437 -0.889 1.00 60.42 26 GLU A C 20
ATOM 19975 O O . GLU A 1 26 ? -12.095 -7.667 -1.228 1.00 24.32 26 GLU A O 20
ATOM 19985 N N . ILE A 1 27 ? -9.932 -8.255 -1.270 1.00 55.52 27 ILE A N 20
ATOM 19986 C CA . ILE A 1 27 ? -9.442 -7.186 -2.099 1.00 72.41 27 ILE A CA 20
ATOM 19987 C C . ILE A 1 27 ? -9.631 -7.566 -3.569 1.00 74.11 27 ILE A C 20
ATOM 19988 O O . ILE A 1 27 ? -9.131 -8.598 -4.020 1.00 24.23 27 ILE A O 20
ATOM 20003 N N . ALA A 1 28 ? -10.376 -6.731 -4.306 1.00 43.44 28 ALA A N 20
ATOM 20004 C CA . ALA A 1 28 ? -10.671 -6.919 -5.729 1.00 32.35 28 ALA A CA 20
ATOM 20005 C C . ALA A 1 28 ? -9.470 -6.493 -6.572 1.00 42.50 28 ALA A C 20
ATOM 20006 O O . ALA A 1 28 ? -8.890 -7.310 -7.284 1.00 75.31 28 ALA A O 20
ATOM 20013 N N . THR A 1 29 ? -9.085 -5.222 -6.475 1.00 53.33 29 THR A N 20
ATOM 20014 C CA . THR A 1 29 ? -8.073 -4.611 -7.325 1.00 11.11 29 THR A CA 20
ATOM 20015 C C . THR A 1 29 ? -7.103 -3.892 -6.419 1.00 2.51 29 THR A C 20
ATOM 20016 O O . THR A 1 29 ? -7.359 -2.770 -5.989 1.00 44.23 29 THR A O 20
ATOM 20027 N N . LEU A 1 30 ? -6.026 -4.573 -6.048 1.00 3.12 30 LEU A N 20
ATOM 20028 C CA . LEU A 1 30 ? -4.890 -3.994 -5.356 1.00 72.02 30 LEU A CA 20
ATOM 20029 C C . LEU A 1 30 ? -3.931 -3.525 -6.437 1.00 75.42 30 LEU A C 20
ATOM 20030 O O . LEU A 1 30 ? -3.581 -4.278 -7.346 1.00 3.43 30 LEU A O 20
ATOM 20045 N N . TYR A 1 31 ? -3.558 -2.258 -6.387 1.00 3.42 31 TYR A N 20
ATOM 20046 C CA . TYR A 1 31 ? -2.473 -1.679 -7.159 1.00 31.41 31 TYR A CA 20
ATOM 20047 C C . TYR A 1 31 ? -1.888 -0.556 -6.325 1.00 31.15 31 TYR A C 20
ATOM 20048 O O . TYR A 1 31 ? -2.413 -0.237 -5.256 1.00 21.02 31 TYR A O 20
ATOM 20065 N N . VAL A 1 32 ? -0.819 0.055 -6.807 1.00 21.11 32 VAL A N 20
ATOM 20066 C CA . VAL A 1 32 ? -0.207 1.204 -6.178 1.00 21.42 32 VAL A CA 20
ATOM 20067 C C . VAL A 1 32 ? -0.204 2.271 -7.247 1.00 14.22 32 VAL A C 20
ATOM 20068 O O . VAL A 1 32 ? 0.163 2.000 -8.391 1.00 43.40 32 VAL A O 20
ATOM 20081 N N . GLN A 1 33 ? -0.647 3.475 -6.910 1.00 72.21 33 GLN A N 20
ATOM 20082 C CA . GLN A 1 33 ? -0.648 4.571 -7.864 1.00 14.15 33 GLN A CA 20
ATOM 20083 C C . GLN A 1 33 ? 0.682 5.327 -7.847 1.00 24.43 33 GLN A C 20
ATOM 20084 O O . GLN A 1 33 ? 0.912 6.146 -8.732 1.00 31.21 33 GLN A O 20
ATOM 20096 N N . VAL A 1 34 ? 1.566 5.047 -6.889 1.00 64.03 34 VAL A N 20
ATOM 20097 C CA . VAL A 1 34 ? 2.784 5.809 -6.619 1.00 61.24 34 VAL A CA 20
ATOM 20098 C C . VAL A 1 34 ? 3.668 4.919 -5.736 1.00 1.23 34 VAL A C 20
ATOM 20099 O O . VAL A 1 34 ? 3.419 4.777 -4.539 1.00 4.12 34 VAL A O 20
ATOM 20112 N N . TYR A 1 35 ? 4.612 4.209 -6.351 1.00 73.24 35 TYR A N 20
ATOM 20113 C CA . TYR A 1 35 ? 5.639 3.418 -5.686 1.00 13.54 35 TYR A CA 20
ATOM 20114 C C . TYR A 1 35 ? 6.813 4.348 -5.412 1.00 64.01 35 TYR A C 20
ATOM 20115 O O . TYR A 1 35 ? 7.378 4.895 -6.364 1.00 2.43 35 TYR A O 20
ATOM 20132 N N . GLU A 1 36 ? 7.221 4.538 -4.151 1.00 60.14 36 GLU A N 20
ATOM 20133 C CA . GLU A 1 36 ? 8.423 5.336 -3.915 1.00 42.40 36 GLU A CA 20
ATOM 20134 C C . GLU A 1 36 ? 9.646 4.431 -4.109 1.00 14.32 36 GLU A C 20
ATOM 20135 O O . GLU A 1 36 ? 10.075 3.763 -3.177 1.00 22.34 36 GLU A O 20
ATOM 20145 N N . SER A 1 37 ? 10.224 4.430 -5.309 1.00 3.14 37 SER A N 20
ATOM 20146 C CA . SER A 1 37 ? 11.350 3.605 -5.728 1.00 0.25 37 SER A CA 20
ATOM 20147 C C . SER A 1 37 ? 12.651 3.888 -4.967 1.00 53.43 37 SER A C 20
ATOM 20148 O O . SER A 1 37 ? 13.680 3.273 -5.250 1.00 42.10 37 SER A O 20
ATOM 20155 N N . SER A 1 38 ? 12.638 4.829 -4.024 1.00 74.43 38 SER A N 20
ATOM 20156 C CA . SER A 1 38 ? 13.792 5.183 -3.218 1.00 63.42 38 SER A CA 20
ATOM 20157 C C . SER A 1 38 ? 13.548 4.963 -1.720 1.00 44.24 38 SER A C 20
ATOM 20158 O O . SER A 1 38 ? 14.492 5.094 -0.940 1.00 54.34 38 SER A O 20
ATOM 20165 N N . LEU A 1 39 ? 12.313 4.644 -1.306 1.00 14.35 39 LEU A N 20
ATOM 20166 C CA . LEU A 1 39 ? 11.904 4.593 0.099 1.00 21.13 39 LEU A CA 20
ATOM 20167 C C . LEU A 1 39 ? 10.887 3.465 0.280 1.00 2.14 39 LEU A C 20
ATOM 20168 O O . LEU A 1 39 ? 10.756 2.589 -0.570 1.00 34.02 39 LEU A O 20
ATOM 20183 N N . GLU A 1 40 ? 10.211 3.416 1.419 1.00 53.50 40 GLU A N 20
ATOM 20184 C CA . GLU A 1 40 ? 9.194 2.448 1.777 1.00 62.14 40 GLU A CA 20
ATOM 20185 C C . GLU A 1 40 ? 7.920 3.275 1.949 1.00 44.11 40 GLU A C 20
ATOM 20186 O O . GLU A 1 40 ? 7.564 3.666 3.061 1.00 63.21 40 GLU A O 20
ATOM 20196 N N . SER A 1 41 ? 7.301 3.630 0.825 1.00 63.20 41 SER A N 20
ATOM 20197 C CA . SER A 1 41 ? 6.095 4.437 0.756 1.00 24.25 41 SER A CA 20
ATOM 20198 C C . SER A 1 41 ? 5.221 3.839 -0.332 1.00 1.44 41 SER A C 20
ATOM 20199 O O . SER A 1 41 ? 5.695 3.532 -1.434 1.00 35.13 41 SER A O 20
ATOM 20206 N N . LEU A 1 42 ? 3.952 3.640 0.016 1.00 42.52 42 LEU A N 20
ATOM 20207 C CA . LEU A 1 42 ? 2.949 2.991 -0.803 1.00 74.32 42 LEU A CA 20
ATOM 20208 C C . LEU A 1 42 ? 1.682 3.844 -0.717 1.00 61.10 42 LEU A C 20
ATOM 20209 O O . LEU A 1 42 ? 1.146 4.002 0.384 1.00 61.22 42 LEU A O 20
ATOM 20224 N N . VAL A 1 43 ? 1.194 4.385 -1.837 1.00 31.14 43 VAL A N 20
ATOM 20225 C CA . VAL A 1 43 ? -0.077 5.110 -1.895 1.00 15.14 43 VAL A CA 20
ATOM 20226 C C . VAL A 1 43 ? -0.853 4.644 -3.144 1.00 35.04 43 VAL A C 20
ATOM 20227 O O . VAL A 1 43 ? -0.259 4.281 -4.169 1.00 24.14 43 VAL A O 20
ATOM 20240 N N . GLY A 1 44 ? -2.191 4.651 -3.078 1.00 62.14 44 GLY A N 20
ATOM 20241 C CA . GLY A 1 44 ? -3.044 4.190 -4.177 1.00 74.42 44 GLY A CA 20
ATOM 20242 C C . GLY A 1 44 ? -4.398 3.603 -3.768 1.00 40.20 44 GLY A C 20
ATOM 20243 O O . GLY A 1 44 ? -5.005 2.908 -4.589 1.00 64.01 44 GLY A O 20
ATOM 20247 N N . GLY A 1 45 ? -4.888 3.841 -2.542 1.00 21.14 45 GLY A N 20
ATOM 20248 C CA . GLY A 1 45 ? -6.191 3.320 -2.127 1.00 41.41 45 GLY A CA 20
ATOM 20249 C C . GLY A 1 45 ? -6.249 1.796 -1.976 1.00 23.14 45 GLY A C 20
ATOM 20250 O O . GLY A 1 45 ? -5.225 1.102 -1.996 1.00 74.10 45 GLY A O 20
ATOM 20254 N N . VAL A 1 46 ? -7.460 1.268 -1.785 1.00 55.32 46 VAL A N 20
ATOM 20255 C CA . VAL A 1 46 ? -7.763 -0.160 -1.848 1.00 22.35 46 VAL A CA 20
ATOM 20256 C C . VAL A 1 46 ? -9.207 -0.286 -2.374 1.00 35.45 46 VAL A C 20
ATOM 20257 O O . VAL A 1 46 ? -10.069 0.456 -1.907 1.00 3.14 46 VAL A O 20
ATOM 20270 N N . ILE A 1 47 ? -9.483 -1.144 -3.366 1.00 72.40 47 ILE A N 20
ATOM 20271 C CA . ILE A 1 47 ? -10.786 -1.328 -4.038 1.00 44.50 47 ILE A CA 20
ATOM 20272 C C . ILE A 1 47 ? -11.268 -2.742 -3.743 1.00 3.51 47 ILE A C 20
ATOM 20273 O O . ILE A 1 47 ? -10.727 -3.721 -4.272 1.00 14.13 47 ILE A O 20
ATOM 20288 N N . PHE A 1 48 ? -12.168 -2.890 -2.786 1.00 12.45 48 PHE A N 20
ATOM 20289 C CA . PHE A 1 48 ? -12.689 -4.194 -2.355 1.00 3.54 48 PHE A CA 20
ATOM 20290 C C . PHE A 1 48 ? -13.806 -4.676 -3.284 1.00 3.34 48 PHE A C 20
ATOM 20291 O O . PHE A 1 48 ? -14.462 -3.871 -3.946 1.00 13.54 48 PHE A O 20
ATOM 20307 N N . GLU A 1 49 ? -14.078 -5.986 -3.264 1.00 42.11 49 GLU A N 20
ATOM 20308 C CA . GLU A 1 49 ? -15.153 -6.615 -4.041 1.00 24.35 49 GLU A CA 20
ATOM 20309 C C . GLU A 1 49 ? -16.487 -5.930 -3.778 1.00 62.43 49 GLU A C 20
ATOM 20310 O O . GLU A 1 49 ? -17.223 -5.645 -4.709 1.00 4.22 49 GLU A O 20
ATOM 20320 N N . ASP A 1 50 ? -16.785 -5.617 -2.519 1.00 71.32 50 ASP A N 20
ATOM 20321 C CA . ASP A 1 50 ? -18.120 -5.226 -2.057 1.00 41.43 50 ASP A CA 20
ATOM 20322 C C . ASP A 1 50 ? -18.491 -3.783 -2.432 1.00 31.32 50 ASP A C 20
ATOM 20323 O O . ASP A 1 50 ? -19.573 -3.307 -2.095 1.00 3.44 50 ASP A O 20
ATOM 20331 N N . GLY A 1 51 ? -17.578 -3.095 -3.116 1.00 52.30 51 GLY A N 20
ATOM 20332 C CA . GLY A 1 51 ? -17.688 -1.727 -3.581 1.00 75.10 51 GLY A CA 20
ATOM 20333 C C . GLY A 1 51 ? -17.203 -0.774 -2.518 1.00 71.24 51 GLY A C 20
ATOM 20334 O O . GLY A 1 51 ? -17.961 0.078 -2.059 1.00 63.40 51 GLY A O 20
ATOM 20338 N N . ARG A 1 52 ? -15.952 -0.946 -2.086 1.00 40.20 52 ARG A N 20
ATOM 20339 C CA . ARG A 1 52 ? -15.391 -0.170 -0.990 1.00 52.53 52 ARG A CA 20
ATOM 20340 C C . ARG A 1 52 ? -14.074 0.407 -1.481 1.00 41.11 52 ARG A C 20
ATOM 20341 O O . ARG A 1 52 ? -13.105 -0.354 -1.571 1.00 74.23 52 ARG A O 20
ATOM 20359 N N . HIS A 1 53 ? -14.059 1.678 -1.888 1.00 21.04 53 HIS A N 20
ATOM 20360 C CA . HIS A 1 53 ? -12.809 2.386 -2.187 1.00 60.20 53 HIS A CA 20
ATOM 20361 C C . HIS A 1 53 ? -12.387 3.246 -0.993 1.00 3.45 53 HIS A C 20
ATOM 20362 O O . HIS A 1 53 ? -13.215 3.681 -0.185 1.00 40.34 53 HIS A O 20
ATOM 20375 N N . TYR A 1 54 ? -11.081 3.501 -0.885 1.00 24.34 54 TYR A N 20
ATOM 20376 C CA . TYR A 1 54 ? -10.438 4.234 0.198 1.00 15.32 54 TYR A CA 20
ATOM 20377 C C . TYR A 1 54 ? -9.138 4.861 -0.310 1.00 4.53 54 TYR A C 20
ATOM 20378 O O . TYR A 1 54 ? -8.757 4.621 -1.454 1.00 15.21 54 TYR A O 20
ATOM 20395 N N . THR A 1 55 ? -8.415 5.596 0.545 1.00 72.43 55 THR A N 20
ATOM 20396 C CA . THR A 1 55 ? -7.137 6.226 0.221 1.00 24.43 55 THR A CA 20
ATOM 20397 C C . THR A 1 55 ? -6.067 5.802 1.239 1.00 44.51 55 THR A C 20
ATOM 20398 O O . THR A 1 55 ? -5.957 6.397 2.312 1.00 34.02 55 THR A O 20
ATOM 20409 N N . PHE A 1 56 ? -5.302 4.752 0.940 1.00 72.04 56 PHE A N 20
ATOM 20410 C CA . PHE A 1 56 ? -4.187 4.324 1.770 1.00 20.45 56 PHE A CA 20
ATOM 20411 C C . PHE A 1 56 ? -3.054 5.325 1.661 1.00 72.44 56 PHE A C 20
ATOM 20412 O O . PHE A 1 56 ? -2.674 5.677 0.540 1.00 75.23 56 PHE A O 20
ATOM 20428 N N . VAL A 1 57 ? -2.452 5.663 2.800 1.00 71.44 57 VAL A N 20
ATOM 20429 C CA . VAL A 1 57 ? -1.225 6.430 2.867 1.00 24.41 57 VAL A CA 20
ATOM 20430 C C . VAL A 1 57 ? -0.310 5.794 3.912 1.00 75.24 57 VAL A C 20
ATOM 20431 O O . VAL A 1 57 ? -0.619 5.846 5.101 1.00 53.52 57 VAL A O 20
ATOM 20444 N N . TYR A 1 58 ? 0.776 5.151 3.475 1.00 60.11 58 TYR A N 20
ATOM 20445 C CA . TYR A 1 58 ? 1.857 4.695 4.350 1.00 74.21 58 TYR A CA 20
ATOM 20446 C C . TYR A 1 58 ? 3.055 5.634 4.205 1.00 43.12 58 TYR A C 20
ATOM 20447 O O . TYR A 1 58 ? 3.769 5.535 3.205 1.00 54.11 58 TYR A O 20
ATOM 20464 N N . GLU A 1 59 ? 3.275 6.545 5.164 1.00 61.30 59 GLU A N 20
ATOM 20465 C CA . GLU A 1 59 ? 4.501 7.349 5.208 1.00 71.34 59 GLU A CA 20
ATOM 20466 C C . GLU A 1 59 ? 5.517 6.648 6.108 1.00 32.21 59 GLU A C 20
ATOM 20467 O O . GLU A 1 59 ? 5.440 6.731 7.333 1.00 55.31 59 GLU A O 20
ATOM 20477 N N . ASN A 1 60 ? 6.451 5.929 5.486 1.00 61.23 60 ASN A N 20
ATOM 20478 C CA . ASN A 1 60 ? 7.563 5.188 6.075 1.00 4.33 60 ASN A CA 20
ATOM 20479 C C . ASN A 1 60 ? 7.153 4.061 7.012 1.00 32.23 60 ASN A C 20
ATOM 20480 O O . ASN A 1 60 ? 7.548 2.921 6.752 1.00 4.32 60 ASN A O 20
ATOM 20490 N N . GLU A 1 61 ? 6.487 4.375 8.123 1.00 64.43 61 GLU A N 20
ATOM 20491 C CA . GLU A 1 61 ? 6.135 3.455 9.199 1.00 14.31 61 GLU A CA 20
ATOM 20492 C C . GLU A 1 61 ? 4.729 3.702 9.775 1.00 1.52 61 GLU A C 20
ATOM 20493 O O . GLU A 1 61 ? 4.320 2.951 10.660 1.00 41.53 61 GLU A O 20
ATOM 20503 N N . ASP A 1 62 ? 3.956 4.674 9.273 1.00 73.20 62 ASP A N 20
ATOM 20504 C CA . ASP A 1 62 ? 2.646 5.053 9.824 1.00 34.04 62 ASP A CA 20
ATOM 20505 C C . ASP A 1 62 ? 1.581 4.957 8.728 1.00 15.14 62 ASP A C 20
ATOM 20506 O O . ASP A 1 62 ? 1.701 5.634 7.700 1.00 51.53 62 ASP A O 20
ATOM 20514 N N . LEU A 1 63 ? 0.570 4.090 8.910 1.00 41.11 63 LEU A N 20
ATOM 20515 C CA . LEU A 1 63 ? -0.349 3.639 7.855 1.00 20.45 63 LEU A CA 20
ATOM 20516 C C . LEU A 1 63 ? -1.767 4.172 8.099 1.00 75.22 63 LEU A C 20
ATOM 20517 O O . LEU A 1 63 ? -2.389 3.839 9.109 1.00 13.21 63 LEU A O 20
ATOM 20532 N N . VAL A 1 64 ? -2.325 4.967 7.181 1.00 20.44 64 VAL A N 20
ATOM 20533 C CA . VAL A 1 64 ? -3.586 5.692 7.377 1.00 1.31 64 VAL A CA 20
ATOM 20534 C C . VAL A 1 64 ? -4.539 5.425 6.211 1.00 53.41 64 VAL A C 20
ATOM 20535 O O . VAL A 1 64 ? -4.099 5.084 5.111 1.00 21.33 64 VAL A O 20
ATOM 20548 N N . TYR A 1 65 ? -5.840 5.636 6.434 1.00 14.23 65 TYR A N 20
ATOM 20549 C CA . TYR A 1 65 ? -6.885 5.724 5.424 1.00 44.21 65 TYR A CA 20
ATOM 20550 C C . TYR A 1 65 ? -8.153 6.296 6.064 1.00 21.04 65 TYR A C 20
ATOM 20551 O O . TYR A 1 65 ? -8.224 6.416 7.293 1.00 55.11 65 TYR A O 20
ATOM 20568 N N . GLU A 1 66 ? -9.178 6.540 5.239 1.00 0.13 66 GLU A N 20
ATOM 20569 C CA . GLU A 1 66 ? -10.551 6.764 5.681 1.00 43.10 66 GLU A CA 20
ATOM 20570 C C . GLU A 1 66 ? -11.547 6.047 4.771 1.00 24.12 66 GLU A C 20
ATOM 20571 O O . GLU A 1 66 ? -12.059 5.018 5.199 1.00 61.24 66 GLU A O 20
ATOM 20581 N N . GLU A 1 67 ? -11.819 6.573 3.566 1.00 52.20 67 GLU A N 20
ATOM 20582 C CA . GLU A 1 67 ? -12.821 6.157 2.571 1.00 53.23 67 GLU A CA 20
ATOM 20583 C C . GLU A 1 67 ? -12.785 7.135 1.383 1.00 55.20 67 GLU A C 20
ATOM 20584 O O . GLU A 1 67 ? -12.558 8.337 1.581 1.00 72.20 67 GLU A O 20
ATOM 20594 N N . GLU A 1 68 ? -13.023 6.623 0.169 1.00 60.42 68 GLU A N 20
ATOM 20595 C CA . GLU A 1 68 ? -13.255 7.397 -1.041 1.00 43.10 68 GLU A CA 20
ATOM 20596 C C . GLU A 1 68 ? -14.733 7.272 -1.382 1.00 35.25 68 GLU A C 20
ATOM 20597 O O . GLU A 1 68 ? -15.242 6.162 -1.527 1.00 61.44 68 GLU A O 20
ATOM 20607 N N . VAL A 1 69 ? -15.424 8.404 -1.484 1.00 62.12 69 VAL A N 20
ATOM 20608 C CA . VAL A 1 69 ? -16.833 8.456 -1.832 1.00 51.21 69 VAL A CA 20
ATOM 20609 C C . VAL A 1 69 ? -17.084 9.842 -2.433 1.00 14.42 69 VAL A C 20
ATOM 20610 O O . VAL A 1 69 ? -17.044 10.856 -1.733 1.00 41.50 69 VAL A O 20
ATOM 20623 N N . LEU A 1 70 ? -17.212 9.911 -3.756 1.00 35.42 70 LEU A N 20
ATOM 20624 C CA . LEU A 1 70 ? -17.472 11.159 -4.468 1.00 61.02 70 LEU A CA 20
ATOM 20625 C C . LEU A 1 70 ? -18.909 11.552 -4.219 1.00 3.13 70 LEU A C 20
ATOM 20626 O O . LEU A 1 70 ? -19.783 10.673 -4.381 1.00 33.14 70 LEU A O 20
#

Organism: Streptococcus pneumoniae serotype 4 (strain ATCC BAA-334 / TIGR4) (NCBI:txid170187)